Protein AF-A0A8H2WYT3-F1 (afdb_monomer_lite)

Secondary structure (DSSP, 8-state):
-HHHHHTTSHHHHHHHHH-EEEEEPPP------TTSPPPP--S---EEEEEHHHHHHHHHHHTT--SS---SS----STTTTHHHHHHHHTTSHHHHHHHTSBPTTTS-BGGGGGGGGGG-SSHHHHHHHHHHHHHHTT-GGGHHHHHS-TTSEEE-TT---EEE---HHHHHHTTT--SPPPPHHHHTTS-HHHHS--TT----S-HHHHHHHHHHHHHHTTSHHHHHHHHHTTHHHHHHHHHHH---HHHHHHHHHHHHHHHS---GGGGTT-------------------------------S--S--SS------------------------------GGG---EEEEEES--TTHHHHHHHHHHTTPEEEE-HHHHHHHHHTT---EEHHHHH-PPP-GGGTTSS-SHHHHHHHH--SSHHHHHHHHHTTPPPP-EEEEE---HHHHHTSTT--HHHHHHT--HHHHHHHHHHHHTTTT-EEE--GGGHHHHHHHHHHTTT---HHHHHHHHHHHHHHHHHHHHHHHHHHHHHHSBTTS-TTT--SS--EEEES-SSSTTS-SEEEE-SSS--SEEEEEES---HHHHHHHHHHHHHHHHHHHHHSS-EEEEEETTEEEEEEE-PPPPHHHHHHTT-TT-SSPPPHHHHHHHHHHHT-TTTTTTEEEEESSPBPHHHHHHHHHS-EEEEEES-B-HHHHHHHTTGGGGT-EEEEE-TT----SEEEEEETTEEEEEE-------GGGG----SS-----HHHHHHHHHHHHHHHTSPSS-EEEEETTEEEEEE-S-SSHHHHHHHHHHHHHH-

Radius of gyration: 37.79 Å; chains: 1; bounding box: 96×105×102 Å

Structure (mmCIF, N/CA/C/O backbone):
data_AF-A0A8H2WYT3-F1
#
_entry.id   AF-A0A8H2WYT3-F1
#
loop_
_atom_site.group_PDB
_atom_site.id
_atom_site.type_symbol
_atom_site.label_atom_id
_atom_site.label_alt_id
_atom_site.label_comp_id
_atom_site.label_asym_id
_atom_site.label_entity_id
_atom_site.label_seq_id
_atom_site.pdbx_PDB_ins_code
_atom_site.Cartn_x
_atom_site.Cartn_y
_atom_site.Cartn_z
_atom_site.occupancy
_atom_site.B_iso_or_equiv
_atom_site.auth_seq_id
_atom_site.auth_comp_id
_atom_site.auth_asym_id
_atom_site.auth_atom_id
_atom_site.pdbx_PDB_model_num
ATOM 1 N N . MET A 1 1 ? -12.112 -30.497 7.022 1.00 67.00 1 MET A N 1
ATOM 2 C CA . MET A 1 1 ? -12.508 -29.116 6.665 1.00 67.00 1 MET A CA 1
ATOM 3 C C . MET A 1 1 ? -11.901 -28.061 7.586 1.00 67.00 1 MET A C 1
ATOM 5 O O . MET A 1 1 ? -11.224 -27.182 7.089 1.00 67.00 1 MET A O 1
ATOM 9 N N . VAL A 1 2 ? -12.055 -28.121 8.916 1.00 81.44 2 VAL A N 1
ATOM 10 C CA . VAL A 1 2 ? -11.384 -27.133 9.801 1.00 81.44 2 VAL A CA 1
ATOM 11 C C . VAL A 1 2 ? -9.863 -27.122 9.581 1.00 81.44 2 VAL A C 1
ATOM 13 O O . VAL A 1 2 ? -9.269 -26.061 9.427 1.00 81.44 2 VAL A O 1
ATOM 16 N N . LEU A 1 3 ? -9.258 -28.306 9.435 1.00 82.38 3 LEU A N 1
ATOM 17 C CA . LEU A 1 3 ? -7.831 -28.444 9.136 1.00 82.38 3 LEU A CA 1
ATOM 18 C C . LEU A 1 3 ? -7.406 -27.746 7.826 1.00 82.38 3 LEU A C 1
ATOM 20 O O . LEU A 1 3 ? -6.363 -27.101 7.807 1.00 82.38 3 LEU A O 1
ATOM 24 N N . SER A 1 4 ? -8.202 -27.801 6.749 1.00 83.62 4 SER A N 1
ATOM 25 C CA . SER A 1 4 ? -7.860 -27.101 5.495 1.00 83.62 4 SER A CA 1
ATOM 26 C C . SER A 1 4 ? -7.844 -25.582 5.671 1.00 83.62 4 SER A C 1
ATOM 28 O O . SER A 1 4 ? -6.962 -24.926 5.136 1.00 83.62 4 SER A O 1
ATOM 30 N N . ASN A 1 5 ? -8.737 -25.024 6.491 1.00 84.75 5 ASN A N 1
ATOM 31 C CA . ASN A 1 5 ? -8.730 -23.587 6.791 1.00 84.75 5 ASN A CA 1
ATOM 32 C C . ASN A 1 5 ? -7.571 -23.196 7.720 1.00 84.75 5 ASN A C 1
ATOM 34 O O . ASN A 1 5 ? -6.961 -22.145 7.551 1.00 84.75 5 ASN A O 1
ATOM 38 N N . MET A 1 6 ? -7.246 -24.045 8.698 1.00 87.44 6 MET A N 1
ATOM 39 C CA . MET A 1 6 ? -6.159 -23.778 9.644 1.00 87.44 6 MET A CA 1
ATOM 40 C C . MET A 1 6 ? -4.775 -23.883 9.000 1.00 87.44 6 MET A C 1
ATOM 42 O O . MET A 1 6 ? -3.871 -23.148 9.386 1.00 87.44 6 MET A O 1
ATOM 46 N N . THR A 1 7 ? -4.604 -24.764 8.012 1.00 86.00 7 THR A N 1
ATOM 47 C CA . THR A 1 7 ? -3.324 -24.958 7.308 1.00 86.00 7 THR A CA 1
ATOM 48 C C . THR A 1 7 ? -2.929 -23.800 6.393 1.00 86.00 7 THR A C 1
ATOM 50 O O . THR A 1 7 ? -1.860 -23.851 5.808 1.00 86.00 7 THR A O 1
ATOM 53 N N . VAL A 1 8 ? -3.704 -22.711 6.341 1.00 83.25 8 VAL A N 1
ATOM 54 C CA . VAL A 1 8 ? -3.244 -21.415 5.805 1.00 83.25 8 VAL A CA 1
ATOM 55 C C . VAL A 1 8 ? -2.249 -20.729 6.767 1.00 83.25 8 VAL A C 1
ATOM 57 O O . VAL A 1 8 ? -1.480 -19.862 6.362 1.00 83.25 8 VAL A O 1
ATOM 60 N N . ASN A 1 9 ? -2.227 -21.119 8.049 1.00 86.62 9 ASN A N 1
ATOM 61 C CA . ASN A 1 9 ? -1.317 -20.580 9.059 1.00 86.62 9 ASN A CA 1
ATOM 62 C C . ASN A 1 9 ? 0.010 -21.378 9.119 1.00 86.62 9 ASN A C 1
ATOM 64 O O . ASN A 1 9 ? -0.026 -22.583 9.396 1.00 86.62 9 ASN A O 1
ATOM 68 N N . PRO A 1 10 ? 1.183 -20.728 8.970 1.00 84.44 10 PRO A N 1
ATOM 69 C CA . PRO A 1 10 ? 2.491 -21.389 9.034 1.00 84.44 10 PRO A CA 1
ATOM 70 C C . PRO A 1 10 ? 2.755 -22.197 10.313 1.00 84.44 10 PRO A C 1
ATOM 72 O O . PRO A 1 10 ? 3.380 -23.254 10.243 1.00 84.44 10 PRO A O 1
ATOM 75 N N . ASN A 1 11 ? 2.253 -21.753 11.471 1.00 87.81 11 ASN A N 1
ATOM 76 C CA . ASN A 1 11 ? 2.437 -22.474 12.735 1.00 87.81 11 ASN A CA 1
ATOM 77 C C . ASN A 1 11 ? 1.688 -23.808 12.727 1.00 87.81 11 ASN A C 1
ATOM 79 O O . ASN A 1 11 ? 2.226 -24.818 13.168 1.00 87.81 11 ASN A O 1
ATOM 83 N N . VAL A 1 12 ? 0.474 -23.831 12.170 1.00 88.56 12 VAL A N 1
ATOM 84 C CA . VAL A 1 12 ? -0.315 -25.063 12.040 1.00 88.56 12 VAL A CA 1
ATOM 85 C C . VAL A 1 12 ? 0.364 -26.028 11.073 1.00 88.56 12 VAL A C 1
ATOM 87 O O . VAL A 1 12 ? 0.402 -27.223 11.350 1.00 88.56 12 VAL A O 1
ATOM 90 N N . ILE A 1 13 ? 0.934 -25.520 9.972 1.00 89.56 13 ILE A N 1
ATOM 91 C CA . ILE A 1 13 ? 1.726 -26.334 9.040 1.00 89.56 13 ILE A CA 1
ATOM 92 C C . ILE A 1 13 ? 2.897 -26.986 9.786 1.00 89.56 13 ILE A C 1
ATOM 94 O O . ILE A 1 13 ? 3.046 -28.202 9.724 1.00 89.56 13 ILE A O 1
ATOM 98 N N . GLN A 1 14 ? 3.691 -26.215 10.535 1.00 88.88 14 GLN A N 1
ATOM 99 C CA . GLN A 1 14 ? 4.830 -26.754 11.290 1.00 88.88 14 GLN A CA 1
ATOM 100 C C . GLN A 1 14 ? 4.408 -27.786 12.342 1.00 88.88 14 GLN A C 1
ATOM 102 O O . GLN A 1 14 ? 5.034 -28.841 12.462 1.00 88.88 14 GLN A O 1
ATOM 107 N N . THR A 1 15 ? 3.317 -27.533 13.069 1.00 91.25 15 THR A N 1
ATOM 108 C CA . THR A 1 15 ? 2.763 -28.514 14.010 1.00 91.25 15 THR A CA 1
ATOM 109 C C . THR A 1 15 ? 2.332 -29.788 13.291 1.00 91.25 15 THR A C 1
ATOM 111 O O . THR A 1 15 ? 2.656 -30.874 13.751 1.00 91.25 15 THR A O 1
ATOM 114 N N . LEU A 1 16 ? 1.648 -29.686 12.149 1.00 91.31 16 LEU A N 1
ATOM 115 C CA . LEU A 1 16 ? 1.194 -30.856 11.399 1.00 91.31 16 LEU A CA 1
ATOM 116 C C . LEU A 1 16 ? 2.359 -31.680 10.827 1.00 91.31 16 LEU A C 1
ATOM 118 O O . LEU A 1 16 ? 2.299 -32.906 10.854 1.00 91.31 16 LEU A O 1
ATOM 122 N N . LEU A 1 17 ? 3.413 -31.022 10.333 1.00 90.75 17 LEU A N 1
ATOM 123 C CA . LEU A 1 17 ? 4.598 -31.680 9.770 1.00 90.75 17 LEU A CA 1
ATOM 124 C C . LEU A 1 17 ? 5.460 -32.382 10.831 1.00 90.75 17 LEU A C 1
ATOM 126 O O . LEU A 1 17 ? 6.127 -33.360 10.512 1.00 90.75 17 LEU A O 1
ATOM 130 N N . SER A 1 18 ? 5.445 -31.897 12.076 1.00 90.94 18 SER A N 1
ATOM 131 C CA . SER A 1 18 ? 6.181 -32.492 13.204 1.00 90.94 18 SER A CA 1
ATOM 132 C C . SER A 1 18 ? 5.352 -33.474 14.038 1.00 90.94 18 SER A C 1
ATOM 134 O O . SER A 1 18 ? 5.902 -34.178 14.887 1.00 90.94 18 SER A O 1
ATOM 136 N N . LEU A 1 19 ? 4.035 -33.533 13.815 1.00 92.56 19 LEU A N 1
ATOM 137 C CA . LEU A 1 19 ? 3.136 -34.396 14.569 1.00 92.56 19 LEU A CA 1
ATOM 138 C C . LEU A 1 19 ? 3.373 -35.864 14.206 1.00 92.56 19 LEU A C 1
ATOM 140 O O . LEU A 1 19 ? 3.091 -36.293 13.086 1.00 92.56 19 LEU A O 1
ATOM 144 N N . LYS A 1 20 ? 3.816 -36.647 15.189 1.00 89.69 20 LYS A N 1
ATOM 145 C CA . LYS A 1 20 ? 3.898 -38.107 15.110 1.00 89.69 20 LYS A CA 1
ATOM 146 C C . LYS A 1 20 ? 2.717 -38.743 15.829 1.00 89.69 20 LYS A C 1
ATOM 148 O O . LYS A 1 20 ? 2.314 -38.290 16.898 1.00 89.69 20 LYS A O 1
ATOM 153 N N . ILE A 1 21 ? 2.163 -39.789 15.232 1.00 87.44 21 ILE A N 1
ATOM 154 C CA . ILE A 1 21 ? 1.038 -40.556 15.761 1.00 87.44 21 ILE A CA 1
ATOM 155 C C . ILE A 1 21 ? 1.540 -41.961 16.085 1.00 87.44 21 ILE A C 1
ATOM 157 O O . ILE A 1 21 ? 2.144 -42.621 15.240 1.00 87.44 21 ILE A O 1
ATOM 161 N N . GLN A 1 22 ? 1.284 -42.414 17.312 1.00 83.56 22 GLN A N 1
ATOM 162 C CA . GLN A 1 22 ? 1.553 -43.789 17.722 1.00 83.56 22 GLN A CA 1
ATOM 163 C C . GLN A 1 22 ? 0.457 -44.709 17.185 1.00 83.56 22 GLN A C 1
ATOM 165 O O . GLN A 1 22 ? -0.728 -44.491 17.432 1.00 83.56 22 GLN A O 1
ATOM 170 N N . LEU A 1 23 ? 0.868 -45.729 16.441 1.00 74.81 23 LEU A N 1
ATOM 171 C CA . LEU A 1 23 ? 0.012 -46.767 15.886 1.00 74.81 23 LEU A CA 1
ATOM 172 C C . LEU A 1 23 ? 0.318 -48.093 16.581 1.00 74.81 23 LEU A C 1
ATOM 174 O O . LEU A 1 23 ? 1.482 -48.471 16.732 1.00 74.81 23 LEU A O 1
ATOM 178 N N . GLU A 1 24 ? -0.729 -48.812 16.966 1.00 72.00 24 GLU A N 1
ATOM 179 C CA . GLU A 1 24 ? -0.649 -50.205 17.403 1.00 72.00 24 GLU A CA 1
ATOM 180 C C . GLU A 1 24 ? -0.855 -51.111 16.178 1.00 72.00 24 GLU A C 1
ATOM 182 O O . GLU A 1 24 ? -1.706 -50.827 15.336 1.00 72.00 24 GLU A O 1
ATOM 187 N N . ASN A 1 25 ? -0.060 -52.175 16.029 1.00 57.69 25 ASN A N 1
ATOM 188 C CA . ASN A 1 25 ? -0.243 -53.115 14.918 1.00 57.69 25 ASN A CA 1
ATOM 189 C C . ASN A 1 25 ? -1.595 -53.844 15.018 1.00 57.69 25 ASN A C 1
ATOM 191 O O . ASN A 1 25 ? -1.861 -54.510 16.018 1.00 57.69 25 ASN A O 1
ATOM 195 N N . ASP A 1 26 ? -2.383 -53.817 13.940 1.00 50.31 26 ASP A N 1
ATOM 196 C CA . ASP A 1 26 ? -3.542 -54.698 13.770 1.00 50.31 26 ASP A CA 1
ATOM 197 C C . ASP A 1 26 ? -3.080 -56.141 13.498 1.00 50.31 26 ASP A C 1
ATOM 199 O O . ASP A 1 26 ? -2.274 -56.413 12.602 1.00 50.31 26 ASP A O 1
ATOM 203 N N . HIS A 1 27 ? -3.600 -57.098 14.269 1.00 48.16 27 HIS A N 1
ATOM 204 C CA . HIS A 1 27 ? -3.433 -58.521 13.976 1.00 48.16 27 HIS A CA 1
ATOM 205 C C . HIS A 1 27 ? -4.258 -58.908 12.734 1.00 48.16 27 HIS A C 1
ATOM 207 O O . HIS A 1 27 ? -5.371 -58.410 12.561 1.00 48.16 27 HIS A O 1
ATOM 213 N N . PRO A 1 28 ? -3.789 -59.840 11.883 1.00 39.97 28 PRO A N 1
ATOM 214 C CA . PRO A 1 28 ? -4.554 -60.278 10.722 1.00 39.97 28 PRO A CA 1
ATOM 215 C C . PRO A 1 28 ? -5.798 -61.063 11.165 1.00 39.97 28 PRO A C 1
ATOM 217 O O . PRO A 1 28 ? -5.730 -62.255 11.461 1.00 39.97 28 PRO A O 1
ATOM 220 N N . VAL A 1 29 ? -6.963 -60.413 11.188 1.00 43.22 29 VAL A N 1
ATOM 221 C CA . VAL A 1 29 ? -8.251 -61.084 11.413 1.00 43.22 29 VAL A CA 1
ATOM 222 C C . VAL A 1 29 ? -8.880 -61.443 10.067 1.00 43.22 29 VAL A C 1
ATOM 224 O O . VAL A 1 29 ? -9.762 -60.744 9.584 1.00 43.22 29 VAL A O 1
ATOM 227 N N . ALA A 1 30 ? -8.434 -62.539 9.445 1.00 38.25 30 ALA A N 1
ATOM 228 C CA . ALA A 1 30 ? -9.223 -63.250 8.428 1.00 38.25 30 ALA A CA 1
ATOM 229 C C . ALA A 1 30 ? -8.647 -64.642 8.094 1.00 38.25 30 ALA A C 1
ATOM 231 O O . ALA A 1 30 ? -8.110 -64.860 7.009 1.00 38.25 30 ALA A O 1
ATOM 232 N N . SER A 1 31 ? -8.832 -65.630 8.976 1.00 39.22 31 SER A N 1
ATOM 233 C CA . SER A 1 31 ? -8.893 -67.022 8.506 1.00 39.22 31 SER A CA 1
ATOM 234 C C . SER A 1 31 ? -10.240 -67.232 7.807 1.00 39.22 31 SER A C 1
ATOM 236 O O . SER A 1 31 ? -11.290 -66.993 8.399 1.00 39.22 31 SER A O 1
ATOM 238 N N . ARG A 1 32 ? -10.230 -67.655 6.536 1.00 44.00 32 ARG A N 1
ATOM 239 C CA . ARG A 1 32 ? -11.442 -68.006 5.764 1.00 44.00 32 ARG A CA 1
ATOM 240 C C . ARG A 1 32 ? -11.889 -69.466 5.966 1.00 44.00 32 ARG A C 1
ATOM 242 O O . ARG A 1 32 ? -12.731 -69.944 5.212 1.00 44.00 32 ARG A O 1
ATOM 249 N N . ALA A 1 33 ? -11.357 -70.184 6.956 1.00 39.81 33 ALA A N 1
ATOM 250 C CA . ALA A 1 33 ? -11.765 -71.555 7.261 1.00 39.81 33 ALA A CA 1
ATOM 251 C C . ALA A 1 33 ? -12.770 -71.582 8.423 1.00 39.81 33 ALA A C 1
ATOM 253 O O . ALA A 1 33 ? -12.439 -71.196 9.541 1.00 39.81 33 ALA A O 1
ATOM 254 N N . SER A 1 34 ? -13.978 -72.099 8.181 1.00 43.19 34 SER A N 1
ATOM 255 C CA . SER A 1 34 ? -15.081 -72.216 9.157 1.00 43.19 34 SER A CA 1
ATOM 256 C C . SER A 1 34 ? -14.793 -73.151 10.345 1.00 43.19 34 SER A C 1
ATOM 258 O O . SER A 1 34 ? -15.664 -73.357 11.184 1.00 43.19 34 SER A O 1
ATOM 260 N N . THR A 1 35 ? -13.603 -73.754 10.402 1.00 47.47 35 THR A N 1
ATOM 261 C CA . THR A 1 35 ? -13.230 -74.801 11.364 1.00 47.47 35 THR A CA 1
ATOM 262 C C . THR A 1 35 ? -11.948 -74.501 12.147 1.00 47.47 35 THR A C 1
ATOM 264 O O . THR A 1 35 ? -11.516 -75.350 12.923 1.00 47.47 35 THR A O 1
ATOM 267 N N . ALA A 1 36 ? -11.327 -73.329 11.976 1.00 44.59 36 ALA A N 1
ATOM 268 C CA . ALA A 1 36 ? -10.130 -72.957 12.736 1.00 44.59 36 ALA A CA 1
ATOM 269 C C . ALA A 1 36 ? -10.490 -72.051 13.935 1.00 44.59 36 ALA A C 1
ATOM 271 O O . ALA A 1 36 ? -11.209 -71.068 13.742 1.00 44.59 36 ALA A O 1
ATOM 272 N N . PRO A 1 37 ? -10.004 -72.337 15.160 1.00 52.00 37 PRO A N 1
ATOM 273 C CA . PRO A 1 37 ? -10.178 -71.438 16.297 1.00 52.00 37 PRO A CA 1
ATOM 274 C C . PRO A 1 37 ? -9.463 -70.097 16.063 1.00 52.00 37 PRO A C 1
ATOM 276 O O . PRO A 1 37 ? -8.450 -70.036 15.364 1.00 52.00 37 PRO A O 1
ATOM 279 N N . VAL A 1 38 ? -10.013 -69.024 16.646 1.00 50.06 38 VAL A N 1
ATOM 280 C CA . VAL A 1 38 ? -9.465 -67.657 16.583 1.00 50.06 38 VAL A CA 1
ATOM 281 C C . VAL A 1 38 ? -7.984 -67.684 16.994 1.00 50.06 38 VAL A C 1
ATOM 283 O O . VAL A 1 38 ? -7.688 -68.230 18.060 1.00 50.06 38 VAL A O 1
ATOM 286 N N . PRO A 1 39 ? -7.050 -67.123 16.199 1.00 48.41 39 PRO A N 1
ATOM 287 C CA . PRO A 1 39 ? -5.648 -67.071 16.591 1.00 48.41 39 PRO A CA 1
ATOM 288 C C . PRO A 1 39 ? -5.503 -66.287 17.898 1.00 48.41 39 PRO A C 1
ATOM 290 O O . PRO A 1 39 ? -5.930 -65.136 17.986 1.00 48.41 39 PRO A O 1
ATOM 293 N N . THR A 1 40 ? -4.905 -66.895 18.919 1.00 50.38 40 THR A N 1
ATOM 294 C CA . THR A 1 40 ? -4.461 -66.169 20.109 1.00 50.38 40 THR A CA 1
ATOM 295 C C . THR A 1 40 ? -3.281 -65.263 19.738 1.00 50.38 40 THR A C 1
ATOM 297 O O . THR A 1 40 ? -2.401 -65.701 18.993 1.00 50.38 40 THR A O 1
ATOM 300 N N . PRO A 1 41 ? -3.215 -64.016 20.242 1.00 48.81 41 PRO A N 1
ATOM 301 C CA . PRO A 1 41 ? -2.103 -63.122 19.943 1.00 48.81 41 PRO A CA 1
ATOM 302 C C . PRO A 1 41 ? -0.804 -63.690 20.526 1.00 48.81 41 PRO A C 1
ATOM 304 O O . PRO A 1 41 ? -0.614 -63.717 21.740 1.00 48.81 41 PRO A O 1
ATOM 307 N N . THR A 1 42 ? 0.103 -64.159 19.672 1.00 47.47 42 THR A N 1
ATOM 308 C CA . THR A 1 42 ? 1.451 -64.576 20.077 1.00 47.47 42 THR A CA 1
ATOM 309 C C . THR A 1 42 ? 2.461 -63.525 19.630 1.00 47.47 42 THR A C 1
ATOM 311 O O . THR A 1 42 ? 3.136 -63.687 18.616 1.00 47.47 42 THR A O 1
ATOM 314 N N . GLY A 1 43 ? 2.549 -62.421 20.372 1.00 57.16 43 GLY A N 1
ATOM 315 C CA . GLY A 1 43 ? 3.617 -61.433 20.216 1.00 57.16 43 GLY A CA 1
ATOM 316 C C . GLY A 1 43 ? 3.397 -60.173 21.063 1.00 57.16 43 GLY A C 1
ATOM 317 O O . GLY A 1 43 ? 2.248 -59.817 21.316 1.00 57.16 43 GLY A O 1
ATOM 318 N N . PRO A 1 44 ? 4.467 -59.494 21.520 1.00 52.56 44 PRO A N 1
ATOM 319 C CA . PRO A 1 44 ? 4.340 -58.194 22.173 1.00 52.56 44 PRO A CA 1
ATOM 320 C C . PRO A 1 44 ? 3.768 -57.160 21.192 1.00 52.56 44 PRO A C 1
ATOM 322 O O . PRO A 1 44 ? 4.179 -57.118 20.030 1.00 52.56 44 PRO A O 1
ATOM 325 N N . ILE A 1 45 ? 2.841 -56.323 21.670 1.00 55.25 45 ILE A N 1
ATOM 326 C CA . ILE A 1 45 ? 2.305 -55.174 20.928 1.00 55.25 45 ILE A CA 1
ATOM 327 C C . ILE A 1 45 ? 3.491 -54.280 20.557 1.00 55.25 45 ILE A C 1
ATOM 329 O O . ILE A 1 45 ? 4.160 -53.731 21.432 1.00 55.25 45 ILE A O 1
ATOM 333 N N . ARG A 1 46 ? 3.790 -54.175 19.261 1.00 55.94 46 ARG A N 1
ATOM 334 C CA . ARG A 1 46 ? 4.765 -53.208 18.754 1.00 55.94 46 ARG A CA 1
ATOM 335 C C . ARG A 1 46 ? 4.013 -51.922 18.443 1.00 55.94 46 ARG A C 1
ATOM 337 O O . ARG A 1 46 ? 3.149 -51.921 17.570 1.00 55.94 46 ARG A O 1
ATOM 344 N N . THR A 1 47 ? 4.334 -50.859 19.166 1.00 63.56 47 THR A N 1
ATOM 345 C CA . THR A 1 47 ? 3.924 -49.498 18.827 1.00 63.56 47 THR A CA 1
ATOM 346 C C . THR A 1 47 ? 4.908 -48.935 17.802 1.00 63.56 47 THR A C 1
ATOM 348 O O . THR A 1 47 ? 6.122 -49.027 17.989 1.00 63.56 47 THR A O 1
ATOM 351 N N . ARG A 1 48 ? 4.399 -48.384 16.695 1.00 72.75 48 ARG A N 1
ATOM 352 C CA . ARG A 1 48 ? 5.199 -47.643 15.703 1.00 72.75 48 ARG A CA 1
ATOM 353 C C . ARG A 1 48 ? 4.775 -46.178 15.699 1.00 72.75 48 ARG A C 1
ATOM 355 O O . ARG A 1 48 ? 3.588 -45.889 15.800 1.00 72.75 48 ARG A O 1
ATOM 362 N N . GLU A 1 49 ? 5.728 -45.259 15.603 1.00 80.81 49 GLU A N 1
ATOM 363 C CA . GLU A 1 49 ? 5.442 -43.833 15.422 1.00 80.81 49 GLU A CA 1
ATOM 364 C C . GLU A 1 49 ? 5.520 -43.474 13.944 1.00 80.81 49 GLU A C 1
ATOM 366 O O . GLU A 1 49 ? 6.562 -43.669 13.324 1.00 80.81 49 GLU A O 1
ATOM 371 N N . GLU A 1 50 ? 4.442 -42.910 13.405 1.00 82.56 50 GLU A N 1
ATOM 372 C CA . GLU A 1 50 ? 4.364 -42.479 12.008 1.00 82.56 50 GLU A CA 1
ATOM 373 C C . GLU A 1 50 ? 4.040 -40.983 11.935 1.00 82.56 50 GLU A C 1
ATOM 375 O O . GLU A 1 50 ? 3.254 -40.464 12.733 1.00 82.56 50 GLU A O 1
ATOM 380 N N . ASN A 1 51 ? 4.622 -40.264 10.973 1.00 87.31 51 ASN A N 1
ATOM 381 C CA . ASN A 1 51 ? 4.271 -38.860 10.762 1.00 87.31 51 ASN A CA 1
ATOM 382 C C . ASN A 1 51 ? 2.812 -38.732 10.304 1.00 87.31 51 ASN A C 1
ATOM 384 O O . ASN A 1 51 ? 2.373 -39.396 9.361 1.00 87.31 51 ASN A O 1
ATOM 388 N N . ALA A 1 52 ? 2.076 -37.808 10.924 1.00 90.50 52 ALA A N 1
ATOM 389 C CA . ALA A 1 52 ? 0.662 -37.578 10.647 1.00 90.50 52 ALA A CA 1
ATOM 390 C C . ALA A 1 52 ? 0.396 -37.281 9.165 1.00 90.50 52 ALA A C 1
ATOM 392 O O . ALA A 1 52 ? -0.650 -37.662 8.644 1.00 90.50 52 ALA A O 1
ATOM 393 N N . ILE A 1 53 ? 1.343 -36.644 8.466 1.00 90.69 53 ILE A N 1
ATOM 394 C CA . ILE A 1 53 ? 1.190 -36.334 7.044 1.00 90.69 53 ILE A CA 1
ATOM 395 C C . ILE A 1 53 ? 1.042 -37.588 6.173 1.00 90.69 53 ILE A C 1
ATOM 397 O O . ILE A 1 53 ? 0.176 -37.612 5.301 1.00 90.69 53 ILE A O 1
ATOM 401 N N . PHE A 1 54 ? 1.806 -38.650 6.438 1.00 89.81 54 PHE A N 1
ATOM 402 C CA . PHE A 1 54 ? 1.713 -39.893 5.670 1.00 89.81 54 PHE A CA 1
ATOM 403 C C . PHE A 1 54 ? 0.372 -40.591 5.902 1.00 89.81 54 PHE A C 1
ATOM 405 O O . PHE A 1 54 ? -0.245 -41.078 4.956 1.00 89.81 54 PHE A O 1
ATOM 412 N N . LEU A 1 55 ? -0.135 -40.535 7.135 1.00 89.44 55 LEU A N 1
ATOM 413 C CA . LEU A 1 55 ? -1.453 -41.062 7.487 1.00 89.44 55 LEU A CA 1
ATOM 414 C C . LEU A 1 55 ? -2.593 -40.262 6.850 1.00 89.44 55 LEU A C 1
ATOM 416 O O . LEU A 1 55 ? -3.606 -40.836 6.459 1.00 89.44 55 LEU A O 1
ATOM 420 N N . LEU A 1 56 ? -2.436 -38.944 6.708 1.00 91.81 56 LEU A N 1
ATOM 421 C CA . LEU A 1 56 ? -3.403 -38.115 5.990 1.00 91.81 56 LEU A CA 1
ATOM 422 C C . LEU A 1 56 ? -3.407 -38.409 4.488 1.00 91.81 56 LEU A C 1
ATOM 424 O O . LEU A 1 56 ? -4.483 -38.411 3.891 1.00 91.81 56 LEU A O 1
ATOM 428 N N . VAL A 1 57 ? -2.242 -38.668 3.883 1.00 91.31 57 VAL A N 1
ATOM 429 C CA . VAL A 1 57 ? -2.150 -39.109 2.481 1.00 91.31 57 VAL A CA 1
ATOM 430 C C . VAL A 1 57 ? -2.878 -40.440 2.302 1.00 91.31 57 VAL A C 1
ATOM 432 O O . VAL A 1 57 ? -3.729 -40.537 1.422 1.00 91.31 57 VAL A O 1
ATOM 435 N N . ASP A 1 58 ? -2.640 -41.424 3.172 1.00 88.62 58 ASP A N 1
ATOM 436 C CA . ASP A 1 58 ? -3.352 -42.709 3.109 1.00 88.62 58 ASP A CA 1
ATOM 437 C C . ASP A 1 58 ? -4.862 -42.532 3.280 1.00 88.62 58 ASP A C 1
ATOM 439 O O . ASP A 1 58 ? -5.637 -43.001 2.451 1.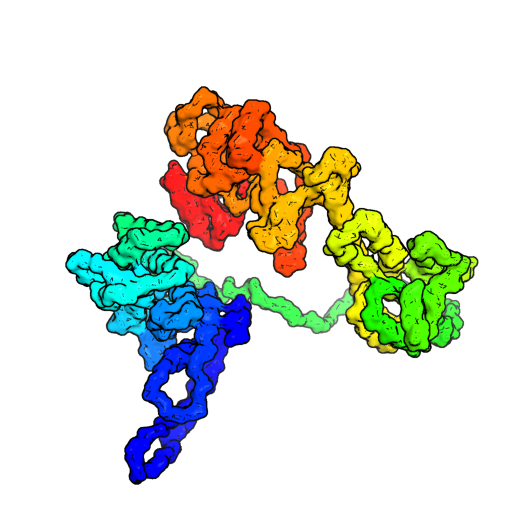00 88.62 58 ASP A O 1
ATOM 443 N N . ALA A 1 59 ? -5.295 -41.749 4.272 1.00 89.38 59 ALA A N 1
ATOM 444 C CA . ALA A 1 59 ? -6.711 -41.463 4.474 1.00 89.38 59 ALA A CA 1
ATOM 445 C C . ALA A 1 59 ? -7.353 -40.767 3.259 1.00 89.38 59 ALA A C 1
ATOM 447 O O . ALA A 1 59 ? -8.516 -41.021 2.939 1.00 89.38 59 ALA A O 1
ATOM 448 N N . PHE A 1 60 ? -6.619 -39.883 2.575 1.00 91.25 60 PHE A N 1
ATOM 449 C CA . PHE A 1 60 ? -7.090 -39.233 1.353 1.00 91.25 60 PHE A CA 1
ATOM 450 C C . PHE A 1 60 ? -7.280 -40.231 0.208 1.00 91.25 60 PHE A C 1
ATOM 452 O O . PHE A 1 60 ? -8.309 -40.158 -0.478 1.00 91.25 60 PHE A O 1
ATOM 459 N N . VAL A 1 61 ? -6.321 -41.145 0.029 1.00 88.88 61 VAL A N 1
ATOM 460 C CA . VAL A 1 61 ? -6.346 -42.199 -0.993 1.00 88.88 61 VAL A CA 1
ATOM 461 C C . VAL A 1 61 ? -7.478 -43.188 -0.713 1.00 88.88 61 VAL A C 1
ATOM 463 O O . VAL A 1 61 ? -8.345 -43.388 -1.563 1.00 88.88 61 VAL A O 1
ATOM 466 N N . ASP A 1 62 ? -7.554 -43.717 0.507 1.00 85.75 62 ASP A N 1
ATOM 467 C CA . ASP A 1 62 ? -8.558 -44.704 0.918 1.00 85.75 62 ASP A CA 1
ATOM 468 C C . ASP A 1 62 ? -9.985 -44.152 0.818 1.00 85.75 62 ASP A C 1
ATOM 470 O O . ASP A 1 62 ? -10.922 -44.848 0.416 1.00 85.75 62 ASP A O 1
ATOM 474 N N . ALA A 1 63 ? -10.167 -42.866 1.134 1.00 83.19 63 ALA A N 1
ATOM 475 C CA . ALA A 1 63 ? -11.465 -42.206 1.042 1.00 83.19 63 ALA A CA 1
ATOM 476 C C . ALA A 1 63 ? -11.960 -41.997 -0.399 1.00 83.19 63 ALA A C 1
ATOM 478 O O . ALA A 1 63 ? -13.109 -41.585 -0.574 1.00 83.19 63 ALA A O 1
ATOM 479 N N . ALA A 1 64 ? -11.116 -42.219 -1.410 1.00 76.12 64 ALA A N 1
ATOM 480 C CA . ALA A 1 64 ? -11.469 -42.075 -2.820 1.00 76.12 64 ALA A CA 1
ATOM 481 C C . ALA A 1 64 ? -12.037 -43.354 -3.458 1.00 76.12 64 ALA A C 1
ATOM 483 O O . ALA A 1 64 ? -12.618 -43.286 -4.539 1.00 76.12 64 ALA A O 1
ATOM 484 N N . ALA A 1 65 ? -11.916 -44.514 -2.806 1.00 63.88 65 ALA A N 1
ATOM 485 C CA . ALA A 1 65 ? -12.433 -45.771 -3.341 1.00 63.88 65 ALA A CA 1
ATOM 486 C C . ALA A 1 65 ? -13.983 -45.805 -3.336 1.00 63.88 65 ALA A C 1
ATOM 488 O O . ALA A 1 65 ? -14.615 -45.811 -2.273 1.00 63.88 65 ALA A O 1
ATOM 489 N N . VAL A 1 66 ? -14.612 -45.856 -4.521 1.00 53.62 66 VAL A N 1
ATOM 490 C CA . VAL A 1 66 ? -16.080 -45.985 -4.722 1.00 53.62 66 VAL A CA 1
ATOM 491 C C . VAL A 1 66 ? -16.469 -47.456 -5.060 1.00 53.62 66 VAL A C 1
ATOM 493 O O . VAL A 1 66 ? -15.589 -48.292 -5.234 1.00 53.62 66 VAL A O 1
ATOM 496 N N . PRO A 1 67 ? -17.757 -47.853 -5.009 1.00 43.16 67 PRO A N 1
ATOM 497 C CA . PRO A 1 67 ? -18.301 -48.946 -4.198 1.00 43.16 67 PRO A CA 1
ATOM 498 C C . PRO A 1 67 ? -18.301 -50.330 -4.886 1.00 43.16 67 PRO A C 1
ATOM 500 O O . PRO A 1 67 ? -18.837 -50.485 -5.978 1.00 43.16 67 PRO A O 1
ATOM 503 N N . GLY A 1 68 ? -17.816 -51.369 -4.197 1.00 43.69 68 GLY A N 1
ATOM 504 C CA . GLY A 1 68 ? -17.876 -52.748 -4.714 1.00 43.69 68 GLY A CA 1
ATOM 505 C C . GLY A 1 68 ? -17.576 -53.864 -3.713 1.00 43.69 68 GLY A C 1
ATOM 506 O O . GLY A 1 68 ? -18.105 -54.957 -3.861 1.00 43.69 68 GLY A O 1
ATOM 507 N N . GLU A 1 69 ? -16.835 -53.600 -2.636 1.00 35.38 69 GLU A N 1
ATOM 508 C CA . GLU A 1 69 ? -16.616 -54.585 -1.570 1.00 35.38 69 GLU A CA 1
ATOM 509 C C . GLU A 1 69 ? -16.749 -53.904 -0.207 1.00 35.38 69 GLU A C 1
ATOM 511 O O . GLU A 1 69 ? -15.820 -53.299 0.325 1.00 35.38 69 GLU A O 1
ATOM 516 N N . SER A 1 70 ? -17.950 -53.935 0.368 1.00 33.75 70 SER A N 1
ATOM 517 C CA . SER A 1 70 ? -18.120 -53.644 1.789 1.00 33.75 70 SER A CA 1
ATOM 518 C C . SER A 1 70 ? -18.140 -54.957 2.558 1.00 33.75 70 SER A C 1
ATOM 520 O O . SER A 1 70 ? -19.104 -55.715 2.443 1.00 33.75 70 SER A O 1
ATOM 522 N N . LYS A 1 71 ? -17.147 -55.179 3.419 1.00 41.34 71 LYS A N 1
ATOM 523 C CA . LYS A 1 71 ? -17.421 -55.847 4.688 1.00 41.34 71 LYS A CA 1
ATOM 524 C C . LYS A 1 71 ? -17.584 -54.767 5.752 1.00 41.34 71 LYS A C 1
ATOM 526 O O . LYS A 1 71 ? -16.653 -54.050 6.079 1.00 41.34 71 LYS A O 1
ATOM 531 N N . GLU A 1 72 ? -18.834 -54.654 6.190 1.00 41.25 72 GLU A N 1
ATOM 532 C CA . GLU A 1 72 ? -19.290 -54.054 7.444 1.00 41.25 72 GLU A CA 1
ATOM 533 C C . GLU A 1 72 ? -19.225 -52.516 7.594 1.00 41.25 72 GLU A C 1
ATOM 535 O O . GLU A 1 72 ? -18.250 -51.893 7.993 1.00 41.25 72 GLU A O 1
ATOM 540 N N . GLY A 1 73 ? -20.391 -51.891 7.401 1.00 42.62 73 GLY A N 1
ATOM 541 C CA . GLY A 1 73 ? -21.048 -51.255 8.548 1.00 42.62 73 GLY A CA 1
ATOM 542 C C . GLY A 1 73 ? -20.788 -49.780 8.868 1.00 42.62 73 GLY A C 1
ATOM 543 O O . GLY A 1 73 ? -21.481 -49.264 9.742 1.00 42.62 73 GLY A O 1
ATOM 544 N N . ARG A 1 74 ? -19.900 -49.045 8.182 1.00 37.66 74 ARG A N 1
ATOM 545 C CA . ARG A 1 74 ? -19.831 -47.570 8.328 1.00 37.66 74 ARG A CA 1
ATOM 546 C C . ARG A 1 74 ? -19.667 -46.844 6.991 1.00 37.66 74 ARG A C 1
ATOM 548 O O . ARG A 1 74 ? -18.598 -46.828 6.392 1.00 37.66 74 ARG A O 1
ATOM 555 N N . LYS A 1 75 ? -20.734 -46.165 6.552 1.00 38.78 75 LYS A N 1
ATOM 556 C CA . LYS A 1 75 ? -20.694 -45.152 5.484 1.00 38.78 75 LYS A CA 1
ATOM 557 C C . LYS A 1 75 ? -19.923 -43.917 5.978 1.00 38.78 75 LYS A C 1
ATOM 559 O O . LYS A 1 75 ? -20.519 -42.984 6.497 1.00 38.78 75 LYS A O 1
ATOM 564 N N . ARG A 1 76 ? -18.600 -43.916 5.830 1.00 46.00 76 ARG A N 1
ATOM 565 C CA . ARG A 1 76 ? -17.769 -42.700 5.773 1.00 46.00 76 ARG A CA 1
ATOM 566 C C . ARG A 1 76 ? -16.955 -42.771 4.482 1.00 46.00 76 ARG A C 1
ATOM 568 O O . ARG A 1 76 ? -15.773 -43.075 4.514 1.00 46.00 76 ARG A O 1
ATOM 575 N N . LYS A 1 77 ? -17.610 -42.639 3.328 1.00 47.44 77 LYS A N 1
ATOM 576 C CA . LYS A 1 77 ? -16.964 -42.751 2.008 1.00 47.44 77 LYS A CA 1
ATOM 577 C C . LYS A 1 77 ? -17.408 -41.554 1.162 1.00 47.44 77 LYS A C 1
ATOM 579 O O . LYS A 1 77 ? -18.573 -41.498 0.781 1.00 47.44 77 LYS A O 1
ATOM 584 N N . GLY A 1 78 ? -16.503 -40.580 0.991 1.00 51.56 78 GLY A N 1
ATOM 585 C CA . GLY A 1 78 ? -16.711 -39.310 0.271 1.00 51.56 78 GLY A CA 1
ATOM 586 C C . GLY A 1 78 ? -16.091 -38.058 0.931 1.00 51.56 78 GLY A C 1
ATOM 587 O O . GLY A 1 78 ? -15.635 -37.162 0.231 1.00 51.56 78 GLY A O 1
ATOM 588 N N . ASP A 1 79 ? -15.988 -38.008 2.263 1.00 67.50 79 ASP A N 1
ATOM 589 C CA . ASP A 1 79 ? -15.847 -36.735 3.009 1.00 67.50 79 ASP A CA 1
ATOM 590 C C . ASP A 1 79 ? -14.440 -36.109 3.087 1.00 67.50 79 ASP A C 1
ATOM 592 O O . ASP A 1 79 ? -14.293 -35.001 3.603 1.00 67.50 79 ASP A O 1
ATOM 596 N N . LEU A 1 80 ? -13.378 -36.781 2.624 1.00 86.81 80 LEU A N 1
ATOM 597 C CA . LEU A 1 80 ? -11.995 -36.317 2.850 1.00 86.81 80 LEU A CA 1
ATOM 598 C C . LEU A 1 80 ? -11.363 -35.560 1.673 1.00 86.81 80 LEU A C 1
ATOM 600 O O . LEU A 1 80 ? -10.167 -35.279 1.702 1.00 86.81 80 LEU A O 1
ATOM 604 N N . HIS A 1 81 ? -12.142 -35.155 0.667 1.00 89.75 81 HIS A N 1
ATOM 605 C CA . HIS A 1 81 ? -11.625 -34.380 -0.471 1.00 89.75 81 HIS A CA 1
ATOM 606 C C . HIS A 1 81 ? -10.937 -33.057 -0.075 1.00 89.75 81 HIS A C 1
ATOM 608 O O . HIS A 1 81 ? -10.020 -32.612 -0.758 1.00 89.75 81 HIS A O 1
ATOM 614 N N . PHE A 1 82 ? -11.288 -32.481 1.083 1.00 88.94 82 PHE A N 1
ATOM 615 C CA . PHE A 1 82 ? -10.683 -31.259 1.618 1.00 88.94 82 PHE A CA 1
ATOM 616 C C . PHE A 1 82 ? -9.201 -31.436 1.977 1.00 88.94 82 PHE A C 1
ATOM 618 O O . PHE A 1 82 ? -8.495 -30.442 2.144 1.00 88.94 82 PHE A O 1
ATOM 625 N N . LEU A 1 83 ? -8.720 -32.679 2.138 1.00 94.06 83 LEU A N 1
ATOM 626 C CA . LEU A 1 83 ? -7.299 -32.941 2.364 1.00 94.06 83 LEU A CA 1
ATOM 627 C C . LEU A 1 83 ? -6.455 -32.549 1.144 1.00 94.06 83 LEU A C 1
ATOM 629 O O . LEU A 1 83 ? -5.308 -32.162 1.328 1.00 94.06 83 LEU A O 1
ATOM 633 N N . ALA A 1 84 ? -7.028 -32.510 -0.067 1.00 93.81 84 ALA A N 1
ATOM 634 C CA . ALA A 1 84 ? -6.332 -31.981 -1.241 1.00 93.81 84 ALA A CA 1
ATOM 635 C C . ALA A 1 84 ? -5.900 -30.516 -1.032 1.00 93.81 84 ALA A C 1
ATOM 637 O O . ALA A 1 84 ? -4.777 -30.144 -1.359 1.00 93.81 84 ALA A O 1
ATOM 638 N N . SER A 1 85 ? -6.751 -29.696 -0.403 1.00 93.62 85 SER A N 1
ATOM 639 C CA . SER A 1 85 ? -6.403 -28.320 -0.025 1.00 93.62 85 SER A CA 1
ATOM 640 C C . SER A 1 85 ? -5.379 -28.265 1.112 1.00 93.62 85 SER A C 1
ATOM 642 O O . SER A 1 85 ? -4.549 -27.365 1.139 1.00 93.62 85 SER A O 1
ATOM 644 N N . VAL A 1 86 ? -5.404 -29.230 2.042 1.00 95.00 86 VAL A N 1
ATOM 645 C CA . VAL A 1 86 ? -4.376 -29.345 3.093 1.00 95.00 86 VAL A CA 1
ATOM 646 C C . VAL A 1 86 ? -3.003 -29.586 2.464 1.00 95.00 86 VAL A C 1
ATOM 648 O O . VAL A 1 86 ? -2.059 -28.877 2.802 1.00 95.00 86 VAL A O 1
ATOM 651 N N . PHE A 1 87 ? -2.891 -30.528 1.522 1.00 96.88 87 PHE A N 1
ATOM 652 C CA . PHE A 1 87 ? -1.634 -30.821 0.825 1.00 96.88 87 PHE A CA 1
ATOM 653 C C . PHE A 1 87 ? -1.139 -29.628 -0.001 1.00 96.88 87 PHE A C 1
ATOM 655 O O . PHE A 1 87 ? 0.045 -29.289 0.058 1.00 96.88 87 PHE A O 1
ATOM 662 N N . ALA A 1 88 ? -2.047 -28.922 -0.680 1.00 96.44 88 ALA A N 1
ATOM 663 C CA . ALA A 1 88 ? -1.707 -27.701 -1.402 1.00 96.44 88 ALA A CA 1
ATOM 664 C C . ALA A 1 88 ? -1.158 -26.618 -0.456 1.00 96.44 88 ALA A C 1
ATOM 666 O O . ALA A 1 88 ? -0.131 -26.012 -0.745 1.00 96.44 88 ALA A O 1
ATOM 667 N N . ASN A 1 89 ? -1.785 -26.418 0.706 1.00 95.38 89 ASN A N 1
ATOM 668 C CA . ASN A 1 89 ? -1.368 -25.404 1.672 1.00 95.38 89 ASN A CA 1
ATOM 669 C C . ASN A 1 89 ? -0.004 -25.712 2.309 1.00 95.38 89 ASN A C 1
ATOM 671 O O . ASN A 1 89 ? 0.856 -24.833 2.379 1.00 95.38 89 ASN A O 1
ATOM 675 N N . ILE A 1 90 ? 0.228 -26.952 2.760 1.00 95.62 90 ILE A N 1
ATOM 676 C CA . ILE A 1 90 ? 1.499 -27.305 3.421 1.00 95.62 90 ILE A CA 1
ATOM 677 C C . ILE A 1 90 ? 2.684 -27.222 2.451 1.00 95.62 90 ILE A C 1
ATOM 679 O O . ILE A 1 90 ? 3.783 -26.847 2.859 1.00 95.62 90 ILE A O 1
ATOM 683 N N . THR A 1 91 ? 2.471 -27.537 1.168 1.00 96.94 91 THR A N 1
ATOM 684 C CA . THR A 1 91 ? 3.533 -27.548 0.151 1.00 96.94 91 THR A CA 1
ATOM 685 C C . THR A 1 91 ? 3.931 -26.157 -0.333 1.00 96.94 91 THR A C 1
ATOM 687 O O . THR A 1 91 ? 4.947 -26.020 -1.009 1.00 96.94 91 THR A O 1
ATOM 690 N N . VAL A 1 92 ? 3.236 -25.093 0.078 1.00 93.69 92 VAL A N 1
ATOM 691 C CA . VAL A 1 92 ? 3.723 -23.719 -0.137 1.00 93.69 92 VAL A CA 1
ATOM 692 C C . VAL A 1 92 ? 5.086 -23.515 0.553 1.00 93.69 92 VAL A C 1
ATOM 694 O O . VAL A 1 92 ? 5.983 -22.858 0.018 1.00 93.69 92 VAL A O 1
ATOM 697 N N . ALA A 1 93 ? 5.295 -24.136 1.720 1.00 91.25 93 ALA A N 1
ATOM 698 C CA . ALA A 1 93 ? 6.545 -24.051 2.472 1.00 91.25 93 ALA A CA 1
ATOM 699 C C . ALA A 1 93 ? 7.562 -25.140 2.051 1.00 91.25 93 ALA A C 1
ATOM 701 O O . ALA A 1 93 ? 7.162 -26.278 1.798 1.00 91.25 93 ALA A O 1
ATOM 702 N N . PRO A 1 94 ? 8.886 -24.858 2.043 1.00 92.50 94 PRO A N 1
ATOM 703 C CA . PRO A 1 94 ? 9.919 -25.857 1.727 1.00 92.50 94 PRO A CA 1
ATOM 704 C C . PRO A 1 94 ? 9.830 -27.142 2.563 1.00 92.50 94 PRO A C 1
ATOM 706 O O . PRO A 1 94 ? 9.937 -28.236 2.019 1.00 92.50 94 PRO A O 1
ATOM 709 N N . ALA A 1 95 ? 9.557 -27.025 3.867 1.00 91.12 95 ALA A N 1
ATOM 710 C CA . ALA A 1 95 ? 9.425 -28.180 4.757 1.00 91.12 95 ALA A CA 1
ATOM 711 C C . ALA A 1 95 ? 8.262 -29.108 4.361 1.00 91.12 95 ALA A C 1
ATOM 713 O O . ALA A 1 95 ? 8.398 -30.326 4.429 1.00 91.12 95 ALA A O 1
ATOM 714 N N . GLY A 1 96 ? 7.133 -28.553 3.904 1.00 93.75 96 GLY A N 1
ATOM 715 C CA . GLY A 1 96 ? 6.001 -29.360 3.446 1.00 93.75 96 GLY A CA 1
ATOM 716 C C . GLY A 1 96 ? 6.257 -30.027 2.096 1.00 93.75 96 GLY A C 1
ATOM 717 O O . GLY A 1 96 ? 5.836 -31.163 1.895 1.00 93.75 96 GLY A O 1
ATOM 718 N N . ARG A 1 97 ? 7.006 -29.367 1.199 1.00 95.38 97 ARG A N 1
ATOM 719 C CA . ARG A 1 97 ? 7.480 -29.978 -0.058 1.00 95.38 97 ARG A CA 1
ATOM 720 C C . ARG A 1 97 ? 8.367 -31.176 0.230 1.00 95.38 97 ARG A C 1
ATOM 722 O O . ARG A 1 97 ? 8.089 -32.260 -0.268 1.00 95.38 97 ARG A O 1
ATOM 729 N N . LEU A 1 98 ? 9.373 -30.993 1.086 1.00 93.31 98 LEU A N 1
ATOM 730 C CA . LEU A 1 98 ? 10.269 -32.069 1.503 1.00 93.31 98 LEU A CA 1
ATOM 731 C C . LEU A 1 98 ? 9.514 -33.210 2.183 1.00 93.31 98 LEU A C 1
ATOM 733 O O . LEU A 1 98 ? 9.830 -34.360 1.920 1.00 93.31 98 LEU A O 1
ATOM 737 N N . ALA A 1 99 ? 8.485 -32.927 2.986 1.00 92.62 99 ALA A N 1
ATOM 738 C CA . ALA A 1 99 ? 7.687 -33.974 3.619 1.00 92.62 99 ALA A CA 1
ATOM 739 C C . ALA A 1 99 ? 6.967 -34.879 2.603 1.00 92.62 99 ALA A C 1
ATOM 741 O O . ALA A 1 99 ? 6.947 -36.093 2.786 1.00 92.62 99 ALA A O 1
ATOM 742 N N . LEU A 1 100 ? 6.409 -34.323 1.518 1.00 94.12 100 LEU A N 1
ATOM 743 C CA . LEU A 1 100 ? 5.795 -35.138 0.456 1.00 94.12 100 LEU A CA 1
ATOM 744 C C . LEU A 1 100 ? 6.823 -35.758 -0.504 1.00 94.12 100 LEU A C 1
ATOM 746 O O . LEU A 1 100 ? 6.547 -36.791 -1.107 1.00 94.12 100 LEU A O 1
ATOM 750 N N . LEU A 1 101 ? 8.008 -35.158 -0.617 1.00 93.94 101 LEU A N 1
ATOM 751 C CA . LEU A 1 101 ? 9.155 -35.677 -1.372 1.00 93.94 101 LEU A CA 1
ATOM 752 C C . LEU A 1 101 ? 10.063 -36.592 -0.530 1.00 93.94 101 LEU A C 1
ATOM 754 O O . LEU A 1 101 ? 11.146 -36.955 -0.974 1.00 93.94 101 LEU A O 1
ATOM 758 N N . SER A 1 102 ? 9.647 -36.960 0.682 1.00 89.56 102 SER A N 1
ATOM 759 C CA . SER A 1 102 ? 10.361 -37.915 1.529 1.00 89.56 102 SER A CA 1
ATOM 760 C C . SER A 1 102 ? 9.842 -39.327 1.296 1.00 89.56 102 SER A C 1
ATOM 762 O O . SER A 1 102 ? 8.658 -39.529 1.001 1.00 89.56 102 SER A O 1
ATOM 764 N N . LEU A 1 103 ? 10.734 -40.302 1.465 1.00 85.25 103 LEU A N 1
ATOM 765 C CA . LEU A 1 103 ? 10.364 -41.707 1.420 1.00 85.25 103 LEU A CA 1
ATOM 766 C C . LEU A 1 103 ? 9.503 -42.078 2.612 1.00 85.25 103 LEU A C 1
ATOM 768 O O . LEU A 1 103 ? 9.694 -41.613 3.739 1.00 85.25 103 LEU A O 1
ATOM 772 N N . ARG A 1 104 ? 8.570 -42.983 2.350 1.00 71.94 104 ARG A N 1
ATOM 773 C CA . ARG A 1 104 ? 7.896 -43.720 3.406 1.00 71.94 104 ARG A CA 1
ATOM 774 C C . ARG A 1 104 ? 8.731 -44.932 3.779 1.00 71.94 104 ARG A C 1
ATOM 776 O O . ARG A 1 104 ? 9.067 -45.742 2.913 1.00 71.94 104 ARG A O 1
ATOM 783 N N . SER A 1 105 ? 8.970 -45.078 5.077 1.00 65.69 105 SER A N 1
ATOM 784 C CA . SER A 1 105 ? 9.782 -46.131 5.700 1.00 65.69 105 SER A CA 1
ATOM 785 C C . SER A 1 105 ? 9.422 -47.558 5.258 1.00 65.69 105 SER A C 1
ATOM 787 O O . SER A 1 105 ? 10.277 -48.435 5.302 1.00 65.69 105 SER A O 1
ATOM 789 N N . GLU A 1 106 ? 8.185 -47.804 4.813 1.00 66.69 106 GLU A N 1
ATOM 790 C CA . GLU A 1 106 ? 7.685 -49.151 4.494 1.00 66.69 106 GLU A CA 1
ATOM 791 C C . GLU A 1 106 ? 7.612 -49.486 2.997 1.00 66.69 106 GLU A C 1
ATOM 793 O O . GLU A 1 106 ? 7.433 -50.652 2.656 1.00 66.69 106 GLU A O 1
ATOM 798 N N . THR A 1 107 ? 7.699 -48.498 2.097 1.00 71.44 107 THR A N 1
ATOM 799 C CA . THR A 1 107 ? 7.336 -48.699 0.671 1.00 71.44 107 THR A CA 1
ATOM 800 C C . THR A 1 107 ? 8.400 -48.266 -0.332 1.00 71.44 107 THR A C 1
ATOM 802 O O . THR A 1 107 ? 8.247 -48.560 -1.515 1.00 71.44 107 THR A O 1
ATOM 805 N N . SER A 1 108 ? 9.472 -47.593 0.109 1.00 82.00 108 SER A N 1
ATOM 806 C CA . SER A 1 108 ? 10.483 -46.987 -0.783 1.00 82.00 108 SER A CA 1
ATOM 807 C C . SER A 1 108 ? 9.866 -46.096 -1.877 1.00 82.00 108 SER A C 1
ATOM 809 O O . SER A 1 108 ? 10.440 -45.906 -2.946 1.00 82.00 108 SER A O 1
ATOM 811 N N . GLU A 1 109 ? 8.681 -45.550 -1.603 1.00 87.31 109 GLU A N 1
ATOM 812 C CA . GLU A 1 109 ? 7.927 -44.660 -2.478 1.00 87.31 109 GLU A CA 1
ATOM 813 C C . GLU A 1 109 ? 7.835 -43.278 -1.833 1.00 87.31 109 GLU A C 1
ATOM 815 O O . GLU A 1 109 ? 7.644 -43.139 -0.615 1.00 87.31 109 GLU A O 1
ATOM 820 N N . PHE A 1 110 ? 7.953 -42.243 -2.661 1.00 91.19 110 PHE A N 1
ATOM 821 C CA . PHE A 1 110 ? 7.714 -40.868 -2.242 1.00 91.19 110 PHE A CA 1
ATOM 822 C C . PHE A 1 110 ? 6.228 -40.664 -1.953 1.00 91.19 110 PHE A C 1
ATOM 824 O O . PHE A 1 110 ? 5.368 -41.079 -2.732 1.00 91.19 110 PHE A O 1
ATOM 831 N N . ALA A 1 111 ? 5.896 -39.979 -0.857 1.00 91.19 111 ALA A N 1
ATOM 832 C CA . ALA A 1 111 ? 4.496 -39.754 -0.491 1.00 91.19 111 ALA A CA 1
ATOM 833 C C . ALA A 1 111 ? 3.699 -39.003 -1.577 1.00 91.19 111 ALA A C 1
ATOM 835 O O . ALA A 1 111 ? 2.499 -39.239 -1.728 1.00 91.19 111 ALA A O 1
ATOM 836 N N . LEU A 1 112 ? 4.365 -38.150 -2.364 1.00 94.94 112 LEU A N 1
ATOM 837 C CA . LEU A 1 112 ? 3.780 -37.453 -3.509 1.00 94.94 112 LEU A CA 1
ATOM 838 C C . LEU A 1 112 ? 3.236 -38.413 -4.582 1.00 94.94 112 LEU A C 1
ATOM 840 O O . LEU A 1 112 ? 2.195 -38.118 -5.170 1.00 94.94 112 LEU A O 1
ATOM 844 N N . ALA A 1 113 ? 3.878 -39.568 -4.800 1.00 93.56 113 ALA A N 1
ATOM 845 C CA . ALA A 1 113 ? 3.494 -40.535 -5.833 1.00 93.56 113 ALA A CA 1
ATOM 846 C C . ALA A 1 113 ? 2.051 -41.044 -5.647 1.00 93.56 113 ALA A C 1
ATOM 848 O O . ALA A 1 113 ? 1.298 -41.196 -6.608 1.00 93.56 113 ALA A O 1
ATOM 849 N N . LYS A 1 114 ? 1.603 -41.192 -4.392 1.00 92.00 114 LYS A N 1
ATOM 850 C CA . LYS A 1 114 ? 0.233 -41.622 -4.063 1.00 92.00 114 LYS A CA 1
ATOM 851 C C . LYS A 1 114 ? -0.856 -40.626 -4.468 1.00 92.00 114 LYS A C 1
ATOM 853 O O . LYS A 1 114 ? -2.030 -40.989 -4.508 1.00 92.00 114 LYS A O 1
ATOM 858 N N . LEU A 1 115 ? -0.493 -39.372 -4.733 1.00 94.75 115 LEU A N 1
ATOM 859 C CA . LEU A 1 115 ? -1.440 -38.331 -5.121 1.00 94.75 115 LEU A CA 1
ATOM 860 C C . LEU A 1 115 ? -1.609 -38.230 -6.642 1.00 94.75 115 LEU A C 1
ATOM 862 O O . LEU A 1 115 ? -2.578 -37.628 -7.086 1.00 94.75 115 LEU A O 1
ATOM 866 N N . LEU A 1 116 ? -0.720 -38.815 -7.448 1.00 94.88 116 LEU A N 1
ATOM 867 C CA . LEU A 1 116 ? -0.667 -38.556 -8.892 1.00 94.88 116 LEU A CA 1
ATOM 868 C C . LEU A 1 116 ? -1.921 -38.985 -9.650 1.00 94.88 116 LEU A C 1
ATOM 870 O O . LEU A 1 116 ? -2.419 -38.238 -10.487 1.00 94.88 116 LEU A O 1
ATOM 874 N N . SER A 1 117 ? -2.497 -40.136 -9.304 1.00 92.44 117 SER A N 1
ATOM 875 C CA . SER A 1 117 ? -3.721 -40.648 -9.937 1.00 92.44 117 SER A CA 1
ATOM 876 C C . SER A 1 117 ? -4.939 -39.734 -9.761 1.00 92.44 117 SER A C 1
ATOM 878 O O . SER A 1 117 ? -5.945 -39.890 -10.453 1.00 92.44 117 SER A O 1
ATOM 880 N N . PHE A 1 118 ? -4.861 -38.753 -8.858 1.00 94.38 118 PHE A N 1
ATOM 881 C CA . PHE A 1 118 ? -5.939 -37.814 -8.596 1.00 94.38 118 PHE A CA 1
ATOM 882 C C . PHE A 1 118 ? -5.983 -36.625 -9.552 1.00 94.38 118 PHE A C 1
ATOM 884 O O . PHE A 1 118 ? -6.933 -35.849 -9.453 1.00 94.38 118 PHE A O 1
ATOM 891 N N . THR A 1 119 ? -5.027 -36.477 -10.475 1.00 94.56 119 THR A N 1
ATOM 892 C CA . THR A 1 119 ? -5.077 -35.418 -11.499 1.00 94.56 119 THR A CA 1
ATOM 893 C C . THR A 1 119 ? -6.256 -35.578 -12.461 1.00 94.56 119 THR A C 1
ATOM 895 O O . THR A 1 119 ? -6.725 -34.578 -12.983 1.00 94.56 119 THR A O 1
ATOM 898 N N . GLU A 1 120 ? -6.812 -36.788 -12.606 1.00 91.12 120 GLU A N 1
ATOM 899 C CA . GLU A 1 120 ? -8.005 -37.101 -13.423 1.00 91.12 120 GLU A CA 1
ATOM 900 C C . GLU A 1 120 ? -9.216 -37.559 -12.575 1.00 91.12 120 GLU A C 1
ATOM 902 O O . GLU A 1 120 ? -10.188 -38.121 -13.081 1.00 91.12 120 GLU A O 1
ATOM 907 N N . HIS A 1 121 ? -9.197 -37.346 -11.255 1.00 92.19 121 HIS A N 1
ATOM 908 C CA . HIS A 1 121 ? -10.281 -37.801 -10.375 1.00 92.19 121 HIS A CA 1
ATOM 909 C C . HIS A 1 121 ? -11.608 -37.059 -10.657 1.00 92.19 121 HIS A C 1
ATOM 911 O O . HIS A 1 121 ? -11.572 -35.850 -10.815 1.00 92.19 121 HIS A O 1
ATOM 917 N N . PRO A 1 122 ? -12.812 -37.669 -10.613 1.00 88.38 122 PRO A N 1
ATOM 918 C CA . PRO A 1 122 ? -14.073 -36.969 -10.937 1.00 88.38 122 PRO A CA 1
ATOM 919 C C . PRO A 1 122 ? -14.390 -35.718 -10.089 1.00 88.38 122 PRO A C 1
ATOM 921 O O . PRO A 1 122 ? -15.007 -34.768 -10.568 1.00 88.38 122 PRO A O 1
ATOM 924 N N . ASP A 1 123 ? -13.947 -35.699 -8.831 1.00 90.19 123 ASP A N 1
ATOM 925 C CA . ASP A 1 123 ? -14.053 -34.549 -7.916 1.00 90.19 123 ASP A CA 1
ATOM 926 C C . ASP A 1 123 ? -13.027 -33.440 -8.240 1.00 90.19 123 ASP A C 1
ATOM 928 O O . ASP A 1 123 ? -11.820 -33.633 -8.075 1.00 90.19 123 ASP A O 1
ATOM 932 N N . THR A 1 124 ? -13.519 -32.260 -8.632 1.00 92.06 124 THR A N 1
ATOM 933 C CA . THR A 1 124 ? -12.706 -31.082 -8.988 1.00 92.06 124 THR A CA 1
ATOM 934 C C . THR A 1 124 ? -11.850 -30.549 -7.832 1.00 92.06 124 THR A C 1
ATOM 936 O O . THR A 1 124 ? -10.751 -30.059 -8.074 1.00 92.06 124 THR A O 1
ATOM 939 N N . ILE A 1 125 ? -12.292 -30.669 -6.572 1.00 90.75 125 ILE A N 1
ATOM 940 C CA . ILE A 1 125 ? -11.508 -30.240 -5.397 1.00 90.75 125 ILE A CA 1
ATOM 941 C C . ILE A 1 125 ? -10.265 -31.118 -5.260 1.00 90.75 125 ILE A C 1
ATOM 943 O O . ILE A 1 125 ? -9.173 -30.611 -4.989 1.00 90.75 125 ILE A O 1
ATOM 947 N N . ARG A 1 126 ? -10.414 -32.431 -5.486 1.00 93.56 126 ARG A N 1
ATOM 948 C CA . ARG A 1 126 ? -9.280 -33.364 -5.474 1.00 93.56 126 ARG A CA 1
ATOM 949 C C . ARG A 1 126 ? -8.301 -33.050 -6.598 1.00 93.56 126 ARG A C 1
ATOM 951 O O . ARG A 1 126 ? -7.123 -32.880 -6.297 1.00 93.56 126 ARG A O 1
ATOM 958 N N . ARG A 1 127 ? -8.787 -32.893 -7.838 1.00 94.69 127 ARG A N 1
ATOM 959 C CA . ARG A 1 127 ? -7.931 -32.545 -8.988 1.00 94.69 127 ARG A CA 1
ATOM 960 C C . ARG A 1 127 ? -7.182 -31.236 -8.762 1.00 94.69 127 ARG A C 1
ATOM 962 O O . ARG A 1 127 ? -5.959 -31.220 -8.817 1.00 94.69 127 ARG A O 1
ATOM 969 N N . GLY A 1 128 ? -7.890 -30.157 -8.420 1.00 95.44 128 GLY A N 1
ATOM 970 C CA . GLY A 1 128 ? -7.286 -28.832 -8.249 1.00 95.44 128 GLY A CA 1
ATOM 971 C C . GLY A 1 128 ? -6.293 -28.748 -7.085 1.00 95.44 128 GLY A C 1
ATOM 972 O O . GLY A 1 128 ? -5.221 -28.152 -7.223 1.00 95.44 128 GLY A O 1
ATOM 973 N N . GLY A 1 129 ? -6.603 -29.378 -5.945 1.00 95.94 129 GLY A N 1
ATOM 974 C CA . GLY A 1 129 ? -5.691 -29.414 -4.797 1.00 95.94 129 GLY A CA 1
ATOM 975 C C . GLY A 1 129 ? -4.443 -30.260 -5.061 1.00 95.94 129 GLY A C 1
ATOM 976 O O . GLY A 1 129 ? -3.338 -29.863 -4.688 1.00 95.94 129 GLY A O 1
ATOM 977 N N . VAL A 1 130 ? -4.583 -31.385 -5.767 1.00 97.44 130 VAL A N 1
ATOM 978 C CA . VAL A 1 130 ? -3.440 -32.211 -6.179 1.00 97.44 130 VAL A CA 1
ATOM 979 C C . VAL A 1 130 ? -2.597 -31.496 -7.231 1.00 97.44 130 VAL A C 1
ATOM 981 O O . VAL A 1 130 ? -1.392 -31.394 -7.036 1.00 97.44 130 VAL A O 1
ATOM 984 N N . ALA A 1 131 ? -3.196 -30.899 -8.265 1.00 97.94 131 ALA A N 1
ATOM 985 C CA . ALA A 1 131 ? -2.468 -30.100 -9.255 1.00 97.94 131 ALA A CA 1
ATOM 986 C C . ALA A 1 131 ? -1.642 -28.982 -8.591 1.00 97.94 131 ALA A C 1
ATOM 988 O O . ALA A 1 131 ? -0.457 -28.821 -8.884 1.00 97.94 131 ALA A O 1
ATOM 989 N N . SER A 1 132 ? -2.227 -28.276 -7.615 1.00 98.12 132 SER A N 1
ATOM 990 C CA . SER A 1 132 ? -1.523 -27.243 -6.838 1.00 98.12 132 SER A CA 1
ATOM 991 C C . SER A 1 132 ? -0.370 -27.817 -6.007 1.00 98.12 132 SER A C 1
ATOM 993 O O . SER A 1 132 ? 0.695 -27.212 -5.916 1.00 98.12 132 SER A O 1
ATOM 995 N N . THR A 1 133 ? -0.561 -29.004 -5.424 1.00 98.25 133 THR A N 1
ATOM 996 C CA . THR A 1 133 ? 0.465 -29.721 -4.649 1.00 98.25 133 THR A CA 1
ATOM 997 C C . THR A 1 133 ? 1.647 -30.118 -5.542 1.00 98.25 133 THR A C 1
ATOM 999 O O . THR A 1 133 ? 2.797 -29.924 -5.153 1.00 98.25 133 THR A O 1
ATOM 1002 N N . LEU A 1 134 ? 1.381 -30.614 -6.756 1.00 98.31 134 LEU A N 1
ATOM 1003 C CA . LEU A 1 134 ? 2.407 -30.982 -7.740 1.00 98.31 134 LEU A CA 1
ATOM 1004 C C . LEU A 1 134 ? 3.210 -29.767 -8.203 1.00 98.31 134 LEU A C 1
ATOM 1006 O O . LEU A 1 134 ? 4.441 -29.804 -8.151 1.00 98.31 134 LEU A O 1
ATOM 1010 N N . LYS A 1 135 ? 2.526 -28.671 -8.555 1.00 98.31 135 LYS A N 1
ATOM 1011 C CA . LYS A 1 135 ? 3.162 -27.384 -8.868 1.00 98.31 135 LYS A CA 1
ATOM 1012 C C . LYS A 1 135 ? 4.073 -26.931 -7.732 1.00 98.31 135 LYS A C 1
ATOM 1014 O O . LYS A 1 135 ? 5.220 -26.561 -7.963 1.00 98.31 135 LYS A O 1
ATOM 1019 N N . ASN A 1 136 ? 3.577 -26.976 -6.497 1.00 97.94 136 ASN A N 1
ATOM 1020 C CA . ASN A 1 136 ? 4.351 -26.571 -5.333 1.00 97.94 136 ASN A CA 1
ATOM 1021 C C . ASN A 1 136 ? 5.606 -27.444 -5.164 1.00 97.94 136 ASN A C 1
ATOM 1023 O O . ASN A 1 136 ? 6.708 -26.914 -5.032 1.00 97.94 136 ASN A O 1
ATOM 1027 N N . CYS A 1 137 ? 5.482 -28.771 -5.227 1.00 97.75 137 CYS A N 1
ATOM 1028 C CA . CYS A 1 137 ? 6.627 -29.682 -5.147 1.00 97.75 137 CYS A CA 1
ATOM 1029 C C . CYS A 1 137 ? 7.657 -29.458 -6.269 1.00 97.75 137 CYS A C 1
ATOM 1031 O O . CYS A 1 137 ? 8.852 -29.544 -5.993 1.00 97.75 137 CYS A O 1
ATOM 1033 N N . ALA A 1 138 ? 7.231 -29.063 -7.474 1.00 97.38 138 ALA A N 1
ATOM 1034 C CA . ALA A 1 138 ? 8.119 -28.720 -8.591 1.00 97.38 138 ALA A CA 1
ATOM 1035 C C . ALA A 1 138 ? 8.954 -27.437 -8.373 1.00 97.38 138 ALA A C 1
ATOM 1037 O O . ALA A 1 138 ? 9.816 -27.117 -9.177 1.00 97.38 138 ALA A O 1
ATOM 1038 N N . PHE A 1 139 ? 8.766 -26.691 -7.278 1.00 95.62 139 PHE A N 1
ATOM 1039 C CA . PHE A 1 139 ? 9.735 -25.658 -6.882 1.00 95.62 139 PHE A CA 1
ATOM 1040 C C . PHE A 1 139 ? 11.003 -26.235 -6.225 1.00 95.62 139 PHE A C 1
ATOM 1042 O O . PHE A 1 139 ? 11.932 -25.476 -5.941 1.00 95.62 139 PHE A O 1
ATOM 1049 N N . HIS A 1 140 ? 11.044 -27.531 -5.891 1.00 95.31 140 HIS A N 1
ATOM 1050 C CA . HIS A 1 140 ? 12.237 -28.195 -5.351 1.00 95.31 140 HIS A CA 1
ATOM 1051 C C . HIS A 1 140 ? 13.017 -28.870 -6.482 1.00 95.31 140 HIS A C 1
ATOM 1053 O O . HIS A 1 140 ? 12.843 -30.060 -6.741 1.00 95.31 140 HIS A O 1
ATOM 1059 N N . SER A 1 141 ? 13.893 -28.111 -7.145 1.00 94.69 141 SER A N 1
ATOM 1060 C CA . SER A 1 141 ? 14.642 -28.577 -8.321 1.00 94.69 141 SER A CA 1
ATOM 1061 C C . SER A 1 141 ? 15.412 -29.896 -8.153 1.00 94.69 141 SER A C 1
ATOM 1063 O O . SER A 1 141 ? 15.405 -30.681 -9.104 1.00 94.69 141 SER A O 1
ATOM 1065 N N . PRO A 1 142 ? 15.990 -30.241 -6.978 1.00 94.12 142 PRO A N 1
ATOM 1066 C CA . PRO A 1 142 ? 16.649 -31.537 -6.803 1.00 94.12 142 PRO A CA 1
ATOM 1067 C C . PRO A 1 142 ? 15.715 -32.747 -6.966 1.00 94.12 142 PRO A C 1
ATOM 1069 O O . PRO A 1 142 ? 16.191 -33.850 -7.205 1.00 94.12 142 PRO A O 1
ATOM 1072 N N . ALA A 1 143 ? 14.394 -32.565 -6.855 1.00 95.12 143 ALA A N 1
ATOM 1073 C CA . ALA A 1 143 ? 13.420 -33.640 -7.042 1.00 95.12 143 ALA A CA 1
ATOM 1074 C C . ALA A 1 143 ? 12.991 -33.854 -8.500 1.00 95.12 143 ALA A C 1
ATOM 1076 O O . ALA A 1 143 ? 12.300 -34.831 -8.770 1.00 95.12 143 ALA A O 1
ATOM 1077 N N . HIS A 1 144 ? 13.357 -32.982 -9.446 1.00 96.50 144 HIS A N 1
ATOM 1078 C CA . HIS A 1 144 ? 12.797 -33.024 -10.804 1.00 96.50 144 HIS A CA 1
ATOM 1079 C C . HIS A 1 144 ? 13.033 -34.351 -11.517 1.00 96.50 144 HIS A C 1
ATOM 1081 O O . HIS A 1 144 ? 12.117 -34.883 -12.142 1.00 96.50 144 HIS A O 1
ATOM 1087 N N . LEU A 1 145 ? 14.238 -34.910 -11.389 1.00 92.69 145 LEU A N 1
ATOM 1088 C CA . LEU A 1 145 ? 14.533 -36.228 -11.939 1.00 92.69 145 LEU A CA 1
ATOM 1089 C C . LEU A 1 145 ? 13.677 -37.306 -11.281 1.00 92.69 145 LEU A C 1
ATOM 1091 O O . LEU A 1 145 ? 13.033 -38.066 -11.990 1.00 92.69 145 LEU A O 1
ATOM 1095 N N . ALA A 1 146 ? 13.599 -37.332 -9.950 1.00 94.50 146 ALA A N 1
ATOM 1096 C CA . ALA A 1 146 ? 12.783 -38.313 -9.238 1.00 94.50 146 ALA A CA 1
ATOM 1097 C C . ALA A 1 146 ? 11.295 -38.213 -9.596 1.00 94.50 146 ALA A C 1
ATOM 1099 O O . ALA A 1 146 ? 10.601 -39.221 -9.682 1.00 94.50 146 ALA A O 1
ATOM 1100 N N . MET A 1 147 ? 10.806 -36.998 -9.850 1.00 96.62 147 MET A N 1
ATOM 1101 C CA . MET A 1 147 ? 9.439 -36.765 -10.305 1.00 96.62 147 MET A CA 1
ATOM 1102 C C . MET A 1 147 ? 9.217 -37.321 -11.717 1.00 96.62 147 MET A C 1
ATOM 1104 O O . MET A 1 147 ? 8.177 -37.915 -11.976 1.00 96.62 147 MET A O 1
ATOM 1108 N N . LEU A 1 148 ? 10.175 -37.146 -12.629 1.00 96.00 148 LEU A N 1
ATOM 1109 C CA . LEU A 1 148 ? 10.025 -37.504 -14.043 1.00 96.00 148 LEU A CA 1
ATOM 1110 C C . LEU A 1 148 ? 10.354 -38.967 -14.366 1.00 96.00 148 LEU A C 1
ATOM 1112 O O . LEU A 1 148 ? 9.718 -39.535 -15.252 1.00 96.00 148 LEU A O 1
ATOM 1116 N N . ARG A 1 149 ? 11.328 -39.569 -13.675 1.00 93.25 149 ARG A N 1
ATOM 1117 C CA . ARG A 1 149 ? 11.792 -40.935 -13.944 1.00 93.25 149 ARG A CA 1
ATOM 1118 C C . ARG A 1 149 ? 10.705 -41.987 -13.683 1.00 93.25 149 ARG A C 1
ATOM 1120 O O . ARG A 1 149 ? 9.832 -41.762 -12.838 1.00 93.25 149 ARG A O 1
ATOM 1127 N N . PRO A 1 150 ? 10.740 -43.114 -14.413 1.00 91.44 150 PRO A N 1
ATOM 1128 C CA . PRO A 1 150 ? 9.789 -44.205 -14.236 1.00 91.44 150 PRO A CA 1
ATOM 1129 C C . PRO A 1 150 ? 9.979 -44.923 -12.888 1.00 91.44 150 PRO A C 1
ATOM 1131 O O . PRO A 1 150 ? 10.996 -44.768 -12.215 1.00 91.44 150 PRO A O 1
ATOM 1134 N N . GLU A 1 151 ? 8.969 -45.693 -12.478 1.00 90.44 151 GLU A N 1
ATOM 1135 C CA . GLU A 1 151 ? 8.903 -46.342 -11.156 1.00 90.44 151 GLU A CA 1
ATOM 1136 C C . GLU A 1 151 ? 9.940 -47.461 -10.944 1.00 90.44 151 GLU A C 1
ATOM 1138 O O . GLU A 1 151 ? 10.144 -47.908 -9.815 1.00 90.44 151 GLU A O 1
ATOM 1143 N N . ASP A 1 152 ? 10.586 -47.934 -12.008 1.00 89.62 152 ASP A N 1
ATOM 1144 C CA . ASP A 1 152 ? 11.652 -48.938 -11.978 1.00 89.62 152 ASP A CA 1
ATOM 1145 C C . ASP A 1 152 ? 13.053 -48.341 -11.758 1.00 89.62 152 ASP A C 1
ATOM 1147 O O . ASP A 1 152 ? 13.988 -49.080 -11.446 1.00 89.62 152 ASP A O 1
ATOM 1151 N N . GLU A 1 153 ? 13.204 -47.017 -11.852 1.00 91.31 153 GLU A N 1
ATOM 1152 C CA . GLU A 1 153 ? 14.444 -46.319 -11.515 1.00 91.31 153 GLU A CA 1
ATOM 1153 C C . GLU A 1 153 ? 14.450 -45.889 -10.039 1.00 91.31 153 GLU A C 1
ATOM 1155 O O . GLU A 1 153 ? 13.542 -45.203 -9.564 1.00 91.31 153 GLU A O 1
ATOM 1160 N N . MET A 1 154 ? 15.504 -46.273 -9.312 1.00 91.69 154 MET A N 1
ATOM 1161 C CA . MET A 1 154 ? 15.743 -45.856 -7.928 1.00 91.69 154 MET A CA 1
ATOM 1162 C C . MET A 1 154 ? 16.569 -44.570 -7.908 1.00 91.69 154 MET A C 1
ATOM 1164 O O . MET A 1 154 ? 17.596 -44.469 -8.578 1.00 91.69 154 MET A O 1
ATOM 1168 N N . ILE A 1 155 ? 16.112 -43.570 -7.161 1.00 91.94 155 ILE A N 1
ATOM 1169 C CA . ILE A 1 155 ? 16.703 -42.234 -7.162 1.00 91.94 155 ILE A CA 1
ATOM 1170 C C . ILE A 1 155 ? 16.532 -41.551 -5.807 1.00 91.94 155 ILE A C 1
ATOM 1172 O O . ILE A 1 155 ? 15.470 -41.609 -5.185 1.00 91.94 155 ILE A O 1
ATOM 1176 N N . ALA A 1 156 ? 17.592 -40.896 -5.341 1.00 90.19 156 ALA A N 1
ATOM 1177 C CA . ALA A 1 156 ? 17.575 -40.103 -4.119 1.00 90.19 156 ALA A CA 1
ATOM 1178 C C . ALA A 1 156 ? 17.199 -38.642 -4.407 1.00 90.19 156 ALA A C 1
ATOM 1180 O O . ALA A 1 156 ? 17.532 -38.089 -5.457 1.00 90.19 156 ALA A O 1
ATOM 1181 N N . ILE A 1 157 ? 16.534 -37.999 -3.446 1.00 90.94 157 ILE A N 1
ATOM 1182 C CA . ILE A 1 157 ? 16.212 -36.568 -3.498 1.00 90.94 157 ILE A CA 1
ATOM 1183 C C . ILE A 1 157 ? 16.998 -35.846 -2.396 1.00 90.94 157 ILE A C 1
ATOM 1185 O O . ILE A 1 157 ? 16.675 -36.012 -1.214 1.00 90.94 157 ILE A O 1
ATOM 1189 N N . PRO A 1 158 ? 17.970 -34.980 -2.745 1.00 84.50 158 PRO A N 1
ATOM 1190 C CA . PRO A 1 158 ? 18.676 -34.166 -1.765 1.00 84.50 158 PRO A CA 1
ATOM 1191 C C . PRO A 1 158 ? 17.717 -33.337 -0.886 1.00 84.50 158 PRO A C 1
ATOM 1193 O O . PRO A 1 158 ? 16.751 -32.753 -1.400 1.00 84.50 158 PRO A O 1
ATOM 1196 N N . PRO A 1 159 ? 17.978 -33.238 0.434 1.00 83.19 159 PRO A N 1
ATOM 1197 C CA . PRO A 1 159 ? 19.207 -33.652 1.126 1.00 83.19 159 PRO A CA 1
ATOM 1198 C C . PRO A 1 159 ? 19.259 -35.132 1.548 1.00 83.19 159 PRO A C 1
ATOM 1200 O O . PRO A 1 159 ? 20.255 -35.542 2.138 1.00 83.19 159 PRO A O 1
ATOM 1203 N N . SER A 1 160 ? 18.211 -35.924 1.296 1.00 84.69 160 SER A N 1
ATOM 1204 C CA . SER A 1 160 ? 18.234 -37.355 1.606 1.00 84.69 160 SER A CA 1
ATOM 1205 C C . SER A 1 160 ? 19.150 -38.098 0.635 1.00 84.69 160 SER A C 1
ATOM 1207 O O . SER A 1 160 ? 19.172 -37.803 -0.559 1.00 84.69 160 SER A O 1
ATOM 1209 N N . THR A 1 161 ? 19.878 -39.085 1.150 1.00 87.38 161 THR A N 1
ATOM 1210 C CA . THR A 1 161 ? 20.656 -40.040 0.350 1.00 87.38 161 THR A CA 1
ATOM 1211 C C . THR A 1 161 ? 19.911 -41.356 0.136 1.00 87.38 161 THR A C 1
ATOM 1213 O O . THR A 1 161 ? 20.431 -42.245 -0.525 1.00 87.38 161 THR A O 1
ATOM 1216 N N . GLU A 1 162 ? 18.725 -41.517 0.728 1.00 87.81 162 GLU A N 1
ATOM 1217 C CA . GLU A 1 162 ? 17.910 -42.713 0.532 1.00 87.81 162 GLU A CA 1
ATOM 1218 C C . GLU A 1 162 ? 17.247 -42.682 -0.848 1.00 87.81 162 GLU A C 1
ATOM 1220 O O . GLU A 1 162 ? 16.618 -41.688 -1.225 1.00 87.81 162 GLU A O 1
AT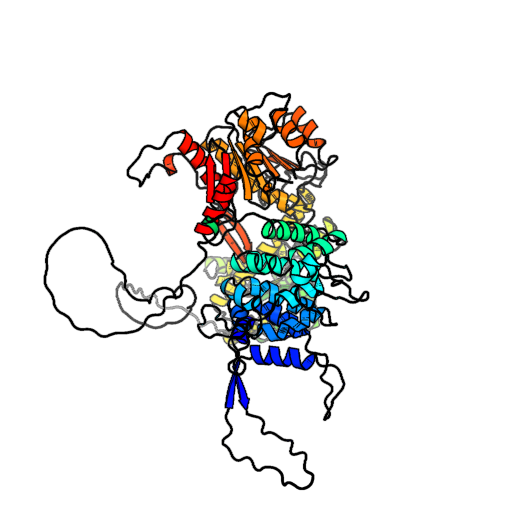OM 1225 N N . GLU A 1 163 ? 17.377 -43.781 -1.586 1.00 90.25 163 GLU A N 1
ATOM 1226 C CA . GLU A 1 163 ? 16.787 -43.938 -2.911 1.00 90.25 163 GLU A CA 1
ATOM 1227 C C . GLU A 1 163 ? 15.362 -44.493 -2.820 1.00 90.25 163 GLU A C 1
ATOM 1229 O O . GLU A 1 163 ? 15.093 -45.462 -2.103 1.00 90.25 163 GLU A O 1
ATOM 1234 N N . GLY A 1 164 ? 14.450 -43.901 -3.586 1.00 90.00 164 GLY A N 1
ATOM 1235 C CA . GLY A 1 164 ? 13.111 -44.435 -3.818 1.00 90.00 164 GLY A CA 1
ATOM 1236 C C . GLY A 1 164 ? 12.781 -44.526 -5.291 1.00 90.00 164 GLY A C 1
ATOM 1237 O O . GLY A 1 164 ? 13.514 -44.018 -6.135 1.00 90.00 164 GLY A O 1
ATOM 1238 N N . LYS A 1 165 ? 11.651 -45.158 -5.586 1.00 92.81 165 LYS A N 1
ATOM 1239 C CA . LYS A 1 165 ? 11.154 -45.300 -6.955 1.00 92.81 165 LYS A CA 1
ATOM 1240 C C . LYS A 1 165 ? 10.837 -43.937 -7.573 1.00 92.81 165 LYS A C 1
ATOM 1242 O O . LYS A 1 165 ? 10.238 -43.084 -6.909 1.00 92.81 165 LYS A O 1
ATOM 1247 N N . GLY A 1 166 ? 11.176 -43.757 -8.848 1.00 92.56 166 GLY A N 1
ATOM 1248 C CA . GLY A 1 166 ? 10.706 -42.630 -9.652 1.00 92.56 166 GLY A CA 1
ATOM 1249 C C . GLY A 1 166 ? 9.175 -42.540 -9.680 1.00 92.56 166 GLY A C 1
ATOM 1250 O O . GLY A 1 166 ? 8.470 -43.511 -9.412 1.00 92.56 166 GLY A O 1
ATOM 1251 N N . MET A 1 167 ? 8.637 -41.349 -9.948 1.00 94.81 167 MET A N 1
ATOM 1252 C CA . MET A 1 167 ? 7.198 -41.085 -9.798 1.00 94.81 167 MET A CA 1
ATOM 1253 C C . MET A 1 167 ? 6.408 -41.109 -11.113 1.00 94.81 167 MET A C 1
ATOM 1255 O O . MET A 1 167 ? 5.183 -41.036 -11.071 1.00 94.81 167 MET A O 1
ATOM 1259 N N . ASN A 1 168 ? 7.068 -41.158 -12.277 1.00 94.25 168 ASN A N 1
ATOM 1260 C CA . ASN A 1 168 ? 6.419 -41.095 -13.595 1.00 94.25 168 ASN A CA 1
ATOM 1261 C C . ASN A 1 168 ? 5.404 -39.931 -13.724 1.00 94.25 168 ASN A C 1
ATOM 1263 O O . ASN A 1 168 ? 4.322 -40.059 -14.304 1.00 94.25 168 ASN A O 1
ATOM 1267 N N . LEU A 1 169 ? 5.737 -38.765 -13.160 1.00 95.94 169 LEU A N 1
ATOM 1268 C CA . LEU A 1 169 ? 4.834 -37.615 -13.054 1.00 95.94 169 LEU A CA 1
ATOM 1269 C C . LEU A 1 169 ? 4.302 -37.153 -14.413 1.00 95.94 169 LEU A C 1
ATOM 1271 O O . LEU A 1 169 ? 3.173 -36.668 -14.503 1.00 95.94 169 LEU A O 1
ATOM 1275 N N . LEU A 1 170 ? 5.107 -37.286 -15.468 1.00 94.94 170 LEU A N 1
ATOM 1276 C CA . LEU A 1 170 ? 4.793 -36.714 -16.770 1.00 94.94 170 LEU A CA 1
ATOM 1277 C C . LEU A 1 170 ? 3.481 -37.258 -17.346 1.00 94.94 170 LEU A C 1
ATOM 1279 O O . LEU A 1 170 ? 2.660 -36.481 -17.832 1.00 94.94 170 LEU A O 1
ATOM 1283 N N . SER A 1 171 ? 3.234 -38.560 -17.185 1.00 93.94 171 SER A N 1
ATOM 1284 C CA . SER A 1 171 ? 1.976 -39.208 -17.577 1.00 93.94 171 SER A CA 1
ATOM 1285 C C . SER A 1 171 ? 0.753 -38.515 -16.956 1.00 93.94 171 SER A C 1
ATOM 1287 O O . SER A 1 171 ? -0.248 -38.271 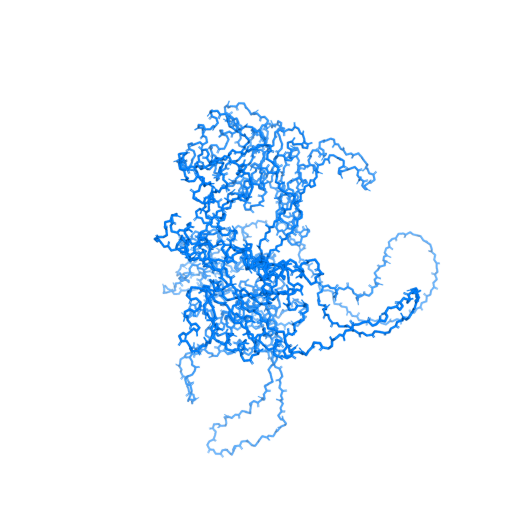-17.626 1.00 93.94 171 SER A O 1
ATOM 1289 N N . PHE A 1 172 ? 0.853 -38.130 -15.683 1.00 96.19 172 PHE A N 1
ATOM 1290 C CA . PHE A 1 172 ? -0.240 -37.528 -14.918 1.00 96.19 172 PHE A CA 1
ATOM 1291 C C . PHE A 1 172 ? -0.404 -36.022 -15.150 1.00 96.19 172 PHE A C 1
ATOM 1293 O O . PHE A 1 172 ? -1.459 -35.478 -14.820 1.00 96.19 172 PHE A O 1
ATOM 1300 N N . LEU A 1 173 ? 0.614 -35.352 -15.703 1.00 96.94 173 LEU A N 1
ATOM 1301 C CA . LEU A 1 173 ? 0.534 -33.952 -16.132 1.00 96.94 173 LEU A CA 1
ATOM 1302 C C . LEU A 1 173 ? -0.002 -33.813 -17.556 1.00 96.94 173 LEU A C 1
ATOM 1304 O O . LEU A 1 173 ? -0.740 -32.868 -17.823 1.00 96.94 173 LEU A O 1
ATOM 1308 N N . LEU A 1 174 ? 0.357 -34.728 -18.462 1.00 95.88 174 LEU A N 1
ATOM 1309 C CA . LEU A 1 174 ? -0.060 -34.660 -19.864 1.00 95.88 174 LEU A CA 1
ATOM 1310 C C . LEU A 1 174 ? -1.488 -35.165 -20.078 1.00 95.88 174 LEU A C 1
ATOM 1312 O O . LEU A 1 174 ? -2.211 -34.594 -20.889 1.00 95.88 174 LEU A O 1
ATOM 1316 N N . LEU A 1 175 ? -1.932 -36.182 -19.336 1.00 94.62 175 LEU A N 1
ATOM 1317 C CA . LEU A 1 175 ? -3.267 -36.762 -19.515 1.00 94.62 175 LEU A CA 1
ATOM 1318 C C . LEU A 1 175 ? -4.435 -35.759 -19.316 1.00 94.62 175 LEU A C 1
ATOM 1320 O O . LEU A 1 175 ? -5.380 -35.799 -20.110 1.00 94.62 175 LEU A O 1
ATOM 1324 N N . PRO A 1 176 ? -4.390 -34.815 -18.351 1.00 95.69 176 PRO A N 1
ATOM 1325 C CA . PRO A 1 176 ? -5.383 -33.737 -18.251 1.00 95.69 176 PRO A CA 1
ATOM 1326 C C . PRO A 1 176 ? -5.340 -32.716 -19.396 1.00 95.69 176 PRO A C 1
ATOM 1328 O O . PRO A 1 176 ? -6.338 -32.046 -19.670 1.00 95.69 176 PRO A O 1
ATOM 1331 N N . LEU A 1 177 ? -4.195 -32.582 -20.066 1.00 95.94 177 LEU A N 1
ATOM 1332 C CA . LEU A 1 177 ? -3.967 -31.618 -21.148 1.00 95.94 177 LEU A CA 1
ATOM 1333 C C . LEU A 1 177 ? -4.240 -32.207 -22.541 1.00 95.94 177 LEU A C 1
ATOM 1335 O O . LEU A 1 177 ? -4.501 -31.463 -23.490 1.00 95.94 177 LEU A O 1
ATOM 1339 N N . ALA A 1 178 ? -4.209 -33.533 -22.663 1.00 94.00 178 ALA A N 1
ATOM 1340 C CA . ALA A 1 178 ? -4.456 -34.256 -23.900 1.00 94.00 178 ALA A CA 1
ATOM 1341 C C . ALA A 1 178 ? -5.960 -34.338 -24.236 1.00 94.00 178 ALA A C 1
ATOM 1343 O O . ALA A 1 178 ? -6.813 -34.520 -23.358 1.00 94.00 178 ALA A O 1
ATOM 1344 N N . GLY A 1 179 ? -6.283 -34.178 -25.520 1.00 90.44 179 GLY A N 1
ATOM 1345 C CA . GLY A 1 179 ? -7.622 -34.358 -26.081 1.00 90.44 179 GLY A CA 1
ATOM 1346 C C . GLY A 1 179 ? -7.696 -35.608 -26.971 1.00 90.44 179 GLY A C 1
ATOM 1347 O O . GLY A 1 179 ? -6.797 -36.444 -26.915 1.00 90.44 179 GLY A O 1
ATOM 1348 N N . PRO A 1 180 ? -8.774 -35.773 -27.757 1.00 87.62 180 PRO A N 1
ATOM 1349 C CA . PRO A 1 180 ? -8.973 -36.929 -28.633 1.00 87.62 180 PRO A CA 1
ATOM 1350 C C . PRO A 1 180 ? -8.218 -36.814 -29.972 1.00 87.62 180 PRO A C 1
ATOM 1352 O O . PRO A 1 180 ? -8.542 -37.524 -30.917 1.00 87.62 180 PRO A O 1
ATOM 1355 N N . GLU A 1 181 ? -7.289 -35.866 -30.113 1.00 85.50 181 GLU A N 1
ATOM 1356 C CA . GLU A 1 181 ? -6.570 -35.656 -31.368 1.00 85.50 181 GLU A CA 1
ATOM 1357 C C . GLU A 1 181 ? -5.590 -36.797 -31.664 1.00 85.50 181 GLU A C 1
ATOM 1359 O O . GLU A 1 181 ? -4.910 -37.298 -30.770 1.00 85.50 181 GLU A O 1
ATOM 1364 N N . GLU A 1 182 ? -5.482 -37.167 -32.941 1.00 81.12 182 GLU A N 1
ATOM 1365 C CA . GLU A 1 182 ? -4.479 -38.120 -33.414 1.00 81.12 182 GLU A CA 1
ATOM 1366 C C . GLU A 1 182 ? -3.111 -37.433 -33.573 1.00 81.12 182 GLU A C 1
ATOM 1368 O O . GLU A 1 182 ? -3.012 -36.290 -34.037 1.00 81.12 182 GLU A O 1
ATOM 1373 N N . PHE A 1 183 ? -2.053 -38.147 -33.185 1.00 85.88 183 PHE A N 1
ATOM 1374 C CA . PHE A 1 183 ? -0.661 -37.749 -33.386 1.00 85.88 183 PHE A CA 1
ATOM 1375 C C . PHE A 1 183 ? -0.067 -38.504 -34.580 1.00 85.88 183 PHE A C 1
ATOM 1377 O O . PHE A 1 183 ? -0.468 -39.634 -34.868 1.00 85.88 183 PHE A O 1
ATOM 1384 N N . ASP A 1 184 ? 0.904 -37.894 -35.261 1.00 85.62 184 ASP A N 1
ATOM 1385 C CA . ASP A 1 184 ? 1.634 -38.557 -36.342 1.00 85.62 184 ASP A CA 1
ATOM 1386 C C . ASP A 1 184 ? 2.396 -39.777 -35.797 1.00 85.62 184 ASP A C 1
ATOM 1388 O O . ASP A 1 184 ? 2.872 -39.762 -34.662 1.00 85.62 184 ASP A O 1
ATOM 1392 N N . LEU A 1 185 ? 2.540 -40.839 -36.599 1.00 81.38 185 LEU A N 1
ATOM 1393 C CA . LEU A 1 185 ? 3.140 -42.110 -36.152 1.00 81.38 185 LEU A CA 1
ATOM 1394 C C . LEU A 1 185 ? 4.538 -41.939 -35.528 1.00 81.38 185 LEU A C 1
ATOM 1396 O O . LEU A 1 185 ? 4.872 -42.650 -34.588 1.00 81.38 185 LEU A O 1
ATOM 1400 N N . GLU A 1 186 ? 5.332 -40.985 -36.023 1.00 82.75 186 GLU A N 1
ATOM 1401 C CA . GLU A 1 186 ? 6.673 -40.677 -35.500 1.00 82.75 186 GLU A CA 1
ATOM 1402 C C . GLU A 1 186 ? 6.643 -39.983 -34.125 1.00 82.75 186 GLU A C 1
ATOM 1404 O O . GLU A 1 186 ? 7.589 -40.096 -33.344 1.00 82.75 186 GLU A O 1
ATOM 1409 N N . ASP A 1 187 ? 5.559 -39.272 -33.815 1.00 86.25 187 ASP A N 1
ATOM 1410 C CA . ASP A 1 187 ? 5.363 -38.574 -32.546 1.00 86.25 187 ASP A CA 1
ATOM 1411 C C . ASP A 1 187 ? 4.707 -39.475 -31.493 1.00 86.25 187 ASP A C 1
ATOM 1413 O O . ASP A 1 187 ? 5.011 -39.349 -30.305 1.00 86.25 187 ASP A O 1
ATOM 1417 N N . VAL A 1 188 ? 3.868 -40.430 -31.918 1.00 86.19 188 VAL A N 1
ATOM 1418 C CA . VAL A 1 188 ? 3.229 -41.421 -31.032 1.00 86.19 188 VAL A CA 1
ATOM 1419 C C . VAL A 1 188 ? 4.267 -42.206 -30.229 1.00 86.19 188 VAL A C 1
ATOM 1421 O O . VAL A 1 188 ? 4.086 -42.397 -29.027 1.00 86.19 188 VAL A O 1
ATOM 1424 N N . ASP A 1 189 ? 5.386 -42.589 -30.845 1.00 86.00 189 ASP A N 1
ATOM 1425 C CA . ASP A 1 189 ? 6.447 -43.355 -30.178 1.00 86.00 189 ASP A CA 1
ATOM 1426 C C . ASP A 1 189 ? 7.137 -42.580 -29.036 1.00 86.00 189 ASP A C 1
ATOM 1428 O O . ASP A 1 189 ? 7.687 -43.196 -28.121 1.00 86.00 189 ASP A O 1
ATOM 1432 N N . LYS A 1 190 ? 7.093 -41.238 -29.046 1.00 87.75 190 LYS A N 1
ATOM 1433 C CA . LYS A 1 190 ? 7.659 -40.386 -27.980 1.00 87.75 190 LYS A CA 1
ATOM 1434 C C . LYS A 1 190 ? 6.708 -40.204 -26.800 1.00 87.75 190 LYS A C 1
ATOM 1436 O O . LYS A 1 190 ? 7.135 -39.842 -25.705 1.00 87.75 190 LYS A O 1
ATOM 1441 N N . LEU A 1 191 ? 5.408 -40.353 -27.026 1.00 89.38 191 LEU A N 1
ATOM 1442 C CA . LEU A 1 191 ? 4.390 -40.050 -26.030 1.00 89.38 191 LEU A CA 1
ATOM 1443 C C . LEU A 1 191 ? 4.359 -41.117 -24.927 1.00 89.38 191 LEU A C 1
ATOM 1445 O O . LEU A 1 191 ? 4.495 -42.306 -25.223 1.00 89.38 191 LEU A O 1
ATOM 1449 N N . PRO A 1 192 ? 4.096 -40.750 -23.658 1.00 90.06 192 PRO A N 1
ATOM 1450 C CA . PRO A 1 192 ? 3.800 -41.735 -22.626 1.00 90.06 192 PRO A CA 1
ATOM 1451 C C . PRO A 1 192 ? 2.613 -42.618 -23.026 1.00 90.06 192 PRO A C 1
ATOM 1453 O O . PRO A 1 192 ? 1.621 -42.128 -23.565 1.00 90.06 192 PRO A O 1
ATOM 1456 N N . VAL A 1 193 ? 2.662 -43.909 -22.683 1.00 87.38 193 VAL A N 1
ATOM 1457 C CA . VAL A 1 193 ? 1.621 -44.903 -23.035 1.00 87.38 193 VAL A CA 1
ATOM 1458 C C . VAL A 1 193 ? 0.205 -44.438 -22.661 1.00 87.38 193 VAL A C 1
ATOM 1460 O O . VAL A 1 193 ? -0.759 -44.734 -23.361 1.00 87.38 193 VAL A O 1
ATOM 1463 N N . SER A 1 194 ? 0.075 -43.668 -21.578 1.00 87.31 194 SER A N 1
ATOM 1464 C CA . SER A 1 194 ? -1.197 -43.120 -21.094 1.00 87.31 194 SER A CA 1
ATOM 1465 C C . SER A 1 194 ? -1.863 -42.112 -22.041 1.00 87.31 194 SER A C 1
ATOM 1467 O O . SER A 1 194 ? -3.066 -41.897 -21.909 1.00 87.31 194 SER A O 1
ATOM 1469 N N . VAL A 1 195 ? -1.125 -41.511 -22.982 1.00 89.38 195 VAL A N 1
ATOM 1470 C CA . VAL A 1 195 ? -1.632 -40.481 -23.908 1.00 89.38 195 VAL A CA 1
ATOM 1471 C C . VAL A 1 195 ? -1.506 -40.855 -25.392 1.00 89.38 195 VAL A C 1
ATOM 1473 O O . VAL A 1 195 ? -1.970 -40.094 -26.232 1.00 89.38 195 VAL A O 1
ATOM 1476 N N . GLN A 1 196 ? -0.939 -42.021 -25.728 1.00 88.44 196 GLN A N 1
ATOM 1477 C CA . GLN A 1 196 ? -0.753 -42.467 -27.120 1.00 88.44 196 GLN A CA 1
ATOM 1478 C C . GLN A 1 196 ? -2.070 -42.761 -27.860 1.00 88.44 196 GLN A C 1
ATOM 1480 O O . GLN A 1 196 ? -2.210 -42.414 -29.028 1.00 88.44 196 GLN A O 1
ATOM 1485 N N . PHE A 1 197 ? -3.035 -43.408 -27.193 1.00 85.38 197 PHE A N 1
ATOM 1486 C CA . PHE A 1 197 ? -4.283 -43.877 -27.813 1.00 85.38 197 PHE A CA 1
ATOM 1487 C C . PHE A 1 197 ? -5.492 -43.511 -26.952 1.00 85.38 197 PHE A C 1
ATOM 1489 O O . PHE A 1 197 ? -6.050 -44.340 -26.227 1.00 85.38 197 PHE A O 1
ATOM 1496 N N . LEU A 1 198 ? -5.878 -42.239 -27.000 1.00 88.69 198 LEU A N 1
ATOM 1497 C CA . LEU A 1 198 ? -7.028 -41.736 -26.256 1.00 88.69 198 LEU A CA 1
ATOM 1498 C C . LEU A 1 198 ? -8.327 -41.994 -27.040 1.00 88.69 198 LEU A C 1
ATOM 1500 O O . LEU A 1 198 ? -8.352 -41.809 -28.252 1.00 88.69 198 LEU A O 1
ATOM 1504 N N . PRO A 1 199 ? -9.420 -42.427 -26.383 1.00 89.25 199 PRO A N 1
ATOM 1505 C CA . PRO A 1 199 ? -10.698 -42.617 -27.063 1.00 89.25 199 PRO A CA 1
ATOM 1506 C C . PRO A 1 199 ? -11.301 -41.267 -27.473 1.00 89.25 199 PRO A C 1
ATOM 1508 O O . PRO A 1 199 ? -11.135 -40.286 -26.751 1.00 89.25 199 PRO A O 1
ATOM 1511 N N . ASP A 1 200 ? -12.138 -41.243 -28.514 1.00 88.25 200 ASP A N 1
ATOM 1512 C CA . ASP A 1 200 ? -12.868 -40.039 -28.967 1.00 88.25 200 ASP A CA 1
ATOM 1513 C C . ASP A 1 200 ? -13.683 -39.350 -27.854 1.00 88.25 200 ASP A C 1
ATOM 1515 O O . ASP A 1 200 ? -14.024 -38.170 -27.924 1.00 88.25 200 ASP A O 1
ATOM 1519 N N . THR A 1 201 ? -14.025 -40.093 -26.797 1.00 90.25 201 THR A N 1
ATOM 1520 C CA . THR A 1 201 ? -14.743 -39.580 -25.626 1.00 90.25 201 THR A CA 1
ATOM 1521 C C . THR A 1 201 ? -13.863 -38.796 -24.649 1.00 90.25 201 THR A C 1
ATOM 1523 O O . THR A 1 201 ? -14.404 -38.170 -23.732 1.00 90.25 201 THR A O 1
ATOM 1526 N N . LYS A 1 202 ? -12.531 -38.853 -24.777 1.00 92.62 202 LYS A N 1
ATOM 1527 C CA . LYS A 1 202 ? -11.601 -38.155 -23.885 1.00 92.62 202 LYS A CA 1
ATOM 1528 C C . LYS A 1 202 ? -11.734 -36.650 -24.089 1.00 92.62 202 LYS A C 1
ATOM 1530 O O . LYS A 1 202 ? -11.731 -36.134 -25.201 1.00 92.62 202 LYS A O 1
ATOM 1535 N N . LYS A 1 203 ? -11.853 -35.939 -22.972 1.00 91.94 203 LYS A N 1
ATOM 1536 C CA . LYS A 1 203 ? -11.870 -34.479 -22.923 1.00 91.94 203 LYS A CA 1
ATOM 1537 C C . LYS A 1 203 ? -10.683 -33.989 -22.109 1.00 91.94 203 LYS A C 1
ATOM 1539 O O . LYS A 1 203 ? -10.318 -34.620 -21.111 1.00 91.94 203 LYS A O 1
ATOM 1544 N N . ARG A 1 204 ? -10.135 -32.845 -22.520 1.00 94.00 204 ARG A N 1
ATOM 1545 C CA . ARG A 1 204 ? -9.212 -32.057 -21.698 1.00 94.00 204 ARG A CA 1
ATOM 1546 C C . ARG A 1 204 ? -9.888 -31.651 -20.392 1.00 94.00 204 ARG A C 1
ATOM 1548 O O . ARG A 1 204 ? -11.119 -31.563 -20.330 1.00 94.00 204 ARG A O 1
ATOM 1555 N N . GLU A 1 205 ? -9.086 -31.363 -19.377 1.00 95.75 205 GLU A N 1
ATOM 1556 C CA . GLU A 1 205 ? -9.566 -30.807 -18.115 1.00 95.75 205 GLU A CA 1
ATOM 1557 C C . GLU A 1 205 ? -10.421 -29.554 -18.387 1.00 95.75 205 GLU A C 1
ATOM 1559 O O . GLU A 1 205 ? -9.923 -28.599 -18.986 1.00 95.75 205 GLU A O 1
ATOM 1564 N N . PRO A 1 206 ? -11.707 -29.527 -17.993 1.00 94.44 206 PRO A N 1
ATOM 1565 C CA . PRO A 1 206 ? -12.590 -28.400 -18.284 1.00 94.44 206 PRO A CA 1
ATOM 1566 C C . PRO A 1 206 ? -12.207 -27.110 -17.545 1.00 94.44 206 PRO A C 1
ATOM 1568 O O . PRO A 1 206 ? -12.432 -26.020 -18.079 1.00 94.44 206 PRO A O 1
ATOM 1571 N N . ASP A 1 207 ? -11.619 -27.199 -16.350 1.00 96.25 207 ASP A N 1
ATOM 1572 C CA . ASP A 1 207 ? -11.235 -26.035 -15.554 1.00 96.25 207 ASP A CA 1
ATOM 1573 C C . ASP A 1 207 ? -9.921 -25.408 -16.056 1.00 96.25 207 ASP A C 1
ATOM 1575 O O . ASP A 1 207 ? -8.840 -25.998 -15.978 1.00 96.25 207 ASP A O 1
ATOM 1579 N N . GLN A 1 208 ? -10.005 -24.170 -16.551 1.00 96.19 208 GLN A N 1
ATOM 1580 C CA . GLN A 1 208 ? -8.847 -23.441 -17.078 1.00 96.19 208 GLN A CA 1
ATOM 1581 C C . GLN A 1 208 ? -7.744 -23.198 -16.037 1.00 96.19 208 GLN A C 1
ATOM 1583 O O . GLN A 1 208 ? -6.574 -23.136 -16.403 1.00 96.19 208 GLN A O 1
ATOM 1588 N N . PHE A 1 209 ? -8.084 -23.066 -14.750 1.00 96.44 209 PHE A N 1
ATOM 1589 C CA . PHE A 1 209 ? -7.097 -22.835 -13.696 1.00 96.44 209 PHE A CA 1
ATOM 1590 C C . PHE A 1 209 ? -6.318 -24.111 -13.394 1.00 96.44 209 PHE A C 1
ATOM 1592 O O . PHE A 1 209 ? -5.111 -24.054 -13.157 1.00 96.44 209 PHE A O 1
ATOM 1599 N N . ILE A 1 210 ? -6.979 -25.270 -13.457 1.00 97.38 210 ILE A N 1
ATOM 1600 C CA . ILE A 1 210 ? -6.310 -26.567 -13.316 1.00 97.38 210 ILE A CA 1
ATOM 1601 C C . ILE A 1 210 ? -5.403 -26.813 -14.529 1.00 97.38 210 ILE A C 1
ATOM 1603 O O . ILE A 1 210 ? -4.232 -27.144 -14.342 1.00 97.38 210 ILE A O 1
ATOM 1607 N N . ARG A 1 211 ? -5.877 -26.539 -15.757 1.00 97.19 211 ARG A N 1
ATOM 1608 C CA . ARG A 1 211 ? -5.030 -26.594 -16.967 1.00 97.19 211 ARG A CA 1
ATOM 1609 C C . ARG A 1 211 ? -3.801 -25.695 -16.851 1.00 97.19 211 ARG A C 1
ATOM 1611 O O . ARG A 1 211 ? -2.684 -26.163 -17.059 1.00 97.19 211 ARG A O 1
ATOM 1618 N N . LEU A 1 212 ? -3.991 -24.436 -16.450 1.00 97.81 212 LEU A N 1
ATOM 1619 C CA . LEU A 1 212 ? -2.892 -23.497 -16.217 1.00 97.81 212 LEU A CA 1
ATOM 1620 C C . LEU A 1 212 ? -1.892 -24.050 -15.193 1.00 97.81 212 LEU A C 1
ATOM 1622 O O . LEU A 1 212 ? -0.692 -24.013 -15.437 1.00 97.81 212 LEU A O 1
ATOM 1626 N N . THR A 1 213 ? -2.378 -24.630 -14.093 1.00 98.19 213 THR A N 1
ATOM 1627 C CA . THR A 1 213 ? -1.532 -25.201 -13.032 1.00 98.19 213 THR A CA 1
ATOM 1628 C C . THR A 1 213 ? -0.657 -26.352 -13.545 1.00 98.19 213 THR A C 1
ATOM 1630 O O . THR A 1 213 ? 0.515 -26.452 -13.172 1.00 98.19 213 THR A O 1
ATOM 1633 N N . HIS A 1 214 ? -1.177 -27.206 -14.434 1.00 98.12 214 HIS A N 1
ATOM 1634 C CA . HIS A 1 214 ? -0.380 -28.258 -15.077 1.00 98.12 214 HIS A CA 1
ATOM 1635 C C . HIS A 1 214 ? 0.705 -27.680 -15.999 1.00 98.12 214 HIS A C 1
ATOM 1637 O O . HIS A 1 214 ? 1.857 -28.106 -15.911 1.00 98.12 214 HIS A O 1
ATOM 1643 N N . ILE A 1 215 ? 0.383 -26.668 -16.813 1.00 98.06 215 ILE A N 1
ATOM 1644 C CA . ILE A 1 215 ? 1.371 -25.990 -17.672 1.00 98.06 215 ILE A CA 1
ATOM 1645 C C . ILE A 1 215 ? 2.441 -25.273 -16.834 1.00 98.06 215 ILE A C 1
ATOM 1647 O O . ILE A 1 215 ? 3.631 -25.375 -17.128 1.00 98.06 215 ILE A O 1
ATOM 1651 N N . GLU A 1 216 ? 2.056 -24.598 -15.750 1.00 98.00 216 GLU A N 1
ATOM 1652 C CA . GLU A 1 216 ? 2.999 -23.992 -14.803 1.00 98.00 216 GLU A CA 1
ATOM 1653 C C . GLU A 1 216 ? 3.913 -25.040 -14.153 1.00 98.00 216 GLU A C 1
ATOM 1655 O O . GLU A 1 216 ? 5.096 -24.776 -13.952 1.00 98.00 216 GLU A O 1
ATOM 1660 N N . THR A 1 217 ? 3.398 -26.238 -13.861 1.00 98.38 217 THR A N 1
ATOM 1661 C CA . THR A 1 217 ? 4.213 -27.345 -13.335 1.00 98.38 217 THR A CA 1
ATOM 1662 C C . THR A 1 217 ? 5.264 -27.785 -14.358 1.00 98.38 217 THR A C 1
ATOM 1664 O O . THR A 1 217 ? 6.433 -27.923 -14.004 1.00 98.38 217 THR A O 1
ATOM 1667 N N . LEU A 1 218 ? 4.891 -27.933 -15.636 1.00 98.19 218 LEU A N 1
ATOM 1668 C CA . LEU A 1 218 ? 5.833 -28.242 -16.723 1.00 98.19 218 LEU A CA 1
ATOM 1669 C C . LEU A 1 218 ? 6.891 -27.135 -16.894 1.00 98.19 218 LEU A C 1
ATOM 1671 O O . LEU A 1 218 ? 8.076 -27.424 -17.048 1.00 98.19 218 LEU A O 1
ATOM 1675 N N . LEU A 1 219 ? 6.493 -25.863 -16.789 1.00 97.44 219 LEU A N 1
ATOM 1676 C CA . LEU A 1 219 ? 7.415 -24.720 -16.811 1.00 97.44 219 LEU A CA 1
ATOM 1677 C C . LEU A 1 219 ? 8.409 -24.732 -15.640 1.00 97.44 219 LEU A C 1
ATOM 1679 O O . LEU A 1 219 ? 9.578 -24.401 -15.832 1.00 97.44 219 LEU A O 1
ATOM 1683 N N . LEU A 1 220 ? 7.971 -25.113 -14.438 1.00 96.75 220 LEU A N 1
ATOM 1684 C CA . LEU A 1 220 ? 8.856 -25.246 -13.277 1.00 96.75 220 LEU A CA 1
ATOM 1685 C C . LEU A 1 220 ? 9.856 -26.388 -13.470 1.00 96.75 220 LEU A C 1
ATOM 1687 O O . LEU A 1 220 ? 11.049 -26.192 -13.239 1.00 96.75 220 LEU A O 1
ATOM 1691 N N . LEU A 1 221 ? 9.406 -27.536 -13.983 1.00 96.56 221 LEU A N 1
ATOM 1692 C CA . LEU A 1 221 ? 10.288 -28.653 -14.334 1.00 96.56 221 LEU A CA 1
ATOM 1693 C C . LEU A 1 221 ? 11.338 -28.229 -15.371 1.00 96.56 221 LEU A C 1
ATOM 1695 O O . LEU A 1 221 ? 12.501 -28.615 -15.262 1.00 96.56 221 LEU A O 1
ATOM 1699 N N . CYS A 1 222 ? 10.983 -27.340 -16.306 1.00 94.56 222 CYS A N 1
ATOM 1700 C CA . CYS A 1 222 ? 11.915 -26.785 -17.289 1.00 94.56 222 CYS A CA 1
ATOM 1701 C C . CYS A 1 222 ? 13.064 -25.961 -16.682 1.00 94.56 222 CYS A C 1
ATOM 1703 O O . CYS A 1 222 ? 13.966 -25.569 -17.422 1.00 94.56 222 CYS A O 1
ATOM 1705 N N . THR A 1 223 ? 13.088 -25.678 -15.378 1.00 92.62 223 THR A N 1
ATOM 1706 C CA . THR A 1 223 ? 14.211 -24.943 -14.769 1.00 92.62 223 THR A CA 1
ATOM 1707 C C . THR A 1 223 ? 15.510 -25.752 -14.761 1.00 92.62 223 THR A C 1
ATOM 1709 O O . THR A 1 223 ? 16.566 -25.160 -14.937 1.00 92.62 223 THR A O 1
ATOM 1712 N N . THR A 1 224 ? 15.450 -27.086 -14.696 1.00 91.00 224 THR A N 1
ATOM 1713 C CA . THR A 1 224 ? 16.638 -27.963 -14.746 1.00 91.00 224 THR A CA 1
ATOM 1714 C C . THR A 1 224 ? 16.857 -28.538 -16.140 1.00 91.00 224 THR A C 1
ATOM 1716 O O . THR A 1 224 ? 15.900 -28.994 -16.774 1.00 91.00 224 THR A O 1
ATOM 1719 N N . ARG A 1 225 ? 18.112 -28.591 -16.606 1.00 88.69 225 ARG A N 1
ATOM 1720 C CA . ARG A 1 225 ? 18.447 -29.114 -17.946 1.00 88.69 225 ARG A CA 1
ATOM 1721 C C . ARG A 1 225 ? 17.953 -30.539 -18.197 1.00 88.69 225 ARG A C 1
ATOM 1723 O O . ARG A 1 225 ? 17.249 -30.765 -19.178 1.00 88.69 225 ARG A O 1
ATOM 1730 N N . LEU A 1 226 ? 18.248 -31.468 -17.290 1.00 89.12 226 LEU A N 1
ATOM 1731 C CA . LEU A 1 226 ? 17.886 -32.879 -17.461 1.00 89.12 226 LEU A CA 1
ATOM 1732 C C . LEU A 1 226 ? 16.370 -33.092 -17.566 1.00 89.12 226 LEU A C 1
ATOM 1734 O O . LEU A 1 226 ? 15.911 -33.934 -18.330 1.00 89.12 226 LEU A O 1
ATOM 1738 N N . ALA A 1 227 ? 15.575 -32.291 -16.854 1.00 93.06 227 ALA A N 1
ATOM 1739 C CA . ALA A 1 227 ? 14.122 -32.333 -16.980 1.00 93.06 227 ALA A CA 1
ATOM 1740 C C . ALA A 1 227 ? 13.636 -31.816 -18.341 1.00 93.06 227 ALA A C 1
ATOM 1742 O O . ALA A 1 227 ? 12.710 -32.390 -18.906 1.00 93.06 227 ALA A O 1
ATOM 1743 N N . ARG A 1 228 ? 14.258 -30.764 -18.899 1.00 93.25 228 ARG A N 1
ATOM 1744 C CA . ARG A 1 228 ? 13.937 -30.289 -20.258 1.00 93.25 228 ARG A CA 1
ATOM 1745 C C . ARG A 1 228 ? 14.260 -31.345 -21.304 1.00 93.25 228 ARG A C 1
ATOM 1747 O O . ARG A 1 228 ? 13.432 -31.601 -22.168 1.00 93.25 228 ARG A O 1
ATOM 1754 N N . GLU A 1 229 ? 15.435 -31.964 -21.220 1.00 91.81 229 GLU A N 1
ATOM 1755 C CA . GLU A 1 229 ? 15.830 -33.059 -22.115 1.00 91.81 229 GLU A CA 1
ATOM 1756 C C . GLU A 1 229 ? 14.860 -34.240 -22.004 1.00 91.81 229 GLU A C 1
ATOM 1758 O O . GLU A 1 229 ? 14.371 -34.725 -23.023 1.00 91.81 229 GLU A O 1
ATOM 1763 N N . PHE A 1 230 ? 14.489 -34.626 -20.781 1.00 93.50 230 PHE A N 1
ATOM 1764 C CA . PHE A 1 230 ? 13.491 -35.666 -20.551 1.00 93.50 230 PHE A CA 1
ATOM 1765 C C . PHE A 1 230 ? 12.130 -35.302 -21.164 1.00 93.50 230 PHE A C 1
ATOM 1767 O O . PHE A 1 230 ? 11.535 -36.115 -21.861 1.00 93.50 230 PHE A O 1
ATOM 1774 N N . MET A 1 231 ? 11.644 -34.074 -20.968 1.00 94.62 231 MET A N 1
ATOM 1775 C CA . MET A 1 231 ? 10.368 -33.617 -21.534 1.00 94.62 231 MET A CA 1
ATOM 1776 C C . MET A 1 231 ? 10.387 -33.529 -23.068 1.00 94.62 231 MET A C 1
ATOM 1778 O O . MET A 1 231 ? 9.395 -33.883 -23.701 1.00 94.62 231 MET A O 1
ATOM 1782 N N . ARG A 1 232 ? 11.507 -33.111 -23.676 1.00 92.25 232 ARG A N 1
ATOM 1783 C CA . ARG A 1 232 ? 11.698 -33.140 -25.139 1.00 92.25 232 ARG A CA 1
ATOM 1784 C C . ARG A 1 232 ? 11.651 -34.567 -25.685 1.00 92.25 232 ARG A C 1
ATOM 1786 O O . ARG A 1 232 ? 11.070 -34.790 -26.738 1.00 92.25 232 ARG A O 1
ATOM 1793 N N . ALA A 1 233 ? 12.253 -35.518 -24.972 1.00 92.25 233 ALA A N 1
ATOM 1794 C CA . ALA A 1 233 ? 12.280 -36.921 -25.376 1.00 92.25 233 ALA A CA 1
ATOM 1795 C C . ALA A 1 233 ? 10.932 -37.640 -25.185 1.00 92.25 233 ALA A C 1
ATOM 1797 O O . ALA A 1 233 ? 10.699 -38.648 -25.840 1.00 92.25 233 ALA A O 1
ATOM 1798 N N . ASN A 1 234 ? 10.056 -37.126 -24.313 1.00 93.31 234 ASN A N 1
ATOM 1799 C CA . ASN A 1 234 ? 8.804 -37.780 -23.917 1.00 93.31 234 ASN A CA 1
ATOM 1800 C C . ASN A 1 234 ? 7.543 -37.011 -24.365 1.00 93.31 234 ASN A C 1
ATOM 1802 O O . ASN A 1 234 ? 6.560 -36.918 -23.627 1.00 93.31 234 ASN A O 1
ATOM 1806 N N . GLY A 1 235 ? 7.579 -36.407 -25.556 1.00 91.25 235 GLY A N 1
ATOM 1807 C CA . GLY A 1 235 ? 6.370 -35.970 -26.263 1.00 91.25 235 GLY A CA 1
ATOM 1808 C C . GLY A 1 235 ? 5.619 -34.764 -25.669 1.00 91.25 235 GLY A C 1
ATOM 1809 O O . GLY A 1 235 ? 4.443 -34.555 -25.967 1.00 91.25 235 GLY A O 1
ATOM 1810 N N . VAL A 1 236 ? 6.246 -33.972 -24.786 1.00 95.62 236 VAL A N 1
ATOM 1811 C CA . VAL A 1 236 ? 5.568 -32.830 -24.136 1.00 95.62 236 VAL A CA 1
ATOM 1812 C C . VAL A 1 236 ? 5.200 -31.751 -25.142 1.00 95.62 236 VAL A C 1
ATOM 1814 O O . VAL A 1 236 ? 4.114 -31.180 -25.050 1.00 95.62 236 VAL A O 1
ATOM 1817 N N . TYR A 1 237 ? 6.101 -31.463 -26.083 1.00 93.88 237 TYR A N 1
ATOM 1818 C CA . TYR A 1 237 ? 5.899 -30.430 -27.095 1.00 93.88 237 TYR A CA 1
ATOM 1819 C C . TYR A 1 237 ? 4.674 -30.744 -27.964 1.00 93.88 237 TYR A C 1
ATOM 1821 O O . TYR A 1 237 ? 3.833 -29.877 -28.190 1.00 93.88 237 TYR A O 1
ATOM 1829 N N . GLU A 1 238 ? 4.554 -31.998 -28.380 1.00 93.50 238 GLU A N 1
ATOM 1830 C CA . GLU A 1 238 ? 3.510 -32.516 -29.248 1.00 93.50 238 GLU A CA 1
ATOM 1831 C C . GLU A 1 238 ? 2.129 -32.377 -28.581 1.00 93.50 238 GLU A C 1
ATOM 1833 O O . GLU A 1 238 ? 1.196 -31.831 -29.179 1.00 93.50 238 GLU A O 1
ATOM 1838 N N . VAL A 1 239 ? 2.002 -32.755 -27.299 1.00 93.75 239 VAL A N 1
ATOM 1839 C CA . VAL A 1 239 ? 0.742 -32.608 -26.543 1.00 93.75 239 VAL A CA 1
ATOM 1840 C C . VAL A 1 239 ? 0.339 -31.140 -26.392 1.00 93.75 239 VAL A C 1
ATOM 1842 O O . VAL A 1 239 ? -0.818 -30.785 -26.635 1.00 93.75 239 VAL A O 1
ATOM 1845 N N . VAL A 1 240 ? 1.271 -30.266 -25.993 1.00 94.12 240 VAL A N 1
ATOM 1846 C CA . VAL A 1 240 ? 0.937 -28.850 -25.750 1.00 94.12 240 VAL A CA 1
ATOM 1847 C C . VAL A 1 240 ? 0.689 -28.084 -27.047 1.00 94.12 240 VAL A C 1
ATOM 1849 O O . VAL A 1 240 ? -0.118 -27.156 -27.052 1.00 94.12 240 VAL A O 1
ATOM 1852 N N . GLN A 1 241 ? 1.305 -28.495 -28.158 1.00 92.12 241 GLN A N 1
ATOM 1853 C CA . GLN A 1 241 ? 1.012 -27.958 -29.484 1.00 92.12 241 GLN A CA 1
ATOM 1854 C C . GLN A 1 241 ? -0.434 -28.263 -29.893 1.00 92.12 241 GLN A C 1
ATOM 1856 O O . GLN A 1 241 ? -1.165 -27.340 -30.248 1.00 92.12 241 GLN A O 1
ATOM 1861 N N . LYS A 1 242 ? -0.883 -29.521 -29.776 1.00 92.00 242 LYS A N 1
ATOM 1862 C CA . LYS A 1 242 ? -2.284 -29.890 -30.059 1.00 92.00 242 LYS A CA 1
ATOM 1863 C C . LYS A 1 242 ? -3.270 -29.192 -29.128 1.00 92.00 242 LYS A C 1
ATOM 1865 O O . LYS A 1 242 ? -4.341 -28.763 -29.549 1.00 92.00 242 LYS A O 1
ATOM 1870 N N . MET A 1 243 ? -2.897 -29.016 -27.863 1.00 93.19 243 MET A N 1
ATOM 1871 C CA . MET A 1 243 ? -3.689 -28.224 -26.928 1.00 93.19 243 MET A CA 1
ATOM 1872 C C . MET A 1 243 ? -3.823 -26.761 -27.375 1.00 93.19 243 MET A C 1
ATOM 1874 O O . MET A 1 243 ? -4.928 -26.222 -27.343 1.00 93.19 243 MET A O 1
ATOM 1878 N N . HIS A 1 244 ? -2.733 -26.133 -27.819 1.00 94.38 244 HIS A N 1
ATOM 1879 C CA . HIS A 1 244 ? -2.717 -24.737 -28.262 1.00 94.38 244 HIS A CA 1
ATOM 1880 C C . HIS A 1 244 ? -3.680 -24.467 -29.429 1.00 94.38 244 HIS A C 1
ATOM 1882 O O . HIS A 1 244 ? -4.310 -23.416 -29.455 1.00 94.38 244 HIS A O 1
ATOM 1888 N N . GLU A 1 245 ? -3.863 -25.426 -30.345 1.00 92.50 245 GLU A N 1
ATOM 1889 C CA . GLU A 1 245 ? -4.785 -25.302 -31.490 1.00 92.50 245 GLU A CA 1
ATOM 1890 C C . GLU A 1 245 ? -6.252 -25.080 -31.073 1.00 92.50 245 GLU A C 1
ATOM 1892 O O . GLU A 1 245 ? -7.036 -24.509 -31.833 1.00 92.50 245 GLU A O 1
ATOM 1897 N N . THR A 1 246 ? -6.639 -25.529 -29.874 1.00 90.31 246 THR A N 1
ATOM 1898 C CA . THR A 1 246 ? -8.034 -25.496 -29.397 1.00 90.31 246 THR A CA 1
ATOM 1899 C C . THR A 1 246 ? -8.238 -24.675 -28.122 1.00 90.31 246 THR A C 1
ATOM 1901 O O . THR A 1 246 ? -9.382 -24.424 -27.735 1.00 90.31 246 THR A O 1
ATOM 1904 N N . GLU A 1 247 ? -7.161 -24.252 -27.457 1.00 94.62 247 GLU A N 1
ATOM 1905 C CA . GLU A 1 247 ? -7.231 -23.494 -26.210 1.00 94.62 247 GLU A CA 1
ATOM 1906 C C . GLU A 1 247 ? -7.707 -22.056 -26.456 1.00 94.62 247 GLU A C 1
ATOM 1908 O O . GLU A 1 247 ? -7.206 -21.341 -27.318 1.00 94.62 247 GLU A O 1
ATOM 1913 N N . GLN A 1 248 ? -8.682 -21.618 -25.658 1.00 92.69 248 GLN A N 1
ATOM 1914 C CA . GLN A 1 248 ? -9.296 -20.292 -25.780 1.00 92.69 248 GLN A CA 1
ATOM 1915 C C . GLN A 1 248 ? -8.909 -19.357 -24.633 1.00 92.69 248 GLN A C 1
ATOM 1917 O O . GLN A 1 248 ? -9.140 -18.154 -24.727 1.00 92.69 248 GLN A O 1
ATOM 1922 N N . SER A 1 249 ? -8.358 -19.890 -23.538 1.00 95.38 249 SER A N 1
ATOM 1923 C CA . SER A 1 249 ? -7.975 -19.112 -22.362 1.00 95.38 249 SER A CA 1
ATOM 1924 C C . SER A 1 249 ? -6.642 -18.389 -22.598 1.00 95.38 249 SER A C 1
ATOM 1926 O O . SER A 1 249 ? -5.605 -19.057 -22.655 1.00 95.38 249 SER A O 1
ATOM 1928 N N . PRO A 1 250 ? -6.612 -17.039 -22.677 1.00 93.56 250 PRO A N 1
ATOM 1929 C CA . PRO A 1 250 ? -5.375 -16.304 -22.952 1.00 93.56 250 PRO A CA 1
ATOM 1930 C C . PRO A 1 250 ? -4.235 -16.591 -21.956 1.00 93.56 250 PRO A C 1
ATOM 1932 O O . PRO A 1 250 ? -3.110 -16.787 -22.411 1.00 93.56 250 PRO A O 1
ATOM 1935 N N . PRO A 1 251 ? -4.485 -16.709 -20.630 1.00 91.88 251 PRO A N 1
ATOM 1936 C CA . PRO A 1 251 ? -3.437 -17.087 -19.683 1.00 91.88 251 PRO A CA 1
ATOM 1937 C C . PRO A 1 251 ? -2.815 -18.454 -19.979 1.00 91.88 251 PRO A C 1
ATOM 1939 O O . PRO A 1 251 ? -1.608 -18.618 -19.837 1.00 91.88 251 PRO A O 1
ATOM 1942 N N . VAL A 1 252 ? -3.613 -19.440 -20.395 1.00 95.44 252 VAL A N 1
ATOM 1943 C CA . VAL A 1 252 ? -3.108 -20.786 -20.700 1.00 95.44 252 VAL A CA 1
ATOM 1944 C C . VAL A 1 252 ? -2.296 -20.766 -21.995 1.00 95.44 252 VAL A C 1
ATOM 1946 O O . VAL A 1 252 ? -1.199 -21.317 -22.025 1.00 95.44 252 VAL A O 1
ATOM 1949 N N . VAL A 1 253 ? -2.791 -20.070 -23.025 1.00 96.38 253 VAL A N 1
ATOM 1950 C CA . VAL A 1 253 ? -2.098 -19.876 -24.310 1.00 96.38 253 VAL A CA 1
ATOM 1951 C C . VAL A 1 253 ? -0.712 -19.261 -24.104 1.00 96.38 253 VAL A C 1
ATOM 1953 O O . VAL A 1 253 ? 0.275 -19.833 -24.559 1.00 96.38 253 VAL A O 1
ATOM 1956 N N . GLU A 1 254 ? -0.617 -18.169 -23.341 1.00 95.12 254 GLU A N 1
ATOM 1957 C CA . GLU A 1 254 ? 0.656 -17.499 -23.036 1.00 95.12 254 GLU A CA 1
ATOM 1958 C C . GLU A 1 254 ? 1.662 -18.451 -22.363 1.00 95.12 254 GLU A C 1
ATOM 1960 O O . GLU A 1 254 ? 2.851 -18.478 -22.691 1.00 95.12 254 GLU A O 1
ATOM 1965 N N . HIS A 1 255 ? 1.198 -19.272 -21.417 1.00 97.44 255 HIS A N 1
ATOM 1966 C CA . HIS A 1 255 ? 2.071 -20.208 -20.711 1.00 97.44 255 HIS A CA 1
ATOM 1967 C C . HIS A 1 255 ? 2.491 -21.389 -21.593 1.00 97.44 255 HIS A C 1
ATOM 1969 O O . HIS A 1 255 ? 3.625 -21.858 -21.465 1.00 97.44 255 HIS A O 1
ATOM 1975 N N . ILE A 1 256 ? 1.631 -21.834 -22.516 1.00 96.88 256 ILE A N 1
ATOM 1976 C CA . ILE A 1 256 ? 1.997 -22.828 -23.530 1.00 96.88 256 ILE A CA 1
ATOM 1977 C C . ILE A 1 256 ? 3.094 -22.271 -24.441 1.00 96.88 256 ILE A C 1
ATOM 1979 O O . ILE A 1 256 ? 4.101 -22.943 -24.645 1.00 96.88 256 ILE A O 1
ATOM 1983 N N . GLU A 1 257 ? 2.960 -21.040 -24.936 1.00 94.88 257 GLU A N 1
ATOM 1984 C CA . GLU A 1 257 ? 3.976 -20.411 -25.791 1.00 94.88 257 GLU A CA 1
ATOM 1985 C C . GLU A 1 257 ? 5.332 -20.310 -25.078 1.00 94.88 257 GLU A C 1
ATOM 1987 O O . GLU A 1 257 ? 6.375 -20.659 -25.638 1.00 94.88 257 GLU A O 1
ATOM 1992 N N . ARG A 1 258 ? 5.329 -19.920 -23.798 1.00 94.81 258 ARG A N 1
ATOM 1993 C CA . ARG A 1 258 ? 6.540 -19.907 -22.962 1.00 94.81 258 ARG A CA 1
ATOM 1994 C C . ARG A 1 258 ? 7.154 -21.299 -22.812 1.00 94.81 258 ARG A C 1
ATOM 1996 O O . ARG A 1 258 ? 8.376 -21.433 -22.891 1.00 94.81 258 ARG A O 1
ATOM 2003 N N . LEU A 1 259 ? 6.330 -22.323 -22.596 1.00 96.12 259 LEU A N 1
ATOM 2004 C CA . LEU A 1 259 ? 6.790 -23.703 -22.454 1.00 96.12 259 LEU A CA 1
ATOM 2005 C C . LEU A 1 259 ? 7.405 -24.214 -23.759 1.00 96.12 259 LEU A C 1
ATOM 2007 O O . LEU A 1 259 ? 8.503 -24.769 -23.742 1.00 96.12 259 LEU A O 1
ATOM 2011 N N . VAL A 1 260 ? 6.748 -23.954 -24.888 1.00 93.69 260 VAL A N 1
ATOM 2012 C CA . VAL A 1 260 ? 7.245 -24.290 -26.226 1.00 93.69 260 VAL A CA 1
ATOM 2013 C C . VAL A 1 260 ? 8.598 -23.632 -26.485 1.00 93.69 260 VAL A C 1
ATOM 2015 O O . VAL A 1 260 ? 9.526 -24.314 -26.913 1.00 93.69 260 VAL A O 1
ATOM 2018 N N . ASN A 1 261 ? 8.753 -22.347 -26.162 1.00 90.12 261 ASN A N 1
ATOM 2019 C CA . ASN A 1 261 ? 10.022 -21.639 -26.339 1.00 90.12 261 ASN A CA 1
ATOM 2020 C C . ASN A 1 261 ? 11.161 -22.267 -25.517 1.00 90.12 261 ASN A C 1
ATOM 2022 O O . ASN A 1 261 ? 12.287 -22.379 -26.002 1.00 90.12 261 ASN A O 1
ATOM 2026 N N . LEU A 1 262 ? 10.883 -22.733 -24.295 1.00 89.06 262 LEU A N 1
ATOM 2027 C CA . LEU A 1 262 ? 11.878 -23.426 -23.468 1.00 89.06 262 LEU A CA 1
ATOM 2028 C C . LEU A 1 262 ? 12.230 -24.817 -24.005 1.00 89.06 262 LEU A C 1
ATOM 2030 O O . LEU A 1 262 ? 13.390 -25.225 -23.937 1.00 89.06 262 LEU A O 1
ATOM 2034 N N . LEU A 1 263 ? 11.257 -25.545 -24.551 1.00 90.69 263 LEU A N 1
ATOM 2035 C CA . LEU A 1 263 ? 11.487 -26.874 -25.115 1.00 90.69 263 LEU A CA 1
ATOM 2036 C C . LEU A 1 263 ? 12.146 -26.821 -26.500 1.00 90.69 263 LEU A C 1
ATOM 2038 O O . LEU A 1 263 ? 12.888 -27.740 -26.827 1.00 90.69 263 LEU A O 1
ATOM 2042 N N . LYS A 1 264 ? 11.949 -25.758 -27.287 1.00 86.50 264 LYS A N 1
ATOM 2043 C CA . LYS A 1 264 ? 12.493 -25.643 -28.652 1.00 86.50 264 LYS A CA 1
ATOM 2044 C C . LYS A 1 264 ? 13.798 -24.864 -28.790 1.00 86.50 264 LYS A C 1
ATOM 2046 O O . LYS A 1 264 ? 14.400 -24.919 -29.856 1.00 86.50 264 LYS A O 1
ATOM 2051 N N . ARG A 1 265 ? 14.236 -24.127 -27.767 1.00 82.38 265 ARG A N 1
ATOM 2052 C CA . ARG A 1 265 ? 15.510 -23.393 -27.837 1.00 82.38 265 ARG A CA 1
ATOM 2053 C C . ARG A 1 265 ? 16.710 -24.343 -27.961 1.00 82.38 265 ARG A C 1
ATOM 2055 O O . ARG A 1 265 ? 16.744 -25.378 -27.293 1.00 82.38 265 ARG A O 1
ATOM 2062 N N . ASP A 1 266 ? 17.717 -23.926 -28.725 1.00 73.56 266 ASP A N 1
ATOM 2063 C CA . ASP A 1 266 ? 19.028 -24.578 -28.760 1.00 73.56 266 ASP A CA 1
ATOM 2064 C C . ASP A 1 266 ? 19.789 -24.315 -27.450 1.00 73.56 266 ASP A C 1
ATOM 2066 O O . ASP A 1 266 ? 19.861 -23.182 -26.969 1.00 73.56 266 ASP A O 1
ATOM 2070 N N . GLU A 1 267 ? 20.358 -25.364 -26.850 1.00 74.00 267 GLU A N 1
ATOM 2071 C CA . GLU A 1 267 ? 21.103 -25.272 -25.587 1.00 74.00 267 GLU A CA 1
ATOM 2072 C C . GLU A 1 267 ? 22.598 -25.529 -25.816 1.00 74.00 267 GLU A C 1
ATOM 2074 O O . GLU A 1 267 ? 23.015 -26.658 -26.072 1.00 74.00 267 GLU A O 1
ATOM 2079 N N . GLY A 1 268 ? 23.413 -24.471 -25.720 1.00 62.06 268 GLY A N 1
ATOM 2080 C CA . GLY A 1 268 ? 24.872 -24.538 -25.875 1.00 62.06 268 GLY A CA 1
ATOM 2081 C C . GLY A 1 268 ? 25.607 -25.206 -24.694 1.00 62.06 268 GLY A C 1
ATOM 2082 O O . GLY A 1 268 ? 25.000 -25.441 -23.642 1.00 62.06 268 GLY A O 1
ATOM 2083 N N . PRO A 1 269 ? 26.920 -25.488 -24.8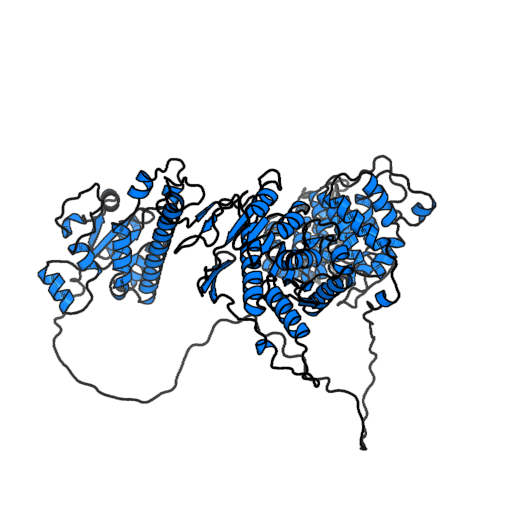30 1.00 57.00 269 PRO A N 1
ATOM 2084 C CA . PRO A 1 269 ? 27.718 -26.201 -23.824 1.00 57.00 269 PRO A CA 1
ATOM 2085 C C . PRO A 1 269 ? 27.765 -25.515 -22.447 1.00 57.00 269 PRO A C 1
ATOM 2087 O O . PRO A 1 269 ? 27.822 -26.196 -21.428 1.00 57.00 269 PRO A O 1
ATOM 2090 N N . ASP A 1 270 ? 27.643 -24.186 -22.393 1.00 49.59 270 ASP A N 1
ATOM 2091 C CA . ASP A 1 270 ? 27.679 -23.407 -21.143 1.00 49.59 270 ASP A CA 1
ATOM 2092 C C . ASP A 1 270 ? 26.459 -23.636 -20.228 1.00 49.59 270 ASP A C 1
ATOM 2094 O O . ASP A 1 270 ? 26.461 -23.250 -19.061 1.00 49.59 270 ASP A O 1
ATOM 2098 N N . THR A 1 271 ? 25.413 -24.307 -20.724 1.00 49.88 271 THR A N 1
ATOM 2099 C CA . THR A 1 271 ? 24.239 -24.697 -19.918 1.00 49.88 271 THR A CA 1
ATOM 2100 C C . THR A 1 271 ? 24.416 -26.028 -19.172 1.00 49.88 271 THR A C 1
ATOM 2102 O O . THR A 1 271 ? 23.484 -26.475 -18.507 1.00 49.88 271 THR A O 1
ATOM 2105 N N . ALA A 1 272 ? 25.586 -26.672 -19.271 1.00 44.22 272 ALA A N 1
ATOM 2106 C CA . ALA A 1 272 ? 25.885 -27.956 -18.626 1.00 44.22 272 ALA A CA 1
ATOM 2107 C C . ALA A 1 272 ? 26.342 -27.846 -17.152 1.00 44.22 272 ALA A C 1
ATOM 2109 O O . ALA A 1 272 ? 26.425 -28.856 -16.463 1.00 44.22 272 ALA A O 1
ATOM 2110 N N . ILE A 1 273 ? 26.611 -26.642 -16.631 1.00 43.81 273 ILE A N 1
ATOM 2111 C CA . ILE A 1 273 ? 27.250 -26.429 -15.310 1.00 43.81 273 ILE A CA 1
ATOM 2112 C C . ILE A 1 273 ? 26.229 -26.438 -14.140 1.00 43.81 273 ILE A C 1
ATOM 2114 O O . ILE A 1 273 ? 26.386 -25.728 -13.151 1.00 43.81 273 ILE A O 1
ATOM 2118 N N . GLU A 1 274 ? 25.152 -27.224 -14.230 1.00 46.31 274 GLU A N 1
ATOM 2119 C CA . GLU A 1 274 ? 24.177 -27.409 -13.130 1.00 46.31 274 GLU A CA 1
ATOM 2120 C C . GLU A 1 274 ? 24.410 -28.700 -12.317 1.00 46.31 274 GLU A C 1
ATOM 2122 O O . GLU A 1 274 ? 23.589 -29.060 -11.474 1.00 46.31 274 GLU A O 1
ATOM 2127 N N . GLU A 1 275 ? 25.524 -29.404 -12.532 1.00 44.94 275 GLU A N 1
ATOM 2128 C CA . GLU A 1 275 ? 25.870 -30.597 -11.754 1.00 44.94 275 GLU A CA 1
ATOM 2129 C C . GLU A 1 275 ? 26.479 -30.209 -10.398 1.00 44.94 275 GLU A C 1
ATOM 2131 O O . GLU A 1 275 ? 27.584 -29.677 -10.317 1.00 44.94 275 GLU A O 1
ATOM 2136 N N . VAL A 1 276 ? 25.762 -30.494 -9.307 1.00 35.44 276 VAL A N 1
ATOM 2137 C CA . VAL A 1 276 ? 26.368 -30.617 -7.973 1.00 35.44 276 VAL A CA 1
ATOM 2138 C C . VAL A 1 276 ? 26.924 -32.043 -7.870 1.00 35.44 276 VAL A C 1
ATOM 2140 O O . VAL A 1 276 ? 26.120 -32.977 -7.878 1.00 35.44 276 VAL A O 1
ATOM 2143 N N . PRO A 1 277 ? 28.250 -32.263 -7.775 1.00 33.72 277 PRO A N 1
ATOM 2144 C CA . PRO A 1 277 ? 28.792 -33.614 -7.668 1.00 33.72 277 PRO A CA 1
ATOM 2145 C C . PRO A 1 277 ? 28.502 -34.222 -6.288 1.00 33.72 277 PRO A C 1
ATOM 2147 O O . PRO A 1 277 ? 28.740 -33.594 -5.255 1.00 33.72 277 PRO A O 1
ATOM 2150 N N . LEU A 1 278 ? 28.022 -35.467 -6.276 1.00 36.16 278 LEU A N 1
ATOM 2151 C CA . LEU A 1 278 ? 27.988 -36.340 -5.100 1.00 36.16 278 LEU A CA 1
ATOM 2152 C C . LEU A 1 278 ? 29.388 -36.946 -4.902 1.00 36.16 278 LEU A C 1
ATOM 2154 O O . LEU A 1 278 ? 29.730 -37.926 -5.558 1.00 36.16 278 LEU A O 1
ATOM 2158 N N . GLU A 1 279 ? 30.211 -36.386 -4.012 1.00 32.62 279 GLU A N 1
ATOM 2159 C CA . GLU A 1 279 ? 31.445 -37.055 -3.576 1.00 32.62 279 GLU A CA 1
ATOM 2160 C C . GLU A 1 279 ? 31.158 -38.032 -2.424 1.00 32.62 279 GLU A C 1
ATOM 2162 O O . GLU A 1 279 ? 30.706 -37.652 -1.342 1.00 32.62 279 GLU A O 1
ATOM 2167 N N . VAL A 1 280 ? 31.436 -39.312 -2.676 1.00 30.58 280 VAL A N 1
ATOM 2168 C CA . VAL A 1 280 ? 31.376 -40.421 -1.716 1.00 30.58 280 VAL A CA 1
ATOM 2169 C C . VAL A 1 280 ? 32.728 -40.514 -1.002 1.00 30.58 280 VAL A C 1
ATOM 2171 O O . VAL A 1 280 ? 33.743 -40.789 -1.638 1.00 30.58 280 VAL A O 1
ATOM 2174 N N . ALA A 1 281 ? 32.767 -40.289 0.313 1.00 27.44 281 ALA A N 1
ATOM 2175 C CA . ALA A 1 281 ? 33.997 -40.372 1.104 1.00 27.44 281 ALA A CA 1
ATOM 2176 C C . ALA A 1 281 ? 34.153 -41.752 1.774 1.00 27.44 281 ALA A C 1
ATOM 2178 O O . ALA A 1 281 ? 33.377 -42.105 2.663 1.00 27.44 281 ALA A O 1
ATOM 2179 N N . GLU A 1 282 ? 35.186 -42.513 1.395 1.00 25.39 282 GLU A N 1
ATOM 2180 C CA . GLU A 1 282 ? 35.666 -43.677 2.160 1.00 25.39 282 GLU A CA 1
ATOM 2181 C C . GLU A 1 282 ? 36.723 -43.268 3.216 1.00 25.39 282 GLU A C 1
ATOM 2183 O O . GLU A 1 282 ? 37.496 -42.337 2.974 1.00 25.39 282 GLU A O 1
ATOM 2188 N N . PRO A 1 283 ? 36.828 -43.951 4.378 1.00 32.41 283 PRO A N 1
ATOM 2189 C CA . PRO A 1 283 ? 37.668 -43.497 5.488 1.00 32.41 283 PRO A CA 1
ATOM 2190 C C . PRO A 1 283 ? 38.961 -44.315 5.645 1.00 32.41 283 PRO A C 1
ATOM 2192 O O . PRO A 1 283 ? 38.883 -45.535 5.789 1.00 32.41 283 PRO A O 1
ATOM 2195 N N . LYS A 1 284 ? 40.142 -43.675 5.763 1.00 26.25 284 LYS A N 1
ATOM 2196 C CA . LYS A 1 284 ? 41.345 -44.308 6.361 1.00 26.25 284 LYS A CA 1
ATOM 2197 C C . LYS A 1 284 ? 42.258 -43.352 7.153 1.00 26.25 284 LYS A C 1
ATOM 2199 O O . LYS A 1 284 ? 42.931 -42.504 6.587 1.00 26.25 284 LYS A O 1
ATOM 2204 N N . THR A 1 285 ? 42.239 -43.576 8.471 1.00 26.64 285 THR A N 1
ATOM 2205 C CA . THR A 1 285 ? 43.330 -43.712 9.471 1.00 26.64 285 THR A CA 1
ATOM 2206 C C . THR A 1 285 ? 44.660 -42.949 9.333 1.00 26.64 285 THR A C 1
ATOM 2208 O O . THR A 1 285 ? 45.416 -43.161 8.388 1.00 26.64 285 THR A O 1
ATOM 2211 N N . ASP A 1 286 ? 44.984 -42.217 10.406 1.00 30.91 286 ASP A N 1
ATOM 2212 C CA . ASP A 1 286 ? 46.227 -41.490 10.712 1.00 30.91 286 ASP A CA 1
ATOM 2213 C C . ASP A 1 286 ? 47.509 -42.343 10.833 1.00 30.91 286 ASP A C 1
ATOM 2215 O O . ASP A 1 286 ? 47.484 -43.436 11.402 1.00 30.91 286 ASP A O 1
ATOM 2219 N N . ALA A 1 287 ? 48.653 -41.746 10.462 1.00 27.36 287 ALA A N 1
ATOM 2220 C CA . ALA A 1 287 ? 49.895 -41.732 11.256 1.00 27.36 287 ALA A CA 1
ATOM 2221 C C . ALA A 1 287 ? 50.866 -40.636 10.751 1.00 27.36 287 ALA A C 1
ATOM 2223 O O . ALA A 1 287 ? 51.037 -40.440 9.552 1.00 27.36 287 ALA A O 1
ATOM 2224 N N . ALA A 1 288 ? 51.486 -39.921 11.693 1.00 30.47 288 ALA A N 1
ATOM 2225 C CA . ALA A 1 288 ? 52.297 -38.711 11.522 1.00 30.47 288 ALA A CA 1
ATOM 2226 C C . ALA A 1 288 ? 53.786 -38.957 11.188 1.00 30.47 288 ALA A C 1
ATOM 2228 O O . ALA A 1 288 ? 54.331 -39.967 11.615 1.00 30.47 288 ALA A O 1
ATOM 2229 N N . GLU A 1 289 ? 54.465 -37.976 10.564 1.00 25.31 289 GLU A N 1
ATOM 2230 C CA . GLU A 1 289 ? 55.729 -37.373 11.055 1.00 25.31 289 GLU A CA 1
ATOM 2231 C C . GLU A 1 289 ? 56.211 -36.166 10.205 1.00 25.31 289 GLU A C 1
ATOM 2233 O O . GLU A 1 289 ? 55.875 -36.008 9.037 1.00 25.31 289 GLU A O 1
ATOM 2238 N N . VAL A 1 290 ? 56.980 -35.278 10.846 1.00 27.88 290 VAL A N 1
ATOM 2239 C CA . VAL A 1 290 ? 57.278 -33.867 10.510 1.00 27.88 290 VAL A CA 1
ATOM 2240 C C . VAL A 1 290 ? 58.663 -33.679 9.858 1.00 27.88 290 VAL A C 1
ATOM 2242 O O . VAL A 1 290 ? 59.622 -34.260 10.360 1.00 27.88 290 VAL A O 1
ATOM 2245 N N . LYS A 1 291 ? 58.829 -32.742 8.892 1.00 25.20 291 LYS A N 1
ATOM 2246 C CA . LYS A 1 291 ? 59.939 -31.738 8.851 1.00 25.20 291 LYS A CA 1
ATOM 2247 C C . LYS A 1 291 ? 59.818 -30.660 7.746 1.00 25.20 291 LYS A C 1
ATOM 2249 O O . LYS A 1 291 ? 59.307 -30.902 6.666 1.00 25.20 291 LYS A O 1
ATOM 2254 N N . LYS A 1 292 ? 60.314 -29.463 8.105 1.00 26.02 292 LYS A N 1
ATOM 2255 C CA . LYS A 1 292 ? 60.208 -28.103 7.516 1.00 26.02 292 LYS A CA 1
ATOM 2256 C C . LYS A 1 292 ? 60.943 -27.851 6.182 1.00 26.02 292 LYS A C 1
ATOM 2258 O O . LYS A 1 292 ? 62.064 -28.326 6.034 1.00 26.02 292 LYS A O 1
ATOM 2263 N N . GLY A 1 293 ? 60.430 -26.893 5.386 1.00 23.33 293 GLY A N 1
ATOM 2264 C CA . GLY A 1 293 ? 61.223 -26.064 4.452 1.00 23.33 293 GLY A CA 1
ATOM 2265 C C . GLY A 1 293 ? 60.438 -25.216 3.422 1.00 23.33 293 GLY A C 1
ATOM 2266 O O . GLY A 1 293 ? 60.116 -25.733 2.370 1.00 23.33 293 GLY A O 1
ATOM 2267 N N . SER A 1 294 ? 60.180 -23.941 3.764 1.00 24.84 294 SER A N 1
ATOM 2268 C CA . SER A 1 294 ? 59.975 -22.689 2.971 1.00 24.84 294 SER A CA 1
ATOM 2269 C C . SER A 1 294 ? 59.469 -22.642 1.502 1.00 24.84 294 SER A C 1
ATOM 2271 O O . SER A 1 294 ? 60.170 -23.137 0.626 1.00 24.84 294 SER A O 1
ATOM 2273 N N . ASN A 1 295 ? 58.426 -21.795 1.315 1.00 27.08 295 ASN A N 1
ATOM 2274 C CA . ASN A 1 295 ? 58.014 -20.900 0.190 1.00 27.08 295 ASN A CA 1
ATOM 2275 C C . ASN A 1 295 ? 57.733 -21.558 -1.186 1.00 27.08 295 ASN A C 1
ATOM 2277 O O . ASN A 1 295 ? 58.569 -22.313 -1.658 1.00 27.08 295 ASN A O 1
ATOM 2281 N N . ASP A 1 296 ? 56.630 -21.355 -1.916 1.00 24.72 296 ASP A N 1
ATOM 2282 C CA . ASP A 1 296 ? 55.625 -20.283 -2.065 1.00 24.72 296 ASP A CA 1
ATOM 2283 C C . ASP A 1 296 ? 54.185 -20.853 -2.117 1.00 24.72 296 ASP A C 1
ATOM 2285 O O . ASP A 1 296 ? 54.032 -22.053 -2.313 1.00 24.72 296 ASP A O 1
ATOM 2289 N N . ASP A 1 297 ? 53.198 -19.953 -1.981 1.00 30.39 297 ASP A N 1
ATOM 2290 C CA . ASP A 1 297 ? 51.786 -19.976 -2.429 1.00 30.39 297 ASP A CA 1
ATOM 2291 C C . ASP A 1 297 ? 50.873 -21.209 -2.193 1.00 30.39 297 ASP A C 1
ATOM 2293 O O . ASP A 1 297 ? 51.262 -22.368 -2.251 1.00 30.39 297 ASP A O 1
ATOM 2297 N N . ASP A 1 298 ? 49.592 -20.882 -2.000 1.00 26.41 298 ASP A N 1
ATOM 2298 C CA . ASP A 1 298 ? 48.404 -21.744 -1.962 1.00 26.41 298 ASP A CA 1
ATOM 2299 C C . ASP A 1 298 ? 48.034 -22.505 -0.664 1.00 26.41 298 ASP A C 1
ATOM 2301 O O . ASP A 1 298 ? 48.811 -23.189 -0.003 1.00 26.41 298 ASP A O 1
ATOM 2305 N N . ASP A 1 299 ? 46.737 -22.368 -0.377 1.00 24.28 299 ASP A N 1
ATOM 2306 C CA . ASP A 1 299 ? 45.829 -23.152 0.460 1.00 24.28 299 ASP A CA 1
ATOM 2307 C C . ASP A 1 299 ? 45.747 -23.037 2.005 1.00 24.28 299 ASP A C 1
ATOM 2309 O O . ASP A 1 299 ? 46.626 -23.372 2.794 1.00 24.28 299 ASP A O 1
ATOM 2313 N N . GLU A 1 300 ? 44.509 -22.668 2.371 1.00 25.61 300 GLU A N 1
ATOM 2314 C CA . GLU A 1 300 ? 43.683 -23.014 3.532 1.00 25.61 300 GLU A CA 1
ATOM 2315 C C . GLU A 1 300 ? 43.984 -22.464 4.938 1.00 25.61 300 GLU A C 1
ATOM 2317 O O . GLU A 1 300 ? 44.827 -22.936 5.694 1.00 25.61 300 GLU A O 1
ATOM 2322 N N . ILE A 1 301 ? 43.031 -21.646 5.406 1.00 24.14 301 ILE A N 1
ATOM 2323 C CA . ILE A 1 301 ? 42.358 -21.942 6.677 1.00 24.14 301 ILE A CA 1
ATOM 2324 C C . ILE A 1 301 ? 40.877 -22.209 6.376 1.00 24.14 301 ILE A C 1
ATOM 2326 O O . ILE A 1 301 ? 40.029 -21.316 6.420 1.00 24.14 301 ILE A O 1
ATOM 2330 N N . ARG A 1 302 ? 40.565 -23.475 6.069 1.00 28.47 302 ARG A N 1
ATOM 2331 C CA . ARG A 1 302 ? 39.275 -24.087 6.403 1.00 28.47 302 ARG A CA 1
ATOM 2332 C C . ARG A 1 302 ? 39.360 -24.661 7.820 1.00 28.47 302 ARG A C 1
ATOM 2334 O O . ARG A 1 302 ? 40.387 -25.194 8.223 1.00 28.47 302 ARG A O 1
ATOM 2341 N N . ARG A 1 303 ? 38.214 -24.615 8.510 1.00 26.02 303 ARG A N 1
ATOM 2342 C CA . ARG A 1 303 ? 37.885 -25.123 9.861 1.00 26.02 303 ARG A CA 1
ATOM 2343 C C . ARG A 1 303 ? 38.145 -24.168 11.029 1.00 26.02 303 ARG A C 1
ATOM 2345 O O . ARG A 1 303 ? 39.091 -24.326 11.790 1.00 26.02 303 ARG A O 1
ATOM 2352 N N . ILE A 1 304 ? 37.152 -23.312 11.280 1.00 25.73 304 ILE A N 1
ATOM 2353 C CA . ILE A 1 304 ? 36.632 -23.124 12.640 1.00 25.73 304 ILE A CA 1
ATOM 2354 C C . ILE A 1 304 ? 35.117 -23.377 12.615 1.00 25.73 304 ILE A C 1
ATOM 2356 O O . ILE A 1 304 ? 34.390 -22.795 11.818 1.00 25.73 304 ILE A O 1
ATOM 2360 N N . ASN A 1 305 ? 34.736 -24.330 13.463 1.00 24.89 305 ASN A N 1
ATOM 2361 C CA . ASN A 1 305 ? 33.433 -24.788 13.938 1.00 24.89 305 ASN A CA 1
ATOM 2362 C C . ASN A 1 305 ? 32.134 -24.153 13.414 1.00 24.89 305 ASN A C 1
ATOM 2364 O O . ASN A 1 305 ? 31.865 -22.963 13.563 1.00 24.89 305 ASN A O 1
ATOM 2368 N N . PHE A 1 306 ? 31.265 -25.065 12.969 1.00 28.06 306 PHE A N 1
ATOM 2369 C CA . PHE A 1 306 ? 29.811 -25.004 13.086 1.00 28.06 306 PHE A CA 1
ATOM 2370 C C . PHE A 1 306 ? 29.405 -24.710 14.537 1.00 28.06 306 PHE A C 1
ATOM 2372 O O . PHE A 1 306 ? 29.286 -25.622 15.341 1.00 28.06 306 PHE A O 1
ATOM 2379 N N . ASP A 1 307 ? 29.246 -23.432 14.857 1.00 27.80 307 ASP A N 1
ATOM 2380 C CA . ASP A 1 307 ? 28.446 -22.906 15.966 1.00 27.80 307 ASP A CA 1
ATOM 2381 C C . ASP A 1 307 ? 28.427 -21.384 15.796 1.00 27.80 307 ASP A C 1
ATOM 2383 O O . ASP A 1 307 ? 29.281 -20.714 16.365 1.00 27.80 307 ASP A O 1
ATOM 2387 N N . LEU A 1 308 ? 27.544 -20.844 14.932 1.00 27.70 308 LEU A N 1
ATOM 2388 C CA . LEU A 1 308 ? 27.118 -19.421 14.905 1.00 27.70 308 LEU A CA 1
ATOM 2389 C C . LEU A 1 308 ? 26.179 -19.067 13.725 1.00 27.70 308 LEU A C 1
ATOM 2391 O O . LEU A 1 308 ? 26.334 -18.031 13.092 1.00 27.70 308 LEU A O 1
ATOM 2395 N N . ILE A 1 309 ? 25.152 -19.873 13.432 1.00 26.95 309 ILE A N 1
ATOM 2396 C CA . ILE A 1 309 ? 23.966 -19.398 12.682 1.00 26.95 309 ILE A CA 1
ATOM 2397 C C . ILE A 1 309 ? 22.719 -20.024 13.313 1.00 26.95 309 ILE A C 1
ATOM 2399 O O . ILE A 1 309 ? 22.089 -20.904 12.743 1.00 26.95 309 ILE A O 1
ATOM 2403 N N . TYR A 1 310 ? 22.403 -19.607 14.542 1.00 26.17 310 TYR A N 1
ATOM 2404 C CA . TYR A 1 310 ? 21.078 -19.785 15.152 1.00 26.17 310 TYR A CA 1
ATOM 2405 C C . TYR A 1 310 ? 20.867 -18.838 16.344 1.00 26.17 310 TYR A C 1
ATOM 2407 O O . TYR A 1 310 ? 20.431 -19.257 17.405 1.00 26.17 310 TYR A O 1
ATOM 2415 N N . ILE A 1 311 ? 21.180 -17.542 16.211 1.00 26.38 311 ILE A N 1
ATOM 2416 C CA . ILE A 1 311 ? 20.748 -16.534 17.197 1.00 26.38 311 ILE A CA 1
ATOM 2417 C C . ILE A 1 311 ? 20.420 -15.231 16.465 1.00 26.38 311 ILE A C 1
ATOM 2419 O O . ILE A 1 311 ? 21.270 -14.359 16.351 1.00 26.38 311 ILE A O 1
ATOM 2423 N N . TRP A 1 312 ? 19.192 -15.117 15.949 1.00 24.50 312 TRP A N 1
ATOM 2424 C CA . TRP A 1 312 ? 18.397 -13.875 15.975 1.00 24.50 312 TRP A CA 1
ATOM 2425 C C . TRP A 1 312 ? 16.920 -14.159 15.636 1.00 24.50 312 TRP A C 1
ATOM 2427 O O . TRP A 1 312 ? 16.320 -13.560 14.751 1.00 24.50 312 TRP A O 1
ATOM 2437 N N . TRP A 1 313 ? 16.316 -15.103 16.367 1.00 21.59 313 TRP A N 1
ATOM 2438 C CA . TRP A 1 313 ? 14.881 -15.095 16.668 1.00 21.59 313 TRP A CA 1
ATOM 2439 C C . TRP A 1 313 ? 14.620 -15.949 17.922 1.00 21.59 313 TRP A C 1
ATOM 2441 O O . TRP A 1 313 ? 15.072 -17.086 18.010 1.00 21.59 313 TRP A O 1
ATOM 2451 N N . SER A 1 314 ? 13.882 -15.378 18.877 1.00 22.17 314 SER A N 1
ATOM 2452 C CA . SER A 1 314 ? 13.546 -15.871 20.228 1.00 22.17 314 SER A CA 1
ATOM 2453 C C . SER A 1 314 ? 14.611 -15.685 21.328 1.00 22.17 314 SER A C 1
ATOM 2455 O O . SER A 1 314 ? 15.569 -16.435 21.451 1.00 22.17 314 SER A O 1
ATOM 2457 N N . GLN A 1 315 ? 14.406 -14.683 22.187 1.00 23.23 315 GLN A N 1
ATOM 2458 C CA . GLN A 1 315 ? 13.904 -14.917 23.548 1.00 23.23 315 GLN A CA 1
ATOM 2459 C C . GLN A 1 315 ? 13.604 -13.582 24.242 1.00 23.23 315 GLN A C 1
ATOM 2461 O O . GLN A 1 315 ? 14.453 -12.703 24.368 1.00 23.23 315 GLN A O 1
ATOM 2466 N N . SER A 1 316 ? 12.364 -13.452 24.707 1.00 23.09 316 SER A N 1
ATOM 2467 C CA . SER A 1 316 ? 11.966 -12.485 25.723 1.00 23.09 316 SER A CA 1
ATOM 2468 C C . SER A 1 316 ? 11.805 -13.206 27.063 1.00 23.09 316 SER A C 1
ATOM 2470 O O . SER A 1 316 ? 11.317 -14.331 27.099 1.00 23.09 316 SER A O 1
ATOM 2472 N N . ALA A 1 317 ? 12.129 -12.469 28.131 1.00 22.27 317 ALA A N 1
ATOM 2473 C CA . ALA A 1 317 ? 11.734 -12.641 29.533 1.00 22.27 317 ALA A CA 1
ATOM 2474 C C . ALA A 1 317 ? 12.415 -13.737 30.379 1.00 22.27 317 ALA A C 1
ATOM 2476 O O . ALA A 1 317 ? 11.983 -14.884 30.417 1.00 22.27 317 ALA A O 1
ATOM 2477 N N . SER A 1 318 ? 13.358 -13.317 31.232 1.00 22.00 318 SER A N 1
ATOM 2478 C CA . SER A 1 318 ? 13.166 -13.203 32.698 1.00 22.00 318 SER A CA 1
ATOM 2479 C C . SER A 1 318 ? 14.518 -13.053 33.395 1.00 22.00 318 SER A C 1
ATOM 2481 O O . SER A 1 318 ? 15.378 -13.888 33.178 1.00 22.00 318 SER A O 1
ATOM 2483 N N . PHE A 1 319 ? 14.696 -12.043 34.253 1.00 22.09 319 PHE A N 1
ATOM 2484 C CA . PHE A 1 319 ? 15.363 -12.186 35.559 1.00 22.09 319 PHE A CA 1
ATOM 2485 C C . PHE A 1 319 ? 15.191 -10.894 36.372 1.00 22.09 319 PHE A C 1
ATOM 2487 O O . PHE A 1 319 ? 15.590 -9.808 35.956 1.00 22.09 319 PHE A O 1
ATOM 2494 N N . CYS A 1 320 ? 14.565 -11.035 37.538 1.00 18.97 320 CYS A N 1
ATOM 2495 C CA . CYS A 1 320 ? 14.511 -10.046 38.607 1.00 18.97 320 CYS A CA 1
ATOM 2496 C C . CYS A 1 320 ? 15.402 -10.534 39.768 1.00 18.97 320 CYS A C 1
ATOM 2498 O O . CYS A 1 320 ? 15.622 -11.734 39.897 1.00 18.97 320 CYS A O 1
ATOM 2500 N N . SER A 1 321 ? 15.819 -9.572 40.604 1.00 22.97 321 SER A N 1
ATOM 2501 C CA . SER A 1 321 ? 16.379 -9.638 41.972 1.00 22.97 321 SER A CA 1
ATOM 2502 C C . SER A 1 321 ? 17.910 -9.685 42.212 1.00 22.97 321 SER A C 1
ATOM 2504 O O . SER A 1 321 ? 18.485 -10.758 42.330 1.00 22.97 321 SER A O 1
ATOM 2506 N N . GLN A 1 322 ? 18.464 -8.471 42.437 1.00 22.50 322 GLN A N 1
ATOM 2507 C CA . GLN A 1 322 ? 19.243 -7.968 43.610 1.00 22.50 322 GLN A CA 1
ATOM 2508 C C . GLN A 1 322 ? 20.637 -8.539 43.990 1.00 22.50 322 GLN A C 1
ATOM 2510 O O . GLN A 1 322 ? 20.930 -9.686 43.681 1.00 22.50 322 GLN A O 1
ATOM 2515 N N . PRO A 1 323 ? 21.444 -7.838 44.838 1.00 28.12 323 PRO A N 1
ATOM 2516 C CA . PRO A 1 323 ? 21.593 -6.385 45.091 1.00 28.12 323 PRO A CA 1
ATOM 2517 C C . PRO A 1 323 ? 23.078 -5.922 45.088 1.00 28.12 323 PRO A C 1
ATOM 2519 O O . PRO A 1 323 ? 23.973 -6.741 45.234 1.00 28.12 323 PRO A O 1
ATOM 2522 N N . LEU A 1 324 ? 23.358 -4.607 45.048 1.00 22.47 324 LEU A N 1
ATOM 2523 C CA . LEU A 1 324 ? 24.604 -4.034 45.601 1.00 22.47 324 LEU A CA 1
ATOM 2524 C C . LEU A 1 324 ? 24.425 -2.549 46.001 1.00 22.47 324 LEU A C 1
ATOM 2526 O O . LEU A 1 324 ? 24.124 -1.683 45.184 1.00 22.47 324 LEU A O 1
ATOM 2530 N N . HIS A 1 325 ? 24.604 -2.306 47.304 1.00 23.05 325 HIS A N 1
ATOM 2531 C CA . HIS A 1 325 ? 24.887 -1.043 48.013 1.00 23.05 325 HIS A CA 1
ATOM 2532 C C . HIS A 1 325 ? 26.072 -0.272 47.363 1.00 23.05 325 HIS A C 1
ATOM 2534 O O . HIS A 1 325 ? 26.907 -0.898 46.729 1.00 23.05 325 HIS A O 1
ATOM 2540 N N . THR A 1 326 ? 26.349 1.037 47.486 1.00 23.12 326 THR A N 1
ATOM 2541 C CA . THR A 1 326 ? 25.967 2.149 48.384 1.00 23.12 326 THR A CA 1
ATOM 2542 C C . THR A 1 326 ? 26.621 3.447 47.857 1.00 23.12 326 THR A C 1
ATOM 2544 O O . THR A 1 326 ? 27.704 3.370 47.286 1.00 23.12 326 THR A O 1
ATOM 2547 N N . ARG A 1 327 ? 26.050 4.608 48.233 1.00 22.84 327 ARG A N 1
ATOM 2548 C CA . ARG A 1 327 ? 26.674 5.900 48.645 1.00 22.84 327 ARG A CA 1
ATOM 2549 C C . ARG A 1 327 ? 26.181 7.148 47.897 1.00 22.84 327 ARG A C 1
ATOM 2551 O O . ARG A 1 327 ? 26.402 7.288 46.706 1.00 22.84 327 ARG A O 1
ATOM 2558 N N . TYR A 1 328 ? 25.625 8.046 48.720 1.00 23.66 328 TYR A N 1
ATOM 2559 C CA . TYR A 1 328 ? 25.411 9.508 48.661 1.00 23.66 328 TYR A CA 1
ATOM 2560 C C . TYR A 1 328 ? 23.934 9.788 48.963 1.00 23.66 328 TYR A C 1
ATOM 2562 O O . TYR A 1 328 ? 23.064 9.232 48.317 1.00 23.66 328 TYR A O 1
ATOM 2570 N N . GLY A 1 329 ? 23.527 10.599 49.930 1.00 24.17 329 GLY A N 1
ATOM 2571 C CA . GLY A 1 329 ? 24.182 11.357 50.985 1.00 24.17 329 GLY A CA 1
ATOM 2572 C C . GLY A 1 329 ? 23.031 11.951 51.805 1.00 24.17 329 GLY A C 1
ATOM 2573 O O . GLY A 1 329 ? 22.038 12.413 51.252 1.00 24.17 329 GLY A O 1
ATOM 2574 N N . SER A 1 330 ? 23.121 11.839 53.121 1.00 23.45 330 SER A N 1
ATOM 2575 C CA . SER A 1 330 ? 22.103 12.220 54.097 1.00 23.45 330 SER A CA 1
ATOM 2576 C C . SER A 1 330 ? 21.892 13.733 54.192 1.00 23.45 330 SER A C 1
ATOM 2578 O O . SER A 1 330 ? 22.853 14.466 54.415 1.00 23.45 330 SER A O 1
ATOM 2580 N N . ALA A 1 331 ? 20.632 14.171 54.185 1.00 24.14 331 ALA A N 1
ATOM 2581 C CA . ALA A 1 331 ? 20.198 15.388 54.869 1.00 24.14 331 ALA A CA 1
ATOM 2582 C C . ALA A 1 331 ? 18.750 15.215 55.357 1.00 24.14 331 ALA A C 1
ATOM 2584 O O . ALA A 1 331 ? 17.788 15.578 54.687 1.00 24.14 331 ALA A O 1
ATOM 2585 N N . HIS A 1 332 ? 18.611 14.631 56.549 1.00 24.20 332 HIS A N 1
ATOM 2586 C CA . HIS A 1 332 ? 17.399 14.735 57.355 1.00 24.20 332 HIS A CA 1
ATOM 2587 C C . HIS A 1 332 ? 17.225 16.190 57.811 1.00 24.20 332 HIS A C 1
ATOM 2589 O O . HIS A 1 332 ? 18.106 16.744 58.469 1.00 24.20 332 HIS A O 1
ATOM 2595 N N . ARG A 1 333 ? 16.058 16.780 57.541 1.00 24.28 333 ARG A N 1
ATOM 2596 C CA . ARG A 1 333 ? 15.483 17.823 58.396 1.00 24.28 333 ARG A CA 1
ATOM 2597 C C . ARG A 1 333 ? 14.167 17.312 58.958 1.00 24.28 333 ARG A C 1
ATOM 2599 O O . ARG A 1 333 ? 13.250 16.985 58.214 1.00 24.28 333 ARG A O 1
ATOM 2606 N N . GLN A 1 334 ? 14.139 17.230 60.283 1.00 25.59 334 GLN A N 1
ATOM 2607 C CA . GLN A 1 334 ? 12.941 17.122 61.099 1.00 25.59 334 GLN A CA 1
ATOM 2608 C C . GLN A 1 334 ? 12.021 18.311 60.815 1.00 25.59 334 GLN A C 1
ATOM 2610 O O . GLN A 1 334 ? 12.465 19.452 60.919 1.00 25.59 334 GLN A O 1
ATOM 2615 N N . LEU A 1 335 ? 10.749 18.036 60.546 1.00 25.30 335 LEU A N 1
ATOM 2616 C CA . LEU A 1 335 ? 9.645 18.897 60.954 1.00 25.30 335 LEU A CA 1
ATOM 2617 C C . LEU A 1 335 ? 8.552 17.984 61.511 1.00 25.30 335 LEU A C 1
ATOM 2619 O O . LEU A 1 335 ? 7.979 17.157 60.806 1.00 25.30 335 LEU A O 1
ATOM 2623 N N . SER A 1 336 ? 8.388 18.093 62.822 1.00 26.30 336 SER A N 1
ATOM 2624 C CA . SER A 1 336 ? 7.346 17.508 63.651 1.00 26.30 336 SER A CA 1
ATOM 2625 C C . SER A 1 336 ? 6.030 18.278 63.518 1.00 26.30 336 SER A C 1
ATOM 2627 O O . SER A 1 336 ? 6.042 19.486 63.297 1.00 26.30 336 SER A O 1
ATOM 2629 N N . ASP A 1 337 ? 4.943 17.547 63.764 1.00 27.19 337 ASP A N 1
ATOM 2630 C CA . ASP A 1 337 ? 3.625 17.986 64.238 1.00 27.19 337 ASP A CA 1
ATOM 2631 C C . ASP A 1 337 ? 2.796 18.949 63.379 1.00 27.19 337 ASP A C 1
ATOM 2633 O O . ASP A 1 337 ? 2.944 20.166 63.426 1.00 27.19 337 ASP A O 1
ATOM 2637 N N . ALA A 1 338 ? 1.802 18.377 62.692 1.00 26.72 338 ALA A N 1
ATOM 2638 C CA . ALA A 1 338 ? 0.384 18.547 63.039 1.00 26.72 338 ALA A CA 1
ATOM 2639 C C . ALA A 1 338 ? -0.483 17.836 61.987 1.00 26.72 338 ALA A C 1
ATOM 2641 O O . ALA A 1 338 ? -0.714 18.364 60.903 1.00 26.72 338 ALA A O 1
ATOM 2642 N N . SER A 1 339 ? -1.003 16.649 62.298 1.00 27.19 339 SER A N 1
ATOM 2643 C CA . SER A 1 339 ? -2.097 16.070 61.515 1.00 27.19 339 SER A CA 1
ATOM 2644 C C . SER A 1 339 ? -3.199 15.613 62.456 1.00 27.19 339 SER A C 1
ATOM 2646 O O . SER A 1 339 ? -3.114 14.560 63.086 1.00 27.19 339 SER A O 1
ATOM 2648 N N . SER A 1 340 ? -4.239 16.438 62.544 1.00 30.98 340 SER A N 1
ATOM 2649 C CA . SER A 1 340 ? -5.576 16.008 62.929 1.00 30.98 340 SER A CA 1
ATOM 2650 C C . SER A 1 340 ? -5.954 14.790 62.088 1.00 30.98 340 SER A C 1
ATOM 2652 O O . SER A 1 340 ? -5.919 14.848 60.858 1.00 30.98 340 SER A O 1
ATOM 2654 N N . SER A 1 341 ? -6.280 13.687 62.751 1.00 27.77 341 SER A N 1
ATOM 2655 C CA . SER A 1 341 ? -6.801 12.474 62.134 1.00 27.77 341 SER A CA 1
ATOM 2656 C C . SER A 1 341 ? -8.142 12.775 61.463 1.00 27.77 341 SER A C 1
ATOM 2658 O O . SER A 1 341 ? -9.173 12.815 62.134 1.00 27.77 341 SER A O 1
ATOM 2660 N N . ILE A 1 342 ? -8.125 13.006 60.151 1.00 29.97 342 ILE A N 1
ATOM 2661 C CA . ILE A 1 342 ? -9.327 12.912 59.322 1.00 29.97 342 ILE A CA 1
ATOM 2662 C C . ILE A 1 342 ? -9.641 11.421 59.200 1.00 29.97 342 ILE A C 1
ATOM 2664 O O . ILE A 1 342 ? -8.798 10.631 58.771 1.00 29.97 342 ILE A O 1
ATOM 2668 N N . SER A 1 343 ? -10.829 11.031 59.649 1.00 29.58 343 SER A N 1
ATOM 2669 C CA . SER A 1 343 ? -11.347 9.680 59.479 1.00 29.58 343 SER A CA 1
ATOM 2670 C C . SER A 1 343 ? -11.549 9.404 57.985 1.00 29.58 343 SER A C 1
ATOM 2672 O O . SER A 1 343 ? -12.058 10.251 57.256 1.00 29.58 343 SER A O 1
ATOM 2674 N N . LEU A 1 344 ? -11.203 8.202 57.512 1.00 37.50 344 LEU A N 1
ATOM 2675 C CA . LEU A 1 344 ? -11.484 7.755 56.135 1.00 37.50 344 LEU A CA 1
ATOM 2676 C C . LEU A 1 344 ? -12.991 7.770 55.788 1.00 37.50 344 LEU A C 1
ATOM 2678 O O . LEU A 1 344 ? -13.342 7.633 54.622 1.00 37.50 344 LEU A O 1
ATOM 2682 N N . SER A 1 345 ? -13.874 7.972 56.776 1.00 37.19 345 SER A N 1
ATOM 2683 C CA . SER A 1 345 ? -15.314 8.195 56.591 1.00 37.19 345 SER A CA 1
ATOM 2684 C C . SER A 1 345 ? -15.690 9.557 55.994 1.00 37.19 345 SER A C 1
ATOM 2686 O O . SER A 1 345 ? -16.858 9.745 55.671 1.00 37.19 345 SER A O 1
ATOM 2688 N N . ASP A 1 346 ? -14.743 10.493 55.851 1.00 44.88 346 ASP A N 1
ATOM 2689 C CA . ASP A 1 346 ? -15.051 11.902 55.551 1.00 44.88 346 ASP A CA 1
ATOM 2690 C C . ASP A 1 346 ? -14.665 12.341 54.119 1.00 44.88 346 ASP A C 1
ATOM 2692 O O . ASP A 1 346 ? -14.814 13.511 53.764 1.00 44.88 346 ASP A O 1
ATOM 2696 N N . LEU A 1 347 ? -14.176 11.426 53.269 1.00 55.00 347 LEU A N 1
ATOM 2697 C CA . LEU A 1 347 ? -13.850 11.704 51.861 1.00 55.00 347 LEU A CA 1
ATOM 2698 C C . LEU A 1 347 ? -15.007 11.283 50.943 1.00 55.00 347 LEU A C 1
ATOM 2700 O O . LEU A 1 347 ? -15.098 10.135 50.512 1.00 55.00 347 LEU A O 1
ATOM 2704 N N . GLU A 1 348 ? -15.889 12.227 50.616 1.00 79.81 348 GLU A N 1
ATOM 2705 C CA . GLU A 1 348 ? -16.961 12.016 49.635 1.00 79.81 348 GLU A CA 1
ATOM 2706 C C . GLU A 1 348 ? -16.373 12.014 48.209 1.00 79.81 348 GLU A C 1
ATOM 2708 O O . GLU A 1 348 ? -16.118 13.062 47.612 1.00 79.81 348 GLU A O 1
ATOM 2713 N N . TYR A 1 349 ? -16.114 10.829 47.648 1.00 92.69 349 TYR A N 1
ATOM 2714 C CA . TYR A 1 349 ? -15.682 10.695 46.254 1.00 92.69 349 TYR A CA 1
ATOM 2715 C C . TYR A 1 349 ? -16.827 11.024 45.296 1.00 92.69 349 TYR A C 1
ATOM 2717 O O . TYR A 1 349 ? -17.934 10.512 45.450 1.00 92.69 349 TYR A O 1
ATOM 2725 N N . ILE A 1 350 ? -16.541 11.806 44.253 1.00 96.19 350 ILE A N 1
ATOM 2726 C CA . ILE A 1 350 ? -17.511 12.139 43.204 1.00 96.19 350 ILE A CA 1
ATOM 2727 C C . ILE A 1 350 ? -17.119 11.467 41.885 1.00 96.19 350 ILE A C 1
ATOM 2729 O O . ILE A 1 350 ? -15.982 11.609 41.419 1.00 96.19 350 ILE A O 1
ATOM 2733 N N . ALA A 1 351 ? -18.084 10.786 41.263 1.00 97.69 351 ALA A N 1
ATOM 2734 C CA . ALA A 1 351 ? -17.994 10.255 39.910 1.00 97.69 351 ALA A CA 1
ATOM 2735 C C . ALA A 1 351 ? -18.943 10.998 38.964 1.00 97.69 351 ALA A C 1
ATOM 2737 O O . ALA A 1 351 ? -20.151 11.043 39.191 1.00 97.69 351 ALA A O 1
ATOM 2738 N N . LEU A 1 352 ? -18.396 11.548 37.881 1.00 97.94 352 LEU A N 1
ATOM 2739 C CA . LEU A 1 352 ? -19.149 12.193 36.811 1.00 97.94 352 LEU A CA 1
ATOM 2740 C C . LEU A 1 352 ? -19.353 11.221 35.644 1.00 97.94 352 LEU A C 1
ATOM 2742 O O . LEU A 1 352 ? -18.382 10.792 35.028 1.00 97.94 352 LEU A O 1
ATOM 2746 N N . LEU A 1 353 ? -20.606 10.898 35.326 1.00 97.81 353 LEU A N 1
ATOM 2747 C CA . LEU A 1 353 ? -20.997 9.937 34.297 1.00 97.81 353 LEU A CA 1
ATOM 2748 C C . LEU A 1 353 ? -21.709 10.662 33.139 1.00 97.81 353 LEU A C 1
ATOM 2750 O O . LEU A 1 353 ? -22.778 11.257 33.301 1.00 97.81 353 LEU A O 1
ATOM 2754 N N . SER A 1 354 ? -21.126 10.599 31.943 1.00 95.62 354 SER A N 1
ATOM 2755 C CA . SER A 1 354 ? -21.686 11.181 30.720 1.00 95.62 354 SER A CA 1
ATOM 2756 C C . SER A 1 354 ? -21.324 10.325 29.510 1.00 95.62 354 SER A C 1
ATOM 2758 O O . SER A 1 354 ? -20.333 10.591 28.833 1.00 95.62 354 SER A O 1
ATOM 2760 N N . VAL A 1 355 ? -22.131 9.298 29.242 1.00 95.88 355 VAL A N 1
ATOM 2761 C CA . VAL A 1 355 ? -21.844 8.291 28.213 1.00 95.88 355 VAL A CA 1
ATOM 2762 C C . VAL A 1 355 ? -22.908 8.255 27.114 1.00 95.88 355 VAL A C 1
ATOM 2764 O O . VAL A 1 355 ? -24.120 8.322 27.364 1.00 95.88 355 VAL A O 1
ATOM 2767 N N . TYR A 1 356 ? -22.447 8.123 25.876 1.00 93.31 356 TYR A N 1
ATOM 2768 C CA . TYR A 1 356 ? -23.276 7.750 24.741 1.00 93.31 356 TYR A CA 1
ATOM 2769 C C . TYR A 1 356 ? -23.613 6.253 24.790 1.00 93.31 356 TYR A C 1
ATOM 2771 O O . TYR A 1 356 ? -24.788 5.902 24.952 1.00 93.31 356 TYR A O 1
ATOM 2779 N N . ASP A 1 357 ? -22.592 5.392 24.728 1.00 95.00 357 ASP A N 1
ATOM 2780 C CA . ASP A 1 357 ? -22.710 3.943 24.887 1.00 95.00 357 ASP A CA 1
ATOM 2781 C C . ASP A 1 357 ? -22.916 3.598 26.364 1.00 95.00 357 ASP A C 1
ATOM 2783 O O . ASP A 1 357 ? -22.101 3.923 27.228 1.00 95.00 357 ASP A O 1
ATOM 2787 N N . LYS A 1 358 ? -24.049 2.955 26.638 1.00 95.81 358 LYS A N 1
ATOM 2788 C CA . LYS A 1 358 ? -24.546 2.634 27.980 1.00 95.81 358 LYS A CA 1
ATOM 2789 C C . LYS A 1 358 ? -24.268 1.185 28.378 1.00 95.81 358 LYS A C 1
ATOM 2791 O O . LYS A 1 358 ? -24.783 0.724 29.398 1.00 95.81 358 LYS A O 1
ATOM 2796 N N . SER A 1 359 ? -23.486 0.462 27.581 1.00 96.62 359 SER A N 1
ATOM 2797 C CA . SER A 1 359 ? -23.043 -0.895 27.897 1.00 96.62 359 SER A CA 1
ATOM 2798 C C . SER A 1 359 ? -22.393 -0.931 29.283 1.00 96.62 359 SER A C 1
ATOM 2800 O O . SER A 1 359 ? -21.598 -0.059 29.622 1.00 96.62 359 SER A O 1
ATOM 2802 N N . ASN A 1 360 ? -22.779 -1.904 30.115 1.00 96.69 360 ASN A N 1
ATOM 2803 C CA . ASN A 1 360 ? -22.274 -2.112 31.483 1.00 96.69 360 ASN A CA 1
ATOM 2804 C C . ASN A 1 360 ? -22.387 -0.897 32.439 1.00 96.69 360 ASN A C 1
ATOM 2806 O O . ASN A 1 360 ? -21.817 -0.908 33.531 1.00 96.69 360 ASN A O 1
ATOM 2810 N N . LEU A 1 361 ? -23.133 0.154 32.070 1.00 97.50 361 LEU A N 1
ATOM 2811 C CA . LEU A 1 361 ? -23.236 1.389 32.853 1.00 97.50 361 LEU A CA 1
ATOM 2812 C C . LEU A 1 361 ? -23.892 1.159 34.219 1.00 97.50 361 LEU A C 1
ATOM 2814 O O . LEU A 1 361 ? -23.469 1.745 35.214 1.00 97.50 361 LEU A O 1
ATOM 2818 N N . LEU A 1 362 ? -24.938 0.331 34.268 1.00 97.44 362 LEU A N 1
ATOM 2819 C CA . LEU A 1 362 ? -25.684 0.076 35.502 1.00 97.44 362 LEU A CA 1
ATOM 2820 C C . LEU A 1 362 ? -24.841 -0.694 36.523 1.00 97.44 362 LEU A C 1
ATOM 2822 O O . LEU A 1 362 ? -24.884 -0.366 37.708 1.00 97.44 362 LEU A O 1
ATOM 2826 N N . ASP A 1 363 ? -24.031 -1.649 36.064 1.00 96.81 363 ASP A N 1
ATOM 2827 C CA . ASP A 1 363 ? -23.113 -2.403 36.922 1.00 96.81 363 ASP A CA 1
ATOM 2828 C C . ASP A 1 363 ? -22.027 -1.489 37.498 1.00 96.81 363 ASP A C 1
ATOM 2830 O O . ASP A 1 363 ? -21.763 -1.520 38.703 1.00 96.81 363 ASP A O 1
ATOM 2834 N N . LEU A 1 364 ? -21.469 -0.599 36.665 1.00 98.00 364 LEU A N 1
ATOM 2835 C CA . LEU A 1 364 ? -20.535 0.435 37.107 1.00 98.00 364 LEU A CA 1
ATOM 2836 C C . LEU A 1 364 ? -21.166 1.363 38.155 1.00 98.00 364 LEU A C 1
ATOM 2838 O O . LEU A 1 364 ? -20.595 1.566 39.227 1.00 98.00 364 LEU A O 1
ATOM 2842 N N . ALA A 1 365 ? -22.347 1.914 37.861 1.00 97.62 365 ALA A N 1
ATOM 2843 C CA . ALA A 1 365 ? -23.046 2.846 38.744 1.00 97.62 365 ALA A CA 1
ATOM 2844 C C . ALA A 1 365 ? -23.385 2.201 40.095 1.00 97.62 365 ALA A C 1
ATOM 2846 O O . ALA A 1 365 ? -23.148 2.799 41.147 1.00 97.62 365 ALA A O 1
ATOM 2847 N N . LYS A 1 366 ? -23.879 0.959 40.077 1.00 96.94 366 LYS A N 1
ATOM 2848 C CA . LYS A 1 366 ? -24.172 0.191 41.288 1.00 96.94 366 LYS A CA 1
ATOM 2849 C C . LYS A 1 366 ? -22.905 -0.069 42.105 1.00 96.94 366 LYS A C 1
ATOM 2851 O O . LYS A 1 366 ? -22.890 0.225 43.297 1.00 96.94 366 LYS A O 1
ATOM 2856 N N . GLY A 1 367 ? -21.832 -0.542 41.467 1.00 95.94 367 GLY A N 1
ATOM 2857 C CA . GLY A 1 367 ? -20.563 -0.828 42.141 1.00 95.94 367 GLY A CA 1
ATOM 2858 C C . GLY A 1 367 ? -19.923 0.406 42.788 1.00 95.94 367 GLY A C 1
ATOM 2859 O O . GLY A 1 367 ? -19.416 0.323 43.909 1.00 95.94 367 GLY A O 1
ATOM 2860 N N . LEU A 1 368 ? -19.997 1.559 42.116 1.00 96.12 368 LEU A N 1
ATOM 2861 C CA . LEU A 1 368 ? -19.547 2.846 42.652 1.00 96.12 368 LEU A CA 1
ATOM 2862 C C . LEU A 1 368 ? -20.388 3.291 43.853 1.00 96.12 368 LEU A C 1
ATOM 2864 O O . LEU A 1 368 ? -19.831 3.687 44.878 1.00 96.12 368 LEU A O 1
ATOM 2868 N N . LYS A 1 369 ? -21.718 3.177 43.760 1.00 94.94 369 LYS A N 1
ATOM 2869 C CA . LYS A 1 369 ? -22.620 3.562 44.851 1.00 94.94 369 LYS A CA 1
ATOM 2870 C C . LYS A 1 369 ? -22.431 2.685 46.092 1.00 94.94 369 LYS A C 1
ATOM 2872 O O . LYS A 1 369 ? -22.387 3.211 47.200 1.00 94.94 369 LYS A O 1
ATOM 2877 N N . GLU A 1 370 ? -22.246 1.376 45.912 1.00 93.88 370 GLU A N 1
ATOM 2878 C CA . GLU A 1 370 ? -21.900 0.433 46.991 1.00 93.88 370 GLU A CA 1
ATOM 2879 C C . GLU A 1 370 ? -20.573 0.787 47.680 1.00 93.88 370 GLU A C 1
ATOM 2881 O O . GLU A 1 370 ? -20.397 0.504 48.860 1.00 93.88 370 GLU A O 1
ATOM 2886 N N . SER A 1 371 ? -19.655 1.439 46.961 1.00 91.56 371 SER A N 1
ATOM 2887 C CA . SER A 1 371 ? -18.367 1.913 47.485 1.00 91.56 371 SER A CA 1
ATOM 2888 C C . SER A 1 371 ? -18.428 3.339 48.053 1.00 91.56 371 SER A C 1
ATOM 2890 O O . SER A 1 371 ? -17.387 3.959 48.257 1.00 91.56 371 SER A O 1
ATOM 2892 N N . GLY A 1 372 ? -19.630 3.884 48.280 1.00 92.75 372 GLY A N 1
ATOM 2893 C CA . GLY A 1 372 ? -19.829 5.210 48.875 1.00 92.75 372 GLY A CA 1
ATOM 2894 C C . GLY A 1 372 ? -19.534 6.386 47.939 1.00 92.75 372 GLY A C 1
ATOM 2895 O O . GLY A 1 372 ? -19.401 7.514 48.404 1.00 92.75 372 GLY A O 1
ATOM 2896 N N . VAL A 1 373 ? -19.431 6.153 46.626 1.00 95.50 373 VAL A N 1
ATOM 2897 C CA . VAL A 1 373 ? -19.162 7.212 45.645 1.00 95.50 373 VAL A CA 1
ATOM 2898 C C . VAL A 1 373 ? -20.458 7.935 45.283 1.00 95.50 373 VAL A C 1
ATOM 2900 O O . VAL A 1 373 ? -21.458 7.318 44.899 1.00 95.50 373 VAL A O 1
ATOM 2903 N N . ARG A 1 374 ? -20.440 9.266 45.358 1.00 95.75 374 ARG A N 1
ATOM 2904 C CA . ARG A 1 374 ? -21.526 10.122 44.885 1.00 95.75 374 ARG A CA 1
ATOM 2905 C C . ARG A 1 374 ? -21.519 10.196 43.361 1.00 95.75 374 ARG A C 1
ATOM 2907 O O . ARG A 1 374 ? -20.508 10.534 42.749 1.00 95.75 374 ARG A O 1
ATOM 2914 N N . LEU A 1 375 ? -22.668 9.920 42.750 1.00 96.94 375 LEU A N 1
ATOM 2915 C CA . LEU A 1 375 ? -22.831 9.926 41.298 1.00 96.94 375 LEU A CA 1
ATOM 2916 C C . LEU A 1 375 ? -23.413 11.261 40.821 1.00 96.94 375 LEU A C 1
ATOM 2918 O O . LEU A 1 375 ? -24.449 11.703 41.320 1.00 96.94 375 LEU A O 1
ATOM 2922 N N . LEU A 1 376 ? -22.776 11.857 39.815 1.00 95.50 376 LEU A N 1
ATOM 2923 C CA . LEU A 1 376 ? -23.290 12.975 39.026 1.00 95.50 376 LEU A CA 1
ATOM 2924 C C . LEU A 1 376 ? -23.497 12.502 37.587 1.00 95.50 376 LEU A C 1
ATOM 2926 O O . LEU A 1 376 ? -22.569 11.985 36.970 1.00 95.50 376 LEU A O 1
ATOM 2930 N N . GLY A 1 377 ? -24.688 12.685 37.031 1.00 91.88 377 GLY A N 1
ATOM 2931 C CA . GLY A 1 377 ? -25.022 12.274 35.670 1.00 91.88 377 GLY A CA 1
ATOM 2932 C C . GLY A 1 377 ? -25.501 13.437 34.812 1.00 91.88 377 GLY A C 1
ATOM 2933 O O . GLY A 1 377 ? -26.005 14.436 35.322 1.00 91.88 377 GLY A O 1
ATOM 2934 N N . SER A 1 378 ? -25.383 13.303 33.489 1.00 85.38 378 SER A N 1
ATOM 2935 C CA . SER A 1 378 ? -25.974 14.265 32.550 1.00 85.38 378 SER A CA 1
ATOM 2936 C C . SER A 1 378 ? -27.039 13.629 31.649 1.00 85.38 378 SER A C 1
ATOM 2938 O O . SER A 1 378 ? -26.844 12.533 31.110 1.00 85.38 378 SER A O 1
ATOM 2940 N N . GLY A 1 379 ? -28.164 14.330 31.466 1.00 84.75 379 GLY A N 1
ATOM 2941 C CA . GLY A 1 379 ? -29.224 14.000 30.506 1.00 84.75 379 GLY A CA 1
ATOM 2942 C C . GLY A 1 379 ? -29.637 12.523 30.512 1.00 84.75 379 GLY A C 1
ATOM 2943 O O . GLY A 1 379 ? -30.027 11.964 31.539 1.00 84.75 379 GLY A O 1
ATOM 2944 N N . GLY A 1 380 ? -29.515 11.867 29.353 1.00 88.12 380 GLY A N 1
ATOM 2945 C CA . GLY A 1 380 ? -29.885 10.459 29.174 1.00 88.12 380 GLY A CA 1
ATOM 2946 C C . GLY A 1 380 ? -29.097 9.460 30.033 1.00 88.12 380 GLY A C 1
ATOM 2947 O O . GLY A 1 380 ? -29.621 8.389 30.320 1.00 88.12 380 GLY A O 1
ATOM 2948 N N . THR A 1 381 ? -27.880 9.801 30.481 1.00 93.75 381 THR A N 1
ATOM 2949 C CA . THR A 1 381 ? -27.099 8.940 31.394 1.00 93.75 381 THR A CA 1
ATOM 2950 C C . THR A 1 381 ? -27.751 8.906 32.776 1.00 93.75 381 THR A C 1
ATOM 2952 O O . THR A 1 381 ? -28.014 7.834 33.315 1.00 93.75 381 THR A O 1
ATOM 2955 N N . ALA A 1 382 ? -28.084 10.080 33.324 1.00 93.56 382 ALA A N 1
ATOM 2956 C CA . ALA A 1 382 ? -28.740 10.181 34.626 1.00 93.56 382 ALA A CA 1
ATOM 2957 C C . ALA A 1 382 ? -30.133 9.539 34.609 1.00 93.56 382 ALA A C 1
ATOM 2959 O O . ALA A 1 382 ? -30.494 8.819 35.537 1.00 93.56 382 ALA A O 1
ATOM 2960 N N . LYS A 1 383 ? -30.892 9.741 33.521 1.00 93.75 383 LYS A N 1
ATOM 2961 C CA . LYS A 1 383 ? -32.217 9.135 33.339 1.00 93.75 383 LYS A CA 1
ATOM 2962 C C . LYS A 1 383 ? -32.176 7.609 33.474 1.00 93.75 383 LYS A C 1
ATOM 2964 O O . LYS A 1 383 ? -32.921 7.067 34.281 1.00 93.75 383 LYS A O 1
ATOM 2969 N N . GLN A 1 384 ? -31.283 6.940 32.746 1.00 95.06 384 GLN A N 1
ATOM 2970 C CA . GLN A 1 384 ? -31.202 5.477 32.760 1.00 95.06 384 GLN A CA 1
ATOM 2971 C C . GLN A 1 384 ? -30.803 4.920 34.136 1.00 95.06 384 GLN A C 1
ATOM 2973 O O . GLN A 1 384 ? -31.333 3.903 34.575 1.00 95.06 384 GLN A O 1
ATOM 2978 N N . ILE A 1 385 ? -29.890 5.596 34.839 1.00 96.38 385 ILE A N 1
ATOM 2979 C CA . ILE A 1 385 ? -29.454 5.186 36.182 1.00 96.38 385 ILE A CA 1
ATOM 2980 C C . ILE A 1 385 ? -30.601 5.348 37.198 1.00 96.38 385 ILE A C 1
ATOM 2982 O O . ILE A 1 385 ? -30.831 4.447 38.005 1.00 96.38 385 ILE A O 1
ATOM 2986 N N . ARG A 1 386 ? -31.387 6.434 37.112 1.00 95.69 386 ARG A N 1
ATOM 2987 C CA . ARG A 1 386 ? -32.582 6.621 37.959 1.00 95.69 386 ARG A CA 1
ATOM 2988 C C . ARG A 1 386 ? -33.677 5.598 37.674 1.00 95.69 386 ARG A C 1
ATOM 2990 O O . ARG A 1 386 ? -34.313 5.128 38.610 1.00 95.69 386 ARG A O 1
ATOM 2997 N N . GLU A 1 387 ? -33.896 5.237 36.409 1.00 95.88 387 GLU A N 1
ATOM 2998 C CA . GLU A 1 387 ? -34.864 4.196 36.022 1.00 95.88 387 GLU A CA 1
ATOM 2999 C C . GLU A 1 387 ? -34.498 2.825 36.614 1.00 95.88 387 GLU A C 1
ATOM 3001 O O . GLU A 1 387 ? -35.382 2.047 36.966 1.00 95.88 387 GLU A O 1
ATOM 3006 N N . ALA A 1 388 ? -33.205 2.563 36.828 1.00 95.19 388 ALA A N 1
ATOM 3007 C CA . ALA A 1 388 ? -32.710 1.394 37.553 1.00 95.19 388 ALA A CA 1
ATOM 3008 C C . ALA A 1 388 ? -32.772 1.536 39.091 1.00 95.19 388 ALA A C 1
ATOM 3010 O O . ALA A 1 388 ? -32.238 0.691 39.808 1.00 95.19 388 ALA A O 1
ATOM 3011 N N . SER A 1 389 ? -33.423 2.583 39.613 1.00 95.38 389 SER A N 1
ATOM 3012 C CA . SER A 1 389 ? -33.539 2.889 41.049 1.00 95.38 389 SER A CA 1
ATOM 3013 C C . SER A 1 389 ? -32.197 3.113 41.765 1.00 95.38 389 SER A C 1
ATOM 3015 O O . SER A 1 389 ? -32.086 2.881 42.968 1.00 95.38 389 SER A O 1
ATOM 3017 N N . ILE A 1 390 ? -31.174 3.582 41.043 1.00 95.88 390 ILE A N 1
ATOM 3018 C CA . ILE A 1 390 ? -29.882 3.983 41.614 1.00 95.88 390 ILE A CA 1
ATOM 3019 C C . ILE A 1 390 ? -29.882 5.506 41.794 1.00 95.88 390 ILE A C 1
ATOM 3021 O O . ILE A 1 390 ? -30.210 6.258 40.875 1.00 95.88 390 ILE A O 1
ATOM 3025 N N . GLU A 1 391 ? -29.509 5.974 42.986 1.00 94.94 391 GLU A N 1
ATOM 3026 C CA . GLU A 1 391 ? -29.441 7.405 43.291 1.00 94.94 391 GLU A CA 1
ATOM 3027 C C . GLU A 1 391 ? -28.304 8.088 42.512 1.00 94.94 391 GLU A C 1
ATOM 3029 O O . GLU A 1 391 ? -27.134 7.719 42.640 1.00 94.94 391 GLU A O 1
ATOM 3034 N N . ILE A 1 392 ? -28.654 9.121 41.745 1.00 95.94 392 ILE A N 1
ATOM 3035 C CA . ILE A 1 392 ? -27.726 9.949 40.974 1.00 95.94 392 ILE A CA 1
ATOM 3036 C C . ILE A 1 392 ? -28.226 11.396 40.934 1.00 95.94 392 ILE A C 1
ATOM 3038 O O . ILE A 1 392 ? -29.408 11.644 40.680 1.00 95.94 392 ILE A O 1
ATOM 3042 N N . ASN A 1 393 ? -27.325 12.346 41.186 1.00 93.88 393 ASN A N 1
ATOM 3043 C CA . ASN A 1 393 ? -27.596 13.777 41.053 1.00 93.88 393 ASN A CA 1
ATOM 3044 C C . ASN A 1 393 ? -27.364 14.246 39.614 1.00 93.88 393 ASN A C 1
ATOM 3046 O O . ASN A 1 393 ? -26.647 13.600 38.845 1.00 93.88 393 ASN A O 1
ATOM 3050 N N . ASP A 1 394 ? -27.929 15.392 39.255 1.00 90.25 394 ASP A N 1
ATOM 3051 C CA . ASP A 1 394 ? -27.675 16.010 37.959 1.00 90.25 394 ASP A CA 1
ATOM 3052 C C . ASP A 1 394 ? -26.426 16.893 38.001 1.00 90.25 394 ASP A C 1
ATOM 3054 O O . ASP A 1 394 ? -26.097 17.512 39.012 1.00 90.25 394 ASP A O 1
ATOM 3058 N N . VAL A 1 395 ? -25.738 17.025 36.865 1.00 89.00 395 VAL A N 1
ATOM 3059 C CA . VAL A 1 395 ? -24.645 18.007 36.722 1.00 89.00 395 VAL A CA 1
ATOM 3060 C C . VAL A 1 395 ? -25.127 19.434 37.026 1.00 89.00 395 VAL A C 1
ATOM 3062 O O . VAL A 1 395 ? -24.367 20.229 37.579 1.00 89.00 395 VAL A O 1
ATOM 3065 N N . SER A 1 396 ? -26.393 19.756 36.736 1.00 85.81 396 SER A N 1
ATOM 3066 C CA . SER A 1 396 ? -26.998 21.050 37.079 1.00 85.81 396 SER A CA 1
ATOM 3067 C C . SER A 1 396 ? -26.978 21.353 38.579 1.00 85.81 396 SER A C 1
ATOM 3069 O O . SER A 1 396 ? -26.945 22.524 38.953 1.00 85.81 396 SER A O 1
ATOM 3071 N N . ASP A 1 397 ? -26.930 20.330 39.438 1.00 85.88 397 ASP A N 1
ATOM 3072 C CA . ASP A 1 397 ? -26.925 20.501 40.894 1.00 85.88 397 ASP A CA 1
ATOM 3073 C C . ASP A 1 397 ? -25.615 21.139 41.385 1.00 85.88 397 ASP A C 1
ATOM 3075 O O . ASP A 1 397 ? -25.614 21.876 42.372 1.00 85.88 397 ASP A O 1
ATOM 3079 N N . ILE A 1 398 ? -24.503 20.907 40.671 1.00 87.50 398 ILE A N 1
ATOM 3080 C CA . ILE A 1 398 ? -23.195 21.504 40.988 1.00 87.50 398 ILE A CA 1
ATOM 3081 C C . ILE A 1 398 ? -22.895 22.760 40.168 1.00 87.50 398 ILE A C 1
ATOM 3083 O O . ILE A 1 398 ? -22.168 23.636 40.632 1.00 87.50 398 ILE A O 1
ATOM 3087 N N . THR A 1 399 ? -23.438 22.880 38.953 1.00 88.19 399 THR A N 1
ATOM 3088 C CA . THR A 1 399 ? -23.206 24.070 38.119 1.00 88.19 399 THR A CA 1
ATOM 3089 C C . THR A 1 399 ? -24.152 25.210 38.464 1.00 88.19 399 THR A C 1
ATOM 3091 O O . THR A 1 399 ? -23.801 26.364 38.235 1.00 88.19 399 THR A O 1
ATOM 3094 N N . LYS A 1 400 ? -25.346 24.903 38.996 1.00 86.25 400 LYS A N 1
ATOM 3095 C CA . LYS A 1 400 ? -26.466 25.843 39.183 1.00 86.25 400 LYS A CA 1
ATOM 3096 C C . LYS A 1 400 ? -26.874 26.565 37.889 1.00 86.25 400 LYS A C 1
ATOM 3098 O O . LYS A 1 400 ? -27.578 27.572 37.937 1.00 86.25 400 LYS A O 1
ATOM 3103 N N . ALA A 1 401 ? -26.434 26.058 36.738 1.00 83.25 401 ALA A N 1
ATOM 3104 C CA . ALA A 1 401 ? -26.734 26.602 35.424 1.00 83.25 401 ALA A CA 1
ATOM 3105 C C . ALA A 1 401 ? -27.885 25.804 34.789 1.00 83.25 401 ALA A C 1
ATOM 3107 O O . ALA A 1 401 ? -27.895 24.572 34.894 1.00 83.25 401 ALA A O 1
ATOM 3108 N N . PRO A 1 402 ? -28.852 26.468 34.129 1.00 78.50 402 PRO A N 1
ATOM 3109 C CA . PRO A 1 402 ? -29.917 25.772 33.421 1.00 78.50 402 PRO A CA 1
ATOM 3110 C C . PRO A 1 402 ? -29.365 25.030 32.200 1.00 78.50 402 PRO A C 1
ATOM 3112 O O . PRO A 1 402 ? -28.374 25.441 31.593 1.00 78.50 402 PRO A O 1
ATOM 3115 N N . GLU A 1 403 ? -30.042 23.959 31.793 1.00 75.38 403 GLU A N 1
ATOM 3116 C CA . GLU A 1 403 ? -29.770 23.336 30.501 1.00 75.38 403 GLU A CA 1
ATOM 3117 C C . GLU A 1 403 ? -30.149 24.306 29.372 1.00 75.38 403 GLU A C 1
ATOM 3119 O O . GLU A 1 403 ? -31.245 24.868 29.352 1.00 75.38 403 GLU A O 1
ATOM 3124 N N . MET A 1 404 ? -29.228 24.535 28.435 1.00 80.31 404 MET A N 1
ATOM 3125 C CA . MET A 1 404 ? -29.410 25.500 27.351 1.00 80.31 404 MET A CA 1
ATOM 3126 C C . MET A 1 404 ? -28.804 24.999 26.038 1.00 80.31 404 MET A C 1
ATOM 3128 O O . MET A 1 404 ? -27.954 24.106 26.035 1.00 80.31 404 MET A O 1
ATOM 3132 N N . LEU A 1 405 ? -29.251 25.582 24.917 1.00 85.00 405 LEU A N 1
ATOM 3133 C CA . LEU A 1 405 ? -28.796 25.245 23.559 1.00 85.00 405 LEU A CA 1
ATOM 3134 C C . LEU A 1 405 ? -28.934 23.745 23.233 1.00 85.00 405 LEU A C 1
ATOM 3136 O O . LEU A 1 405 ? -28.010 23.141 22.699 1.00 85.00 405 LEU A O 1
ATOM 3140 N N . GLY A 1 406 ? -30.051 23.123 23.627 1.00 77.56 406 GLY A N 1
ATOM 3141 C CA . GLY A 1 406 ? -30.285 21.692 23.386 1.00 77.56 406 GLY A CA 1
ATOM 3142 C C . GLY A 1 406 ? -29.285 20.762 24.088 1.00 77.56 406 GLY A C 1
ATOM 3143 O O . GLY A 1 406 ? -29.042 19.662 23.610 1.00 77.56 406 GLY A O 1
ATOM 3144 N N . GLY A 1 407 ? -28.663 21.208 25.186 1.00 78.94 407 GLY A N 1
ATOM 3145 C CA . GLY A 1 407 ? -27.710 20.406 25.961 1.00 78.94 407 GLY A CA 1
ATOM 3146 C C . GLY A 1 407 ? -26.247 20.528 25.515 1.00 78.94 407 GLY A C 1
ATOM 3147 O O . GLY A 1 407 ? -25.380 19.890 26.116 1.00 78.94 407 GLY A O 1
ATOM 3148 N N . ARG A 1 408 ? -25.937 21.381 24.525 1.00 84.25 408 ARG A N 1
ATOM 3149 C CA . ARG A 1 408 ? -24.577 21.574 23.973 1.00 84.25 408 ARG A CA 1
ATOM 3150 C C . ARG A 1 408 ? -23.532 22.056 24.987 1.00 84.25 408 ARG A C 1
ATOM 3152 O O . ARG A 1 408 ? -22.351 21.767 24.833 1.00 84.25 408 ARG A O 1
ATOM 3159 N N . VAL A 1 409 ? -23.945 22.790 26.022 1.00 86.62 409 VAL A N 1
ATOM 3160 C CA . VAL A 1 409 ? -23.033 23.440 26.991 1.00 86.62 409 VAL A CA 1
ATOM 3161 C C . VAL A 1 409 ? -23.240 22.975 28.437 1.00 86.62 409 VAL A C 1
ATOM 3163 O O . VAL A 1 409 ? -22.854 23.656 29.380 1.00 86.62 409 VAL A O 1
ATOM 3166 N N . LYS A 1 410 ? -23.823 21.789 28.635 1.00 84.56 410 LYS A N 1
ATOM 3167 C CA . LYS A 1 410 ? -24.208 21.275 29.964 1.00 84.56 410 LYS A CA 1
ATOM 3168 C C . LYS A 1 410 ? -23.044 21.041 30.940 1.00 84.56 410 LYS A C 1
ATOM 3170 O O . LYS A 1 410 ? -23.220 21.192 32.144 1.00 84.56 410 LYS A O 1
ATOM 3175 N N . THR A 1 411 ? -21.867 20.652 30.445 1.00 88.62 411 THR A N 1
ATOM 3176 C CA . THR A 1 411 ? -20.699 20.290 31.279 1.00 88.62 411 THR A CA 1
ATOM 3177 C C . THR A 1 411 ? -19.556 21.299 31.204 1.00 88.62 411 THR A C 1
ATOM 3179 O O . THR A 1 411 ? -18.618 21.204 31.992 1.00 88.62 411 THR A O 1
ATOM 3182 N N . LEU A 1 412 ? -19.637 22.284 30.303 1.00 92.75 412 LEU A N 1
ATOM 3183 C CA . LEU A 1 412 ? -18.604 23.299 30.072 1.00 92.75 412 LEU A CA 1
ATOM 3184 C C . LEU A 1 412 ? -18.679 24.412 31.129 1.00 92.75 412 LEU A C 1
ATOM 3186 O O . LEU A 1 412 ? -18.970 25.566 30.825 1.00 92.75 412 LEU A O 1
ATOM 3190 N N . HIS A 1 413 ? -18.440 24.054 32.391 1.00 94.81 413 HIS A N 1
ATOM 3191 C CA . HIS A 1 413 ? -18.572 24.957 33.532 1.00 94.81 413 HIS A CA 1
ATOM 3192 C C . HIS A 1 413 ? -17.370 24.846 34.489 1.00 94.81 413 HIS A C 1
ATOM 3194 O O . HIS A 1 413 ? -16.891 23.730 34.727 1.00 94.81 413 HIS A O 1
ATOM 3200 N N . PRO A 1 414 ? -16.901 25.951 35.108 1.00 94.19 414 PRO A N 1
ATOM 3201 C CA . PRO A 1 414 ? -15.804 25.916 36.078 1.00 94.19 414 PRO A CA 1
ATOM 3202 C C . PRO A 1 414 ? -16.042 24.976 37.264 1.00 94.19 414 PRO A C 1
ATOM 3204 O O . PRO A 1 414 ? -15.105 24.333 37.711 1.00 94.19 414 PRO A O 1
ATOM 3207 N N . ALA A 1 415 ? -17.284 24.819 37.732 1.00 94.44 415 ALA A N 1
ATOM 3208 C CA . ALA A 1 415 ? -17.599 23.857 38.799 1.00 94.44 415 ALA A CA 1
ATOM 3209 C C . ALA A 1 415 ? -17.286 22.398 38.408 1.00 94.44 415 ALA A C 1
ATOM 3211 O O . ALA A 1 415 ? -16.900 21.600 39.253 1.00 94.44 415 ALA A O 1
ATOM 3212 N N . VAL A 1 416 ? -17.400 22.053 37.121 1.00 96.00 416 VAL A N 1
ATOM 3213 C CA . VAL A 1 416 ? -17.054 20.718 36.613 1.00 96.00 416 VAL A CA 1
ATOM 3214 C C . VAL A 1 416 ? -15.548 20.628 36.380 1.00 96.00 416 VAL A C 1
ATOM 3216 O O . VAL A 1 416 ? -14.862 19.784 36.952 1.00 96.00 416 VAL A O 1
ATOM 3219 N N . HIS A 1 417 ? -14.998 21.523 35.559 1.00 97.50 417 HIS A N 1
ATOM 3220 C CA . HIS A 1 417 ? -13.596 21.426 35.157 1.00 97.50 417 HIS A CA 1
ATOM 3221 C C . HIS A 1 417 ? -12.616 21.813 36.265 1.00 97.50 417 HIS A C 1
ATOM 3223 O O . HIS A 1 417 ? -11.534 21.242 36.312 1.00 97.50 417 HIS A O 1
ATOM 3229 N N . GLY A 1 418 ? -12.988 22.703 37.184 1.00 96.50 418 GLY A N 1
ATOM 3230 C CA . GLY A 1 418 ? -12.236 22.983 38.408 1.00 96.50 418 GLY A CA 1
ATOM 3231 C C . GLY A 1 418 ? -12.157 21.749 39.304 1.00 96.50 418 GLY A C 1
ATOM 3232 O O . GLY A 1 418 ? -11.064 21.367 39.715 1.00 96.50 418 GLY A O 1
ATOM 3233 N N . GLY A 1 419 ? -13.278 21.041 39.494 1.00 96.56 419 GLY A N 1
ATOM 3234 C CA . GLY A 1 419 ? -13.309 19.773 40.227 1.00 96.56 419 GLY A CA 1
ATOM 3235 C C . GLY A 1 419 ? -12.437 18.682 39.589 1.00 96.56 419 GLY A C 1
ATOM 3236 O O . GLY A 1 419 ? -11.796 17.905 40.300 1.00 96.56 419 GLY A O 1
ATOM 3237 N N . ILE A 1 420 ? -12.345 18.642 38.256 1.00 98.00 420 ILE A N 1
ATOM 3238 C CA . ILE A 1 420 ? -11.500 17.682 37.521 1.00 98.00 420 ILE A CA 1
ATOM 3239 C C . ILE A 1 420 ? -10.022 18.101 37.502 1.00 98.00 420 ILE A C 1
ATOM 3241 O O . ILE A 1 420 ? -9.151 17.254 37.661 1.00 98.00 420 ILE A O 1
ATOM 3245 N N . LEU A 1 421 ? -9.703 19.380 37.293 1.00 98.12 421 LEU A N 1
ATOM 3246 C CA . LEU A 1 421 ? -8.337 19.842 37.002 1.00 98.12 421 LEU A CA 1
ATOM 3247 C C . LEU A 1 421 ? -7.548 20.309 38.224 1.00 98.12 421 LEU A C 1
ATOM 3249 O O . LEU A 1 421 ? -6.327 20.416 38.122 1.00 98.12 421 LEU A O 1
ATOM 3253 N N . ALA A 1 422 ? -8.202 20.576 39.357 1.00 97.31 422 ALA A N 1
ATOM 3254 C CA . ALA A 1 422 ? -7.499 20.955 40.577 1.00 97.31 422 ALA A CA 1
ATOM 3255 C C . ALA A 1 422 ? -6.461 19.891 40.959 1.00 97.31 422 ALA A C 1
ATOM 3257 O O . ALA A 1 422 ? -6.744 18.687 40.929 1.00 97.31 422 ALA A O 1
ATOM 3258 N N . ARG A 1 423 ? -5.251 20.325 41.302 1.00 95.75 423 ARG A N 1
ATOM 3259 C CA . ARG A 1 423 ? -4.173 19.453 41.782 1.00 95.75 423 ARG A CA 1
ATOM 3260 C C . ARG A 1 423 ? -4.229 19.346 43.299 1.00 95.75 423 ARG A C 1
ATOM 3262 O O . ARG A 1 423 ? -4.813 20.189 43.973 1.00 95.75 423 ARG A O 1
ATOM 3269 N N . SER A 1 424 ? -3.555 18.342 43.845 1.00 92.50 424 SER A N 1
ATOM 3270 C CA . SER A 1 424 ? -3.423 18.147 45.294 1.00 92.50 424 SER A CA 1
ATOM 3271 C C . SER A 1 424 ? -2.388 19.106 45.910 1.00 92.50 424 SER A C 1
ATOM 3273 O O . SER A 1 424 ? -1.430 18.663 46.538 1.00 92.50 424 SER A O 1
ATOM 3275 N N . ILE A 1 425 ? -2.544 20.419 45.692 1.00 94.50 425 ILE A N 1
ATOM 3276 C CA . ILE A 1 425 ? -1.663 21.468 46.231 1.00 94.50 425 ILE A CA 1
ATOM 3277 C C . ILE A 1 425 ? -2.462 22.533 47.003 1.00 94.50 425 ILE A C 1
ATOM 3279 O O . ILE A 1 425 ? -3.632 22.759 46.686 1.00 94.50 425 ILE A O 1
ATOM 3283 N N . PRO A 1 426 ? -1.849 23.236 47.979 1.00 95.88 426 PRO A N 1
ATOM 3284 C CA . PRO A 1 426 ? -2.573 24.177 48.839 1.00 95.88 426 PRO A CA 1
ATOM 3285 C C . PRO A 1 426 ? -3.303 25.307 48.102 1.00 95.88 426 PRO A C 1
ATOM 3287 O O . PRO A 1 426 ? -4.400 25.678 48.509 1.00 95.88 426 PRO A O 1
ATOM 3290 N N . SER A 1 427 ? -2.727 25.844 47.020 1.00 96.19 427 SER A N 1
ATOM 3291 C CA . SER A 1 427 ? -3.349 26.928 46.245 1.00 96.19 427 SER A CA 1
ATOM 3292 C C . SER A 1 427 ? -4.645 26.483 45.569 1.00 96.19 427 SER A C 1
ATOM 3294 O O . SER A 1 427 ? -5.669 27.137 45.723 1.00 96.19 427 SER A O 1
ATOM 3296 N N . ASP A 1 428 ? -4.623 25.335 44.888 1.00 96.75 428 ASP A N 1
ATOM 3297 C CA . ASP A 1 428 ? -5.787 24.814 44.169 1.00 96.75 428 ASP A CA 1
ATOM 3298 C C . ASP A 1 428 ? -6.899 24.422 45.168 1.00 96.75 428 ASP A C 1
ATOM 3300 O O . ASP A 1 428 ? -8.078 24.657 44.911 1.00 96.75 428 ASP A O 1
ATOM 3304 N N . GLN A 1 429 ? -6.545 23.895 46.350 1.00 93.88 429 GLN A N 1
ATOM 3305 C CA . GLN A 1 429 ? -7.518 23.596 47.409 1.00 93.88 429 GLN A CA 1
ATOM 3306 C C . GLN A 1 429 ? -8.168 24.865 47.990 1.00 93.88 429 GLN A C 1
ATOM 3308 O O . GLN A 1 429 ? -9.361 24.854 48.315 1.00 93.88 429 GLN A O 1
ATOM 3313 N N . ALA A 1 430 ? -7.406 25.956 48.118 1.00 94.88 430 ALA A N 1
ATOM 3314 C CA . ALA A 1 430 ? -7.937 27.248 48.541 1.00 94.88 430 ALA A CA 1
ATOM 3315 C C . ALA A 1 430 ? -8.940 27.795 47.514 1.00 94.88 430 ALA A C 1
ATOM 3317 O O . ALA A 1 430 ? -10.027 28.222 47.905 1.00 94.88 430 ALA A O 1
ATOM 3318 N N . ASP A 1 431 ? -8.626 27.694 46.219 1.00 96.31 431 ASP A N 1
ATOM 3319 C CA . ASP A 1 431 ? -9.528 28.099 45.135 1.00 96.31 431 ASP A CA 1
ATOM 3320 C C . ASP A 1 431 ? -10.823 27.273 45.125 1.00 96.31 431 ASP A C 1
ATOM 3322 O O . ASP A 1 431 ? -11.917 27.840 45.078 1.00 96.31 431 ASP A O 1
ATOM 3326 N N . LEU A 1 432 ? -10.721 25.941 45.235 1.00 94.38 432 LEU A N 1
ATOM 3327 C CA . LEU A 1 432 ? -11.888 25.054 45.323 1.00 94.38 432 LEU A CA 1
ATOM 3328 C C . LEU A 1 432 ? -12.793 25.421 46.505 1.00 94.38 432 LEU A C 1
ATOM 3330 O O . LEU A 1 432 ? -14.011 25.510 46.351 1.00 94.38 432 LEU A O 1
ATOM 3334 N N . THR A 1 433 ? -12.198 25.683 47.671 1.00 94.44 433 THR A N 1
ATOM 3335 C CA . THR A 1 433 ? -12.936 26.058 48.886 1.00 94.44 433 THR A CA 1
ATOM 3336 C C . THR A 1 433 ? -13.615 27.418 48.722 1.00 94.44 433 THR A C 1
ATOM 3338 O O . THR A 1 433 ? -14.801 27.552 49.020 1.00 94.44 433 THR A O 1
ATOM 3341 N N . ALA A 1 434 ? -12.896 28.416 48.198 1.00 95.12 434 ALA A N 1
ATOM 3342 C CA . ALA A 1 434 ? -13.415 29.766 47.984 1.00 95.12 434 ALA A CA 1
ATOM 3343 C C . ALA A 1 434 ? -14.589 29.803 46.992 1.00 95.12 434 ALA A C 1
ATOM 3345 O O . ALA A 1 434 ? -15.493 30.622 47.138 1.00 95.12 434 ALA A O 1
ATOM 3346 N N . GLN A 1 435 ? -14.584 28.909 46.000 1.00 94.56 435 GLN A N 1
ATOM 3347 C CA . GLN A 1 435 ? -15.630 28.810 44.979 1.00 94.56 435 GLN A CA 1
ATOM 3348 C C . GLN A 1 435 ? -16.702 27.753 45.295 1.00 94.56 435 GLN A C 1
ATOM 3350 O O . GLN A 1 435 ? -17.614 27.559 44.492 1.00 94.56 435 GLN A O 1
ATOM 3355 N N . ALA A 1 436 ? -16.610 27.075 46.446 1.00 93.56 436 ALA A N 1
ATOM 3356 C CA . ALA A 1 436 ? -17.482 25.964 46.834 1.00 93.56 436 ALA A CA 1
ATOM 3357 C C . ALA A 1 436 ? -17.571 24.853 45.763 1.00 93.56 436 ALA A C 1
ATOM 3359 O O . ALA A 1 436 ? -18.650 24.336 45.468 1.00 93.56 436 ALA A O 1
ATOM 3360 N N . ILE A 1 437 ? -16.428 24.501 45.166 1.00 93.94 437 ILE A N 1
ATOM 3361 C CA . ILE A 1 437 ? -16.309 23.456 44.145 1.00 93.94 437 ILE A CA 1
ATOM 3362 C C . ILE A 1 437 ? -15.772 22.179 44.791 1.00 93.94 437 ILE A C 1
ATOM 3364 O O . ILE A 1 437 ? -14.676 22.165 45.350 1.00 93.94 437 ILE A O 1
ATOM 3368 N N . SER A 1 438 ? -16.516 21.082 44.659 1.00 92.50 438 SER A N 1
ATOM 3369 C CA . SER A 1 438 ? -16.070 19.768 45.123 1.00 92.50 438 SER A CA 1
ATOM 3370 C C . SER A 1 438 ? -15.117 19.104 44.114 1.00 92.50 438 SER A C 1
ATOM 3372 O O . SER A 1 438 ? -15.377 19.146 42.907 1.00 92.50 438 SER A O 1
ATOM 3374 N N . PRO A 1 439 ? -14.033 18.448 44.570 1.00 95.44 439 PRO A N 1
ATOM 3375 C CA . PRO A 1 439 ? -13.180 17.641 43.702 1.00 95.44 439 PRO A CA 1
ATOM 3376 C C . PRO A 1 439 ? -13.953 16.492 43.039 1.00 95.44 439 PRO A C 1
ATOM 3378 O O . PRO A 1 439 ? -14.728 15.794 43.688 1.00 95.44 439 PRO A O 1
ATOM 3381 N N . ILE A 1 440 ? -13.691 16.251 41.754 1.00 96.81 440 ILE A N 1
ATOM 3382 C CA . ILE A 1 440 ? -14.200 15.090 41.011 1.00 96.81 440 ILE A CA 1
ATOM 3383 C C . ILE A 1 440 ? -13.068 14.078 40.888 1.00 96.81 440 ILE A C 1
ATOM 3385 O O . ILE A 1 440 ? -11.986 14.424 40.408 1.00 96.81 440 ILE A O 1
ATOM 3389 N N . SER A 1 441 ? -13.313 12.841 41.315 1.00 96.56 441 SER A N 1
ATOM 3390 C CA . SER A 1 441 ? -12.292 11.788 41.376 1.00 96.56 441 SER A CA 1
ATOM 3391 C C . SER A 1 441 ? -12.390 10.801 40.221 1.00 96.56 441 SER A C 1
ATOM 3393 O O . SER A 1 441 ? -11.374 10.238 39.820 1.00 96.56 441 SER A O 1
ATOM 3395 N N . ILE A 1 442 ? -13.588 10.601 39.666 1.00 98.31 442 ILE A N 1
ATOM 3396 C CA . ILE A 1 442 ? -13.830 9.666 38.563 1.00 98.31 442 ILE A CA 1
ATOM 3397 C C . ILE A 1 442 ? -14.616 10.378 37.460 1.00 98.31 442 ILE A C 1
ATOM 3399 O O . ILE A 1 442 ? -15.600 11.065 37.729 1.00 98.31 442 ILE A O 1
ATOM 3403 N N . VAL A 1 443 ? -14.198 10.202 36.211 1.00 98.56 443 VAL A N 1
ATOM 3404 C CA . VAL A 1 443 ? -14.899 10.691 35.021 1.00 98.56 443 VAL A CA 1
ATOM 3405 C C . VAL A 1 443 ? -15.142 9.515 34.089 1.00 98.56 443 VAL A C 1
ATOM 3407 O O . VAL A 1 443 ? -14.202 8.939 33.554 1.00 98.56 443 VAL A O 1
ATOM 3410 N N . VAL A 1 444 ? -16.406 9.173 33.876 1.00 98.44 444 VAL A N 1
ATOM 3411 C CA . VAL A 1 444 ? -16.843 8.118 32.961 1.00 98.44 444 VAL A CA 1
ATOM 3412 C C . VAL A 1 444 ? -17.485 8.789 31.760 1.00 98.44 444 VAL A C 1
ATOM 3414 O O . VAL A 1 444 ? -18.549 9.400 31.880 1.00 98.44 444 VAL A O 1
ATOM 3417 N N . CYS A 1 445 ? -16.833 8.725 30.606 1.00 97.88 445 CYS A N 1
ATOM 3418 C CA . CYS A 1 445 ? -17.314 9.415 29.421 1.00 97.88 445 CYS A CA 1
ATOM 3419 C C . CYS A 1 445 ? -16.927 8.672 28.153 1.00 97.88 445 CYS A C 1
ATOM 3421 O O . CYS A 1 445 ? -15.762 8.382 27.946 1.00 97.88 445 CYS A O 1
ATOM 3423 N N . ASN A 1 446 ? -17.889 8.415 27.276 1.00 95.69 446 ASN A N 1
ATOM 3424 C CA . ASN A 1 446 ? -17.616 7.979 25.914 1.00 95.69 446 ASN A CA 1
ATOM 3425 C C . ASN A 1 446 ? -18.395 8.870 24.937 1.00 95.69 446 ASN A C 1
ATOM 3427 O O . ASN A 1 446 ? -19.411 9.466 25.304 1.00 95.69 446 ASN A O 1
ATOM 3431 N N . LEU A 1 447 ? -17.851 9.023 23.732 1.00 94.69 447 LEU A N 1
ATOM 3432 C CA . LEU A 1 447 ? -18.281 10.016 22.752 1.00 94.69 447 LEU A CA 1
ATOM 3433 C C . LEU A 1 447 ? -19.348 9.438 21.825 1.00 94.69 447 LEU A C 1
ATOM 3435 O O . LEU A 1 447 ? -19.449 8.223 21.641 1.00 94.69 447 LEU A O 1
ATOM 3439 N N . TYR A 1 448 ? -20.098 10.329 21.183 1.00 86.56 448 TYR A N 1
ATOM 3440 C CA . TYR A 1 448 ? -20.924 9.963 20.037 1.00 86.56 448 TYR A CA 1
ATOM 3441 C C . TYR A 1 448 ? -20.064 9.281 18.960 1.00 86.56 448 TYR A C 1
ATOM 3443 O O . TYR A 1 448 ? -18.941 9.713 18.711 1.00 86.56 448 TYR A O 1
ATOM 3451 N N . PRO A 1 449 ? -20.543 8.225 18.289 1.00 87.12 449 PRO A N 1
ATOM 3452 C CA . PRO A 1 449 ? -19.757 7.503 17.299 1.00 87.12 449 PRO A CA 1
ATOM 3453 C C . PRO A 1 449 ? -19.763 8.266 15.967 1.00 87.12 449 PRO A C 1
ATOM 3455 O O . PRO A 1 449 ? -20.419 7.849 15.017 1.00 87.12 449 PRO A O 1
ATOM 3458 N N . PHE A 1 450 ? -19.028 9.382 15.881 1.00 92.38 450 PHE A N 1
ATOM 3459 C CA . PHE A 1 450 ? -19.036 10.283 14.716 1.00 92.38 450 PHE A CA 1
ATOM 3460 C C . PHE A 1 450 ? -18.784 9.544 13.395 1.00 92.38 450 PHE A C 1
ATOM 3462 O O . PHE A 1 450 ? -19.518 9.740 12.431 1.00 92.38 450 PHE A O 1
ATOM 3469 N N . GLY A 1 451 ? -17.824 8.611 13.376 1.00 86.19 451 GLY A N 1
ATOM 3470 C CA . GLY A 1 451 ? -17.561 7.758 12.212 1.00 86.19 451 GLY A CA 1
ATOM 3471 C C . GLY A 1 451 ? -18.775 6.927 11.769 1.00 86.19 451 GLY A C 1
ATOM 3472 O O . GLY A 1 451 ? -19.009 6.775 10.575 1.00 86.19 451 GLY A O 1
ATOM 3473 N N . ALA A 1 452 ? -19.585 6.436 12.712 1.00 87.25 452 ALA A N 1
ATOM 3474 C CA . ALA A 1 452 ? -20.826 5.729 12.401 1.00 87.25 452 ALA A CA 1
ATOM 3475 C C . ALA A 1 452 ? -21.945 6.687 11.965 1.00 87.25 452 ALA A C 1
ATOM 3477 O O . ALA A 1 452 ? -22.760 6.306 11.132 1.00 87.25 452 ALA A O 1
ATOM 3478 N N . THR A 1 453 ? -21.991 7.916 12.495 1.00 87.69 453 THR A N 1
ATOM 3479 C CA . THR A 1 453 ? -22.938 8.951 12.050 1.00 87.69 453 THR A CA 1
ATOM 3480 C C . THR A 1 453 ? -22.711 9.308 10.584 1.00 87.69 453 THR A C 1
ATOM 3482 O O . THR A 1 453 ? -23.658 9.234 9.805 1.00 87.69 453 THR A O 1
ATOM 3485 N N . VAL A 1 454 ? -21.477 9.643 10.192 1.00 90.06 454 VAL A N 1
ATOM 3486 C CA . VAL A 1 454 ? -21.173 10.071 8.811 1.00 90.06 454 VAL A CA 1
ATOM 3487 C C . VAL A 1 454 ? -21.232 8.927 7.797 1.00 90.06 454 VAL A C 1
ATOM 3489 O O . VAL A 1 454 ? -21.353 9.172 6.603 1.00 90.06 454 VAL A O 1
ATOM 3492 N N . ALA A 1 455 ? -21.193 7.674 8.258 1.00 87.44 455 ALA A N 1
ATOM 3493 C CA . ALA A 1 455 ? -21.394 6.497 7.415 1.00 87.44 455 ALA A CA 1
ATOM 3494 C C . ALA A 1 455 ? -22.876 6.220 7.086 1.00 87.44 455 ALA A C 1
ATOM 3496 O O . ALA A 1 455 ? -23.160 5.361 6.247 1.00 87.44 455 ALA A O 1
ATOM 3497 N N . LYS A 1 456 ? -23.832 6.898 7.741 1.00 88.38 456 LYS A N 1
ATOM 3498 C CA . LYS A 1 456 ? -25.263 6.729 7.450 1.00 88.38 456 LYS A CA 1
ATOM 3499 C C . LYS A 1 456 ? -25.601 7.332 6.076 1.00 88.38 456 LYS A C 1
ATOM 3501 O O . LYS A 1 456 ? -25.208 8.470 5.824 1.00 88.38 456 LYS A O 1
ATOM 3506 N N . PRO A 1 457 ? -26.370 6.637 5.212 1.00 83.31 457 PRO A N 1
ATOM 3507 C CA . PRO A 1 457 ? -26.695 7.123 3.865 1.00 83.31 457 PRO A CA 1
ATOM 3508 C C . PRO A 1 457 ? -27.424 8.474 3.813 1.00 83.31 457 PRO A C 1
ATOM 3510 O O . PRO A 1 457 ? -27.360 9.168 2.805 1.00 83.31 457 PRO A O 1
ATOM 3513 N N . ASP A 1 458 ? -28.139 8.832 4.877 1.00 87.69 458 ASP A N 1
ATOM 3514 C CA . ASP A 1 458 ? -28.954 10.040 5.020 1.00 87.69 458 ASP A CA 1
ATOM 3515 C C . ASP A 1 458 ? -28.279 11.130 5.875 1.00 87.69 458 ASP A C 1
ATOM 3517 O O . ASP A 1 458 ? -28.909 12.130 6.233 1.00 87.69 458 ASP A O 1
ATOM 3521 N N . CYS A 1 459 ? -26.996 10.963 6.218 1.00 89.25 459 CYS A N 1
ATOM 3522 C CA . CYS A 1 459 ? -26.263 11.967 6.976 1.00 89.25 459 CYS A CA 1
ATOM 3523 C C . CYS A 1 459 ? -26.054 13.233 6.132 1.00 89.25 459 CYS A C 1
ATOM 3525 O O . CYS A 1 459 ? -25.395 13.213 5.095 1.00 89.25 459 CYS A O 1
ATOM 3527 N N . THR A 1 460 ? -26.602 14.358 6.592 1.00 90.38 460 THR A N 1
ATOM 3528 C CA . THR A 1 460 ? -26.297 15.676 6.028 1.00 90.38 460 THR A CA 1
ATOM 3529 C C . THR A 1 460 ? -25.118 16.300 6.765 1.00 90.38 460 THR A C 1
ATOM 3531 O O . THR A 1 460 ? -24.867 15.991 7.931 1.00 90.38 460 THR A O 1
ATOM 3534 N N . LEU A 1 461 ? -24.432 17.255 6.133 1.00 90.19 461 LEU A N 1
ATOM 3535 C CA . LEU A 1 461 ? -23.404 18.058 6.798 1.00 90.19 461 LEU A CA 1
ATOM 3536 C C . LEU A 1 461 ? -23.917 18.705 8.097 1.00 90.19 461 LEU A C 1
ATOM 3538 O O . LEU A 1 461 ? -23.209 18.694 9.097 1.00 90.19 461 LEU A O 1
ATOM 3542 N N . ALA A 1 462 ? -25.151 19.217 8.104 1.00 90.56 462 ALA A N 1
ATOM 3543 C CA . ALA A 1 462 ? -25.756 19.805 9.298 1.00 90.56 462 ALA A CA 1
ATOM 3544 C C . ALA A 1 462 ? -25.927 18.774 10.427 1.00 90.56 462 ALA A C 1
ATOM 3546 O O . ALA A 1 462 ? -25.567 19.060 11.566 1.00 90.56 462 ALA A O 1
ATOM 3547 N N . ASN A 1 463 ? -26.402 17.565 10.103 1.00 88.38 463 ASN A N 1
ATOM 3548 C CA . ASN A 1 463 ? -26.546 16.479 11.078 1.00 88.38 463 ASN A CA 1
ATOM 3549 C C . ASN A 1 463 ? -25.181 16.020 11.611 1.00 88.38 463 ASN A C 1
ATOM 3551 O O . ASN A 1 463 ? -25.027 15.826 12.811 1.00 88.38 463 ASN A O 1
ATOM 3555 N N . ALA A 1 464 ? -24.176 15.893 10.738 1.00 91.94 464 ALA A N 1
ATOM 3556 C CA . ALA A 1 464 ? -22.817 15.553 11.149 1.00 91.94 464 ALA A CA 1
ATOM 3557 C C . ALA A 1 464 ? -22.237 16.607 12.104 1.00 91.94 464 ALA A C 1
ATOM 3559 O O . ALA A 1 464 ? -21.644 16.254 13.117 1.00 91.94 464 ALA A O 1
ATOM 3560 N N . VAL A 1 465 ? -22.427 17.898 11.805 1.00 92.56 465 VAL A N 1
ATOM 3561 C CA . VAL A 1 465 ? -21.948 19.005 12.649 1.00 92.56 465 VAL A CA 1
ATOM 3562 C C . VAL A 1 465 ? -22.652 19.039 14.009 1.00 92.56 465 VAL A C 1
ATOM 3564 O O . VAL A 1 465 ? -22.004 19.359 15.003 1.00 92.56 465 VAL A O 1
ATOM 3567 N N . GLU A 1 466 ? -23.943 18.700 14.081 1.00 89.75 466 GLU A N 1
ATOM 3568 C CA . GLU A 1 466 ? -24.668 18.588 15.358 1.00 89.75 466 GLU A CA 1
ATOM 3569 C C . GLU A 1 466 ? -24.097 17.480 16.256 1.00 89.75 466 GLU A C 1
ATOM 3571 O O . GLU A 1 466 ? -23.993 17.664 17.466 1.00 89.75 466 GLU A O 1
ATOM 3576 N N . ASP A 1 467 ? -23.668 16.363 15.662 1.00 89.62 467 ASP A N 1
ATOM 3577 C CA . ASP A 1 467 ? -23.138 15.192 16.374 1.00 89.62 467 ASP A CA 1
ATOM 3578 C C . ASP A 1 467 ? -21.669 15.350 16.838 1.00 89.62 467 ASP A C 1
ATOM 3580 O O . ASP A 1 467 ? -21.090 14.412 17.400 1.00 89.62 467 ASP A O 1
ATOM 3584 N N . ILE A 1 468 ? -21.043 16.518 16.626 1.00 94.62 468 ILE A N 1
ATOM 3585 C CA . ILE A 1 468 ? -19.694 16.817 17.133 1.00 94.62 468 ILE A CA 1
ATOM 3586 C C . ILE A 1 468 ? -19.754 17.096 18.640 1.00 94.62 468 ILE A C 1
ATOM 3588 O O . ILE A 1 468 ? -20.278 18.113 19.099 1.00 94.62 468 ILE A O 1
ATOM 3592 N N . ASP A 1 469 ? -19.146 16.210 19.426 1.00 94.06 469 ASP A N 1
ATOM 3593 C CA . ASP A 1 469 ? -19.159 16.285 20.881 1.00 94.06 469 ASP A CA 1
ATOM 3594 C C . ASP A 1 469 ? -18.060 17.211 21.425 1.00 94.06 469 ASP A C 1
ATOM 3596 O O . ASP A 1 469 ? -16.874 16.881 21.437 1.00 94.06 469 ASP A O 1
ATOM 3600 N N . ILE A 1 470 ? -18.463 18.375 21.935 1.00 94.69 470 ILE A N 1
ATOM 3601 C CA . ILE A 1 470 ? -17.556 19.328 22.593 1.00 94.69 470 ILE A CA 1
ATOM 3602 C C . ILE A 1 470 ? -17.364 18.983 24.075 1.00 94.69 470 ILE A C 1
ATOM 3604 O O . ILE A 1 470 ? -16.250 19.021 24.611 1.00 94.69 470 ILE A O 1
ATOM 3608 N N . GLY A 1 471 ? -18.462 18.665 24.764 1.00 93.50 471 GLY A N 1
ATOM 3609 C CA . GLY A 1 471 ? -18.475 18.459 26.209 1.00 93.50 471 GLY A CA 1
ATOM 3610 C C . GLY A 1 471 ? -17.718 17.197 26.609 1.00 93.50 471 GLY A C 1
ATOM 3611 O O . GLY A 1 471 ? -16.844 17.257 27.473 1.00 93.50 471 GLY A O 1
ATOM 3612 N N . GLY A 1 472 ? -18.011 16.071 25.959 1.00 95.06 472 GLY A N 1
ATOM 3613 C CA . GLY A 1 472 ? -17.381 14.780 26.217 1.00 95.06 472 GLY A CA 1
ATOM 3614 C C . GLY A 1 472 ? -15.877 14.797 25.952 1.00 95.06 472 GLY A C 1
ATOM 3615 O O . GLY A 1 472 ? -15.100 14.367 26.806 1.00 95.06 472 GLY A O 1
ATOM 3616 N N . VAL A 1 473 ? -15.438 15.389 24.834 1.00 97.56 473 VAL A N 1
ATOM 3617 C CA . VAL A 1 473 ? -14.003 15.536 24.520 1.00 97.56 473 VAL A CA 1
ATOM 3618 C C . VAL A 1 473 ? -13.298 16.363 25.595 1.00 97.56 473 VAL A C 1
ATOM 3620 O O . VAL A 1 473 ? -12.221 15.991 26.066 1.00 97.56 473 VAL A O 1
ATOM 3623 N N . THR A 1 474 ? -13.914 17.461 26.043 1.00 97.94 474 THR A N 1
ATOM 3624 C CA . THR A 1 474 ? -13.331 18.310 27.091 1.00 97.94 474 THR A CA 1
ATOM 3625 C C . THR A 1 474 ? -13.253 17.573 28.433 1.00 97.94 474 THR A C 1
ATOM 3627 O O . THR A 1 474 ? -12.235 17.678 29.120 1.00 97.94 474 THR A O 1
ATOM 3630 N N . LEU A 1 475 ? -14.275 16.788 28.801 1.00 98.12 475 LEU A N 1
ATOM 3631 C CA . LEU A 1 475 ? -14.262 15.946 30.005 1.00 98.12 475 LEU A CA 1
ATOM 3632 C C . LEU A 1 475 ? -13.131 14.913 29.965 1.00 98.12 475 LEU A C 1
ATOM 3634 O O . LEU A 1 475 ? -12.349 14.832 30.915 1.00 98.12 475 LEU A O 1
ATOM 3638 N N . LEU A 1 476 ? -13.005 14.179 28.855 1.00 98.44 476 LEU A N 1
ATOM 3639 C CA . LEU A 1 476 ? -11.962 13.172 28.658 1.00 98.44 476 LEU A CA 1
ATOM 3640 C C . LEU A 1 476 ? -10.562 13.779 28.743 1.00 98.44 476 LEU A C 1
ATOM 3642 O O . LEU A 1 476 ? -9.736 13.307 29.523 1.00 98.44 476 LEU A O 1
ATOM 3646 N N . ARG A 1 477 ? -10.299 14.864 28.003 1.00 98.69 477 ARG A N 1
ATOM 3647 C CA . ARG A 1 477 ? -8.982 15.523 27.996 1.00 98.69 477 ARG A CA 1
ATOM 3648 C C . ARG A 1 477 ? -8.633 16.124 29.354 1.00 98.69 477 ARG A C 1
ATOM 3650 O O . ARG A 1 477 ? -7.480 16.040 29.769 1.00 98.69 477 ARG A O 1
ATOM 3657 N N . ALA A 1 478 ? -9.600 16.724 30.053 1.00 98.50 478 ALA A N 1
ATOM 3658 C CA . ALA A 1 478 ? -9.372 17.290 31.380 1.00 98.50 478 ALA A CA 1
ATOM 3659 C C . ALA A 1 478 ? -9.020 16.201 32.406 1.00 98.50 478 ALA A C 1
ATOM 3661 O O . ALA A 1 478 ? -8.046 16.349 33.145 1.00 98.50 478 ALA A O 1
ATOM 3662 N N . ALA A 1 479 ? -9.770 15.097 32.413 1.00 98.44 479 ALA A N 1
ATOM 3663 C CA . ALA A 1 479 ? -9.537 13.983 33.323 1.00 98.44 479 ALA A CA 1
ATOM 3664 C C . ALA A 1 479 ? -8.218 13.258 33.013 1.00 98.44 479 ALA A C 1
ATOM 3666 O O . ALA A 1 479 ? -7.416 13.038 33.916 1.00 98.44 479 ALA A O 1
ATOM 3667 N N . ALA A 1 480 ? -7.936 12.986 31.734 1.00 98.38 480 ALA A N 1
ATOM 3668 C CA . ALA A 1 480 ? -6.687 12.364 31.296 1.00 98.38 480 ALA A CA 1
ATOM 3669 C C . ALA A 1 480 ? -5.458 13.246 31.574 1.00 98.38 480 ALA A C 1
ATOM 3671 O O . ALA A 1 480 ? -4.411 12.743 31.978 1.00 98.38 480 ALA A O 1
ATOM 3672 N N . LYS A 1 481 ? -5.568 14.575 31.430 1.00 98.44 481 LYS A N 1
ATOM 3673 C CA . LYS A 1 481 ? -4.500 15.513 31.818 1.00 98.44 481 LYS A CA 1
ATOM 3674 C C . LYS A 1 481 ? -4.172 15.405 33.310 1.00 98.44 481 LYS A C 1
ATOM 3676 O O . LYS A 1 481 ? -3.001 15.473 33.668 1.00 98.44 481 LYS A O 1
ATOM 3681 N N . ASN A 1 482 ? -5.184 15.241 34.161 1.00 97.94 482 ASN A N 1
ATOM 3682 C CA . ASN A 1 482 ? -5.027 15.177 35.615 1.00 97.94 482 ASN A CA 1
ATOM 3683 C C . ASN A 1 482 ? -5.059 13.738 36.166 1.00 97.94 482 ASN A C 1
ATOM 3685 O O . ASN A 1 482 ? -5.495 13.516 37.297 1.00 97.94 482 ASN A O 1
ATOM 3689 N N . HIS A 1 483 ? -4.594 12.757 35.383 1.00 97.44 483 HIS A N 1
ATOM 3690 C CA . HIS A 1 483 ? -4.625 11.330 35.737 1.00 97.44 483 HIS A CA 1
ATOM 3691 C C . HIS A 1 483 ? -3.786 10.959 36.969 1.00 97.44 483 HIS A C 1
ATOM 3693 O O . HIS A 1 483 ? -3.890 9.851 37.495 1.00 97.44 483 HIS A O 1
ATOM 3699 N N . GLU A 1 484 ? -2.957 11.876 37.470 1.00 95.50 484 GLU A N 1
ATOM 3700 C CA . GLU A 1 484 ? -2.295 11.704 38.760 1.00 95.50 484 GLU A CA 1
ATOM 3701 C C . GLU A 1 484 ? -3.323 11.545 39.893 1.00 95.50 484 GLU A C 1
ATOM 3703 O O . GLU A 1 484 ? -3.124 10.696 40.765 1.00 95.50 484 GLU A O 1
ATOM 3708 N N . ARG A 1 485 ? -4.440 12.288 39.822 1.00 94.75 485 ARG A N 1
ATOM 3709 C CA . ARG A 1 485 ? -5.535 12.290 40.805 1.00 94.75 485 ARG A CA 1
ATOM 3710 C C . ARG A 1 485 ? -6.836 11.683 40.274 1.00 94.75 485 ARG A C 1
ATOM 3712 O O . ARG A 1 485 ? -7.522 10.990 41.019 1.00 94.75 485 ARG A O 1
ATOM 3719 N N . VAL A 1 486 ? -7.204 11.979 39.029 1.00 97.00 486 VAL A N 1
ATOM 3720 C CA . VAL A 1 486 ? -8.509 11.622 38.451 1.00 97.00 486 VAL A CA 1
ATOM 3721 C C . VAL A 1 486 ? -8.422 10.302 37.696 1.00 97.00 486 VAL A C 1
ATOM 3723 O O . VAL A 1 486 ? -7.478 10.060 36.951 1.00 97.00 486 VAL A O 1
ATOM 3726 N N . ILE A 1 487 ? -9.434 9.454 37.846 1.00 98.06 487 ILE A N 1
ATOM 3727 C CA . ILE A 1 487 ? -9.591 8.246 37.037 1.00 98.06 487 ILE A CA 1
ATOM 3728 C C . ILE A 1 487 ? -10.548 8.553 35.890 1.00 98.06 487 ILE A C 1
ATOM 3730 O O . ILE A 1 487 ? -11.685 8.958 36.117 1.00 98.06 487 ILE A O 1
ATOM 3734 N N . VAL A 1 488 ? -10.090 8.370 34.655 1.00 98.50 488 VAL A N 1
ATOM 3735 C CA . VAL A 1 488 ? -10.903 8.549 33.448 1.00 98.50 488 VAL A CA 1
ATOM 3736 C C . VAL A 1 488 ? -11.279 7.185 32.881 1.00 98.50 488 VAL A C 1
ATOM 3738 O O . VAL A 1 488 ? -10.427 6.324 32.771 1.00 98.50 488 VAL A O 1
ATOM 3741 N N . LEU A 1 489 ? -12.536 6.949 32.525 1.00 98.56 489 LEU A N 1
ATOM 3742 C CA . LEU A 1 489 ? -12.976 5.699 31.903 1.00 98.56 489 LEU A CA 1
ATOM 3743 C C . LEU A 1 489 ? -13.699 6.029 30.606 1.00 98.56 489 LEU A C 1
ATOM 3745 O O . LEU A 1 489 ? -14.796 6.593 30.631 1.00 98.56 489 LEU A O 1
ATOM 3749 N N . SER A 1 490 ? -13.067 5.688 29.484 1.00 97.88 490 SER A N 1
ATOM 3750 C CA . SER A 1 490 ? -13.583 5.985 28.147 1.00 97.88 490 SER A CA 1
ATOM 3751 C C . SER A 1 490 ? -14.211 4.795 27.426 1.00 97.88 490 SER A C 1
ATOM 3753 O O . SER A 1 490 ? -14.887 4.977 26.419 1.00 97.88 490 SER A O 1
ATOM 3755 N N . ASP A 1 491 ? -14.017 3.587 27.949 1.00 97.50 491 ASP A N 1
ATOM 3756 C CA . ASP A 1 491 ? -14.401 2.328 27.318 1.00 97.50 491 ASP A CA 1
ATOM 3757 C C . ASP A 1 491 ? -15.165 1.446 28.326 1.00 97.50 491 ASP A C 1
ATOM 3759 O O . ASP A 1 491 ? -14.620 1.133 29.391 1.00 97.50 491 ASP A O 1
ATOM 3763 N N . PRO A 1 492 ? -16.414 1.038 28.027 1.00 97.75 492 PRO A N 1
ATOM 3764 C CA . PRO A 1 492 ? -17.188 0.131 28.873 1.00 97.75 492 PRO A CA 1
ATOM 3765 C C . PRO A 1 492 ? -16.519 -1.204 29.205 1.00 97.75 492 PRO A C 1
ATOM 3767 O O . PRO A 1 492 ? -16.867 -1.821 30.215 1.00 97.75 492 PRO A O 1
ATOM 3770 N N . ALA A 1 493 ? -15.566 -1.665 28.388 1.00 97.62 493 ALA A N 1
ATOM 3771 C CA . ALA A 1 493 ? -14.822 -2.893 28.656 1.00 97.62 493 ALA A CA 1
ATOM 3772 C C . ALA A 1 493 ? -13.914 -2.785 29.895 1.00 97.62 493 ALA A C 1
ATOM 3774 O O . ALA A 1 493 ? -13.609 -3.797 30.523 1.00 97.62 493 ALA A O 1
ATOM 3775 N N . ASP A 1 494 ? -13.519 -1.569 30.284 1.00 97.62 494 ASP A N 1
ATOM 3776 C CA . ASP A 1 494 ? -12.627 -1.338 31.423 1.00 97.62 494 ASP A CA 1
ATOM 3777 C C . ASP A 1 494 ? -13.375 -1.254 32.769 1.00 97.62 494 ASP A C 1
ATOM 3779 O O . ASP A 1 494 ? -12.746 -1.239 33.827 1.00 97.62 494 ASP A O 1
ATOM 3783 N N . TYR A 1 495 ? -14.713 -1.194 32.764 1.00 98.19 495 TYR A N 1
ATOM 3784 C CA . TYR A 1 495 ? -15.506 -0.922 33.971 1.00 98.19 495 TYR A CA 1
ATOM 3785 C C . TYR A 1 495 ? -15.340 -1.994 35.053 1.00 98.19 495 TYR A C 1
ATOM 3787 O O . TYR A 1 495 ? -15.243 -1.655 36.232 1.00 98.19 495 TYR A O 1
ATOM 3795 N N . ALA A 1 496 ? -15.280 -3.270 34.666 1.00 97.06 496 ALA A N 1
ATOM 3796 C CA . ALA A 1 496 ? -15.118 -4.377 35.606 1.00 97.06 496 ALA A CA 1
ATOM 3797 C C . ALA A 1 496 ? -13.731 -4.363 36.272 1.00 97.06 496 ALA A C 1
ATOM 3799 O O . ALA A 1 496 ? -13.642 -4.341 37.497 1.00 97.06 496 ALA A O 1
ATOM 3800 N N . GLU A 1 497 ? -12.657 -4.272 35.475 1.00 96.94 497 GLU A N 1
ATOM 3801 C CA . GLU A 1 497 ? -11.275 -4.176 35.977 1.00 96.94 497 GLU A CA 1
ATOM 3802 C C . GLU A 1 497 ? -11.102 -2.961 36.899 1.00 96.94 497 GLU A C 1
ATOM 3804 O O . GLU A 1 497 ? -10.475 -3.049 37.957 1.00 96.94 497 GLU A O 1
ATOM 3809 N N . PHE A 1 498 ? -11.695 -1.826 36.520 1.00 97.69 498 PHE A N 1
ATOM 3810 C CA . PHE A 1 498 ? -11.709 -0.630 37.348 1.00 97.69 498 PHE A CA 1
ATOM 3811 C C . PHE A 1 498 ? -12.412 -0.863 38.691 1.00 97.69 498 PHE A C 1
ATOM 3813 O O . PHE A 1 498 ? -11.848 -0.508 39.726 1.00 97.69 498 PHE A O 1
ATOM 3820 N N . LEU A 1 499 ? -13.619 -1.439 38.698 1.00 97.31 499 LEU A N 1
ATOM 3821 C CA . LEU A 1 499 ? -14.372 -1.681 39.931 1.00 97.31 499 LEU A CA 1
ATOM 3822 C C . LEU A 1 499 ? -13.632 -2.628 40.877 1.00 97.31 499 LEU A C 1
ATOM 3824 O O . LEU A 1 499 ? -13.589 -2.368 42.080 1.00 97.31 499 LEU A O 1
ATOM 3828 N N . ASP A 1 500 ? -13.029 -3.690 40.347 1.00 96.00 500 ASP A N 1
ATOM 3829 C CA . ASP A 1 500 ? -12.259 -4.648 41.141 1.00 96.00 500 ASP A CA 1
ATOM 3830 C C . ASP A 1 500 ? -11.041 -3.978 41.786 1.00 96.00 500 ASP A C 1
ATOM 3832 O O . ASP A 1 500 ? -10.795 -4.141 42.987 1.00 96.00 500 ASP A O 1
ATOM 3836 N N . ALA A 1 501 ? -10.314 -3.161 41.018 1.00 96.06 501 ALA A N 1
ATOM 3837 C CA . ALA A 1 501 ? -9.188 -2.384 41.523 1.00 96.06 501 ALA A CA 1
ATOM 3838 C C . ALA A 1 501 ? -9.628 -1.322 42.548 1.00 96.06 501 ALA A C 1
ATOM 3840 O O . ALA A 1 501 ? -8.971 -1.156 43.576 1.00 96.06 501 ALA A O 1
ATOM 3841 N N . TRP A 1 502 ? -10.753 -0.642 42.308 1.00 95.44 502 TRP A N 1
ATOM 3842 C CA . TRP A 1 502 ? -11.316 0.373 43.203 1.00 95.44 502 TRP A CA 1
ATOM 3843 C C . TRP A 1 502 ? -11.715 -0.218 44.557 1.00 95.44 502 TRP A C 1
ATOM 3845 O O . TRP A 1 502 ? -11.341 0.320 45.602 1.00 95.44 502 TRP A O 1
ATOM 3855 N N . LYS A 1 503 ? -12.436 -1.346 44.540 1.00 93.31 503 LYS A N 1
ATOM 3856 C CA . LYS A 1 503 ? -12.875 -2.061 45.745 1.00 93.31 503 LYS A CA 1
ATOM 3857 C C . LYS A 1 503 ? -11.682 -2.626 46.514 1.00 93.31 503 LYS A C 1
ATOM 3859 O O . LYS A 1 503 ? -11.581 -2.416 47.716 1.00 93.31 503 LYS A O 1
ATOM 3864 N N . SER A 1 504 ? -10.747 -3.281 45.826 1.00 92.62 504 SER A N 1
ATOM 3865 C CA . SER A 1 504 ? -9.570 -3.893 46.465 1.00 92.62 504 SER A CA 1
ATOM 3866 C C . SER A 1 504 ? -8.610 -2.859 47.058 1.00 92.62 504 SER A C 1
ATOM 3868 O O . SER A 1 504 ? -7.970 -3.112 48.076 1.00 92.62 504 SER A O 1
ATOM 3870 N N . GLY A 1 505 ? -8.498 -1.691 46.423 1.00 88.00 505 GLY A N 1
ATOM 3871 C CA . GLY A 1 505 ? -7.645 -0.596 46.870 1.00 88.00 505 GLY A CA 1
ATOM 3872 C C . GLY A 1 505 ? -8.320 0.392 47.821 1.00 88.00 505 GLY A C 1
ATOM 3873 O O . GLY A 1 505 ? -7.720 1.427 48.110 1.00 88.00 505 GLY A O 1
ATOM 3874 N N . ASN A 1 506 ? -9.550 0.121 48.281 1.00 87.81 506 ASN A N 1
ATOM 3875 C CA . ASN A 1 506 ? -10.346 1.017 49.131 1.00 87.81 506 ASN A CA 1
ATOM 3876 C C . ASN A 1 506 ? -10.374 2.468 48.605 1.00 87.81 506 ASN A C 1
ATOM 3878 O O . ASN A 1 506 ? -10.045 3.410 49.323 1.00 87.81 506 ASN A O 1
ATOM 3882 N N . GLY A 1 507 ? -10.703 2.644 47.321 1.00 85.81 507 GLY A N 1
ATOM 3883 C CA . GLY A 1 507 ? -10.729 3.958 46.661 1.00 85.81 507 GLY A CA 1
ATOM 3884 C C . GLY A 1 507 ? -9.380 4.439 46.113 1.00 85.81 507 GLY A C 1
ATOM 3885 O O . GLY A 1 507 ? -9.293 5.531 45.553 1.00 85.81 507 GLY A O 1
ATOM 3886 N N . THR A 1 508 ? -8.323 3.628 46.224 1.00 87.56 508 THR A N 1
ATOM 3887 C CA . THR A 1 508 ? -7.008 3.900 45.625 1.00 87.56 508 THR A CA 1
ATOM 3888 C C . THR A 1 508 ? -6.755 2.985 44.431 1.00 87.56 508 THR A C 1
ATOM 3890 O O . THR A 1 508 ? -6.887 1.771 44.524 1.00 87.56 508 THR A O 1
ATOM 3893 N N . ILE A 1 509 ? -6.329 3.557 43.304 1.00 93.38 509 ILE A N 1
ATOM 3894 C CA . ILE A 1 509 ? -5.972 2.815 42.083 1.00 93.38 509 ILE A CA 1
ATOM 3895 C C . ILE A 1 509 ? -4.469 2.958 41.823 1.00 93.38 509 ILE A C 1
ATOM 3897 O O . ILE A 1 509 ? -3.880 3.978 42.170 1.00 93.38 509 ILE A O 1
ATOM 3901 N N . SER A 1 510 ? -3.823 1.964 41.208 1.00 94.62 510 SER A N 1
ATOM 3902 C CA . SER A 1 510 ? -2.393 2.037 40.871 1.00 94.62 510 SER A CA 1
ATOM 3903 C C . SER A 1 510 ? -2.099 3.099 39.800 1.00 94.62 510 SER A C 1
ATOM 3905 O O . SER A 1 510 ? -2.931 3.383 38.938 1.00 94.62 510 SER A O 1
ATOM 3907 N N . SER A 1 511 ? -0.893 3.677 39.811 1.00 94.88 511 SER A N 1
ATOM 3908 C CA . SER A 1 511 ? -0.467 4.627 38.769 1.00 94.88 511 SER A CA 1
ATOM 3909 C C . SER A 1 511 ? -0.480 3.993 37.378 1.00 94.88 511 SER A C 1
ATOM 3911 O O . SER A 1 511 ? -0.920 4.625 36.428 1.00 94.88 511 SER A O 1
ATOM 3913 N N . SER A 1 512 ? -0.079 2.722 37.267 1.00 96.31 512 SER A N 1
ATOM 3914 C CA . SER A 1 512 ? -0.119 1.964 36.010 1.00 96.31 512 SER A CA 1
ATOM 3915 C C . SER A 1 512 ? -1.521 1.951 35.390 1.00 96.31 512 SER A C 1
ATOM 3917 O O . SER A 1 512 ? -1.681 2.262 34.210 1.00 96.31 512 SER A O 1
ATOM 3919 N N . LEU A 1 513 ? -2.554 1.679 36.196 1.00 96.38 513 LEU A N 1
ATOM 3920 C CA . LEU A 1 513 ? -3.927 1.622 35.700 1.00 96.38 513 LEU A CA 1
ATOM 3921 C C . LEU A 1 513 ? -4.462 3.019 35.341 1.00 96.38 513 LEU A C 1
ATOM 3923 O O . LEU A 1 513 ? -5.097 3.182 34.303 1.00 96.38 513 LEU A O 1
ATOM 3927 N N . ARG A 1 514 ? -4.122 4.055 36.124 1.00 96.88 514 ARG A N 1
ATOM 3928 C CA . ARG A 1 514 ? -4.457 5.447 35.766 1.00 96.88 514 ARG A CA 1
ATOM 3929 C C . ARG A 1 514 ? -3.784 5.887 34.463 1.00 96.88 514 ARG A C 1
ATOM 3931 O O . ARG A 1 514 ? -4.433 6.519 33.635 1.00 96.88 514 ARG A O 1
ATOM 3938 N N . ASN A 1 515 ? -2.525 5.504 34.245 1.00 97.88 515 ASN A N 1
ATOM 3939 C CA . ASN A 1 515 ? -1.791 5.792 33.012 1.00 97.88 515 ASN A CA 1
ATOM 3940 C C . ASN A 1 515 ? -2.424 5.087 31.802 1.00 97.88 515 ASN A C 1
ATOM 3942 O O . ASN A 1 515 ? -2.604 5.719 30.763 1.00 97.88 515 ASN A O 1
ATOM 3946 N N . LYS A 1 516 ? -2.810 3.808 31.942 1.00 98.12 516 LYS A N 1
ATOM 3947 C CA . LYS A 1 516 ? -3.536 3.040 30.909 1.00 98.12 516 LYS A CA 1
ATOM 3948 C C . LYS A 1 516 ? -4.820 3.756 30.492 1.00 98.12 516 LYS A C 1
ATOM 3950 O O . LYS A 1 516 ? -5.077 3.957 29.308 1.00 98.12 516 LYS A O 1
ATOM 3955 N N . PHE A 1 517 ? -5.612 4.159 31.474 1.00 98.44 517 PHE A N 1
ATOM 3956 C CA . PHE A 1 517 ? -6.876 4.847 31.264 1.00 98.44 517 PHE A CA 1
ATOM 3957 C C . PHE A 1 517 ? -6.713 6.236 30.632 1.00 98.44 517 PHE A C 1
ATOM 3959 O O . PHE A 1 517 ? -7.448 6.590 29.710 1.00 98.44 517 PHE A O 1
ATOM 3966 N N . ALA A 1 518 ? -5.709 7.002 31.062 1.00 98.50 518 ALA A N 1
ATOM 3967 C CA . ALA A 1 518 ? -5.381 8.291 30.461 1.00 98.50 518 ALA A CA 1
ATOM 3968 C C . ALA A 1 518 ? -4.929 8.158 28.999 1.00 98.50 518 ALA A C 1
ATOM 3970 O O . ALA A 1 518 ? -5.347 8.956 28.159 1.00 98.50 518 ALA A O 1
ATOM 3971 N N . LEU A 1 519 ? -4.116 7.138 28.690 1.00 98.44 519 LEU A N 1
ATOM 3972 C CA . LEU A 1 519 ? -3.703 6.821 27.324 1.00 98.44 519 LEU A CA 1
ATOM 3973 C C . LEU A 1 519 ? -4.923 6.535 26.443 1.00 98.44 519 LEU A C 1
ATOM 3975 O O . LEU A 1 519 ? -5.106 7.223 25.441 1.00 98.44 519 LEU A O 1
ATOM 3979 N N . LYS A 1 520 ? -5.798 5.611 26.864 1.00 98.44 520 LYS A N 1
ATOM 3980 C CA . LYS A 1 520 ? -7.038 5.283 26.141 1.00 98.44 520 LYS A CA 1
ATOM 3981 C C . LYS A 1 520 ? -7.909 6.516 25.880 1.00 98.44 520 LYS A C 1
ATOM 3983 O O . LYS A 1 520 ? -8.415 6.692 24.774 1.00 98.44 520 LYS A O 1
ATOM 3988 N N . ALA A 1 521 ? -8.058 7.397 26.871 1.00 98.38 521 ALA A N 1
ATOM 3989 C CA . ALA A 1 521 ? -8.834 8.625 26.717 1.00 98.38 521 ALA A CA 1
ATOM 3990 C C . ALA A 1 521 ? -8.229 9.570 25.660 1.00 98.38 521 ALA A C 1
ATOM 3992 O O . ALA A 1 521 ? -8.962 10.106 24.826 1.00 98.38 521 ALA A O 1
ATOM 3993 N N . PHE A 1 522 ? -6.902 9.754 25.645 1.00 98.56 522 PHE A N 1
ATOM 3994 C CA . PHE A 1 522 ? -6.246 10.567 24.616 1.00 98.56 522 PHE A CA 1
ATOM 3995 C C . PHE A 1 522 ? -6.301 9.918 23.229 1.00 98.56 522 PHE A C 1
ATOM 3997 O O . PHE A 1 522 ? -6.602 10.619 22.262 1.00 98.56 522 PHE A O 1
ATOM 4004 N N . GLU A 1 523 ? -6.090 8.604 23.123 1.00 97.75 523 GLU A N 1
ATOM 4005 C CA . GLU A 1 523 ? -6.228 7.852 21.867 1.00 97.75 523 GLU A CA 1
ATOM 4006 C C . GLU A 1 523 ? -7.638 7.984 21.284 1.00 97.75 523 GLU A C 1
ATOM 4008 O O . GLU A 1 523 ? -7.792 8.282 20.099 1.00 97.75 523 GLU A O 1
ATOM 4013 N N . MET A 1 524 ? -8.666 7.870 22.126 1.00 97.06 524 MET A N 1
ATOM 4014 C CA . MET A 1 524 ? -10.058 8.051 21.728 1.00 97.06 524 MET A CA 1
ATOM 4015 C C . MET A 1 524 ? -10.333 9.460 21.195 1.00 97.06 524 MET A C 1
ATOM 4017 O O . MET A 1 524 ? -10.934 9.600 20.132 1.00 97.06 524 MET A O 1
ATOM 4021 N N . THR A 1 525 ? -9.863 10.509 21.880 1.00 97.62 525 THR A N 1
ATOM 4022 C CA . THR A 1 525 ? -10.040 11.891 21.391 1.00 97.62 525 THR A CA 1
ATOM 4023 C C . THR A 1 525 ? -9.242 12.175 20.115 1.00 97.62 525 THR A C 1
ATOM 4025 O O . THR A 1 525 ? -9.738 12.858 19.226 1.00 97.62 525 THR A O 1
ATOM 4028 N N . SER A 1 526 ? -8.050 11.588 19.970 1.00 96.88 526 SER A N 1
ATOM 4029 C CA . SER A 1 526 ? -7.232 11.694 18.756 1.00 96.88 526 SER A CA 1
ATOM 4030 C C . SER A 1 526 ? -7.911 11.034 17.550 1.00 96.88 526 SER A C 1
ATOM 4032 O O . SER A 1 526 ? -7.990 11.624 16.468 1.00 96.88 526 SER A O 1
ATOM 4034 N N . ALA A 1 527 ? -8.461 9.829 17.736 1.00 95.06 527 ALA A N 1
ATOM 4035 C CA . ALA A 1 527 ? -9.223 9.129 16.705 1.00 95.06 527 ALA A CA 1
ATOM 4036 C C . ALA A 1 527 ? -10.499 9.896 16.321 1.00 95.06 527 ALA A C 1
ATOM 4038 O O . ALA A 1 527 ? -10.836 9.983 15.139 1.00 95.06 527 ALA A O 1
ATOM 4039 N N . TYR A 1 528 ? -11.173 10.493 17.307 1.00 96.62 528 TYR A N 1
ATOM 4040 C CA . TYR A 1 528 ? -12.377 11.294 17.104 1.00 96.62 528 TYR A CA 1
ATOM 4041 C C . TYR A 1 528 ? -12.112 12.538 16.238 1.00 96.62 528 TYR A C 1
ATOM 4043 O O . TYR A 1 528 ? -12.741 12.704 15.192 1.00 96.62 528 TYR A O 1
ATOM 4051 N N . ASP A 1 529 ? -11.109 13.348 16.590 1.00 96.75 529 ASP A N 1
ATOM 4052 C CA . ASP A 1 529 ? -10.731 14.539 15.813 1.00 96.75 529 ASP A CA 1
ATOM 4053 C C . ASP A 1 529 ? -10.172 14.173 14.425 1.00 96.75 529 ASP A C 1
ATOM 4055 O O . ASP A 1 529 ? -10.370 14.891 13.438 1.00 96.75 529 ASP A O 1
ATOM 4059 N N . SER A 1 530 ? -9.509 13.018 14.308 1.00 95.25 530 SER A N 1
ATOM 4060 C CA . SER A 1 530 ? -9.059 12.489 13.017 1.00 95.25 530 SER A CA 1
ATOM 4061 C C . SER A 1 530 ? -10.237 12.157 12.096 1.00 95.25 530 SER A C 1
ATOM 4063 O O . SER A 1 530 ? -10.187 12.492 10.910 1.00 95.25 530 SER A O 1
ATOM 4065 N N . ALA A 1 531 ? -11.311 11.565 12.628 1.00 95.06 531 ALA A N 1
ATOM 4066 C CA . ALA A 1 531 ? -12.532 11.286 11.872 1.00 95.06 531 ALA A CA 1
ATOM 4067 C C . ALA A 1 531 ? -13.239 12.579 11.433 1.00 95.06 531 ALA A C 1
ATOM 4069 O O . ALA A 1 531 ? -13.614 12.701 10.266 1.00 95.06 531 ALA A O 1
ATOM 4070 N N . ILE A 1 532 ? -13.345 13.570 12.327 1.00 96.06 532 ILE A N 1
ATOM 4071 C CA . ILE A 1 532 ? -13.919 14.888 12.011 1.00 96.06 532 ILE A CA 1
ATOM 4072 C C . ILE A 1 532 ? -13.108 15.576 10.912 1.00 96.06 532 ILE A C 1
ATOM 4074 O O . ILE A 1 532 ? -13.661 15.965 9.885 1.00 96.06 532 ILE A O 1
ATOM 4078 N N . SER A 1 533 ? -11.788 15.689 11.078 1.00 95.62 533 SER A N 1
ATOM 4079 C CA . SER A 1 533 ? -10.939 16.343 10.076 1.00 95.62 533 SER A CA 1
ATOM 4080 C C . SER A 1 533 ? -10.938 15.603 8.734 1.00 95.62 533 SER A C 1
ATOM 4082 O O . SER A 1 533 ? -10.865 16.241 7.686 1.00 95.62 533 SER A O 1
ATOM 4084 N N . GLY A 1 534 ? -11.051 14.269 8.746 1.00 95.00 534 GLY A N 1
ATOM 4085 C CA . GLY A 1 534 ? -11.222 13.454 7.543 1.00 95.00 534 GLY A CA 1
ATOM 4086 C C . GLY A 1 534 ? -12.509 13.785 6.796 1.00 95.00 534 GLY A C 1
ATOM 4087 O O . GLY A 1 534 ? -12.461 14.040 5.594 1.00 95.00 534 GLY A O 1
ATOM 4088 N N . TYR A 1 535 ? -13.627 13.861 7.517 1.00 95.31 535 TYR A N 1
ATOM 4089 C CA . TYR A 1 535 ? -14.918 14.240 6.951 1.00 95.31 535 TYR A CA 1
ATOM 4090 C C . TYR A 1 535 ? -14.908 15.675 6.406 1.00 95.31 535 TYR A C 1
ATOM 4092 O O . TYR A 1 535 ? -15.334 15.916 5.284 1.00 95.31 535 TYR A O 1
ATOM 4100 N N . PHE A 1 536 ? -14.338 16.636 7.139 1.00 95.25 536 PHE A N 1
ATOM 4101 C CA . PHE A 1 536 ? -14.228 18.019 6.661 1.00 95.25 536 PHE A CA 1
ATOM 4102 C C . PHE A 1 536 ? -13.337 18.140 5.415 1.00 95.25 536 PHE A C 1
ATOM 4104 O O . PHE A 1 536 ? -13.664 18.906 4.512 1.00 95.25 536 PHE A O 1
ATOM 4111 N N . ARG A 1 537 ? -12.249 17.361 5.312 1.00 95.44 537 ARG A N 1
ATOM 4112 C CA . ARG A 1 537 ? -11.447 17.306 4.075 1.00 95.44 537 ARG A CA 1
ATOM 4113 C C . ARG A 1 537 ? -12.268 16.816 2.886 1.00 95.44 537 ARG A C 1
ATOM 4115 O O . ARG A 1 537 ? -12.124 17.352 1.794 1.00 95.44 537 ARG A O 1
ATOM 4122 N N . GLU A 1 538 ? -13.121 15.819 3.093 1.00 94.19 538 GLU A N 1
ATOM 4123 C CA . GLU A 1 538 ? -14.035 15.325 2.063 1.00 94.19 538 GLU A CA 1
ATOM 4124 C C . GLU A 1 538 ? -15.079 16.368 1.651 1.00 94.19 538 GLU A C 1
ATOM 4126 O O . GLU A 1 538 ? -15.289 16.562 0.460 1.00 94.19 538 GLU A O 1
ATOM 4131 N N . GLN A 1 539 ? -15.676 17.079 2.609 1.00 93.88 539 GLN A N 1
ATOM 4132 C CA . GLN A 1 539 ? -16.748 18.042 2.334 1.00 93.88 539 GLN A CA 1
ATOM 4133 C C . GLN A 1 539 ? -16.261 19.382 1.764 1.00 93.88 539 GLN A C 1
ATOM 4135 O O . GLN A 1 539 ? -17.025 20.051 1.074 1.00 93.88 539 GLN A O 1
ATOM 4140 N N . TYR A 1 540 ? -15.021 19.790 2.056 1.00 95.19 540 TYR A N 1
ATOM 4141 C CA . TYR A 1 540 ? -14.563 21.159 1.785 1.00 95.19 540 TYR A CA 1
ATOM 4142 C C . TYR A 1 540 ? -13.247 21.278 1.010 1.00 95.19 540 TYR A C 1
ATOM 4144 O O . TYR A 1 540 ? -12.915 22.372 0.556 1.00 95.19 540 TYR A O 1
ATOM 4152 N N . ALA A 1 541 ? -12.470 20.199 0.886 1.00 95.50 541 ALA A N 1
ATOM 4153 C CA . ALA A 1 541 ? -11.103 20.247 0.358 1.00 95.50 541 ALA A CA 1
ATOM 4154 C C . ALA A 1 541 ? -10.768 19.051 -0.551 1.00 95.50 541 ALA A C 1
ATOM 4156 O O . ALA A 1 541 ? -9.615 18.612 -0.621 1.00 95.50 541 ALA A O 1
ATOM 4157 N N . SER A 1 542 ? -11.774 18.499 -1.229 1.00 94.19 542 SER A N 1
ATOM 4158 C CA . SER A 1 542 ? -11.637 17.341 -2.112 1.00 94.19 542 SER A CA 1
ATOM 4159 C C . SER A 1 542 ? -11.635 17.749 -3.587 1.00 94.19 542 SER A C 1
ATOM 4161 O O . SER A 1 542 ? -12.335 18.678 -3.974 1.00 94.19 542 SER A O 1
ATOM 4163 N N . SER A 1 543 ? -10.840 17.073 -4.419 1.00 91.94 543 SER A N 1
ATOM 4164 C CA . SER A 1 543 ? -10.643 17.433 -5.835 1.00 91.94 543 SER A CA 1
ATOM 4165 C C . SER A 1 543 ? -11.855 17.208 -6.744 1.00 91.94 543 SER A C 1
ATOM 4167 O O . SER A 1 543 ? -11.869 17.707 -7.864 1.00 91.94 543 SER A O 1
ATOM 4169 N N . ASP A 1 544 ? -12.856 16.467 -6.279 1.00 91.00 544 ASP A N 1
ATOM 4170 C CA . ASP A 1 544 ? -14.134 16.221 -6.950 1.00 91.00 544 ASP A CA 1
ATOM 4171 C C . ASP A 1 544 ? -15.199 17.295 -6.662 1.00 91.00 544 ASP A C 1
ATOM 4173 O O . ASP A 1 544 ? -16.287 17.248 -7.235 1.00 91.00 544 ASP A O 1
ATOM 4177 N N . LEU A 1 545 ? -14.890 18.275 -5.808 1.00 92.44 545 LEU A N 1
ATOM 4178 C CA . LEU A 1 545 ? -15.753 19.425 -5.538 1.00 92.44 545 LEU A CA 1
ATOM 4179 C C . LEU A 1 545 ? -15.610 20.498 -6.625 1.00 92.44 545 LEU A C 1
ATOM 4181 O O . LEU A 1 545 ? -14.530 20.701 -7.185 1.00 92.44 545 LEU A O 1
ATOM 4185 N N . SER A 1 546 ? -16.695 21.232 -6.894 1.00 91.44 546 SER A N 1
ATOM 4186 C CA . SER A 1 546 ? -16.635 22.398 -7.779 1.00 91.44 546 SER A CA 1
ATOM 4187 C C . SER A 1 546 ? -15.827 23.542 -7.139 1.00 91.44 546 SER A C 1
ATOM 4189 O O . SER A 1 546 ? -15.725 23.613 -5.909 1.00 91.44 546 SER A O 1
ATOM 4191 N N . PRO A 1 547 ? -15.271 24.480 -7.931 1.00 90.31 547 PRO A N 1
ATOM 4192 C CA . PRO A 1 547 ? -14.539 25.630 -7.396 1.00 90.31 547 PRO A CA 1
ATOM 4193 C C . PRO A 1 547 ? -15.328 26.453 -6.368 1.00 90.31 547 PRO A C 1
ATOM 4195 O O . PRO A 1 547 ? -14.740 27.004 -5.446 1.00 90.31 547 PRO A O 1
ATOM 4198 N N . GLU A 1 548 ? -16.654 26.514 -6.501 1.00 92.19 548 GLU A N 1
ATOM 4199 C CA . GLU A 1 548 ? -17.550 27.221 -5.579 1.00 92.19 548 GLU A CA 1
ATOM 4200 C C . GLU A 1 548 ? -17.786 26.458 -4.266 1.00 92.19 548 GLU A C 1
ATOM 4202 O O . GLU A 1 548 ? -18.174 27.060 -3.266 1.00 92.19 548 GLU A O 1
ATOM 4207 N N . GLN A 1 549 ? -17.583 25.137 -4.269 1.00 91.88 549 GLN A N 1
ATOM 4208 C CA . GLN A 1 549 ? -17.743 24.262 -3.103 1.00 91.88 549 GLN A CA 1
ATOM 4209 C C . GLN A 1 549 ? -16.453 24.126 -2.284 1.00 91.88 549 GLN A C 1
ATOM 4211 O O . GLN A 1 549 ? -16.508 23.794 -1.099 1.00 91.88 549 GLN A O 1
ATOM 4216 N N . LEU A 1 550 ? -15.294 24.378 -2.894 1.00 93.00 550 LEU A N 1
ATOM 4217 C CA . LEU A 1 550 ? -14.008 24.352 -2.206 1.00 93.00 550 LEU A CA 1
ATOM 4218 C C . LEU A 1 550 ? -13.911 25.497 -1.190 1.00 93.00 550 LEU A C 1
ATOM 4220 O O . LEU A 1 550 ? -14.027 26.671 -1.533 1.00 93.00 550 LEU A O 1
ATOM 4224 N N . ALA A 1 551 ? -13.623 25.163 0.068 1.00 91.88 551 ALA A N 1
ATOM 4225 C CA . ALA A 1 551 ? -13.390 26.159 1.118 1.00 91.88 551 ALA A CA 1
ATOM 4226 C C . ALA A 1 551 ? -11.927 26.636 1.185 1.00 91.88 551 ALA A C 1
ATOM 4228 O O . ALA A 1 551 ? -11.593 27.509 1.986 1.00 91.88 551 ALA A O 1
ATOM 4229 N N . GLY A 1 552 ? -11.035 26.047 0.386 1.00 88.00 552 GLY A N 1
ATOM 4230 C CA . GLY A 1 552 ? -9.609 26.345 0.401 1.00 88.00 552 GLY A CA 1
ATOM 4231 C C . GLY A 1 552 ? -8.824 25.483 -0.580 1.00 88.00 552 GLY A C 1
ATOM 4232 O O . GLY A 1 552 ? -9.334 25.072 -1.621 1.00 88.00 552 GLY A O 1
ATOM 4233 N N . GLU A 1 553 ? -7.562 25.217 -0.247 1.00 91.31 553 GLU A N 1
ATOM 4234 C CA . GLU A 1 553 ? -6.712 24.349 -1.056 1.00 91.31 553 GLU A CA 1
ATOM 4235 C C . GLU A 1 553 ? -7.227 22.904 -1.076 1.00 91.31 553 GLU A C 1
ATOM 4237 O O . GLU A 1 553 ? -7.732 22.390 -0.079 1.00 91.31 553 GLU A O 1
ATOM 4242 N N . VAL A 1 554 ? -7.037 22.218 -2.203 1.00 93.50 554 VAL A N 1
ATOM 4243 C CA . VAL A 1 554 ? -7.352 20.793 -2.321 1.00 93.50 554 VAL A CA 1
ATOM 4244 C C . VAL A 1 554 ? -6.361 19.981 -1.483 1.00 93.50 554 VAL A C 1
ATOM 4246 O O . VAL A 1 554 ? -5.156 20.003 -1.730 1.00 93.50 554 VAL A O 1
ATOM 4249 N N . GLN A 1 555 ? -6.876 19.225 -0.514 1.00 95.56 555 GLN A N 1
ATOM 4250 C CA . GLN A 1 555 ? -6.103 18.375 0.401 1.00 95.56 555 GLN A CA 1
ATOM 4251 C C . GLN A 1 555 ? -6.378 16.883 0.207 1.00 95.56 555 GLN A C 1
ATOM 4253 O O . GLN A 1 555 ? -5.632 16.053 0.726 1.00 95.56 555 GLN A O 1
ATOM 4258 N N . ARG A 1 556 ? -7.452 16.536 -0.508 1.00 95.12 556 ARG A N 1
ATOM 4259 C CA . ARG A 1 556 ? -7.917 15.166 -0.736 1.00 95.12 556 ARG A CA 1
ATOM 4260 C C . ARG A 1 556 ? -8.216 14.941 -2.214 1.00 95.12 556 ARG A C 1
ATOM 4262 O O . ARG A 1 556 ? -8.680 15.831 -2.915 1.00 95.12 556 ARG A O 1
ATOM 4269 N N . THR A 1 557 ? -7.982 13.723 -2.681 1.00 94.88 557 THR A N 1
ATOM 4270 C CA . THR A 1 557 ? -8.499 13.209 -3.950 1.00 94.88 557 THR A CA 1
ATOM 4271 C C . THR A 1 557 ? -9.102 11.820 -3.725 1.00 94.88 557 THR A C 1
ATOM 4273 O O . THR A 1 557 ? -8.399 10.943 -3.204 1.00 94.88 557 THR A O 1
ATOM 4276 N N . PRO A 1 558 ? -10.380 11.590 -4.084 1.00 95.25 558 PRO A N 1
ATOM 4277 C CA . PRO A 1 558 ? -10.969 10.258 -4.038 1.00 95.25 558 PRO A CA 1
ATOM 4278 C C . PRO A 1 558 ? -10.343 9.365 -5.113 1.00 95.25 558 PRO A C 1
ATOM 4280 O O . PRO A 1 558 ? -9.984 9.820 -6.198 1.00 95.25 558 PRO A O 1
ATOM 4283 N N . LEU A 1 559 ? -10.219 8.073 -4.818 1.00 95.75 559 LEU A N 1
ATOM 4284 C CA . LEU A 1 559 ? -9.686 7.077 -5.746 1.00 95.75 559 LEU A CA 1
ATOM 4285 C C . LEU A 1 559 ? -10.739 6.003 -6.011 1.00 95.75 559 LEU A C 1
ATOM 4287 O O . LEU A 1 559 ? -11.494 5.617 -5.119 1.00 95.75 559 LEU A O 1
ATOM 4291 N N . ARG A 1 560 ? -10.756 5.470 -7.240 1.00 95.12 560 ARG A N 1
ATOM 4292 C CA . ARG A 1 560 ? -11.737 4.451 -7.665 1.00 95.12 560 ARG A CA 1
ATOM 4293 C C . ARG A 1 560 ? -11.753 3.213 -6.754 1.00 95.12 560 ARG A C 1
ATOM 4295 O O . ARG A 1 560 ? -12.813 2.630 -6.530 1.00 95.12 560 ARG A O 1
ATOM 4302 N N . TYR A 1 561 ? -10.578 2.787 -6.297 1.00 97.31 561 TYR A N 1
ATOM 4303 C CA . TYR A 1 561 ? -10.317 1.660 -5.396 1.00 97.31 561 TYR A CA 1
ATOM 4304 C C . TYR A 1 561 ? -8.841 1.706 -4.955 1.00 97.31 561 TYR A C 1
ATOM 4306 O O . TYR A 1 561 ? -8.077 2.536 -5.452 1.00 97.31 561 TYR A O 1
ATOM 4314 N N . GLY A 1 562 ? -8.460 0.849 -4.004 1.00 97.38 562 GLY A N 1
ATOM 4315 C CA . GLY A 1 562 ? -7.097 0.700 -3.490 1.00 97.38 562 GLY A CA 1
ATOM 4316 C C . GLY A 1 562 ? -6.170 -0.028 -4.466 1.00 97.38 562 GLY A C 1
ATOM 4317 O O . GLY A 1 562 ? -6.263 0.150 -5.677 1.00 97.38 562 GLY A O 1
ATOM 4318 N N . ALA A 1 563 ? -5.272 -0.876 -3.963 1.00 95.44 563 ALA A N 1
ATOM 4319 C CA . ALA A 1 563 ? -4.383 -1.652 -4.834 1.00 95.44 563 ALA A CA 1
ATOM 4320 C C . ALA A 1 563 ? -5.158 -2.586 -5.788 1.00 95.44 563 ALA A C 1
ATOM 4322 O O . ALA A 1 563 ? -4.715 -2.826 -6.907 1.00 95.44 563 ALA A O 1
ATOM 4323 N N . ASN A 1 564 ? -6.339 -3.057 -5.370 1.00 96.12 564 ASN A N 1
ATOM 4324 C CA . ASN A 1 564 ? -7.205 -3.953 -6.133 1.00 96.12 564 ASN A CA 1
ATOM 4325 C C . ASN A 1 564 ? -8.670 -3.468 -6.149 1.00 96.12 564 ASN A C 1
ATOM 4327 O O . ASN A 1 564 ? -9.109 -2.838 -5.182 1.00 96.12 564 ASN A O 1
ATOM 4331 N N . PRO A 1 565 ? -9.478 -3.823 -7.174 1.00 97.31 565 PRO A N 1
ATOM 4332 C CA . PRO A 1 565 ? -10.852 -3.326 -7.344 1.00 97.31 565 PRO A CA 1
ATOM 4333 C C . PRO A 1 565 ? -11.814 -3.536 -6.167 1.00 97.31 565 PRO A C 1
ATOM 4335 O O . PRO A 1 565 ? -12.737 -2.744 -5.987 1.00 97.31 565 PRO A O 1
ATOM 4338 N N . HIS A 1 566 ? -11.620 -4.587 -5.367 1.00 95.12 566 HIS A N 1
ATOM 4339 C CA . HIS A 1 566 ? -12.469 -4.896 -4.211 1.00 95.12 566 HIS A CA 1
ATOM 4340 C C . HIS A 1 566 ? -12.151 -4.034 -2.974 1.00 95.12 566 HIS A C 1
ATOM 4342 O O . HIS A 1 566 ? -12.932 -4.011 -2.027 1.00 95.12 566 HIS A O 1
ATOM 4348 N N . GLN A 1 567 ? -11.021 -3.318 -2.964 1.00 96.81 567 GLN A N 1
ATOM 4349 C CA . GLN A 1 567 ? -10.585 -2.485 -1.842 1.00 96.81 567 GLN A CA 1
ATOM 4350 C C . GLN A 1 567 ? -11.188 -1.082 -1.967 1.00 96.81 567 GLN A C 1
ATOM 4352 O O . GLN A 1 567 ? -10.548 -0.165 -2.478 1.00 96.81 567 GLN A O 1
ATOM 4357 N N . LYS A 1 568 ? -12.442 -0.918 -1.541 1.00 95.56 568 LYS A N 1
ATOM 4358 C CA . LYS A 1 568 ? -13.162 0.364 -1.552 1.00 95.56 568 LYS A CA 1
ATOM 4359 C C . LYS A 1 568 ? -13.662 0.704 -0.141 1.00 95.56 568 LYS A C 1
ATOM 4361 O O . LYS A 1 568 ? -14.055 -0.218 0.571 1.00 95.56 568 LYS A O 1
ATOM 4366 N N . PRO A 1 569 ? -13.711 1.991 0.245 1.00 94.81 569 PRO A N 1
ATOM 4367 C CA . PRO A 1 569 ? -13.243 3.168 -0.500 1.00 94.81 569 PRO A CA 1
ATOM 4368 C C . PRO A 1 569 ? -11.707 3.304 -0.503 1.00 94.81 569 PRO A C 1
ATOM 4370 O O . PRO A 1 569 ? -11.010 2.613 0.237 1.00 94.81 569 PRO A O 1
ATOM 4373 N N . ALA A 1 570 ? -11.179 4.210 -1.331 1.00 96.88 570 ALA A N 1
ATOM 4374 C CA . ALA A 1 570 ? -9.769 4.601 -1.330 1.00 96.88 570 ALA A CA 1
ATOM 4375 C C . ALA A 1 570 ? -9.620 6.106 -1.602 1.00 96.88 570 ALA A C 1
ATOM 4377 O O . ALA A 1 570 ? -10.457 6.712 -2.268 1.00 96.88 570 ALA A O 1
ATOM 4378 N N . GLN A 1 571 ? -8.556 6.715 -1.081 1.00 96.31 571 GLN A N 1
ATOM 4379 C CA . GLN A 1 571 ? -8.281 8.147 -1.222 1.00 96.31 571 GLN A CA 1
ATOM 4380 C C . GLN A 1 571 ? -6.784 8.438 -1.072 1.00 96.31 571 GLN A C 1
ATOM 4382 O O . GLN A 1 571 ? -6.074 7.684 -0.405 1.00 96.31 571 GLN A O 1
ATOM 4387 N N . ALA A 1 572 ? -6.332 9.553 -1.644 1.00 96.00 572 ALA A N 1
ATOM 4388 C CA . ALA A 1 572 ? -5.041 10.173 -1.354 1.00 96.00 572 ALA A CA 1
ATOM 4389 C C . ALA A 1 572 ? -5.282 11.522 -0.668 1.00 96.00 572 ALA A C 1
ATOM 4391 O O . ALA A 1 572 ? -6.130 12.293 -1.117 1.00 96.00 572 ALA A O 1
ATOM 4392 N N . PHE A 1 573 ? -4.573 11.809 0.424 1.00 95.88 573 PHE A N 1
ATOM 4393 C CA . PHE A 1 573 ? -4.749 13.062 1.156 1.00 95.88 573 PHE A CA 1
ATOM 4394 C C . PHE A 1 573 ? -3.482 13.506 1.887 1.00 95.88 573 PHE A C 1
ATOM 4396 O O . PHE A 1 573 ? -2.606 12.695 2.186 1.00 95.88 573 PHE A O 1
ATOM 4403 N N . VAL A 1 574 ? -3.431 14.794 2.218 1.00 94.88 574 VAL A N 1
ATOM 4404 C CA . VAL A 1 574 ? -2.471 15.389 3.157 1.00 94.88 574 VAL A CA 1
ATOM 4405 C C . VAL A 1 574 ? -3.202 15.914 4.392 1.00 94.88 574 VAL A C 1
ATOM 4407 O O . VAL A 1 574 ? -4.382 16.260 4.340 1.00 94.88 574 VAL A O 1
ATOM 4410 N N . THR A 1 575 ? -2.512 15.962 5.531 1.00 92.69 575 THR A N 1
ATOM 4411 C CA . THR A 1 575 ? -3.053 16.520 6.786 1.00 92.69 575 THR A CA 1
ATOM 4412 C C . THR A 1 575 ? -2.700 17.994 6.982 1.00 92.69 575 THR A C 1
ATOM 4414 O O . THR A 1 575 ? -3.256 18.639 7.870 1.00 92.69 575 THR A O 1
ATOM 4417 N N . LYS A 1 576 ? -1.788 18.534 6.163 1.00 88.56 576 LYS A N 1
ATOM 4418 C CA . LYS A 1 576 ? -1.338 19.931 6.175 1.00 88.56 576 LYS A CA 1
ATOM 4419 C C . LYS A 1 576 ? -1.055 20.399 4.746 1.00 88.56 576 LYS A C 1
ATOM 4421 O O . LYS A 1 576 ? -0.491 19.638 3.965 1.00 88.56 576 LYS A O 1
ATOM 4426 N N . GLY A 1 577 ? -1.385 21.658 4.452 1.00 88.69 577 GLY A N 1
ATOM 4427 C CA . GLY A 1 577 ? -1.185 22.268 3.130 1.00 88.69 577 GLY A CA 1
ATOM 4428 C C . GLY A 1 577 ? -2.035 21.626 2.032 1.00 88.69 577 GLY A C 1
ATOM 4429 O O . GLY A 1 577 ? -2.984 20.901 2.332 1.00 88.69 577 GLY A O 1
ATOM 4430 N N . LYS A 1 578 ? -1.686 21.902 0.775 1.00 92.81 578 LYS A N 1
ATOM 4431 C CA . LYS A 1 578 ? -2.301 21.335 -0.434 1.00 92.81 578 LYS A CA 1
ATOM 4432 C C . LYS A 1 578 ? -1.671 20.009 -0.865 1.00 92.81 578 LYS A C 1
ATOM 4434 O O . LYS A 1 578 ? -0.507 19.736 -0.567 1.00 92.81 578 LYS A O 1
ATOM 4439 N N . LEU A 1 579 ? -2.415 19.216 -1.638 1.00 94.56 579 LEU A N 1
ATOM 4440 C CA . LEU A 1 579 ? -1.827 18.130 -2.424 1.00 94.56 579 LEU A CA 1
ATOM 4441 C C . LEU A 1 579 ? -0.742 18.694 -3.365 1.00 94.56 579 LEU A C 1
ATOM 4443 O O . LEU A 1 579 ? -0.947 19.748 -3.970 1.00 94.56 579 LEU A O 1
ATOM 4447 N N . PRO A 1 580 ? 0.412 18.012 -3.496 1.00 93.19 580 PRO A N 1
ATOM 4448 C CA . PRO A 1 580 ? 1.552 18.551 -4.231 1.00 93.19 580 PRO A CA 1
ATOM 4449 C C . PRO A 1 580 ? 1.405 18.444 -5.745 1.00 93.19 580 PRO A C 1
ATOM 4451 O O . PRO A 1 580 ? 2.140 19.099 -6.468 1.00 93.19 580 PRO A O 1
ATOM 4454 N N . PHE A 1 581 ? 0.457 17.650 -6.235 1.00 89.88 581 PHE A N 1
ATOM 4455 C CA . PHE A 1 581 ? 0.080 17.640 -7.639 1.00 89.88 581 PHE A CA 1
ATOM 4456 C C . PHE A 1 581 ? -1.228 18.409 -7.820 1.00 89.88 581 PHE A C 1
ATOM 4458 O O . PHE A 1 581 ? -2.157 18.279 -7.017 1.00 89.88 581 PHE A O 1
ATOM 4465 N N . LYS A 1 582 ? -1.313 19.207 -8.887 1.00 75.00 582 LYS A N 1
ATOM 4466 C CA . LYS A 1 582 ? -2.584 19.787 -9.327 1.00 75.00 582 LYS A CA 1
ATOM 4467 C C . LYS A 1 582 ? -3.534 18.642 -9.686 1.00 75.00 582 LYS A C 1
ATOM 4469 O O . LYS A 1 582 ? -3.082 17.568 -10.090 1.00 75.00 582 LYS A O 1
ATOM 4474 N N . GLY A 1 583 ? -4.846 18.863 -9.547 1.00 67.81 583 GLY A N 1
ATOM 4475 C CA . GLY A 1 583 ? -5.844 17.928 -10.078 1.00 67.81 583 GLY A CA 1
ATOM 4476 C C . GLY A 1 583 ? -5.480 17.516 -11.510 1.00 67.81 583 GLY A C 1
ATOM 4477 O O . GLY A 1 583 ? -4.877 18.308 -12.238 1.00 67.81 583 GLY A O 1
ATOM 4478 N N . ALA A 1 584 ? -5.767 16.268 -11.884 1.00 76.56 584 ALA A N 1
ATOM 4479 C CA . ALA A 1 584 ? -5.306 15.721 -13.156 1.00 76.56 584 ALA A CA 1
ATOM 4480 C C . ALA A 1 584 ? -5.721 16.632 -14.326 1.00 76.56 584 ALA A C 1
ATOM 4482 O O . ALA A 1 584 ? -6.896 16.957 -14.485 1.00 76.56 584 ALA A O 1
ATOM 4483 N N . LEU A 1 585 ? -4.750 17.052 -15.143 1.00 87.00 585 LEU A N 1
ATOM 4484 C CA . LEU A 1 585 ? -4.988 17.909 -16.311 1.00 87.00 585 LEU A CA 1
ATOM 4485 C C . LEU A 1 585 ? -5.787 17.176 -17.403 1.00 87.00 585 LEU A C 1
ATOM 4487 O O . LEU A 1 585 ? -6.355 17.813 -18.297 1.00 87.00 585 LEU A O 1
ATOM 4491 N N . ALA A 1 586 ? -5.779 15.843 -17.344 1.00 88.69 586 ALA A N 1
ATOM 4492 C CA . ALA A 1 586 ? -6.585 14.911 -18.119 1.00 88.69 586 ALA A CA 1
ATOM 4493 C C . ALA A 1 586 ? -6.658 13.557 -17.392 1.00 88.69 586 ALA A C 1
ATOM 4495 O O . ALA A 1 586 ? -5.732 13.200 -16.654 1.00 88.69 586 ALA A O 1
ATOM 4496 N N . GLY A 1 587 ? -7.737 12.803 -17.618 1.00 90.62 587 GLY A N 1
ATOM 4497 C CA . GLY A 1 587 ? -7.975 11.512 -16.969 1.00 90.62 587 GLY A CA 1
ATOM 4498 C C . GLY A 1 587 ? -8.091 11.601 -15.441 1.00 90.62 587 GLY A C 1
ATOM 4499 O O . GLY A 1 587 ? -8.353 12.655 -14.867 1.00 90.62 587 GLY A O 1
ATOM 4500 N N . SER A 1 588 ? -7.905 10.467 -14.761 1.00 91.75 588 SER A N 1
ATOM 4501 C CA . SER A 1 588 ? -7.900 10.393 -13.292 1.00 91.75 588 SER A CA 1
ATOM 4502 C C . SER A 1 588 ? -6.950 9.301 -12.779 1.00 91.75 588 SER A C 1
ATOM 4504 O O . SER A 1 588 ? -6.975 8.176 -13.301 1.00 91.75 588 SER A O 1
ATOM 4506 N N . PRO A 1 589 ? -6.122 9.586 -11.753 1.00 94.88 589 PRO A N 1
ATOM 4507 C CA . PRO A 1 589 ? -5.167 8.615 -11.237 1.00 94.88 589 PRO A CA 1
ATOM 4508 C C . PRO A 1 589 ? -5.856 7.533 -10.394 1.00 94.88 589 PRO A C 1
ATOM 4510 O O . PRO A 1 589 ? -6.749 7.804 -9.592 1.00 94.88 589 PRO A O 1
ATOM 4513 N N . GLY A 1 590 ? -5.415 6.284 -10.550 1.00 95.69 590 GLY A N 1
ATOM 4514 C CA . GLY A 1 590 ? -5.691 5.206 -9.600 1.00 95.69 590 GLY A CA 1
ATOM 4515 C C . GLY A 1 590 ? -4.690 5.167 -8.439 1.00 95.69 590 GLY A C 1
ATOM 4516 O O . GLY A 1 590 ? -3.678 5.864 -8.442 1.00 95.69 590 GLY A O 1
ATOM 4517 N N . TYR A 1 591 ? -4.938 4.288 -7.463 1.00 97.56 591 TYR A N 1
ATOM 4518 C CA . TYR A 1 591 ? -4.055 4.098 -6.305 1.00 97.56 591 TYR A CA 1
ATOM 4519 C C . TYR A 1 591 ? -2.632 3.687 -6.708 1.00 97.56 591 TYR A C 1
ATOM 4521 O O . TYR A 1 591 ? -1.667 4.327 -6.303 1.00 97.56 591 TYR A O 1
ATOM 4529 N N . ILE A 1 592 ? -2.502 2.666 -7.563 1.00 98.00 592 ILE A N 1
ATOM 4530 C CA . ILE A 1 592 ? -1.197 2.218 -8.072 1.00 98.00 592 ILE A CA 1
ATOM 4531 C C . ILE A 1 592 ? -0.531 3.305 -8.922 1.00 98.00 592 ILE A C 1
ATOM 4533 O O . ILE A 1 592 ? 0.667 3.520 -8.786 1.00 98.00 592 ILE A O 1
ATOM 4537 N N . ASN A 1 593 ? -1.304 4.065 -9.709 1.00 97.38 593 ASN A N 1
ATOM 4538 C CA . ASN A 1 593 ? -0.749 5.167 -10.494 1.00 97.38 593 ASN A CA 1
ATOM 4539 C C . ASN A 1 593 ? -0.087 6.227 -9.609 1.00 97.38 593 ASN A C 1
ATOM 4541 O O . ASN A 1 593 ? 0.967 6.724 -9.974 1.00 97.38 593 ASN A O 1
ATOM 4545 N N . LEU A 1 594 ? -0.665 6.560 -8.449 1.00 97.69 594 LEU A N 1
ATOM 4546 C CA . LEU A 1 594 ? -0.029 7.493 -7.514 1.00 97.69 594 LEU A CA 1
ATOM 4547 C C . LEU A 1 594 ? 1.217 6.899 -6.850 1.00 97.69 594 LEU A C 1
ATOM 4549 O O . LEU A 1 594 ? 2.180 7.631 -6.635 1.00 97.69 594 LEU A O 1
ATOM 4553 N N . LEU A 1 595 ? 1.232 5.594 -6.553 1.00 98.06 595 LEU A N 1
ATOM 4554 C CA . LEU A 1 595 ? 2.445 4.938 -6.055 1.00 98.06 595 LEU A CA 1
ATOM 4555 C C . LEU A 1 595 ? 3.582 5.025 -7.078 1.00 98.06 595 LEU A C 1
ATOM 4557 O O . LEU A 1 595 ? 4.701 5.372 -6.704 1.00 98.06 595 LEU A O 1
ATOM 4561 N N . ASP A 1 596 ? 3.294 4.753 -8.352 1.00 98.62 596 ASP A N 1
ATOM 4562 C CA . ASP A 1 596 ? 4.271 4.884 -9.432 1.00 98.62 596 ASP A CA 1
ATOM 4563 C C . ASP A 1 596 ? 4.691 6.348 -9.617 1.00 98.62 596 ASP A C 1
ATOM 4565 O O . ASP A 1 596 ? 5.874 6.660 -9.528 1.00 98.62 596 ASP A O 1
ATOM 4569 N N . ALA A 1 597 ? 3.731 7.261 -9.788 1.00 98.38 597 ALA A N 1
ATOM 4570 C CA . ALA A 1 597 ? 3.978 8.675 -10.059 1.00 98.38 597 ALA A CA 1
ATOM 4571 C C . ALA A 1 597 ? 4.840 9.350 -8.986 1.00 98.38 597 ALA A C 1
ATOM 4573 O O . ALA A 1 597 ? 5.783 10.067 -9.314 1.00 98.38 597 ALA A O 1
ATOM 4574 N N . LEU A 1 598 ? 4.536 9.129 -7.702 1.00 97.81 598 LEU A N 1
ATOM 4575 C CA . LEU A 1 598 ? 5.232 9.806 -6.606 1.00 97.81 598 LEU A CA 1
ATOM 4576 C C . LEU A 1 598 ? 6.659 9.274 -6.408 1.00 97.81 598 LEU A C 1
ATOM 4578 O O . LEU A 1 598 ? 7.560 10.066 -6.130 1.00 97.81 598 LEU A O 1
ATOM 4582 N N . ASN A 1 599 ? 6.892 7.969 -6.600 1.00 98.56 599 ASN A N 1
ATOM 4583 C CA . ASN A 1 599 ? 8.252 7.414 -6.585 1.00 98.56 599 ASN A CA 1
ATOM 4584 C C . ASN A 1 599 ? 9.046 7.848 -7.825 1.00 98.56 599 ASN A C 1
ATOM 4586 O O . ASN A 1 599 ? 10.196 8.271 -7.704 1.00 98.56 599 ASN A O 1
ATOM 4590 N N . ALA A 1 600 ? 8.421 7.803 -9.003 1.00 98.69 600 ALA A N 1
ATOM 4591 C CA . ALA A 1 600 ? 9.043 8.184 -10.263 1.00 98.69 600 ALA A CA 1
ATOM 4592 C C . ALA A 1 600 ? 9.432 9.666 -10.289 1.00 98.69 600 ALA A C 1
ATOM 4594 O O . ALA A 1 600 ? 10.546 10.003 -10.691 1.00 98.69 600 ALA A O 1
ATOM 4595 N N . TYR A 1 601 ? 8.551 10.551 -9.812 1.00 98.69 601 TYR A N 1
ATOM 4596 C CA . TYR A 1 601 ? 8.834 11.982 -9.746 1.00 98.69 601 TYR A CA 1
ATOM 4597 C C . TYR A 1 601 ? 9.987 12.293 -8.787 1.00 98.69 601 TYR A C 1
ATOM 4599 O O . TYR A 1 601 ? 10.877 13.074 -9.121 1.00 98.69 601 TYR A O 1
ATOM 4607 N N . ALA A 1 602 ? 10.010 11.652 -7.614 1.00 98.38 602 ALA A N 1
ATOM 4608 C CA . ALA A 1 602 ? 11.102 11.820 -6.661 1.00 98.38 602 ALA A CA 1
ATOM 4609 C C . ALA A 1 602 ? 12.453 11.391 -7.265 1.00 98.38 602 ALA A C 1
ATOM 4611 O O . ALA A 1 602 ? 13.433 12.124 -7.140 1.00 98.38 602 ALA A O 1
ATOM 4612 N N . LEU A 1 603 ? 12.485 10.274 -8.001 1.00 98.81 603 LEU A N 1
ATOM 4613 C CA . LEU A 1 603 ? 13.676 9.820 -8.719 1.00 98.81 603 LEU A CA 1
ATOM 4614 C C . LEU A 1 603 ? 14.162 10.857 -9.741 1.00 98.81 603 LEU A C 1
ATOM 4616 O O . LEU A 1 603 ? 15.337 11.221 -9.723 1.00 98.81 603 LEU A O 1
ATOM 4620 N N . VAL A 1 604 ? 13.295 11.341 -10.639 1.00 98.81 604 VAL A N 1
ATOM 4621 C CA . VAL A 1 604 ? 13.735 12.259 -11.710 1.00 98.81 604 VAL A CA 1
ATOM 4622 C C . VAL A 1 604 ? 14.097 13.642 -11.169 1.00 98.81 604 VAL A C 1
ATOM 4624 O O . VAL A 1 604 ? 15.009 14.281 -11.691 1.00 98.81 604 VAL A O 1
ATOM 4627 N N . SER A 1 605 ? 13.443 14.080 -10.089 1.00 98.38 605 SER A N 1
ATOM 4628 C CA . SER A 1 605 ? 13.801 15.308 -9.376 1.00 98.38 605 SER A CA 1
ATOM 4629 C C . SER A 1 605 ? 15.206 15.213 -8.781 1.00 98.38 605 SER A C 1
ATOM 4631 O O . SER A 1 605 ? 15.995 16.143 -8.939 1.00 98.38 605 SER A O 1
ATOM 4633 N N . GLU A 1 606 ? 15.545 14.096 -8.128 1.00 98.50 606 GLU A N 1
ATOM 4634 C CA . GLU A 1 606 ? 16.883 13.898 -7.558 1.00 98.50 606 GLU A CA 1
ATOM 4635 C C . GLU A 1 606 ? 17.955 13.699 -8.644 1.00 98.50 606 GLU A C 1
ATOM 4637 O O . GLU A 1 606 ? 19.070 14.193 -8.484 1.00 98.50 606 GLU A O 1
ATOM 4642 N N . LEU A 1 607 ? 17.629 13.061 -9.778 1.00 98.56 607 LEU A N 1
ATOM 4643 C CA . LEU A 1 607 ? 18.540 12.981 -10.931 1.00 98.56 607 LEU A CA 1
ATOM 4644 C C . LEU A 1 607 ? 18.866 14.366 -11.496 1.00 98.56 607 LEU A C 1
ATOM 4646 O O . LEU A 1 607 ? 20.038 14.673 -11.725 1.00 98.56 607 LEU A O 1
ATOM 4650 N N . GLN A 1 608 ? 17.849 15.207 -11.706 1.00 97.69 608 GLN A N 1
ATOM 4651 C CA . GLN A 1 608 ? 18.063 16.566 -12.197 1.00 97.69 608 GLN A CA 1
ATOM 4652 C C . GLN A 1 608 ? 18.851 17.410 -11.191 1.00 97.69 608 GLN A C 1
ATOM 4654 O O . GLN A 1 608 ? 19.747 18.146 -11.599 1.00 97.69 608 GLN A O 1
ATOM 4659 N N . GLU A 1 609 ? 18.565 17.290 -9.892 1.00 96.94 609 GLU A N 1
ATOM 4660 C CA . GLU A 1 609 ? 19.322 17.981 -8.843 1.00 96.94 609 GLU A CA 1
ATOM 4661 C C . GLU A 1 609 ? 20.803 17.563 -8.852 1.00 96.94 609 GLU A C 1
ATOM 4663 O O . GLU A 1 609 ? 21.687 18.423 -8.849 1.00 96.94 609 GLU A O 1
ATOM 4668 N N . ALA A 1 610 ? 21.083 16.258 -8.916 1.00 97.44 610 ALA A N 1
ATOM 4669 C CA . ALA A 1 610 ? 22.438 15.719 -8.831 1.00 97.44 610 ALA A CA 1
ATOM 4670 C C . ALA A 1 610 ? 23.283 15.979 -10.089 1.00 97.44 610 ALA A C 1
ATOM 4672 O O . ALA A 1 610 ? 24.489 16.206 -9.984 1.00 97.44 610 ALA A O 1
ATOM 4673 N N . LEU A 1 611 ? 22.672 15.929 -11.278 1.00 97.12 611 LEU A N 1
ATOM 4674 C CA . LEU A 1 611 ? 23.392 15.952 -12.557 1.00 97.12 611 LEU A CA 1
ATOM 4675 C C . LEU A 1 611 ? 23.191 17.234 -13.368 1.00 97.12 611 LEU A C 1
ATOM 4677 O O . LEU A 1 611 ? 23.916 17.441 -14.339 1.00 97.12 611 LEU A O 1
ATOM 4681 N N . GLN A 1 612 ? 22.244 18.095 -12.979 1.00 96.88 612 GLN A N 1
ATOM 4682 C CA . GLN A 1 612 ? 21.892 19.327 -13.700 1.00 96.88 612 GLN A CA 1
ATOM 4683 C C . GLN A 1 612 ? 21.514 19.066 -15.170 1.00 96.88 612 GLN A C 1
ATOM 4685 O O . GLN A 1 612 ? 21.785 19.871 -16.061 1.00 96.88 612 GLN A O 1
ATOM 4690 N N . LEU A 1 613 ? 20.879 17.918 -15.420 1.00 97.38 613 LEU A N 1
ATOM 4691 C CA . LEU A 1 613 ? 20.382 17.484 -16.723 1.00 97.38 613 LEU A CA 1
ATOM 4692 C C . LEU A 1 613 ? 18.897 17.122 -16.606 1.00 97.38 613 LEU A C 1
ATOM 4694 O O . LEU A 1 613 ? 18.503 16.554 -15.585 1.00 97.38 613 LEU A O 1
ATOM 4698 N N . PRO A 1 614 ? 18.071 17.389 -17.636 1.00 98.56 614 PRO A N 1
ATOM 4699 C CA . PRO A 1 614 ? 16.717 16.851 -17.692 1.00 98.56 614 PRO A CA 1
ATOM 4700 C C . PRO A 1 614 ? 16.744 15.328 -17.575 1.00 98.56 614 PRO A C 1
ATOM 4702 O O . PRO A 1 614 ? 17.591 14.672 -18.179 1.00 98.56 614 PRO A O 1
ATOM 4705 N N . ALA A 1 615 ? 15.825 14.773 -16.799 1.00 98.88 615 ALA A N 1
ATOM 4706 C CA . ALA A 1 615 ? 15.748 13.361 -16.488 1.00 98.88 615 ALA A CA 1
ATOM 4707 C C . ALA A 1 615 ? 14.333 12.837 -16.724 1.00 98.88 615 ALA A C 1
ATOM 4709 O O . ALA A 1 615 ? 13.341 13.562 -16.593 1.00 98.88 615 ALA A O 1
ATOM 4710 N N . ALA A 1 616 ? 14.250 11.554 -17.052 1.00 98.94 616 ALA A N 1
ATOM 4711 C CA . ALA A 1 616 ? 12.994 10.853 -17.228 1.00 98.94 616 ALA A CA 1
ATOM 4712 C C . ALA A 1 616 ? 13.071 9.452 -16.625 1.00 98.94 616 ALA A C 1
ATOM 4714 O O . ALA A 1 616 ? 14.139 8.838 -16.568 1.00 98.94 616 ALA A O 1
ATOM 4715 N N . ALA A 1 617 ? 11.921 8.936 -16.205 1.00 98.94 617 ALA A N 1
ATOM 4716 C CA . ALA A 1 617 ? 11.782 7.563 -15.753 1.00 98.94 617 ALA A CA 1
ATOM 4717 C C . ALA A 1 617 ? 10.479 6.944 -16.249 1.00 98.94 617 ALA A C 1
ATOM 4719 O O . ALA A 1 617 ? 9.456 7.618 -16.365 1.00 98.94 617 ALA A O 1
ATOM 4720 N N . SER A 1 618 ? 10.541 5.645 -16.516 1.00 98.88 618 SER A N 1
ATOM 4721 C CA . SER A 1 618 ? 9.417 4.789 -16.874 1.00 98.88 618 SER A CA 1
ATOM 4722 C C . SER A 1 618 ? 9.191 3.824 -15.714 1.00 98.88 618 SER A C 1
ATOM 4724 O O . SER A 1 618 ? 10.078 3.030 -15.409 1.00 98.88 618 SER A O 1
ATOM 4726 N N . PHE A 1 619 ? 8.059 3.923 -15.014 1.00 98.81 619 PHE A N 1
ATOM 4727 C CA . PHE A 1 619 ? 7.745 3.098 -13.842 1.00 98.81 619 PHE A CA 1
ATOM 4728 C C . PHE A 1 619 ? 6.666 2.065 -14.133 1.00 98.81 619 PHE A C 1
ATOM 4730 O O . PHE A 1 619 ? 5.700 2.331 -14.847 1.00 98.81 619 PHE A O 1
ATOM 4737 N N . LYS A 1 620 ? 6.805 0.894 -13.512 1.00 97.94 620 LYS A N 1
ATOM 4738 C CA . LYS A 1 620 ? 5.795 -0.160 -13.511 1.00 97.94 620 LYS A CA 1
ATOM 4739 C C . LYS A 1 620 ? 5.856 -0.904 -12.178 1.00 97.94 620 LYS A C 1
ATOM 4741 O O . LYS A 1 620 ? 6.921 -1.370 -11.782 1.00 97.94 620 LYS A O 1
ATOM 4746 N N . HIS A 1 621 ? 4.722 -1.036 -11.488 1.00 96.62 621 HIS A N 1
ATOM 4747 C CA . HIS A 1 621 ? 4.631 -1.755 -10.207 1.00 96.62 621 HIS A CA 1
ATOM 4748 C C . HIS A 1 621 ? 5.626 -1.258 -9.139 1.00 96.62 621 HIS A C 1
ATOM 4750 O O . HIS A 1 621 ? 6.262 -2.035 -8.429 1.00 96.62 621 HIS A O 1
ATOM 4756 N N . VAL A 1 622 ? 5.716 0.063 -8.992 1.00 97.75 622 VAL A N 1
ATOM 4757 C CA . VAL A 1 622 ? 6.491 0.781 -7.971 1.00 97.75 622 VAL A CA 1
ATOM 4758 C C . VAL A 1 622 ? 7.996 0.505 -8.072 1.00 97.75 622 VAL A C 1
ATOM 4760 O O . VAL A 1 622 ? 8.712 0.453 -7.070 1.00 97.75 622 VAL A O 1
ATOM 4763 N N . SER A 1 623 ? 8.482 0.278 -9.293 1.00 98.44 623 SER A N 1
ATOM 4764 C CA . SER A 1 623 ? 9.902 0.194 -9.643 1.00 98.44 623 SER A CA 1
ATOM 4765 C C . SER A 1 623 ? 10.137 0.785 -11.039 1.00 98.44 623 SER A C 1
ATOM 4767 O O . SER A 1 623 ? 9.250 0.696 -11.895 1.00 98.44 623 SER A O 1
ATOM 4769 N N . PRO A 1 624 ? 11.312 1.382 -11.299 1.00 98.56 624 PRO A N 1
ATOM 4770 C CA . PRO A 1 624 ? 11.666 1.845 -12.633 1.00 98.56 624 PRO A CA 1
ATOM 4771 C C . PRO A 1 624 ? 11.878 0.650 -13.574 1.00 98.56 624 PRO A C 1
ATOM 4773 O O . PRO A 1 624 ? 12.733 -0.197 -13.324 1.00 98.56 624 PRO A O 1
ATOM 4776 N N . ALA A 1 625 ? 11.134 0.604 -14.680 1.00 98.25 625 ALA A N 1
ATOM 4777 C CA . ALA A 1 625 ? 11.497 -0.192 -15.853 1.00 98.25 625 ALA A CA 1
ATOM 4778 C C . ALA A 1 625 ? 12.778 0.368 -16.497 1.00 98.25 625 ALA A C 1
ATOM 4780 O O . ALA A 1 625 ? 13.652 -0.388 -16.910 1.00 98.25 625 ALA A O 1
ATOM 4781 N N . GLY A 1 626 ? 12.927 1.695 -16.473 1.00 98.69 626 GLY A N 1
ATOM 4782 C CA . GLY A 1 626 ? 14.166 2.387 -16.795 1.00 98.69 626 GLY A CA 1
ATOM 4783 C C . GLY A 1 626 ? 14.150 3.843 -16.338 1.00 98.69 626 GLY A C 1
ATOM 4784 O O . GLY A 1 626 ? 13.105 4.414 -16.012 1.00 98.69 626 GLY A O 1
ATOM 4785 N N . ALA A 1 627 ? 15.335 4.442 -16.283 1.00 98.88 627 ALA A N 1
ATOM 4786 C CA . ALA A 1 627 ? 15.550 5.836 -15.919 1.00 98.88 627 ALA A CA 1
ATOM 4787 C C . ALA A 1 627 ? 16.792 6.370 -16.632 1.00 98.88 627 ALA A C 1
ATOM 4789 O O . ALA A 1 627 ? 17.764 5.633 -16.806 1.00 98.88 627 ALA A O 1
ATOM 4790 N N . ALA A 1 628 ? 16.768 7.637 -17.037 1.00 98.88 628 ALA A N 1
ATOM 4791 C CA . ALA A 1 628 ? 17.886 8.243 -17.745 1.00 98.88 628 ALA A CA 1
ATOM 4792 C C . ALA A 1 628 ? 17.938 9.766 -17.599 1.00 98.88 628 ALA A C 1
ATOM 4794 O O . ALA A 1 628 ? 16.946 10.414 -17.258 1.00 98.88 628 ALA A O 1
ATOM 4795 N N . VAL A 1 629 ? 19.102 10.328 -17.921 1.00 98.75 629 VAL A N 1
ATOM 4796 C CA . VAL A 1 629 ? 19.322 11.764 -18.130 1.00 98.75 629 VAL A CA 1
ATOM 4797 C C . VAL A 1 629 ? 19.485 12.103 -19.613 1.00 98.75 629 VAL A C 1
ATOM 4799 O O . VAL A 1 629 ? 19.801 11.251 -20.445 1.00 98.75 629 VAL A O 1
ATOM 4802 N N . GLY A 1 630 ? 19.261 13.371 -19.945 1.00 98.00 630 GLY A N 1
ATOM 4803 C CA . GLY A 1 630 ? 19.178 13.891 -21.304 1.00 98.00 630 GLY A CA 1
ATOM 4804 C C . GLY A 1 630 ? 20.517 14.061 -22.007 1.00 98.00 630 GLY A C 1
ATOM 4805 O O . GLY A 1 630 ? 20.921 15.186 -22.292 1.00 98.00 630 GLY A O 1
ATOM 4806 N N . LEU A 1 631 ? 21.195 12.952 -22.299 1.00 97.44 631 LEU A N 1
ATOM 4807 C CA . LEU A 1 631 ? 22.347 12.913 -23.203 1.00 97.44 631 LEU A CA 1
ATOM 4808 C C . LEU A 1 631 ? 21.895 12.604 -24.634 1.00 97.44 631 LEU A C 1
ATOM 4810 O O . LEU A 1 631 ? 20.998 11.784 -24.843 1.00 97.44 631 LEU A O 1
ATOM 4814 N N . GLU A 1 632 ? 22.547 13.235 -25.611 1.00 97.12 632 GLU A N 1
ATOM 4815 C CA . GLU A 1 632 ? 22.244 13.066 -27.035 1.00 97.12 632 GLU A CA 1
ATOM 4816 C C . GLU A 1 632 ? 22.282 11.586 -27.461 1.00 97.12 632 GLU A C 1
ATOM 4818 O O . GLU A 1 632 ? 23.120 10.795 -27.001 1.00 97.12 632 GLU A O 1
ATOM 4823 N N . LEU A 1 633 ? 21.331 11.199 -28.315 1.00 97.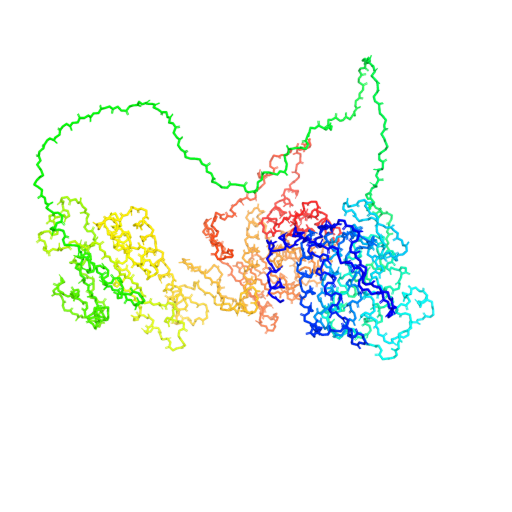56 633 LEU A N 1
ATOM 4824 C CA . LEU A 1 633 ? 21.271 9.865 -28.907 1.00 97.56 633 LEU A CA 1
ATOM 4825 C C . LEU A 1 633 ? 22.125 9.823 -30.171 1.00 97.56 633 LEU A C 1
ATOM 4827 O O . LEU A 1 633 ? 21.961 10.660 -31.061 1.00 97.56 633 LEU A O 1
ATOM 4831 N N . ASN A 1 634 ? 22.980 8.811 -30.284 1.00 96.00 634 ASN A N 1
ATOM 4832 C CA . ASN A 1 634 ? 23.615 8.498 -31.559 1.00 96.00 634 ASN A CA 1
ATOM 4833 C C . ASN A 1 634 ? 22.618 7.794 -32.503 1.00 96.00 634 ASN A C 1
ATOM 4835 O O . ASN A 1 634 ? 21.505 7.445 -32.108 1.00 96.00 634 ASN A O 1
ATOM 4839 N N . ASP A 1 635 ? 23.007 7.579 -33.759 1.00 96.19 635 ASP A N 1
ATOM 4840 C CA . ASP A 1 635 ? 22.086 7.033 -34.764 1.00 96.19 635 ASP A CA 1
ATOM 4841 C C . ASP A 1 635 ? 21.634 5.598 -34.462 1.00 96.19 635 ASP A C 1
ATOM 4843 O O . ASP A 1 635 ? 20.487 5.254 -34.731 1.00 96.19 635 ASP A O 1
ATOM 4847 N N . VAL A 1 636 ? 22.485 4.787 -33.824 1.00 96.69 636 VAL A N 1
ATOM 4848 C CA . VAL A 1 636 ? 22.114 3.435 -33.375 1.00 96.69 636 VAL A CA 1
ATOM 4849 C C . VAL A 1 636 ? 21.070 3.510 -32.262 1.00 96.69 636 VAL A C 1
ATOM 4851 O O . VAL A 1 636 ? 20.060 2.821 -32.315 1.00 96.69 636 VAL A O 1
ATOM 4854 N N . GLU A 1 637 ? 21.262 4.387 -31.280 1.00 97.25 637 GLU A N 1
ATOM 4855 C CA . GLU A 1 637 ? 20.334 4.568 -30.162 1.00 97.25 637 GLU A CA 1
ATOM 4856 C C . GLU A 1 637 ? 18.977 5.102 -30.612 1.00 97.25 637 GLU A C 1
ATOM 4858 O O . GLU A 1 637 ? 17.958 4.703 -30.057 1.00 97.25 637 GLU A O 1
ATOM 4863 N N . LYS A 1 638 ? 18.937 5.967 -31.633 1.00 97.56 638 LYS A N 1
ATOM 4864 C CA . LYS A 1 638 ? 17.662 6.412 -32.213 1.00 97.56 638 LYS A CA 1
ATOM 4865 C C . LYS A 1 638 ? 16.860 5.227 -32.749 1.00 97.56 638 LYS A C 1
ATOM 4867 O O . LYS A 1 638 ? 15.666 5.173 -32.487 1.00 97.56 638 LYS A O 1
ATOM 4872 N N . ILE A 1 639 ? 17.520 4.275 -33.413 1.00 97.25 639 ILE A N 1
ATOM 4873 C CA . ILE A 1 639 ? 16.892 3.050 -33.931 1.00 97.25 639 ILE A CA 1
ATOM 4874 C C . ILE A 1 639 ? 16.474 2.124 -32.781 1.00 97.25 639 ILE A C 1
ATOM 4876 O O . ILE A 1 639 ? 15.327 1.692 -32.725 1.00 97.25 639 ILE A O 1
ATOM 4880 N N . VAL A 1 640 ? 17.374 1.848 -31.829 1.00 95.19 640 VAL A N 1
ATOM 4881 C CA . VAL A 1 640 ? 17.100 0.963 -30.675 1.00 95.19 640 VAL A CA 1
ATOM 4882 C C . VAL A 1 640 ? 15.903 1.469 -29.866 1.00 95.19 640 VAL A C 1
ATOM 4884 O O . VAL A 1 640 ? 15.021 0.700 -29.477 1.00 95.19 640 VAL A O 1
ATOM 4887 N N . TYR A 1 641 ? 15.823 2.782 -29.650 1.00 97.19 641 TYR A N 1
ATOM 4888 C CA . TYR A 1 641 ? 14.726 3.397 -28.908 1.00 97.19 641 TYR A CA 1
ATOM 4889 C C . TYR A 1 641 ? 13.501 3.709 -29.776 1.00 97.19 641 TYR A C 1
ATOM 4891 O O . TYR A 1 641 ? 12.474 4.131 -29.241 1.00 97.19 641 TYR A O 1
ATOM 4899 N N . GLY A 1 642 ? 13.559 3.428 -31.082 1.00 94.94 642 GLY A N 1
ATOM 4900 C CA . GLY A 1 642 ? 12.463 3.618 -32.028 1.00 94.94 642 GLY A CA 1
ATOM 4901 C C . GLY A 1 642 ? 12.015 5.072 -32.090 1.00 94.94 642 GLY A C 1
ATOM 4902 O O . GLY A 1 642 ? 10.841 5.356 -31.851 1.00 94.94 642 GLY A O 1
ATOM 4903 N N . VAL A 1 643 ? 12.960 5.993 -32.280 1.00 96.94 643 VAL A N 1
ATOM 4904 C CA . VAL A 1 643 ? 12.762 7.453 -32.374 1.00 96.94 643 VAL A CA 1
ATOM 4905 C C . VAL A 1 643 ? 13.477 8.080 -33.576 1.00 96.94 643 VAL A C 1
ATOM 4907 O O . VAL A 1 643 ? 13.506 9.300 -33.710 1.00 96.94 643 VAL A O 1
ATOM 4910 N N . GLU A 1 644 ? 14.037 7.266 -34.465 1.00 96.25 644 GLU A N 1
ATOM 4911 C CA . GLU A 1 644 ? 14.685 7.682 -35.711 1.00 96.25 644 GLU A CA 1
ATOM 4912 C C . GLU A 1 644 ? 13.716 8.307 -36.724 1.00 96.25 644 GLU A C 1
ATOM 4914 O O . GLU A 1 644 ? 14.124 9.111 -37.559 1.00 96.25 644 GLU A O 1
ATOM 4919 N N . ASP A 1 645 ? 12.434 7.955 -36.636 1.00 94.12 645 ASP A N 1
ATOM 4920 C CA . ASP A 1 645 ? 11.360 8.410 -37.519 1.00 94.12 645 ASP A CA 1
ATOM 4921 C C . ASP A 1 645 ? 10.664 9.696 -37.032 1.00 94.12 645 ASP A C 1
ATOM 4923 O O . ASP A 1 645 ? 9.767 10.219 -37.705 1.00 94.12 645 ASP A O 1
ATOM 4927 N N . LEU A 1 646 ? 11.049 10.205 -35.856 1.00 93.88 646 LEU A N 1
ATOM 4928 C CA . LEU A 1 646 ? 10.435 11.384 -35.259 1.00 93.88 646 LEU A CA 1
ATOM 4929 C C . LEU A 1 646 ? 10.766 12.632 -36.091 1.00 93.88 646 LEU A C 1
ATOM 4931 O O . LEU A 1 646 ? 11.922 12.905 -36.408 1.00 93.88 646 LEU A O 1
ATOM 4935 N N . LYS A 1 647 ? 9.738 13.407 -36.453 1.00 91.50 647 LYS A N 1
ATOM 4936 C CA . LYS A 1 647 ? 9.908 14.623 -37.270 1.00 91.50 647 LYS A CA 1
ATOM 4937 C C . LYS A 1 647 ? 10.432 15.791 -36.444 1.00 91.50 647 LYS A C 1
ATOM 4939 O O . LYS A 1 647 ? 11.119 16.667 -36.964 1.00 91.50 647 LYS A O 1
ATOM 4944 N N . GLU A 1 648 ? 10.042 15.833 -35.179 1.00 92.12 648 GLU A N 1
ATOM 4945 C CA . GLU A 1 648 ? 10.458 16.829 -34.212 1.00 92.12 648 GLU A CA 1
ATOM 4946 C C . GLU A 1 648 ? 11.911 16.571 -33.772 1.00 92.12 648 GLU A C 1
ATOM 4948 O O . GLU A 1 648 ? 12.274 15.422 -33.507 1.00 92.12 648 GLU A O 1
ATOM 4953 N N . PRO A 1 649 ? 12.757 17.612 -33.659 1.00 94.19 649 PRO A N 1
ATOM 4954 C CA . PRO A 1 649 ? 14.117 17.438 -33.169 1.00 94.19 649 PRO A CA 1
ATOM 4955 C C . PRO A 1 649 ? 14.094 16.959 -31.714 1.00 94.19 649 PRO A C 1
ATOM 4957 O O . PRO A 1 649 ? 13.383 17.518 -30.875 1.00 94.19 649 PRO A O 1
ATOM 4960 N N . LEU A 1 650 ? 14.893 15.935 -31.411 1.00 97.25 650 LEU A N 1
ATOM 4961 C CA . LEU A 1 650 ? 14.998 15.404 -30.057 1.00 97.25 650 LEU A CA 1
ATOM 4962 C C . LEU A 1 650 ? 15.626 16.443 -29.121 1.00 97.25 650 LEU A C 1
ATOM 4964 O O . LEU A 1 650 ? 16.758 16.886 -29.317 1.00 97.25 650 LEU A O 1
ATOM 4968 N N . THR A 1 651 ? 14.883 16.817 -28.085 1.00 98.31 651 THR A N 1
ATOM 4969 C CA . THR A 1 651 ? 15.367 17.638 -26.973 1.00 98.31 651 THR A CA 1
ATOM 4970 C C . THR A 1 651 ? 16.081 16.762 -25.936 1.00 98.31 651 THR A C 1
ATOM 4972 O O . THR A 1 651 ? 15.896 15.542 -25.930 1.00 98.31 651 THR A O 1
ATOM 4975 N N . PRO A 1 652 ? 16.852 17.338 -24.992 1.00 98.62 652 PRO A N 1
ATOM 4976 C CA . PRO A 1 652 ? 17.440 16.559 -23.901 1.00 98.62 652 PRO A CA 1
ATOM 4977 C C . PRO A 1 652 ? 16.405 15.753 -23.098 1.00 98.62 652 PRO A C 1
ATOM 4979 O O . PRO A 1 652 ? 16.667 14.605 -22.749 1.00 98.62 652 PRO A O 1
ATOM 4982 N N . LEU A 1 653 ? 15.211 16.305 -22.849 1.00 98.81 653 LEU A N 1
ATOM 4983 C CA . LEU A 1 653 ? 14.147 15.584 -22.144 1.00 98.81 653 LEU A CA 1
ATOM 4984 C C . LEU A 1 653 ? 13.578 14.432 -22.989 1.00 98.81 653 LEU A C 1
ATOM 4986 O O . LEU A 1 653 ? 13.389 13.333 -22.467 1.00 98.81 653 LEU A O 1
ATOM 4990 N N . ALA A 1 654 ? 13.384 14.644 -24.295 1.00 98.69 654 ALA A N 1
ATOM 4991 C CA . ALA A 1 654 ? 12.945 13.593 -25.211 1.00 98.69 654 ALA A CA 1
ATOM 4992 C C . ALA A 1 654 ? 13.977 12.454 -25.300 1.00 98.69 654 ALA A C 1
ATOM 4994 O O . ALA A 1 654 ? 13.600 11.283 -25.255 1.00 98.69 654 ALA A O 1
ATOM 4995 N N . CYS A 1 655 ? 15.275 12.779 -25.342 1.00 98.75 655 CYS A N 1
ATOM 4996 C CA . CYS A 1 655 ? 16.366 11.802 -25.274 1.00 98.75 655 CYS A CA 1
ATOM 4997 C C . CYS A 1 655 ? 16.349 11.011 -23.958 1.00 98.75 655 CYS A C 1
ATOM 4999 O O . CYS A 1 655 ? 16.500 9.789 -23.977 1.00 98.75 655 CYS A O 1
ATOM 5001 N N . ALA A 1 656 ? 16.137 11.690 -22.823 1.00 98.88 656 ALA A N 1
ATOM 5002 C CA . ALA A 1 656 ? 16.020 11.038 -21.521 1.00 98.88 656 ALA A CA 1
ATOM 5003 C C . ALA A 1 656 ? 14.842 10.054 -21.502 1.00 98.88 656 ALA A C 1
ATOM 5005 O O . ALA A 1 656 ? 14.998 8.914 -21.070 1.00 98.88 656 ALA A O 1
ATOM 5006 N N . TYR A 1 657 ? 13.672 10.454 -22.009 1.00 98.88 657 TYR A N 1
ATOM 5007 C CA . TYR A 1 657 ? 12.507 9.570 -22.031 1.00 98.88 657 TYR A CA 1
ATOM 5008 C C . TYR A 1 657 ? 12.679 8.389 -22.995 1.00 98.88 657 TYR A C 1
ATOM 5010 O O . TYR A 1 657 ? 12.367 7.257 -22.625 1.00 98.88 657 TYR A O 1
ATOM 5018 N N . ALA A 1 658 ? 13.234 8.623 -24.188 1.00 98.69 658 ALA A N 1
ATOM 5019 C CA . ALA A 1 658 ? 13.542 7.562 -25.145 1.00 98.69 658 ALA A CA 1
ATOM 5020 C C . ALA A 1 658 ? 14.454 6.487 -24.525 1.00 98.69 658 ALA A C 1
ATOM 5022 O O . ALA A 1 658 ? 14.142 5.301 -24.612 1.00 98.69 658 ALA A O 1
ATOM 5023 N N . ARG A 1 659 ? 15.515 6.899 -23.814 1.00 98.69 659 ARG A N 1
ATOM 5024 C CA . ARG A 1 659 ? 16.398 5.997 -23.053 1.00 98.69 659 ARG A CA 1
ATOM 5025 C C . ARG A 1 659 ? 15.665 5.281 -21.917 1.00 98.69 659 ARG A C 1
ATOM 5027 O O . ARG A 1 659 ? 15.747 4.063 -21.806 1.00 98.69 659 ARG A O 1
ATOM 5034 N N . ALA A 1 660 ? 14.914 6.020 -21.098 1.00 98.81 660 ALA A N 1
ATOM 5035 C CA . ALA A 1 660 ? 14.220 5.464 -19.939 1.00 98.81 660 ALA A CA 1
ATOM 5036 C C . ALA A 1 660 ? 13.190 4.391 -20.325 1.00 98.81 660 ALA A C 1
ATOM 5038 O O . ALA A 1 660 ? 13.112 3.360 -19.666 1.00 98.81 660 ALA A O 1
ATOM 5039 N N . ARG A 1 661 ? 12.420 4.608 -21.398 1.00 98.69 661 ARG A N 1
ATOM 5040 C CA . ARG A 1 661 ? 11.499 3.600 -21.948 1.00 98.69 661 ARG A CA 1
ATOM 5041 C C . ARG A 1 661 ? 12.239 2.476 -22.679 1.00 98.69 661 ARG A C 1
ATOM 5043 O O . ARG A 1 661 ? 11.792 1.334 -22.692 1.00 98.69 661 ARG A O 1
ATOM 5050 N N . GLY A 1 662 ? 13.349 2.820 -23.323 1.00 97.88 662 GLY A N 1
ATOM 5051 C CA . GLY A 1 662 ? 14.158 1.920 -24.131 1.00 97.88 662 GLY A CA 1
ATOM 5052 C C . GLY A 1 662 ? 14.963 0.888 -23.348 1.00 97.88 662 GLY A C 1
ATOM 5053 O O . GLY A 1 662 ? 15.342 -0.118 -23.934 1.00 97.88 662 GLY A O 1
ATOM 5054 N N . ALA A 1 663 ? 15.192 1.102 -22.048 1.00 98.00 663 ALA A N 1
ATOM 5055 C CA . ALA A 1 663 ? 15.893 0.148 -21.188 1.00 98.00 663 ALA A CA 1
ATOM 5056 C C . ALA A 1 663 ? 15.226 -1.241 -21.180 1.00 98.00 663 ALA A C 1
ATOM 5058 O O . ALA A 1 663 ? 15.908 -2.258 -21.193 1.00 98.00 663 ALA A O 1
ATOM 5059 N N . ASP A 1 664 ? 13.889 -1.285 -21.174 1.00 98.00 664 ASP A N 1
ATOM 5060 C CA . ASP A 1 664 ? 13.106 -2.518 -21.282 1.00 98.00 664 ASP A CA 1
ATOM 5061 C C . ASP A 1 664 ? 11.702 -2.186 -21.816 1.00 98.00 664 ASP A C 1
ATOM 5063 O O . ASP A 1 664 ? 10.769 -1.884 -21.064 1.00 98.00 664 ASP A O 1
ATOM 5067 N N . ARG A 1 665 ? 11.543 -2.239 -23.147 1.00 96.44 665 ARG A N 1
ATOM 5068 C CA . ARG A 1 665 ? 10.290 -1.852 -23.821 1.00 96.44 665 ARG A CA 1
ATOM 5069 C C . ARG A 1 665 ? 9.084 -2.686 -23.381 1.00 96.44 665 ARG A C 1
ATOM 5071 O O . ARG A 1 665 ? 7.965 -2.174 -23.398 1.00 96.44 665 ARG A O 1
ATOM 5078 N N . MET A 1 666 ? 9.295 -3.950 -23.007 1.00 96.00 666 MET A N 1
ATOM 5079 C CA . MET A 1 666 ? 8.221 -4.838 -22.553 1.00 96.00 666 MET A CA 1
ATOM 5080 C C . MET A 1 666 ? 7.744 -4.437 -21.159 1.00 96.00 666 MET A C 1
ATOM 5082 O O . MET A 1 666 ? 6.544 -4.274 -20.942 1.00 96.00 666 MET A O 1
ATOM 5086 N N . SER A 1 667 ? 8.675 -4.209 -20.232 1.00 96.31 667 SER A N 1
ATOM 5087 C CA . SER A 1 667 ? 8.348 -3.745 -18.879 1.00 96.31 667 SER A CA 1
ATOM 5088 C C . SER A 1 667 ? 7.714 -2.347 -18.885 1.00 96.31 667 SER A C 1
ATOM 5090 O O . SER A 1 667 ? 6.851 -2.060 -18.053 1.00 96.31 667 SER A O 1
ATOM 5092 N N . SER A 1 668 ? 8.079 -1.491 -19.845 1.00 98.19 668 SER A N 1
ATOM 5093 C CA . SER A 1 668 ? 7.484 -0.161 -20.033 1.00 98.19 668 SER A CA 1
ATOM 5094 C C . SER A 1 668 ? 6.096 -0.159 -20.698 1.00 98.19 668 SER A C 1
ATOM 5096 O O . SER A 1 668 ? 5.497 0.907 -20.880 1.00 98.19 668 SER A O 1
ATOM 5098 N N . PHE A 1 669 ? 5.536 -1.316 -21.067 1.00 97.50 669 PHE A N 1
ATOM 5099 C CA . PHE A 1 669 ? 4.179 -1.384 -21.609 1.00 97.50 669 PHE A CA 1
ATOM 5100 C C . PHE A 1 669 ? 3.140 -0.989 -20.544 1.00 97.50 669 PHE A C 1
ATOM 5102 O O . PHE A 1 669 ? 2.931 -1.678 -19.540 1.00 97.50 669 PHE A O 1
ATOM 5109 N N . GLY A 1 670 ? 2.458 0.141 -20.755 1.00 97.12 670 GLY A N 1
ATOM 5110 C CA . GLY A 1 670 ? 1.551 0.720 -19.758 1.00 97.12 670 GLY A CA 1
ATOM 5111 C C . GLY A 1 670 ? 2.299 1.287 -18.549 1.00 97.12 670 GLY A C 1
ATOM 5112 O O . GLY A 1 670 ? 1.856 1.103 -17.419 1.00 97.12 670 GLY A O 1
ATOM 5113 N N . ASP A 1 671 ? 3.465 1.887 -18.767 1.00 98.50 671 ASP A N 1
ATOM 5114 C CA . ASP A 1 671 ? 4.239 2.563 -17.727 1.00 98.50 671 ASP A CA 1
ATOM 5115 C C . ASP A 1 671 ? 3.534 3.799 -17.156 1.00 98.50 671 ASP A C 1
ATOM 5117 O O . ASP A 1 671 ? 2.642 4.377 -17.775 1.00 98.50 671 ASP A O 1
ATOM 5121 N N . PHE A 1 672 ? 3.975 4.242 -15.983 1.00 98.81 672 PHE A N 1
ATOM 5122 C CA . PHE A 1 672 ? 3.757 5.604 -15.519 1.00 98.81 672 PHE A CA 1
ATOM 5123 C C . PHE A 1 672 ? 5.051 6.401 -15.682 1.00 98.81 672 PHE A C 1
ATOM 5125 O O . PHE A 1 672 ? 6.105 6.016 -15.176 1.00 98.81 672 PHE A O 1
ATOM 5132 N N . ILE A 1 673 ? 4.980 7.509 -16.404 1.00 98.88 673 ILE A N 1
ATOM 5133 C CA . ILE A 1 673 ? 6.142 8.295 -16.811 1.00 98.88 673 ILE A CA 1
ATOM 5134 C C . ILE A 1 673 ? 6.363 9.420 -15.806 1.00 98.88 673 ILE A C 1
ATOM 5136 O O . ILE A 1 673 ? 5.410 10.094 -15.425 1.00 98.88 673 ILE A O 1
ATOM 5140 N N . ALA A 1 674 ? 7.610 9.683 -15.428 1.00 98.88 674 ALA A N 1
ATOM 5141 C CA . ALA A 1 674 ? 7.979 10.916 -14.741 1.00 98.88 674 ALA A CA 1
ATOM 5142 C C . ALA A 1 674 ? 9.008 11.709 -15.542 1.00 98.88 674 ALA A C 1
ATOM 5144 O O . ALA A 1 674 ? 9.932 11.131 -16.113 1.00 98.88 674 ALA A O 1
ATOM 5145 N N . LEU A 1 675 ? 8.847 13.031 -15.552 1.00 98.94 675 LEU A N 1
ATOM 5146 C CA . LEU A 1 675 ? 9.722 13.989 -16.220 1.00 98.94 675 LEU A CA 1
ATOM 5147 C C . LEU A 1 675 ? 10.167 15.044 -15.206 1.00 98.94 675 LEU A C 1
ATOM 5149 O O . LEU A 1 675 ? 9.341 15.592 -14.477 1.00 98.94 675 LEU A O 1
ATOM 5153 N N . SER A 1 676 ? 11.463 15.339 -15.152 1.00 98.75 676 SER A N 1
ATOM 5154 C CA . SER A 1 676 ? 12.006 16.320 -14.203 1.00 98.75 676 SER A CA 1
ATOM 5155 C C . SER A 1 676 ? 11.822 17.776 -14.656 1.00 98.75 676 SER A C 1
ATOM 5157 O O . SER A 1 676 ? 11.894 18.694 -13.843 1.00 98.75 676 SER A O 1
ATOM 5159 N N . ALA A 1 677 ? 11.571 17.990 -15.950 1.00 98.25 677 ALA A N 1
ATOM 5160 C CA . ALA A 1 677 ? 11.378 19.290 -16.588 1.00 98.25 677 ALA A CA 1
ATOM 5161 C C . ALA A 1 677 ? 10.018 19.346 -17.314 1.00 98.25 677 ALA A C 1
ATOM 5163 O O . ALA A 1 677 ? 9.422 18.292 -17.557 1.00 98.25 677 ALA A O 1
ATOM 5164 N N . PRO A 1 678 ? 9.507 20.548 -17.662 1.00 98.38 678 PRO A N 1
ATOM 5165 C CA . PRO A 1 678 ? 8.246 20.668 -18.383 1.00 98.38 678 PRO A CA 1
ATOM 5166 C C . PRO A 1 678 ? 8.240 19.849 -19.677 1.00 98.38 678 PRO A C 1
ATOM 5168 O O . PRO A 1 678 ? 9.189 19.913 -20.458 1.00 98.38 678 PRO A O 1
ATOM 5171 N N . CYS A 1 679 ? 7.171 19.085 -19.903 1.00 98.75 679 CYS A N 1
ATOM 5172 C CA . CYS A 1 679 ? 7.049 18.232 -21.080 1.00 98.75 679 CYS A CA 1
ATOM 5173 C C . CYS A 1 679 ? 6.955 19.080 -22.353 1.00 98.75 679 CYS A C 1
ATOM 5175 O O . CYS A 1 679 ? 6.046 19.904 -22.488 1.00 98.75 679 CYS A O 1
ATOM 5177 N N . ASP A 1 680 ? 7.859 18.831 -23.297 1.00 98.62 680 ASP A N 1
ATOM 5178 C CA . ASP A 1 680 ? 7.860 19.444 -24.624 1.00 98.62 680 ASP A CA 1
ATOM 5179 C C . ASP A 1 680 ? 7.128 18.582 -25.669 1.00 98.62 680 ASP A C 1
ATOM 5181 O O . ASP A 1 680 ? 6.730 17.438 -25.415 1.00 98.62 680 ASP A O 1
ATOM 5185 N N . LEU A 1 681 ? 6.931 19.153 -26.863 1.00 98.50 681 LEU A N 1
ATOM 5186 C CA . LEU A 1 681 ? 6.232 18.498 -27.966 1.00 98.50 681 LEU A CA 1
ATOM 5187 C C . LEU A 1 681 ? 6.936 17.214 -28.428 1.00 98.50 681 LEU A C 1
ATOM 5189 O O . LEU A 1 681 ? 6.258 16.219 -28.674 1.00 98.50 681 LEU A O 1
ATOM 5193 N N . ALA A 1 682 ? 8.270 17.209 -28.527 1.00 98.38 682 ALA A N 1
ATOM 5194 C CA . ALA A 1 682 ? 9.029 16.039 -28.972 1.00 98.38 682 ALA A CA 1
ATOM 5195 C C . ALA A 1 682 ? 8.823 14.855 -28.012 1.00 98.38 682 ALA A C 1
ATOM 5197 O O . ALA A 1 682 ? 8.475 13.754 -28.439 1.00 98.38 682 ALA A O 1
ATOM 5198 N N . THR A 1 683 ? 8.923 15.107 -26.705 1.00 98.81 683 THR A N 1
ATOM 5199 C CA . THR A 1 683 ? 8.650 14.121 -25.653 1.00 98.81 683 THR A CA 1
ATOM 5200 C C . THR A 1 683 ? 7.204 13.631 -25.737 1.00 98.81 683 THR A C 1
ATOM 5202 O O . THR A 1 683 ? 6.957 12.426 -25.779 1.00 98.81 683 THR A O 1
ATOM 5205 N N . ALA A 1 684 ? 6.234 14.544 -25.853 1.00 98.69 684 ALA A N 1
ATOM 5206 C CA . ALA A 1 684 ? 4.822 14.188 -25.973 1.00 98.69 684 ALA A CA 1
ATOM 5207 C C . ALA A 1 684 ? 4.522 13.337 -27.217 1.00 98.69 684 ALA A C 1
ATOM 5209 O O . ALA A 1 684 ? 3.677 12.444 -27.154 1.00 98.69 684 ALA A O 1
ATOM 5210 N N . LYS A 1 685 ? 5.215 13.564 -28.338 1.00 98.38 685 LYS A N 1
ATOM 5211 C CA . LYS A 1 685 ? 5.068 12.770 -29.567 1.00 98.38 685 LYS A CA 1
ATOM 5212 C C . LYS A 1 685 ? 5.581 11.346 -29.400 1.00 98.38 685 LYS A C 1
ATOM 5214 O O . LYS A 1 685 ? 4.868 10.428 -29.811 1.00 98.38 685 LYS A O 1
ATOM 5219 N N . ILE A 1 686 ? 6.719 11.155 -28.727 1.00 98.50 686 ILE A N 1
ATOM 5220 C CA . ILE A 1 686 ? 7.206 9.818 -28.353 1.00 98.50 686 ILE A CA 1
ATOM 5221 C C . ILE A 1 686 ? 6.157 9.123 -27.477 1.00 98.50 686 ILE A C 1
ATOM 5223 O O . ILE A 1 686 ? 5.717 8.024 -27.799 1.00 98.50 686 ILE A O 1
ATOM 5227 N N . ILE A 1 687 ? 5.665 9.795 -26.430 1.00 98.50 687 ILE A N 1
ATOM 5228 C CA . ILE A 1 687 ? 4.634 9.236 -25.542 1.00 98.50 687 ILE A CA 1
ATOM 5229 C C . ILE A 1 687 ? 3.358 8.901 -26.324 1.00 98.50 687 ILE A C 1
ATOM 5231 O O . ILE A 1 687 ? 2.735 7.869 -26.084 1.00 98.50 687 ILE A O 1
ATOM 5235 N N . SER A 1 688 ? 2.937 9.750 -27.268 1.00 97.69 688 SER A N 1
ATOM 5236 C CA . SER A 1 688 ? 1.640 9.656 -27.956 1.00 97.69 688 SER A CA 1
ATOM 5237 C C . SER A 1 688 ? 1.399 8.328 -28.666 1.00 97.69 688 SER A C 1
ATOM 5239 O O . SER A 1 688 ? 0.290 7.797 -28.576 1.00 97.69 688 SER A O 1
ATOM 5241 N N . ARG A 1 689 ? 2.443 7.763 -29.276 1.00 95.94 689 ARG A N 1
ATOM 5242 C CA . ARG A 1 689 ? 2.384 6.510 -30.038 1.00 95.94 689 ARG A CA 1
ATOM 5243 C C . ARG A 1 689 ? 2.578 5.249 -29.198 1.00 95.94 689 ARG A C 1
ATOM 5245 O O . ARG A 1 689 ? 2.341 4.152 -29.683 1.00 95.94 689 ARG A O 1
ATOM 5252 N N . GLU A 1 690 ? 2.970 5.405 -27.940 1.00 97.31 690 GLU A N 1
ATOM 5253 C CA . GLU A 1 690 ? 3.310 4.309 -27.038 1.00 97.31 690 GLU A CA 1
ATOM 5254 C C . GLU A 1 690 ? 2.151 3.942 -26.098 1.00 97.31 690 GLU A C 1
ATOM 5256 O O . GLU A 1 690 ? 1.324 4.785 -25.735 1.00 97.31 690 GLU A O 1
ATOM 5261 N N . VAL A 1 691 ? 2.082 2.686 -25.649 1.00 97.94 691 VAL A N 1
ATOM 5262 C CA . VAL A 1 691 ? 1.141 2.297 -24.584 1.00 97.94 691 VAL A CA 1
ATOM 5263 C C . VAL A 1 691 ? 1.715 2.713 -23.232 1.00 97.94 691 VAL A C 1
ATOM 5265 O O . VAL A 1 691 ? 2.769 2.221 -22.828 1.00 97.94 691 VAL A O 1
ATOM 5268 N N . SER A 1 692 ? 0.998 3.603 -22.544 1.00 98.44 692 SER A N 1
ATOM 5269 C CA . SER A 1 692 ? 1.359 4.186 -21.249 1.00 98.44 692 SER A CA 1
ATOM 5270 C C . SER A 1 692 ? 0.098 4.447 -20.416 1.00 98.44 692 SER A C 1
ATOM 5272 O O . SER A 1 692 ? -0.981 4.677 -20.976 1.00 98.44 692 SER A O 1
ATOM 5274 N N . ASP A 1 693 ? 0.214 4.411 -19.091 1.00 97.88 693 ASP A N 1
ATOM 5275 C CA . ASP A 1 693 ? -0.875 4.636 -18.137 1.00 97.88 693 ASP A CA 1
ATOM 5276 C C . ASP A 1 693 ? -1.002 6.086 -17.670 1.00 97.88 693 ASP A C 1
ATOM 5278 O O . ASP A 1 693 ? -2.121 6.527 -17.390 1.00 97.88 693 ASP A O 1
ATOM 5282 N N . GLY A 1 694 ? 0.092 6.842 -17.650 1.00 98.31 694 GLY A N 1
ATOM 5283 C CA . GLY A 1 694 ? 0.057 8.256 -17.304 1.00 98.31 694 GLY A CA 1
ATOM 5284 C C . GLY A 1 694 ? 1.429 8.911 -17.282 1.00 98.31 694 GLY A C 1
ATOM 5285 O O . GLY A 1 694 ? 2.453 8.250 -17.434 1.00 98.31 694 GLY A O 1
ATOM 5286 N N . VAL A 1 695 ? 1.445 10.227 -17.086 1.00 98.75 695 VAL A N 1
ATOM 5287 C CA . VAL A 1 695 ? 2.671 11.026 -16.968 1.00 98.75 695 VAL A CA 1
ATOM 5288 C C . VAL A 1 695 ? 2.554 12.054 -15.845 1.00 98.75 695 VAL A C 1
ATOM 5290 O O . VAL A 1 695 ? 1.490 12.642 -15.649 1.00 98.75 695 VAL A O 1
ATOM 5293 N N . ILE A 1 696 ? 3.645 12.263 -15.107 1.00 98.75 696 ILE A N 1
ATOM 5294 C CA . ILE A 1 696 ? 3.818 13.332 -14.120 1.00 98.75 696 ILE A CA 1
ATOM 5295 C C . ILE A 1 696 ? 5.030 14.198 -14.480 1.00 98.75 696 ILE A C 1
ATOM 5297 O O . ILE A 1 696 ? 6.109 13.687 -14.777 1.00 98.75 696 ILE A O 1
ATOM 5301 N N . ALA A 1 697 ? 4.857 15.516 -14.456 1.00 98.62 697 ALA A N 1
ATOM 5302 C CA . ALA A 1 697 ? 5.895 16.495 -14.785 1.00 98.62 697 ALA A CA 1
ATOM 5303 C C . ALA A 1 697 ? 5.666 17.794 -13.992 1.00 98.62 697 ALA A C 1
ATOM 5305 O O . ALA A 1 697 ? 4.545 18.014 -13.531 1.00 98.62 697 ALA A O 1
ATOM 5306 N N . PRO A 1 698 ? 6.658 18.693 -13.854 1.00 97.81 698 PRO A N 1
ATOM 5307 C CA . PRO A 1 698 ? 6.444 20.001 -13.227 1.00 97.81 698 PRO A CA 1
ATOM 5308 C C . PRO A 1 698 ? 5.655 20.991 -14.106 1.00 97.81 698 PRO A C 1
ATOM 5310 O O . PRO A 1 698 ? 5.358 22.101 -13.675 1.00 97.81 698 PRO A O 1
ATOM 5313 N N . GLY A 1 699 ? 5.353 20.625 -15.355 1.00 97.88 699 GLY A N 1
ATOM 5314 C CA . GLY A 1 699 ? 4.613 21.447 -16.310 1.00 97.88 699 GLY A CA 1
ATOM 5315 C C . GLY A 1 699 ? 4.539 20.800 -17.693 1.00 97.88 699 GLY A C 1
ATOM 5316 O O . GLY A 1 699 ? 5.177 19.776 -17.945 1.00 97.88 699 GLY A O 1
ATOM 5317 N N . TYR A 1 700 ? 3.775 21.408 -18.599 1.00 98.38 700 TYR A N 1
ATOM 5318 C CA . TYR A 1 700 ? 3.584 20.953 -19.981 1.00 98.38 700 TYR A CA 1
ATOM 5319 C C . TYR A 1 700 ? 3.509 22.170 -20.908 1.00 98.38 700 TYR A C 1
ATOM 5321 O O . TYR A 1 700 ? 2.875 23.162 -20.545 1.00 98.38 700 TYR A O 1
ATOM 5329 N N . SER A 1 701 ? 4.117 22.102 -22.098 1.00 98.19 701 SER A N 1
ATOM 5330 C CA . SER A 1 701 ? 3.801 23.072 -23.156 1.00 98.19 701 SER A CA 1
ATOM 5331 C C . SER A 1 701 ? 2.358 22.876 -23.637 1.00 98.19 701 SER A C 1
ATOM 5333 O O . SER A 1 701 ? 1.779 21.796 -23.468 1.00 98.19 701 SER A O 1
ATOM 5335 N N . GLU A 1 702 ? 1.766 23.908 -24.241 1.00 97.88 702 GLU A N 1
ATOM 5336 C CA . GLU A 1 702 ? 0.392 23.832 -24.752 1.00 97.88 702 GLU A CA 1
ATOM 5337 C C . GLU A 1 702 ? 0.252 22.705 -25.787 1.00 97.88 702 GLU A C 1
ATOM 5339 O O . GLU A 1 702 ? -0.637 21.858 -25.679 1.00 97.88 702 GLU A O 1
ATOM 5344 N N . GLU A 1 703 ? 1.201 22.604 -26.719 1.00 97.75 703 GLU A N 1
ATOM 5345 C CA . GLU A 1 703 ? 1.206 21.594 -27.779 1.00 97.75 703 GLU A CA 1
ATOM 5346 C C . GLU A 1 703 ? 1.435 20.180 -27.227 1.00 97.75 703 GLU A C 1
ATOM 5348 O O . GLU A 1 703 ? 0.827 19.214 -27.697 1.00 97.75 703 GLU A O 1
ATOM 5353 N N . ALA A 1 704 ? 2.290 20.041 -26.209 1.00 98.25 704 ALA A N 1
ATOM 5354 C CA . ALA A 1 704 ? 2.507 18.770 -25.528 1.00 98.25 704 ALA A CA 1
ATOM 5355 C C . ALA A 1 704 ? 1.215 18.285 -24.857 1.00 98.25 704 ALA A C 1
ATOM 5357 O O . ALA A 1 704 ? 0.810 17.131 -25.028 1.00 98.25 704 ALA A O 1
ATOM 5358 N N . LEU A 1 705 ? 0.527 19.176 -24.139 1.00 97.75 705 LEU A N 1
ATOM 5359 C CA . LEU A 1 705 ? -0.715 18.853 -23.449 1.00 97.75 705 LEU A CA 1
ATOM 5360 C C . LEU A 1 705 ? -1.835 18.475 -24.430 1.00 97.75 705 LEU A C 1
ATOM 5362 O O . LEU A 1 705 ? -2.560 17.510 -24.184 1.00 97.75 705 LEU A O 1
ATOM 5366 N N . GLU A 1 706 ? -1.957 19.179 -25.559 1.00 97.81 706 GLU A N 1
ATOM 5367 C CA . GLU A 1 706 ? -2.918 18.844 -26.620 1.00 97.81 706 GLU A CA 1
ATOM 5368 C C . GLU A 1 706 ? -2.703 17.446 -27.209 1.00 97.81 706 GLU A C 1
ATOM 5370 O O . GLU A 1 706 ? -3.668 16.751 -27.544 1.00 97.81 706 GLU A O 1
ATOM 5375 N N . VAL A 1 707 ? -1.445 17.022 -27.355 1.00 98.06 707 VAL A N 1
ATOM 5376 C CA . VAL A 1 707 ? -1.101 15.680 -27.836 1.00 98.06 707 VAL A CA 1
ATOM 5377 C C . VAL A 1 707 ? -1.456 14.627 -26.788 1.00 98.06 707 VAL A C 1
ATOM 5379 O O . VAL A 1 707 ? -2.126 13.642 -27.108 1.00 98.06 707 VAL A O 1
ATOM 5382 N N . LEU A 1 708 ? -1.049 14.834 -25.534 1.00 98.25 708 LEU A N 1
ATOM 5383 C CA . LEU A 1 708 ? -1.240 13.860 -24.457 1.00 98.25 708 LEU A CA 1
ATOM 5384 C C . LEU A 1 708 ? -2.719 13.658 -24.107 1.00 98.25 708 LEU A C 1
ATOM 5386 O O . LEU A 1 708 ? -3.140 12.521 -23.900 1.00 98.25 708 LEU A O 1
ATOM 5390 N N . LYS A 1 709 ? -3.528 14.726 -24.144 1.00 96.75 709 LYS A N 1
ATOM 5391 C CA . LYS A 1 709 ? -4.984 14.675 -23.919 1.00 96.75 709 LYS A CA 1
ATOM 5392 C C . LYS A 1 709 ? -5.730 13.761 -24.890 1.00 96.75 709 LYS A C 1
ATOM 5394 O O . LYS A 1 709 ? -6.814 13.300 -24.568 1.00 96.75 709 LYS A O 1
ATOM 5399 N N . LYS A 1 710 ? -5.182 13.483 -26.075 1.00 96.56 710 LYS A N 1
ATOM 5400 C CA . LYS A 1 710 ? -5.834 12.616 -27.074 1.00 96.56 710 LYS A CA 1
ATOM 5401 C C . LYS A 1 710 ? -5.633 11.126 -26.790 1.00 96.56 710 LYS A C 1
ATOM 5403 O O . LYS A 1 710 ? -6.360 10.296 -27.337 1.00 96.56 710 LYS A O 1
ATOM 5408 N N . LYS A 1 711 ? -4.654 10.759 -25.957 1.00 97.44 711 LYS A N 1
ATOM 5409 C CA . LYS A 1 711 ? -4.374 9.356 -25.629 1.00 97.44 711 LYS A CA 1
ATOM 5410 C C . LYS A 1 711 ? -5.523 8.743 -24.828 1.00 97.44 711 LYS A C 1
ATOM 5412 O O . LYS A 1 711 ? -6.221 9.434 -24.091 1.00 97.44 711 LYS A O 1
ATOM 5417 N N . LYS A 1 712 ? -5.702 7.425 -24.977 1.00 94.88 712 LYS A N 1
ATOM 5418 C CA . LYS A 1 712 ? -6.761 6.645 -24.309 1.00 94.88 712 LYS A CA 1
ATOM 5419 C C . LYS A 1 712 ? -8.146 7.309 -24.412 1.00 94.88 712 LYS A C 1
ATOM 5421 O O . LYS A 1 712 ? -8.884 7.355 -23.439 1.00 94.88 712 LYS A O 1
ATOM 5426 N N . ALA A 1 713 ? -8.469 7.848 -25.591 1.00 93.25 713 ALA A N 1
ATOM 5427 C CA . ALA A 1 713 ? -9.742 8.518 -25.867 1.00 93.25 713 ALA A CA 1
ATOM 5428 C C . ALA A 1 713 ? -10.097 9.658 -24.885 1.00 93.25 713 ALA A C 1
ATOM 5430 O O . ALA A 1 713 ? -11.270 9.874 -24.604 1.00 93.25 713 ALA A O 1
ATOM 5431 N N . GLY A 1 714 ? -9.098 10.387 -24.370 1.00 92.50 714 GLY A N 1
ATOM 5432 C CA . GLY A 1 714 ? -9.304 11.466 -23.393 1.00 92.50 714 GLY A CA 1
ATOM 5433 C C . GLY A 1 714 ? -8.989 11.082 -21.947 1.00 92.50 714 GLY A C 1
ATOM 5434 O O . GLY A 1 714 ? -8.792 11.959 -21.110 1.00 92.50 714 GLY A O 1
ATOM 5435 N N . GLU A 1 715 ? -8.875 9.784 -21.658 1.00 94.62 715 GLU A N 1
ATOM 5436 C CA . GLU A 1 715 ? -8.748 9.252 -20.294 1.00 94.62 715 GLU A CA 1
ATOM 5437 C C . GLU A 1 715 ? -7.294 9.040 -19.842 1.00 94.62 715 GLU A C 1
ATOM 5439 O O . GLU A 1 715 ? -7.036 8.452 -18.789 1.00 94.62 715 GLU A O 1
ATOM 5444 N N . TYR A 1 716 ? -6.312 9.478 -20.632 1.00 97.69 716 TYR A N 1
ATOM 5445 C CA . TYR A 1 716 ? -4.906 9.365 -20.255 1.00 97.69 716 TYR A CA 1
ATOM 5446 C C . TYR A 1 716 ? -4.578 10.278 -19.070 1.00 97.69 716 TYR A C 1
ATOM 5448 O O . TYR A 1 716 ? -4.852 11.475 -19.109 1.00 97.69 716 TYR A O 1
ATOM 5456 N N . CYS A 1 717 ? -3.988 9.706 -18.017 1.00 97.56 717 CYS A N 1
ATOM 5457 C CA . CYS A 1 717 ? -3.714 10.418 -16.774 1.00 97.56 717 CYS A CA 1
ATOM 5458 C C . CYS A 1 717 ? -2.523 11.373 -16.943 1.00 97.56 717 CYS A C 1
ATOM 5460 O O . CYS A 1 717 ? -1.393 10.931 -17.156 1.00 97.56 717 CYS A O 1
ATOM 5462 N N . VAL A 1 718 ? -2.769 12.677 -16.823 1.00 98.06 718 VAL A N 1
ATOM 5463 C CA . VAL A 1 718 ? -1.732 13.717 -16.904 1.00 98.06 718 VAL A CA 1
ATOM 5464 C C . VAL A 1 718 ? -1.698 14.486 -15.587 1.00 98.06 718 VAL A C 1
ATOM 5466 O O . VAL A 1 718 ? -2.648 15.193 -15.253 1.00 98.06 718 VAL A O 1
ATOM 5469 N N . LEU A 1 719 ? -0.608 14.349 -14.834 1.00 97.75 719 LEU A N 1
ATOM 5470 C CA . LEU A 1 719 ? -0.406 14.987 -13.534 1.00 97.75 719 LEU A CA 1
ATOM 5471 C C . LEU A 1 719 ? 0.637 16.103 -13.633 1.00 97.75 719 LEU A C 1
ATOM 5473 O O . LEU A 1 719 ? 1.677 15.941 -14.271 1.00 97.75 719 LEU A O 1
ATOM 5477 N N . GLU A 1 720 ? 0.382 17.222 -12.964 1.00 97.44 720 GLU A N 1
ATOM 5478 C CA . GLU A 1 720 ? 1.345 18.317 -12.826 1.00 97.44 720 GLU A CA 1
ATOM 5479 C C . GLU A 1 720 ? 1.774 18.436 -11.365 1.00 97.44 720 GLU A C 1
ATOM 5481 O O . GLU A 1 720 ? 0.931 18.648 -10.496 1.00 97.44 720 GLU A O 1
ATOM 5486 N N . MET A 1 721 ? 3.066 18.279 -11.093 1.00 97.44 721 MET A N 1
ATOM 5487 C CA . MET A 1 721 ? 3.643 18.312 -9.750 1.00 97.44 721 MET A CA 1
ATOM 5488 C C . MET A 1 721 ? 4.196 19.699 -9.423 1.00 97.44 721 MET A C 1
ATOM 5490 O O . MET A 1 721 ? 4.840 20.321 -10.258 1.00 97.44 721 MET A O 1
ATOM 5494 N N . ASP A 1 722 ? 4.000 20.170 -8.196 1.00 96.12 722 ASP A N 1
ATOM 5495 C CA . ASP A 1 722 ? 4.656 21.363 -7.669 1.00 96.12 722 ASP A CA 1
ATOM 5496 C C . ASP A 1 722 ? 6.137 21.039 -7.394 1.00 96.12 722 ASP A C 1
ATOM 5498 O O . ASP A 1 722 ? 6.433 20.283 -6.461 1.00 96.12 722 ASP A O 1
ATOM 5502 N N . PRO A 1 723 ? 7.093 21.588 -8.169 1.00 95.69 723 PRO A N 1
ATOM 5503 C CA . PRO A 1 723 ? 8.508 21.272 -7.999 1.00 95.69 723 PRO A CA 1
ATOM 5504 C C . PRO A 1 723 ? 9.096 21.831 -6.697 1.00 95.69 723 PRO A C 1
ATOM 5506 O O . PRO A 1 723 ? 10.216 21.480 -6.341 1.00 95.69 723 PRO A O 1
ATOM 5509 N N . THR A 1 724 ? 8.366 22.697 -5.984 1.00 94.25 724 THR A N 1
ATOM 5510 C CA . THR A 1 724 ? 8.799 23.270 -4.701 1.00 94.25 724 THR A CA 1
ATOM 5511 C C . THR A 1 724 ? 8.357 22.444 -3.494 1.00 94.25 724 THR A C 1
ATOM 5513 O O . THR A 1 724 ? 8.755 22.735 -2.364 1.00 94.25 724 THR A O 1
ATOM 5516 N N . TYR A 1 725 ? 7.541 21.408 -3.708 1.00 93.62 725 TYR A N 1
ATOM 5517 C CA . TYR A 1 725 ? 7.053 20.563 -2.631 1.00 93.62 725 TYR A CA 1
ATOM 5518 C C . TYR A 1 725 ? 8.178 19.749 -1.985 1.00 93.62 725 TYR A C 1
ATOM 5520 O O . TYR A 1 725 ? 8.940 19.053 -2.655 1.00 93.62 725 TYR A O 1
ATOM 5528 N N . VAL A 1 726 ? 8.215 19.771 -0.652 1.00 92.31 726 VAL A N 1
ATOM 5529 C CA . VAL A 1 726 ? 9.106 18.937 0.156 1.00 92.31 726 VAL A CA 1
ATOM 5530 C C . VAL A 1 726 ? 8.256 18.121 1.136 1.00 92.31 726 VAL A C 1
ATOM 5532 O O . VAL A 1 726 ? 7.521 18.715 1.930 1.00 92.31 726 VAL A O 1
ATOM 5535 N N . PRO A 1 727 ? 8.331 16.777 1.112 1.00 93.38 727 PRO A N 1
ATOM 5536 C CA . PRO A 1 727 ? 7.590 15.936 2.050 1.00 93.38 727 PRO A CA 1
ATOM 5537 C C . PRO A 1 727 ? 8.111 16.082 3.489 1.00 93.38 727 PRO A C 1
ATOM 5539 O O . PRO A 1 727 ? 9.269 16.444 3.716 1.00 93.38 727 PRO A O 1
ATOM 5542 N N . GLU A 1 728 ? 7.270 15.757 4.479 1.00 94.06 728 GLU A N 1
ATOM 5543 C CA . GLU A 1 728 ? 7.696 15.724 5.884 1.00 94.06 728 GLU A CA 1
ATOM 5544 C C . GLU A 1 728 ? 8.836 14.708 6.098 1.00 94.06 728 GLU A C 1
ATOM 5546 O O . GLU A 1 728 ? 8.943 13.693 5.407 1.00 94.06 728 GLU A O 1
ATOM 5551 N N . LYS A 1 729 ? 9.710 14.977 7.080 1.00 96.12 729 LYS A N 1
ATOM 5552 C CA . LYS A 1 729 ? 10.853 14.099 7.389 1.00 96.12 729 LYS A CA 1
ATOM 5553 C C . LYS A 1 729 ? 10.430 12.721 7.885 1.00 96.12 729 LYS A C 1
ATOM 5555 O O . LYS A 1 729 ? 11.163 11.764 7.669 1.00 96.12 729 LYS A O 1
ATOM 5560 N N . SER A 1 730 ? 9.294 12.631 8.572 1.00 97.00 730 SER A N 1
ATOM 5561 C CA . SER A 1 730 ? 8.764 11.365 9.065 1.00 97.00 730 SER A CA 1
ATOM 5562 C C . SER A 1 730 ? 7.692 10.839 8.122 1.00 97.00 730 SER A C 1
ATOM 5564 O O . SER A 1 730 ? 6.826 11.587 7.677 1.00 97.00 730 SER A O 1
ATOM 5566 N N . GLU A 1 731 ? 7.735 9.540 7.861 1.00 96.00 731 GLU A N 1
ATOM 5567 C CA . GLU A 1 731 ? 6.710 8.816 7.122 1.00 96.00 731 GLU A CA 1
ATOM 5568 C C . GLU A 1 731 ? 6.147 7.683 7.979 1.00 96.00 731 GLU A C 1
ATOM 5570 O O . GLU A 1 731 ? 6.811 7.146 8.869 1.00 96.00 731 GLU A O 1
ATOM 5575 N N . THR A 1 732 ? 4.888 7.331 7.737 1.00 96.31 732 THR A N 1
ATOM 5576 C CA . THR A 1 732 ? 4.206 6.240 8.435 1.00 96.31 732 THR A CA 1
ATOM 5577 C C . THR A 1 732 ? 3.469 5.380 7.428 1.00 96.31 732 THR A C 1
ATOM 5579 O O . THR A 1 732 ? 2.757 5.892 6.567 1.00 96.31 732 THR A O 1
ATOM 5582 N N . ARG A 1 733 ? 3.615 4.062 7.558 1.00 95.75 733 ARG A N 1
ATOM 5583 C CA . ARG A 1 733 ? 2.851 3.069 6.795 1.00 95.75 733 ARG A CA 1
ATOM 5584 C C . ARG A 1 733 ? 2.191 2.085 7.740 1.00 95.75 733 ARG A C 1
ATOM 5586 O O . ARG A 1 733 ? 2.721 1.812 8.812 1.00 95.75 733 ARG A O 1
ATOM 5593 N N . GLN A 1 734 ? 1.066 1.520 7.323 1.00 96.25 734 GLN A N 1
ATOM 5594 C CA . GLN A 1 734 ? 0.427 0.439 8.063 1.00 96.25 734 GLN A CA 1
ATOM 5595 C C . GLN A 1 734 ? 0.707 -0.909 7.410 1.00 96.25 734 GLN A C 1
ATOM 5597 O O . GLN A 1 734 ? 0.560 -1.067 6.199 1.00 96.25 734 GLN A O 1
ATOM 5602 N N . VAL A 1 735 ? 1.083 -1.885 8.232 1.00 95.56 735 VAL A N 1
ATOM 5603 C CA . VAL A 1 735 ? 1.262 -3.283 7.838 1.00 95.56 735 VAL A CA 1
ATOM 5604 C C . VAL A 1 735 ? 0.503 -4.139 8.841 1.00 95.56 735 VAL A C 1
ATOM 5606 O O . VAL A 1 735 ? 0.782 -4.083 10.033 1.00 95.56 735 VAL A O 1
ATOM 5609 N N . PHE A 1 736 ? -0.483 -4.904 8.367 1.00 95.81 736 PHE A N 1
ATOM 5610 C CA . PHE A 1 736 ? -1.320 -5.766 9.214 1.00 95.81 736 PHE A CA 1
ATOM 5611 C C . PHE A 1 736 ? -1.941 -5.033 10.427 1.00 95.81 736 PHE A C 1
ATOM 5613 O O . PHE A 1 736 ? -1.958 -5.535 11.545 1.00 95.81 736 PHE A O 1
ATOM 5620 N N . GLY A 1 737 ? -2.413 -3.801 10.208 1.00 93.50 737 GLY A N 1
ATOM 5621 C CA . GLY A 1 737 ? -2.994 -2.950 11.255 1.00 93.50 737 GLY A CA 1
ATOM 5622 C C . GLY A 1 737 ? -1.977 -2.290 12.197 1.00 93.50 737 GLY A C 1
ATOM 5623 O O . GLY A 1 737 ? -2.371 -1.496 13.044 1.00 93.50 737 GLY A O 1
ATOM 5624 N N . ILE A 1 738 ? -0.679 -2.565 12.042 1.00 96.62 738 ILE A N 1
ATOM 5625 C CA . ILE A 1 738 ? 0.396 -1.974 12.845 1.00 96.62 738 ILE A CA 1
ATOM 5626 C C . ILE A 1 738 ? 0.991 -0.780 12.095 1.00 96.62 738 ILE A C 1
ATOM 5628 O O . ILE A 1 738 ? 1.409 -0.908 10.942 1.00 96.62 738 ILE A O 1
ATOM 5632 N N . SER A 1 739 ? 1.065 0.376 12.754 1.00 96.44 739 SER A N 1
ATOM 5633 C CA . SER A 1 739 ? 1.733 1.569 12.225 1.00 96.44 739 SER A CA 1
ATOM 5634 C C . SER A 1 739 ? 3.250 1.467 12.403 1.00 96.44 739 SER A C 1
ATOM 5636 O O . SER A 1 739 ? 3.746 1.381 13.524 1.00 96.44 739 SER A O 1
ATOM 5638 N N . LEU A 1 740 ? 3.989 1.512 11.296 1.00 97.44 740 LEU A N 1
ATOM 5639 C CA . LEU A 1 740 ? 5.448 1.592 11.255 1.00 97.44 740 LEU A CA 1
ATOM 5640 C C . LEU A 1 740 ? 5.845 3.016 10.862 1.00 97.44 740 LEU A C 1
ATOM 5642 O O . LEU A 1 740 ? 5.516 3.460 9.759 1.00 97.44 740 LEU A O 1
ATOM 5646 N N . GLN A 1 741 ? 6.542 3.717 11.755 1.00 98.00 741 GLN A N 1
ATOM 5647 C CA . GLN A 1 741 ? 6.997 5.092 11.552 1.00 98.00 741 GLN A CA 1
ATOM 5648 C C . GLN A 1 741 ? 8.524 5.144 11.461 1.00 98.00 741 GLN A C 1
ATOM 5650 O O . GLN A 1 741 ? 9.221 4.518 12.258 1.00 98.00 741 GLN A O 1
ATOM 5655 N N . GLN A 1 742 ? 9.037 5.898 10.491 1.00 97.44 742 GLN A N 1
ATOM 5656 C CA . GLN A 1 742 ? 10.470 6.099 10.279 1.00 97.44 742 GLN A CA 1
ATOM 5657 C C . GLN A 1 742 ? 10.751 7.507 9.742 1.00 97.44 742 GLN A C 1
ATOM 5659 O O . GLN A 1 742 ? 9.827 8.239 9.381 1.00 97.44 742 GLN A O 1
ATOM 5664 N N . ASN A 1 743 ? 12.028 7.889 9.679 1.00 98.06 743 ASN A N 1
ATOM 5665 C CA . ASN A 1 743 ? 12.440 8.989 8.810 1.00 98.06 743 ASN A CA 1
ATOM 5666 C C . ASN A 1 743 ? 12.401 8.507 7.356 1.00 98.06 743 ASN A C 1
ATOM 5668 O O . ASN A 1 743 ? 12.808 7.378 7.075 1.00 98.06 743 ASN A O 1
ATOM 5672 N N . ARG A 1 744 ? 11.944 9.358 6.435 1.00 97.38 744 ARG A N 1
ATOM 5673 C CA . ARG A 1 744 ? 12.039 9.081 4.999 1.00 97.38 744 ARG A CA 1
ATOM 5674 C C . ARG A 1 744 ? 13.502 8.989 4.569 1.00 97.38 744 ARG A C 1
ATOM 5676 O O . ARG A 1 744 ? 14.375 9.603 5.181 1.00 97.38 744 ARG A O 1
ATOM 5683 N N . ASN A 1 745 ? 13.767 8.280 3.474 1.00 97.62 745 ASN A N 1
ATOM 5684 C CA . ASN A 1 745 ? 15.102 8.248 2.882 1.00 97.62 745 ASN A CA 1
ATOM 5685 C C . ASN A 1 745 ? 15.393 9.557 2.120 1.00 97.62 745 ASN A C 1
ATOM 5687 O O . ASN A 1 745 ? 15.048 9.701 0.946 1.00 97.62 745 ASN A O 1
ATOM 5691 N N . ASP A 1 746 ? 16.022 10.517 2.799 1.00 96.25 746 ASP A N 1
ATOM 5692 C CA . ASP A 1 746 ? 16.438 11.816 2.260 1.00 96.25 746 ASP A CA 1
ATOM 5693 C C . ASP A 1 746 ? 17.937 11.892 1.913 1.00 96.25 746 ASP A C 1
ATOM 5695 O O . ASP A 1 746 ? 18.453 12.980 1.650 1.00 96.25 746 ASP A O 1
ATOM 5699 N N . ALA A 1 747 ? 18.627 10.744 1.849 1.00 96.56 747 ALA A N 1
ATOM 5700 C CA . ALA A 1 747 ? 20.038 10.676 1.483 1.00 96.56 747 ALA A CA 1
ATOM 5701 C C . ALA A 1 747 ? 20.276 11.273 0.086 1.00 96.56 747 ALA A C 1
ATOM 5703 O O . ALA A 1 747 ? 19.634 10.870 -0.890 1.00 96.56 747 ALA A O 1
ATOM 5704 N N . LYS A 1 748 ? 21.209 12.228 0.002 1.00 96.06 748 LYS A N 1
ATOM 5705 C CA . LYS A 1 748 ? 21.621 12.879 -1.245 1.00 96.06 748 LYS A CA 1
ATOM 5706 C C . LYS A 1 748 ? 22.682 12.036 -1.945 1.00 96.06 748 LYS A C 1
ATOM 5708 O O . LYS A 1 748 ? 23.684 11.671 -1.335 1.00 96.06 748 LYS A O 1
ATOM 5713 N N . ILE A 1 749 ? 22.453 11.736 -3.221 1.00 97.44 749 ILE A N 1
ATOM 5714 C CA . ILE A 1 749 ? 23.384 10.977 -4.058 1.00 97.44 749 ILE A CA 1
ATOM 5715 C C . ILE A 1 749 ? 24.155 11.970 -4.924 1.00 97.44 749 ILE A C 1
ATOM 5717 O O . ILE A 1 749 ? 23.639 12.477 -5.916 1.00 97.44 749 ILE A O 1
ATOM 5721 N N . THR A 1 750 ? 25.380 12.275 -4.514 1.00 93.69 750 THR A N 1
ATOM 5722 C CA . THR A 1 750 ? 26.271 13.236 -5.174 1.00 93.69 750 THR A CA 1
ATOM 5723 C C . THR A 1 750 ? 27.601 12.561 -5.534 1.00 93.69 750 THR A C 1
ATOM 5725 O O . THR A 1 750 ? 27.867 11.455 -5.048 1.00 93.69 750 THR A O 1
ATOM 5728 N N . PRO A 1 751 ? 28.461 13.177 -6.370 1.00 93.12 751 PRO A N 1
ATOM 5729 C CA . PRO A 1 751 ? 29.772 12.614 -6.707 1.00 93.12 751 PRO A CA 1
ATOM 5730 C C . PRO A 1 751 ? 30.622 12.219 -5.489 1.00 93.12 751 PRO A C 1
ATOM 5732 O O . PRO A 1 751 ? 31.364 11.239 -5.544 1.00 93.12 751 PRO A O 1
ATOM 5735 N N . GLU A 1 752 ? 30.484 12.933 -4.369 1.00 94.44 752 GLU A N 1
ATOM 5736 C CA . GLU A 1 752 ? 31.225 12.688 -3.128 1.00 94.44 752 GLU A CA 1
ATOM 5737 C C . GLU A 1 752 ? 30.964 11.294 -2.538 1.00 94.44 752 GLU A C 1
ATOM 5739 O O . GLU A 1 752 ? 31.859 10.731 -1.900 1.00 94.44 752 GLU A O 1
ATOM 5744 N N . LEU A 1 753 ? 29.789 10.701 -2.791 1.00 96.56 753 LEU A N 1
ATOM 5745 C CA . LEU A 1 753 ? 29.451 9.340 -2.357 1.00 96.56 753 LEU A CA 1
ATOM 5746 C C . LEU A 1 753 ? 30.447 8.298 -2.894 1.00 96.56 753 LEU A C 1
ATOM 5748 O O . LEU A 1 753 ? 30.712 7.296 -2.233 1.00 96.56 753 LEU A O 1
ATOM 5752 N N . PHE A 1 754 ? 31.028 8.551 -4.069 1.00 96.69 754 PHE A N 1
ATOM 5753 C CA . PHE A 1 754 ? 31.931 7.633 -4.769 1.00 96.69 754 PHE A CA 1
ATOM 5754 C C . PHE A 1 754 ? 33.417 7.948 -4.533 1.00 96.69 754 PHE A C 1
ATOM 5756 O O . PHE A 1 754 ? 34.282 7.367 -5.183 1.00 96.69 754 PHE A O 1
ATOM 5763 N N . SER A 1 755 ? 33.736 8.854 -3.599 1.00 94.94 755 SER A N 1
ATOM 5764 C CA . SER A 1 755 ? 35.117 9.277 -3.312 1.00 94.94 755 SER A CA 1
ATOM 5765 C C . SER A 1 755 ? 35.978 8.189 -2.655 1.00 94.94 755 SER A C 1
ATOM 5767 O O . SER A 1 755 ? 37.199 8.174 -2.824 1.00 94.94 755 SER A O 1
ATOM 5769 N N . ASN A 1 756 ? 35.365 7.251 -1.927 1.00 96.81 756 ASN A N 1
ATOM 5770 C CA . ASN A 1 756 ? 36.075 6.147 -1.283 1.00 96.81 756 ASN A CA 1
ATOM 5771 C C . ASN A 1 756 ? 36.276 4.957 -2.240 1.00 96.81 756 ASN A C 1
ATOM 5773 O O . ASN A 1 756 ? 35.582 3.942 -2.154 1.00 96.81 756 ASN A O 1
ATOM 5777 N N . ILE A 1 757 ? 37.238 5.075 -3.155 1.00 97.62 757 ILE A N 1
ATOM 5778 C CA . ILE A 1 757 ? 37.580 4.009 -4.105 1.00 97.62 757 ILE A CA 1
ATOM 5779 C C . ILE A 1 757 ? 38.516 3.006 -3.428 1.00 97.62 757 ILE A C 1
ATOM 5781 O O . ILE A 1 757 ? 39.646 3.341 -3.072 1.00 97.62 757 ILE A O 1
ATOM 5785 N N . VAL A 1 758 ? 38.075 1.757 -3.271 1.00 97.38 758 VAL A N 1
ATOM 5786 C CA . VAL A 1 758 ? 38.828 0.708 -2.553 1.00 97.38 758 VAL A CA 1
ATOM 5787 C C . VAL A 1 758 ? 39.787 -0.098 -3.440 1.00 97.38 758 VAL A C 1
ATOM 5789 O O . VAL A 1 758 ? 40.734 -0.685 -2.928 1.00 97.38 758 VAL A O 1
ATOM 5792 N N . SER A 1 759 ? 39.606 -0.082 -4.765 1.00 97.75 759 SER A N 1
ATOM 5793 C CA . SER A 1 759 ? 40.470 -0.774 -5.739 1.00 97.75 759 SER A CA 1
ATOM 5794 C C . SER A 1 759 ? 41.860 -0.145 -5.865 1.00 97.75 759 SER A C 1
ATOM 5796 O O . SER A 1 759 ? 42.068 1.002 -5.476 1.00 97.75 759 SER A O 1
ATOM 5798 N N . ALA A 1 760 ? 42.822 -0.873 -6.444 1.00 97.62 760 ALA A N 1
ATOM 5799 C CA . ALA A 1 760 ? 44.171 -0.355 -6.694 1.00 97.62 760 ALA A CA 1
ATOM 5800 C C . ALA A 1 760 ? 44.171 0.860 -7.643 1.00 97.62 760 ALA A C 1
ATOM 5802 O O . ALA A 1 760 ? 44.867 1.840 -7.388 1.00 97.62 760 ALA A O 1
ATOM 5803 N N . ASN A 1 761 ? 43.347 0.825 -8.697 1.00 96.81 761 ASN A N 1
ATOM 5804 C CA . ASN A 1 761 ? 43.117 1.980 -9.559 1.00 96.81 761 ASN A CA 1
ATOM 5805 C C . ASN A 1 761 ? 42.105 2.933 -8.899 1.00 96.81 761 ASN A C 1
ATOM 5807 O O . ASN A 1 761 ? 41.005 2.502 -8.544 1.00 96.81 761 ASN A O 1
ATOM 5811 N N . LYS A 1 762 ? 42.507 4.198 -8.718 1.00 96.31 762 LYS A N 1
ATOM 5812 C CA . LYS A 1 762 ? 41.702 5.277 -8.118 1.00 96.31 762 LYS A CA 1
ATOM 5813 C C . LYS A 1 762 ? 41.104 6.231 -9.157 1.00 96.31 762 LYS A C 1
ATOM 5815 O O . LYS A 1 762 ? 40.432 7.181 -8.773 1.00 96.31 762 LYS A O 1
ATOM 5820 N N . ASP A 1 763 ? 41.373 6.015 -10.442 1.00 95.81 763 ASP A N 1
ATOM 5821 C CA . ASP A 1 763 ? 40.794 6.826 -11.506 1.00 95.81 763 ASP A CA 1
ATOM 5822 C C . ASP A 1 763 ? 39.332 6.421 -11.744 1.00 95.81 763 ASP A C 1
ATOM 5824 O O . ASP A 1 763 ? 39.035 5.253 -12.008 1.00 95.81 763 ASP A O 1
ATOM 5828 N N . LEU A 1 764 ? 38.421 7.387 -11.628 1.00 96.62 764 LEU A N 1
ATOM 5829 C CA . LEU A 1 764 ? 36.992 7.212 -11.872 1.00 96.62 764 LEU A CA 1
ATOM 5830 C C . LEU A 1 764 ? 36.536 8.269 -12.890 1.00 96.62 764 LEU A C 1
ATOM 5832 O O . LEU A 1 764 ? 36.347 9.433 -12.522 1.00 96.62 764 LEU A O 1
ATOM 5836 N N . PRO A 1 765 ? 36.355 7.895 -14.171 1.00 96.69 765 PRO A N 1
ATOM 5837 C CA . PRO A 1 765 ? 36.008 8.845 -15.221 1.00 96.69 765 PRO A CA 1
ATOM 5838 C C . PRO A 1 765 ? 34.691 9.573 -14.942 1.00 96.69 765 PRO A C 1
ATOM 5840 O O . PRO A 1 765 ? 33.738 8.988 -14.427 1.00 96.69 765 PRO A O 1
ATOM 5843 N N . ARG A 1 766 ? 34.580 10.831 -15.389 1.00 94.75 766 ARG A N 1
ATOM 5844 C CA . ARG A 1 766 ? 33.361 11.644 -15.211 1.00 94.75 766 ARG A CA 1
ATOM 5845 C C . ARG A 1 766 ? 32.091 10.943 -15.709 1.00 94.75 766 ARG A C 1
ATOM 5847 O O . ARG A 1 766 ? 31.061 11.037 -15.053 1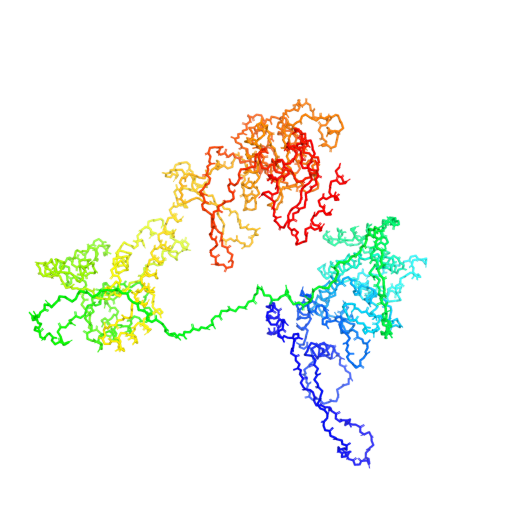.00 94.75 766 ARG A O 1
ATOM 5854 N N . GLN A 1 767 ? 32.161 10.232 -16.837 1.00 96.62 767 GLN A N 1
ATOM 5855 C CA . GLN A 1 767 ? 31.017 9.475 -17.355 1.00 96.62 767 GLN A CA 1
ATOM 5856 C C . GLN A 1 767 ? 30.613 8.326 -16.419 1.00 96.62 767 GLN A C 1
ATOM 5858 O O . GLN A 1 767 ? 29.426 8.127 -16.193 1.00 96.62 767 GLN A O 1
ATOM 5863 N N . ALA A 1 768 ? 31.579 7.628 -15.815 1.00 97.50 768 ALA A N 1
ATOM 5864 C CA . ALA A 1 768 ? 31.294 6.576 -14.844 1.00 97.50 768 ALA A CA 1
ATOM 5865 C C . ALA A 1 768 ? 30.622 7.141 -13.583 1.00 97.50 768 ALA A C 1
ATOM 5867 O O . ALA A 1 768 ? 29.712 6.519 -13.052 1.00 97.50 768 ALA A O 1
ATOM 5868 N N . VAL A 1 769 ? 31.003 8.345 -13.135 1.00 97.50 769 VAL A N 1
ATOM 5869 C CA . VAL A 1 769 ? 30.313 9.034 -12.028 1.00 97.50 769 VAL A CA 1
ATOM 5870 C C . VAL A 1 769 ? 28.854 9.337 -12.384 1.00 97.50 769 VAL A C 1
ATOM 5872 O O . VAL A 1 769 ? 27.973 9.110 -11.560 1.00 97.50 769 VAL A O 1
ATOM 5875 N N . ILE A 1 770 ? 28.578 9.805 -13.608 1.00 97.75 770 ILE A N 1
ATOM 5876 C CA . ILE A 1 770 ? 27.202 10.033 -14.086 1.00 97.75 770 ILE A CA 1
ATOM 5877 C C . ILE A 1 770 ? 26.404 8.724 -14.046 1.00 97.75 770 ILE A C 1
ATOM 5879 O O . ILE A 1 770 ? 25.311 8.689 -13.484 1.00 97.75 770 ILE A O 1
ATOM 5883 N N . ASP A 1 771 ? 26.967 7.645 -14.588 1.00 98.69 771 ASP A N 1
ATOM 5884 C CA . ASP A 1 771 ? 26.302 6.342 -14.664 1.00 98.69 771 ASP A CA 1
ATOM 5885 C C . ASP A 1 771 ? 26.063 5.752 -13.259 1.00 98.69 771 ASP A C 1
ATOM 5887 O O . ASP A 1 771 ? 24.981 5.237 -12.976 1.00 98.69 771 ASP A O 1
ATOM 5891 N N . LEU A 1 772 ? 27.018 5.912 -12.334 1.00 98.69 772 LEU A N 1
ATOM 5892 C CA . LEU A 1 772 ? 26.879 5.512 -10.930 1.00 98.69 772 LEU A CA 1
ATOM 5893 C C . LEU A 1 772 ? 25.802 6.314 -10.190 1.00 98.69 772 LEU A C 1
ATOM 5895 O O . LEU A 1 772 ? 25.061 5.731 -9.396 1.00 98.69 772 LEU A O 1
ATOM 5899 N N . ILE A 1 773 ? 25.677 7.621 -10.448 1.00 98.69 773 ILE A N 1
ATOM 5900 C CA . ILE A 1 773 ? 24.596 8.447 -9.889 1.00 98.69 773 ILE A CA 1
ATOM 5901 C C . ILE A 1 773 ? 23.243 7.961 -10.416 1.00 98.69 773 ILE A C 1
ATOM 5903 O O . ILE A 1 773 ? 22.335 7.736 -9.614 1.00 98.69 773 ILE A O 1
ATOM 5907 N N . VAL A 1 774 ? 23.121 7.732 -11.731 1.00 98.88 774 VAL A N 1
ATOM 5908 C CA . VAL A 1 774 ? 21.892 7.211 -12.354 1.00 98.88 774 VAL A CA 1
ATOM 5909 C C . VAL A 1 774 ? 21.501 5.861 -11.756 1.00 98.88 774 VAL A C 1
ATOM 5911 O O . VAL A 1 774 ? 20.371 5.701 -11.295 1.00 98.88 774 VAL A O 1
ATOM 5914 N N . ALA A 1 775 ? 22.439 4.912 -11.693 1.00 98.81 775 ALA A N 1
ATOM 5915 C CA . ALA A 1 775 ? 22.207 3.596 -11.105 1.00 98.81 775 ALA A CA 1
ATOM 5916 C C . ALA A 1 775 ? 21.799 3.693 -9.629 1.00 98.81 775 ALA A C 1
ATOM 5918 O O . ALA A 1 775 ? 20.805 3.099 -9.220 1.00 98.81 775 ALA A O 1
ATOM 5919 N N . THR A 1 776 ? 22.526 4.467 -8.823 1.00 98.81 776 THR A N 1
ATOM 5920 C CA . THR A 1 776 ? 22.288 4.555 -7.374 1.00 98.81 776 THR A CA 1
ATOM 5921 C C . THR A 1 776 ? 20.946 5.215 -7.057 1.00 98.81 776 THR A C 1
ATOM 5923 O O . THR A 1 776 ? 20.216 4.733 -6.188 1.00 98.81 776 THR A O 1
ATOM 5926 N N . LEU A 1 777 ? 20.577 6.277 -7.779 1.00 98.81 777 LEU A N 1
ATOM 5927 C CA . LEU A 1 777 ? 19.266 6.906 -7.626 1.00 98.81 777 LEU A CA 1
ATOM 5928 C C . LEU A 1 777 ? 18.137 6.002 -8.126 1.00 98.81 777 LEU A C 1
ATOM 5930 O O . LEU A 1 777 ? 17.116 5.903 -7.452 1.00 98.81 777 LEU A O 1
ATOM 5934 N N . ALA A 1 778 ? 18.317 5.262 -9.224 1.00 98.75 778 ALA A N 1
ATOM 5935 C CA . ALA A 1 778 ? 17.335 4.257 -9.631 1.00 98.75 778 ALA A CA 1
ATOM 5936 C C . ALA A 1 778 ? 17.128 3.186 -8.548 1.00 98.75 778 ALA A C 1
ATOM 5938 O O . ALA A 1 778 ? 15.991 2.864 -8.196 1.00 98.75 778 ALA A O 1
ATOM 5939 N N . LEU A 1 779 ? 18.216 2.689 -7.950 1.00 98.62 779 LEU A N 1
ATOM 5940 C CA . LEU A 1 779 ? 18.168 1.702 -6.870 1.00 98.62 779 LEU A CA 1
ATOM 5941 C C . LEU A 1 779 ? 17.459 2.221 -5.618 1.00 98.62 779 LEU A C 1
ATOM 5943 O O . LEU A 1 779 ? 16.702 1.466 -5.009 1.00 98.62 779 LEU A O 1
ATOM 5947 N N . LYS A 1 780 ? 17.646 3.500 -5.264 1.00 98.69 780 LYS A N 1
ATOM 5948 C CA . LYS A 1 780 ? 16.970 4.153 -4.129 1.00 98.69 780 LYS A CA 1
ATOM 5949 C C . LYS A 1 780 ? 15.440 4.055 -4.214 1.00 98.69 780 LYS A C 1
ATOM 5951 O O . LYS A 1 780 ? 14.791 3.960 -3.175 1.00 98.69 780 LYS A O 1
ATOM 5956 N N . TYR A 1 781 ? 14.883 4.041 -5.427 1.00 98.62 781 TYR A N 1
ATOM 5957 C CA . TYR A 1 781 ? 13.439 3.981 -5.698 1.00 98.62 781 TYR A CA 1
ATOM 5958 C C . TYR A 1 781 ? 12.976 2.650 -6.310 1.00 98.62 781 TYR A C 1
ATOM 5960 O O . TYR A 1 781 ? 11.870 2.556 -6.840 1.00 98.62 781 TYR A O 1
ATOM 5968 N N . THR A 1 782 ? 13.805 1.608 -6.237 1.00 98.69 782 THR A N 1
ATOM 5969 C CA . THR A 1 782 ? 13.461 0.254 -6.687 1.00 98.69 782 THR A CA 1
ATOM 5970 C C . THR A 1 782 ? 13.119 -0.625 -5.487 1.00 98.69 782 THR A C 1
ATOM 5972 O O . THR A 1 782 ? 13.798 -0.561 -4.462 1.00 98.69 782 THR A O 1
ATOM 5975 N N . GLN A 1 783 ? 12.111 -1.496 -5.604 1.00 97.69 783 GLN A N 1
ATOM 5976 C CA . GLN A 1 783 ? 11.804 -2.460 -4.540 1.00 97.69 783 GLN A CA 1
ATOM 5977 C C . GLN A 1 783 ? 12.999 -3.396 -4.277 1.00 97.69 783 GLN A C 1
ATOM 5979 O O . GLN A 1 783 ? 13.582 -3.957 -5.206 1.00 97.69 783 GLN A O 1
ATOM 5984 N N . SER A 1 784 ? 13.362 -3.579 -3.006 1.00 94.56 784 SER A N 1
ATOM 5985 C CA . SER A 1 784 ? 14.556 -4.336 -2.601 1.00 94.56 784 SER A CA 1
ATOM 5986 C C . SER A 1 784 ? 14.364 -5.863 -2.601 1.00 94.56 784 SER A C 1
ATOM 5988 O O . SER A 1 784 ? 13.260 -6.349 -2.376 1.00 94.56 784 SER A O 1
ATOM 5990 N N . ASN A 1 785 ? 15.428 -6.660 -2.778 1.00 96.62 785 ASN A N 1
ATOM 5991 C CA . ASN A 1 785 ? 16.777 -6.224 -3.167 1.00 96.62 785 ASN A CA 1
ATOM 5992 C C . ASN A 1 785 ? 16.838 -5.875 -4.657 1.00 96.62 785 ASN A C 1
ATOM 5994 O O . ASN A 1 785 ? 16.176 -6.514 -5.478 1.00 96.62 785 ASN A O 1
ATOM 5998 N N . SER A 1 786 ? 17.684 -4.897 -4.980 1.00 98.31 786 SER A N 1
ATOM 5999 C CA . SER A 1 786 ? 17.824 -4.349 -6.327 1.00 98.31 786 SER A CA 1
ATOM 6000 C C . SER A 1 786 ? 19.287 -4.209 -6.766 1.00 98.31 786 SER A C 1
ATOM 6002 O O . SER A 1 786 ? 20.167 -3.941 -5.942 1.00 98.31 786 SER A O 1
ATOM 6004 N N . VAL A 1 787 ? 19.554 -4.427 -8.057 1.00 98.69 787 VAL A N 1
ATOM 6005 C CA . VAL A 1 787 ? 20.855 -4.238 -8.734 1.00 98.69 787 VAL A CA 1
ATOM 6006 C C . VAL A 1 787 ? 20.589 -3.549 -10.068 1.00 98.69 787 VAL A C 1
ATOM 6008 O O . VAL A 1 787 ? 19.615 -3.879 -10.738 1.00 98.69 787 VAL A O 1
ATOM 6011 N N . ALA A 1 788 ? 21.435 -2.591 -10.439 1.00 98.62 788 ALA A N 1
ATOM 6012 C CA . ALA A 1 788 ? 21.281 -1.803 -11.651 1.00 98.62 788 ALA A CA 1
ATOM 6013 C C . ALA A 1 788 ? 22.611 -1.712 -12.403 1.00 98.62 788 ALA A C 1
ATOM 6015 O O . ALA A 1 788 ? 23.656 -1.471 -11.799 1.00 98.62 788 ALA A O 1
ATOM 6016 N N . TYR A 1 789 ? 22.534 -1.876 -13.717 1.00 98.81 789 TYR A N 1
ATOM 6017 C CA . TYR A 1 789 ? 23.576 -1.580 -14.685 1.00 98.81 789 TYR A CA 1
ATOM 6018 C C . TYR A 1 789 ? 23.177 -0.299 -15.407 1.00 98.81 789 TYR A C 1
ATOM 6020 O O . TYR A 1 789 ? 22.045 -0.173 -15.887 1.00 98.81 789 TYR A O 1
ATOM 6028 N N . ALA A 1 790 ? 24.103 0.652 -15.462 1.00 98.69 790 ALA A N 1
ATOM 6029 C CA . ALA A 1 790 ? 23.913 1.914 -16.150 1.00 98.69 790 ALA A CA 1
ATOM 6030 C C . ALA A 1 790 ? 25.059 2.165 -17.123 1.00 98.69 790 ALA A C 1
ATOM 6032 O O . ALA A 1 790 ? 26.207 1.814 -16.847 1.00 98.69 790 ALA A O 1
ATOM 6033 N N . LEU A 1 791 ? 24.727 2.781 -18.249 1.00 98.06 791 LEU A N 1
ATOM 6034 C CA . LEU A 1 791 ? 25.671 3.163 -19.282 1.00 98.06 791 LEU A CA 1
ATOM 6035 C C . LEU A 1 791 ? 25.165 4.424 -19.983 1.00 98.06 791 LEU A C 1
ATOM 6037 O O . LEU A 1 791 ? 23.989 4.517 -20.342 1.00 98.06 791 LEU A O 1
ATOM 6041 N N . ARG A 1 792 ? 26.060 5.395 -20.199 1.00 96.25 792 ARG A N 1
ATOM 6042 C CA . ARG A 1 792 ? 25.762 6.641 -20.935 1.00 96.25 792 ARG A CA 1
ATOM 6043 C C . ARG A 1 792 ? 24.531 7.376 -20.389 1.00 96.25 792 ARG A C 1
ATOM 6045 O O . ARG A 1 792 ? 23.663 7.821 -21.140 1.00 96.25 792 ARG A O 1
ATOM 6052 N N . GLY A 1 793 ? 24.465 7.513 -19.071 1.00 97.69 793 GLY A N 1
ATOM 6053 C CA . GLY A 1 793 ? 23.423 8.247 -18.366 1.00 97.69 793 GLY A CA 1
ATOM 6054 C C . GLY A 1 793 ? 22.059 7.557 -18.360 1.00 97.69 793 GLY A C 1
ATOM 6055 O O . GLY A 1 793 ? 21.065 8.231 -18.106 1.00 97.69 793 GLY A O 1
ATOM 6056 N N . SER A 1 794 ? 21.985 6.254 -18.642 1.00 98.44 794 SER A N 1
ATOM 6057 C CA . SER A 1 794 ? 20.742 5.474 -18.630 1.00 98.44 794 SER A CA 1
ATOM 6058 C C . SER A 1 794 ? 20.911 4.157 -17.898 1.00 98.44 794 SER A C 1
ATOM 6060 O O . SER A 1 794 ? 21.976 3.550 -17.953 1.00 98.44 794 SER A O 1
ATOM 6062 N N . ILE A 1 795 ? 19.833 3.676 -17.288 1.00 98.81 795 ILE A N 1
ATOM 6063 C CA . ILE A 1 795 ? 19.683 2.263 -16.938 1.00 98.81 795 ILE A CA 1
ATOM 6064 C C . ILE A 1 795 ? 19.637 1.432 -18.223 1.00 98.81 795 ILE A C 1
ATOM 6066 O O . ILE A 1 795 ? 18.958 1.816 -19.174 1.00 98.81 795 ILE A O 1
ATOM 6070 N N . ILE A 1 796 ? 20.357 0.311 -18.222 1.00 98.62 796 ILE A N 1
ATOM 6071 C CA . ILE A 1 796 ? 20.367 -0.691 -19.302 1.00 98.62 796 ILE A CA 1
ATOM 6072 C C . ILE A 1 796 ? 19.953 -2.081 -18.804 1.00 98.62 796 ILE A C 1
ATOM 6074 O O . ILE A 1 796 ? 19.504 -2.919 -19.567 1.00 98.62 796 ILE A O 1
ATOM 6078 N N . GLY A 1 797 ? 20.037 -2.320 -17.494 1.00 98.50 797 GLY A N 1
ATOM 6079 C CA . GLY A 1 797 ? 19.532 -3.537 -16.875 1.00 98.50 797 GLY A CA 1
ATOM 6080 C C . GLY A 1 797 ? 19.254 -3.311 -15.400 1.00 98.50 797 GLY A C 1
ATOM 6081 O O . GLY A 1 797 ? 20.081 -2.746 -14.687 1.00 98.50 797 GLY A O 1
ATOM 6082 N N . LEU A 1 798 ? 18.079 -3.721 -14.926 1.00 98.44 798 LEU A N 1
ATOM 6083 C CA . LEU A 1 798 ? 17.663 -3.496 -13.543 1.00 98.44 798 LEU A CA 1
ATOM 6084 C C . LEU A 1 798 ? 16.888 -4.688 -12.994 1.00 98.44 798 LEU A C 1
ATOM 6086 O O . LEU A 1 798 ? 15.900 -5.141 -13.573 1.00 98.44 798 LEU A O 1
ATOM 6090 N N . GLY A 1 799 ? 17.343 -5.179 -11.846 1.00 97.69 799 GLY A N 1
ATOM 6091 C CA . GLY A 1 799 ? 16.657 -6.187 -11.057 1.00 97.69 799 GLY A CA 1
ATOM 6092 C C . GLY A 1 799 ? 15.982 -5.572 -9.843 1.00 97.69 799 GLY A C 1
ATOM 6093 O O . GLY A 1 799 ? 16.576 -4.742 -9.158 1.00 97.69 799 GLY A O 1
ATOM 6094 N N . ALA A 1 800 ? 14.751 -6.003 -9.573 1.00 97.31 800 ALA A N 1
ATOM 6095 C CA . ALA A 1 800 ? 13.908 -5.502 -8.491 1.00 97.31 800 ALA A CA 1
ATOM 6096 C C . ALA A 1 800 ? 13.287 -6.659 -7.692 1.00 97.31 800 ALA A C 1
ATOM 6098 O O . ALA A 1 800 ? 13.019 -7.734 -8.239 1.00 97.31 800 ALA A O 1
ATOM 6099 N N . GLY A 1 801 ? 13.050 -6.436 -6.398 1.00 94.69 801 GLY A N 1
ATOM 6100 C CA . GLY A 1 801 ? 12.271 -7.320 -5.526 1.00 94.69 801 GLY A CA 1
ATOM 6101 C C . GLY A 1 801 ? 12.897 -8.689 -5.252 1.00 94.69 801 GLY A C 1
ATOM 6102 O O . GLY A 1 801 ? 12.188 -9.618 -4.870 1.00 94.69 801 GLY A O 1
ATOM 6103 N N . GLN A 1 802 ? 14.201 -8.856 -5.483 1.00 94.50 802 GLN A N 1
ATOM 6104 C CA . GLN A 1 802 ? 14.854 -10.160 -5.364 1.00 94.50 802 GLN A CA 1
ATOM 6105 C C . GLN A 1 802 ? 15.292 -10.453 -3.926 1.00 94.50 802 GLN A C 1
ATOM 6107 O O . GLN A 1 802 ? 15.609 -9.555 -3.149 1.00 94.50 802 GLN A O 1
ATOM 6112 N N . GLN A 1 803 ? 15.364 -11.735 -3.575 1.00 92.38 803 GLN A N 1
ATOM 6113 C CA . GLN A 1 803 ? 15.731 -12.179 -2.222 1.00 92.38 803 GLN A CA 1
ATOM 6114 C C . GLN A 1 803 ? 17.218 -12.549 -2.103 1.00 92.38 803 GLN A C 1
ATOM 6116 O O . GLN A 1 803 ? 17.801 -12.432 -1.030 1.00 92.38 803 GLN A O 1
ATOM 6121 N N . SER A 1 804 ? 17.853 -12.934 -3.216 1.00 89.88 804 SER A N 1
ATOM 6122 C CA . SER A 1 804 ? 19.280 -13.267 -3.298 1.00 89.88 804 SER A CA 1
ATOM 6123 C C . SER A 1 804 ? 20.031 -12.200 -4.089 1.00 89.88 804 SER A C 1
ATOM 6125 O O . SER A 1 804 ? 19.634 -11.847 -5.202 1.00 89.88 804 SER A O 1
ATOM 6127 N N . ARG A 1 805 ? 21.138 -11.695 -3.528 1.00 92.62 805 ARG A N 1
ATOM 6128 C CA . ARG A 1 805 ? 21.950 -10.650 -4.166 1.00 92.62 805 ARG A CA 1
ATOM 6129 C C . ARG A 1 805 ? 22.492 -11.106 -5.519 1.00 92.62 805 ARG A C 1
ATOM 6131 O O . ARG A 1 805 ? 22.319 -10.387 -6.493 1.00 92.62 805 ARG A O 1
ATOM 6138 N N . ILE A 1 806 ? 23.080 -12.302 -5.590 1.00 93.50 806 ILE A N 1
ATOM 6139 C CA . ILE A 1 806 ? 23.650 -12.830 -6.837 1.00 93.50 806 ILE A CA 1
ATOM 6140 C C . ILE A 1 806 ? 22.572 -13.114 -7.888 1.00 93.50 806 ILE A C 1
ATOM 6142 O O . ILE A 1 806 ? 22.798 -12.871 -9.068 1.00 93.50 806 ILE A O 1
ATOM 6146 N N . HIS A 1 807 ? 21.374 -13.554 -7.484 1.00 91.56 807 HIS A N 1
ATOM 6147 C CA . HIS A 1 807 ? 20.257 -13.705 -8.425 1.00 91.56 807 HIS A CA 1
ATOM 6148 C C . HIS A 1 807 ? 19.787 -12.354 -8.958 1.00 91.56 807 HIS A C 1
ATOM 6150 O O . HIS A 1 807 ? 19.515 -12.232 -10.146 1.00 91.56 807 HIS A O 1
ATOM 6156 N N . CYS A 1 808 ? 19.760 -11.325 -8.108 1.00 97.62 808 CYS A N 1
ATOM 6157 C CA . CYS A 1 808 ? 19.467 -9.965 -8.541 1.00 97.62 808 CYS A CA 1
ATOM 6158 C C . CYS A 1 808 ? 20.510 -9.447 -9.540 1.00 97.62 808 CYS A C 1
ATOM 6160 O O . CYS A 1 808 ? 20.137 -8.886 -10.565 1.00 97.62 808 CYS A O 1
ATOM 6162 N N . THR A 1 809 ? 21.800 -9.698 -9.284 1.00 97.50 809 THR A N 1
ATOM 6163 C CA . THR A 1 809 ? 22.890 -9.364 -10.211 1.00 97.50 809 THR A CA 1
ATOM 6164 C C . THR A 1 809 ? 22.731 -10.076 -11.549 1.00 97.50 809 THR A C 1
ATOM 6166 O O . THR A 1 809 ? 22.785 -9.415 -12.577 1.00 97.50 809 THR A O 1
ATOM 6169 N N . ARG A 1 810 ? 22.481 -11.393 -11.552 1.00 94.38 810 ARG A N 1
ATOM 6170 C CA . ARG A 1 810 ? 22.259 -12.169 -12.784 1.00 94.38 810 ARG A CA 1
ATOM 6171 C C . ARG A 1 810 ? 21.052 -11.659 -13.563 1.00 94.38 810 ARG A C 1
ATOM 6173 O O . ARG A 1 810 ? 21.163 -11.442 -14.757 1.00 94.38 810 ARG A O 1
ATOM 6180 N N . LEU A 1 811 ? 19.930 -11.405 -12.888 1.00 95.44 811 LEU A N 1
ATOM 6181 C CA . LEU A 1 811 ? 18.716 -10.897 -13.526 1.00 95.44 811 LEU A CA 1
ATOM 6182 C C . LEU A 1 811 ? 18.938 -9.515 -14.152 1.00 95.44 811 LEU A C 1
ATOM 6184 O O . LEU A 1 811 ? 18.550 -9.293 -15.294 1.00 95.44 811 LEU A O 1
ATOM 6188 N N . ALA A 1 812 ? 19.567 -8.592 -13.419 1.00 98.19 812 ALA A N 1
ATOM 6189 C CA . ALA A 1 812 ? 19.891 -7.268 -13.940 1.00 98.19 812 ALA A CA 1
ATOM 6190 C C . ALA A 1 812 ? 20.901 -7.348 -15.099 1.00 98.19 812 ALA A C 1
ATOM 6192 O O . ALA A 1 812 ? 20.737 -6.636 -16.085 1.00 98.19 812 ALA A O 1
ATOM 6193 N N . GLY A 1 813 ? 21.891 -8.240 -14.998 1.00 98.19 813 GLY A N 1
ATOM 6194 C CA . GLY A 1 813 ? 22.883 -8.505 -16.040 1.00 98.19 813 GLY A CA 1
ATOM 6195 C C . GLY A 1 813 ? 22.249 -9.052 -17.315 1.00 98.19 813 GLY A C 1
ATOM 6196 O O . GLY A 1 813 ? 22.445 -8.475 -18.370 1.00 98.19 813 GLY A O 1
ATOM 6197 N N . SER A 1 814 ? 21.376 -10.059 -17.222 1.00 97.44 814 SER A N 1
ATOM 6198 C CA . SER A 1 814 ? 20.672 -10.596 -18.394 1.00 97.44 814 SER A CA 1
ATOM 6199 C C . SER A 1 814 ? 19.763 -9.569 -19.070 1.00 97.44 814 SER A C 1
ATOM 6201 O O . SER A 1 814 ? 19.565 -9.631 -20.276 1.00 97.44 814 SER A O 1
ATOM 6203 N N . LYS A 1 815 ? 19.204 -8.608 -18.321 1.00 97.94 815 LYS A N 1
ATOM 6204 C CA . LYS A 1 815 ? 18.505 -7.473 -18.941 1.00 97.94 815 LYS A CA 1
ATOM 6205 C C . LYS A 1 815 ? 19.465 -6.555 -19.696 1.00 97.94 815 LYS A C 1
ATOM 6207 O O . LYS A 1 815 ? 19.124 -6.138 -20.792 1.00 97.94 815 LYS A O 1
ATOM 6212 N N . ALA A 1 816 ? 20.644 -6.296 -19.134 1.00 98.44 816 ALA A N 1
ATOM 6213 C CA . ALA A 1 816 ? 21.685 -5.519 -19.798 1.00 98.44 816 ALA A CA 1
ATOM 6214 C C . ALA A 1 816 ? 22.283 -6.228 -21.024 1.00 98.44 816 ALA A C 1
ATOM 6216 O O . ALA A 1 816 ? 22.711 -5.536 -21.931 1.00 98.44 816 ALA A O 1
ATOM 6217 N N . ASP A 1 817 ? 22.303 -7.565 -21.062 1.00 97.75 817 ASP A N 1
ATOM 6218 C CA . ASP A 1 817 ? 22.720 -8.338 -22.244 1.00 97.75 817 ASP A CA 1
ATOM 6219 C C . ASP A 1 817 ? 21.674 -8.284 -23.374 1.00 97.75 817 ASP A C 1
ATOM 6221 O O . ASP A 1 817 ? 22.015 -8.410 -24.548 1.00 97.75 817 ASP A O 1
ATOM 6225 N N . ASN A 1 818 ? 20.391 -8.152 -23.015 1.00 96.38 818 ASN A N 1
ATOM 6226 C CA . ASN A 1 818 ? 19.289 -8.044 -23.974 1.00 96.38 818 ASN A CA 1
ATOM 6227 C C . ASN A 1 818 ? 19.143 -6.634 -24.559 1.00 96.38 818 ASN A C 1
ATOM 6229 O O . ASN A 1 818 ? 18.629 -6.496 -25.670 1.00 96.38 818 ASN A O 1
ATOM 6233 N N . TRP A 1 819 ? 19.497 -5.615 -23.773 1.00 96.12 819 TRP A N 1
ATOM 6234 C CA . TRP A 1 819 ? 19.596 -4.227 -24.217 1.00 96.12 819 TRP A CA 1
ATOM 6235 C C . TRP A 1 819 ? 20.825 -4.052 -25.111 1.00 96.12 819 TRP A C 1
ATOM 6237 O O . TRP A 1 819 ? 20.674 -3.420 -26.184 1.00 96.12 819 TRP A O 1
#

pLDDT: mean 85.4, std 21.63, range [18.97, 98.94]

Organism: NCBI:txid456999

InterPro domains:
  IPR002695 Bifunctional purine biosynthesis protein PurH-like [PF01808] (479-815)
  IPR002695 Bifunctional purine biosynthesis protein PurH-like [PTHR11692] (350-816)
  IPR002695 Bifunctional purine biosynthesis protein PurH-like [SM00798] (479-816)
  IPR002695 Bifunctional purine biosynthesis protein PurH-like [TIGR00355] (351-817)
  IPR007205 Protein HGH1 N-terminal [PF04063] (1-211)
  IPR007206 Protein HGH1 C-terminal [PF04064] (217-270)
  IPR011607 Methylglyoxal synthase-like domain [PF02142] (361-474)
  IPR011607 Methylglyoxal synthase-like domain [PS51855] (342-490)
  IPR011607 Methylglyoxal synthase-like domain [SM00851] (360-474)
  IPR016193 Cytidine deaminase-like [SSF53927] (555-818)
  IPR024051 AICAR transformylase, duplicated domain superfamily [G3DSA:3.40.140.20] (580-727)
  IPR024051 AICAR transformylase, duplicated domain superfamily [G3DSA:3.40.140.20] (728-819)
  IPR036914 Methylglyoxal synthase-like domain superfamily [G3DSA:3.40.50.1380] (344-540)
  IPR036914 Methylglyoxal synthase-like domain superfamily [SSF52335] (351-540)

Sequence (819 aa):
MVLSNMTVNPNVIQTLLSLKIQLENDHPVASRASTAPVPTPTGPIRTREENAIFLLVDAFVDAAAVPGESKEGRKRKGDLHFLASVFANITVAPAGRLALLSLRSETSEFALAKLLSFTEHPDTIRRGGVASTLKNCAFHSPAHLAMLRPEDEMIAIPPSTEEGKGMNLLSFLLLPLAGPEEFDLEDVDKLPVSVQFLPDTKKREPDQFIRLTHIETLLLLCTTRLAREFMRANGVYEVVQKMHETEQSPPVVEHIERLVNLLKRDEGPDTAIEEVPLEVAEPKTDAAEVKKGSNDDDDEIRRINFDLIYIWWSQSASFCSQPLHTRYGSAHRQLSDASSSISLSDLEYIALLSVYDKSNLLDLAKGLKESGVRLLGSGGTAKQIREASIEINDVSDITKAPEMLGGRVKTLHPAVHGGILARSIPSDQADLTAQAISPISIVVCNLYPFGATVAKPDCTLANAVEDIDIGGVTLLRAAAKNHERVIVLSDPADYAEFLDAWKSGNGTISSSLRNKFALKAFEMTSAYDSAISGYFREQYASSDLSPEQLAGEVQRTPLRYGANPHQKPAQAFVTKGKLPFKGALAGSPGYINLLDALNAYALVSELQEALQLPAAASFKHVSPAGAAVGLELNDVEKIVYGVEDLKEPLTPLACAYARARGADRMSSFGDFIALSAPCDLATAKIISREVSDGVIAPGYSEEALEVLKKKKAGEYCVLEMDPTYVPEKSETRQVFGISLQQNRNDAKITPELFSNIVSANKDLPRQAVIDLIVATLALKYTQSNSVAYALRGSIIGLGAGQQSRIHCTRLAGSKADNW

Foldseek 3Di:
DVLLVCLLDPVSLVCLQPDKDKDWDDDDPDDPDPPDPDDDDDDDTDIDIDRNLLVLLVVCLVLQDDDDDDDDDDPPRDDSLSVLSSLLSSLLDPSSLVQQQDADPPALDRNLLSLLVQCPRPDPSSNQSNLSNLLSNLLQQQCLCLACDAQPDWDDRPPDPRTGGRRNNVLSLLLLLAAQDADDPVLLVLADPSRSHDDNPRDHNPDPVSLLSSLSSLVSSLVAPVSLVSCLSRNVLVSLVVSLVPDDDPSNNVSSVVSNCSSPDDDDPVSVPPDDDDDDDDDDDDDDDDDDDDDDDDDDDDDDDDDPDDPDDDDDDDDDDDDDDDDDDDDDDDDDDDDDDDPPVPDAAEEEAEEPDCVCVLVLLVLCVVLNHAAEYEDPSCVVNVVVVRDHHYLCVQQVDDQDPVNQCSQVGCLNLLLQQQDPDPVSVVVCVVVVRHHHAEYEYEAQPLLVQVPDPPRDPVNSVVRQRPRRLSSLQSNLVRLVRHAYHHDSVCSVVVSVQCVVVSNDHDSVNSNVRSVVSVVNSVVSVVSVLVVCLVQAAEPPDDPVRHPDARFKYWACAAPDNVHPTDIDGDPDDHDQWDAWPFAHDHNQLCLQAVLQQVLQQLLCVAPVFKKKFWDDRQATLKIFGQDDDDPVLCVLLVNNPQPDDQDSQLNRHSQRCSLHVVRSQQTEMEIAAEAELSNLVSVLPGHHQEYEYQHYDPNSSVSQCPPPNRNRTYIHGNSPDDDDQKDWDDDPNDIDIDGDPPDRQHLVVCCPDPDPDNDQDPQNSLQCSRQVSSCSRAAPPKGFGGGRGMTNFMFGDDDDPVVRVVRRVVSNVVD